Protein 2SQC (pdb70)

InterPro domains:
  IPR002365 Terpene synthase, conserved site [PS01074] (482-496)
  IPR006400 Squalene hopene cyclase [TIGR01507] (1-630)
  IPR008930 Terpenoid cyclases/protein prenyltransferase alpha-alpha toroid [SSF48239] (38-302)
  IPR008930 Terpenoid cyclases/protein prenyltransferase alpha-alpha toroid [SSF48239] (292-625)
  IPR018333 Squalene cyclase [PTHR11764] (301-627)
  IPR018333 Squalene cyclase [SFLDG01016] (9-629)
  IPR018333 Squalene cyclase [TIGR01787] (14-626)
  IPR018333 Squalene cyclase [cd02892] (15-624)
  IPR032696 Squalene cyclase, C-terminal [PF13243] (308-626)
  IPR032697 Squalene cyclase, N-terminal [PF13249] (16-296)

Structure (mmCIF, N/CA/C/O backbone):
data_2SQC
#
_entry.id   2SQC
#
_cell.length_a   118.820
_cell.length_b   118.820
_cell.length_c   276.200
_cell.angle_alpha   90.00
_cell.angle_beta   90.00
_cell.angle_gamma   90.00
#
_symmetry.space_group_name_H-M   'P 43 21 2'
#
loop_
_entity.id
_entity.type
_entity.pdbx_description
1 polymer 'SQUALENE-HOPENE CYCLASE'
2 non-polymer (HYDROXYETHYLOXY)TRI(ETHYLOXY)OCTANE
3 water water
#
loop_
_atom_site.group_PDB
_atom_site.id
_atom_site.type_symbol
_atom_site.label_atom_id
_atom_site.label_alt_id
_atom_site.label_comp_id
_atom_site.label_asym_id
_atom_site.label_entity_id
_atom_site.label_seq_id
_atom_site.pdbx_PDB_ins_code
_atom_site.Cartn_x
_atom_site.Cartn_y
_atom_site.Cartn_z
_atom_site.occupancy
_atom_site.B_iso_or_equiv
_atom_site.auth_seq_id
_atom_site.auth_comp_id
_atom_site.auth_asym_id
_atom_site.auth_atom_id
_atom_site.pdbx_PDB_model_num
ATOM 1 N N . ALA A 1 8 ? 8.633 68.915 73.297 1.00 37.24 8 ALA A N 1
ATOM 2 C CA . ALA A 1 8 ? 9.369 68.653 72.011 1.00 35.81 8 ALA A CA 1
ATOM 3 C C . ALA A 1 8 ? 9.109 67.199 71.616 1.00 34.68 8 ALA A C 1
ATOM 4 O O . ALA A 1 8 ? 9.326 66.328 72.459 1.00 35.25 8 ALA A O 1
ATOM 6 N N . PRO A 1 9 ? 8.637 66.988 70.392 1.00 33.36 9 PRO A N 1
ATOM 7 C CA . PRO A 1 9 ? 8.381 65.649 69.895 1.00 32.06 9 PRO A CA 1
ATOM 8 C C . PRO A 1 9 ? 9.599 64.742 70.013 1.00 30.64 9 PRO A C 1
ATOM 9 O O . PRO A 1 9 ? 10.750 65.189 70.072 1.00 29.94 9 PRO A O 1
ATOM 13 N N . ALA A 1 10 ? 9.371 63.437 70.005 1.00 29.55 10 ALA A N 1
ATOM 14 C CA . ALA A 1 10 ? 10.422 62.435 70.114 1.00 29.21 10 ALA A CA 1
ATOM 15 C C . ALA A 1 10 ? 11.505 62.573 69.051 1.00 28.58 10 ALA A C 1
ATOM 16 O O . ALA A 1 10 ? 12.691 62.474 69.392 1.00 28.96 10 ALA A O 1
ATOM 18 N N . TYR A 1 11 ? 11.129 62.817 67.797 1.00 27.76 11 TYR A N 1
ATOM 19 C CA . TYR A 1 11 ? 12.107 62.968 66.734 1.00 27.88 11 TYR A CA 1
ATOM 20 C C . TYR A 1 11 ? 13.053 64.138 66.988 1.00 27.65 11 TYR A C 1
ATOM 21 O O . TYR A 1 11 ? 14.201 64.069 66.512 1.00 26.49 11 TYR A O 1
ATOM 30 N N . ALA A 1 12 ? 12.613 65.214 67.649 1.00 27.10 12 ALA A N 1
ATOM 31 C CA . ALA A 1 12 ? 13.507 66.357 67.869 1.00 26.98 12 ALA A CA 1
ATOM 32 C C . ALA A 1 12 ? 14.629 66.027 68.840 1.00 26.08 12 ALA A C 1
ATOM 33 O O . ALA A 1 12 ? 15.772 66.450 68.660 1.00 26.06 12 ALA A O 1
ATOM 35 N N . ARG A 1 13 ? 14.339 65.250 69.870 1.00 25.90 13 ARG A N 1
ATOM 36 C CA . ARG A 1 13 ? 15.349 64.833 70.834 1.00 25.61 13 ARG A CA 1
ATOM 37 C C . ARG A 1 13 ? 16.289 63.805 70.209 1.00 24.38 13 ARG A C 1
ATOM 38 O O . ARG A 1 13 ? 17.503 63.792 70.430 1.00 22.40 13 ARG A O 1
ATOM 46 N N . THR A 1 14 ? 15.729 62.937 69.358 1.00 22.31 14 THR A N 1
ATOM 47 C CA . THR A 1 14 ? 16.545 61.969 68.623 1.00 21.29 14 THR A CA 1
ATOM 48 C C . THR A 1 14 ? 17.517 62.740 67.733 1.00 20.22 14 THR A C 1
ATOM 49 O O . THR A 1 14 ? 18.715 62.458 67.775 1.00 19.52 14 THR A O 1
ATOM 53 N N . LEU A 1 15 ? 17.034 63.768 67.033 1.00 19.44 15 LEU A N 1
ATOM 54 C CA . LEU A 1 15 ? 17.869 64.601 66.204 1.00 20.52 15 LEU A CA 1
ATOM 55 C C . LEU A 1 15 ? 18.987 65.254 67.019 1.00 20.70 15 LEU A C 1
ATOM 56 O O . LEU A 1 15 ? 20.157 65.246 66.609 1.00 20.29 15 LEU A O 1
ATOM 61 N N . ASP A 1 16 ? 18.637 65.840 68.162 1.00 20.38 16 ASP A N 1
ATOM 62 C CA . ASP A 1 16 ? 19.619 66.496 69.023 1.00 20.84 16 ASP A CA 1
ATOM 63 C C . ASP A 1 16 ? 20.768 65.558 69.385 1.00 20.52 16 ASP A C 1
ATOM 64 O O . ASP A 1 16 ? 21.944 65.942 69.368 1.00 20.11 16 ASP A O 1
ATOM 69 N N . ARG A 1 17 ? 20.429 64.332 69.759 1.00 20.00 17 ARG A N 1
ATOM 70 C CA . ARG A 1 17 ? 21.384 63.305 70.115 1.00 20.72 17 ARG A CA 1
ATOM 71 C C . ARG A 1 17 ? 22.233 62.865 68.922 1.00 19.91 17 ARG A C 1
ATOM 72 O O . ARG A 1 17 ? 23.424 62.589 69.082 1.00 18.44 17 ARG A O 1
ATOM 80 N N . ALA A 1 18 ? 21.620 62.841 67.733 1.00 19.37 18 ALA A N 1
ATOM 81 C CA . ALA A 1 18 ? 22.350 62.483 66.515 1.00 18.58 18 ALA A CA 1
ATOM 82 C C . ALA A 1 18 ? 23.365 63.559 66.172 1.00 18.10 18 ALA A C 1
ATOM 83 O O . ALA A 1 18 ? 24.492 63.249 65.779 1.00 17.72 18 ALA A O 1
ATOM 85 N N . VAL A 1 19 ? 22.978 64.831 66.315 1.00 17.95 19 VAL A N 1
ATOM 86 C CA . VAL A 1 19 ? 23.837 65.970 66.070 1.00 17.87 19 VAL A CA 1
ATOM 87 C C . VAL A 1 19 ? 25.038 65.911 67.018 1.00 19.29 19 VAL A C 1
ATOM 88 O O . VAL A 1 19 ? 26.187 66.043 66.600 1.00 18.67 19 VAL A O 1
ATOM 92 N N . GLU A 1 20 ? 24.809 65.676 68.301 1.00 19.32 20 GLU A N 1
ATOM 93 C CA . GLU A 1 20 ? 25.891 65.579 69.275 1.00 20.31 20 GLU A CA 1
ATOM 94 C C . GLU A 1 20 ? 26.840 64.435 68.931 1.00 18.70 20 GLU A C 1
ATOM 95 O O . GLU A 1 20 ? 28.045 64.532 69.043 1.00 17.57 20 GLU A O 1
ATOM 101 N N . TYR A 1 21 ? 26.269 63.291 68.555 1.00 17.68 21 TYR A N 1
ATOM 102 C CA . TYR A 1 21 ? 27.089 62.146 68.205 1.00 17.97 21 TYR A CA 1
ATOM 103 C C . TYR A 1 21 ? 27.951 62.464 66.981 1.00 17.22 21 TYR A C 1
ATOM 104 O O . TYR A 1 21 ? 29.165 62.271 66.959 1.00 17.07 21 TYR A O 1
ATOM 113 N N . LEU A 1 22 ? 27.324 62.994 65.949 1.00 16.10 22 LEU A N 1
ATOM 114 C CA . LEU A 1 22 ? 28.071 63.316 64.721 1.00 16.87 22 LEU A CA 1
ATOM 115 C C . LEU A 1 22 ? 29.170 64.318 65.016 1.00 17.05 22 LEU A C 1
ATOM 116 O O . LEU A 1 22 ? 30.320 64.124 64.609 1.00 16.44 22 LEU A O 1
ATOM 121 N N . LEU A 1 23 ? 28.922 65.367 65.805 1.00 17.51 23 LEU A N 1
ATOM 122 C CA . LEU A 1 23 ? 29.959 66.315 66.190 1.00 17.62 23 LEU A CA 1
ATOM 123 C C . LEU A 1 23 ? 31.071 65.637 66.980 1.00 18.33 23 LEU A C 1
ATOM 124 O O . LEU A 1 23 ? 32.245 65.993 66.821 1.00 18.36 23 LEU A O 1
ATOM 129 N N . SER A 1 24 ? 30.760 64.643 67.812 1.00 17.60 24 SER A N 1
ATOM 130 C CA . SER A 1 24 ? 31.813 63.974 68.576 1.00 18.23 24 SER A CA 1
ATOM 131 C C . SER A 1 24 ? 32.700 63.116 67.680 1.00 18.47 24 SER A C 1
ATOM 132 O O . SER A 1 24 ? 33.814 62.770 68.051 1.00 18.43 24 SER A O 1
ATOM 135 N N . CYS A 1 25 ? 32.271 62.764 66.466 1.00 17.35 25 CYS A N 1
ATOM 136 C CA . CYS A 1 25 ? 33.067 61.972 65.542 1.00 17.73 25 CYS A CA 1
ATOM 137 C C . CYS A 1 25 ? 34.023 62.848 64.732 1.00 17.37 25 CYS A C 1
ATOM 138 O O . CYS A 1 25 ? 34.899 62.340 64.036 1.00 17.41 25 CYS A O 1
ATOM 141 N N . GLN A 1 26 ? 33.804 64.157 64.732 1.00 17.30 26 GLN A N 1
ATOM 142 C CA . GLN A 1 26 ? 34.637 65.045 63.948 1.00 17.59 26 GLN A CA 1
ATOM 143 C C . GLN A 1 26 ? 36.090 65.030 64.433 1.00 18.46 26 GLN A C 1
ATOM 144 O O . GLN A 1 26 ? 36.367 65.054 65.637 1.00 18.37 26 GLN A O 1
ATOM 150 N N . LYS A 1 27 ? 37.018 65.002 63.468 1.00 17.32 27 LYS A N 1
ATOM 151 C CA . LYS A 1 27 ? 38.417 65.071 63.862 1.00 18.53 27 LYS A CA 1
ATOM 152 C C . LYS A 1 27 ? 38.735 66.535 64.186 1.00 18.23 27 LYS A C 1
ATOM 153 O O . LYS A 1 27 ? 38.139 67.478 63.652 1.00 16.45 27 LYS A O 1
ATOM 159 N N . ASP A 1 28 ? 39.793 66.711 64.958 1.00 20.27 28 ASP A N 1
ATOM 160 C CA . ASP A 1 28 ? 40.266 68.021 65.394 1.00 22.36 28 ASP A CA 1
ATOM 161 C C . ASP A 1 28 ? 40.529 68.957 64.224 1.00 20.82 28 ASP A C 1
ATOM 162 O O . ASP A 1 28 ? 40.155 70.122 64.279 1.00 19.41 28 ASP A O 1
ATOM 167 N N . GLU A 1 29 ? 41.127 68.412 63.152 1.00 19.89 29 GLU A N 1
ATOM 168 C CA . GLU A 1 29 ? 41.397 69.224 61.976 1.00 19.87 29 GLU A CA 1
ATOM 169 C C . GLU A 1 29 ? 40.135 69.642 61.258 1.00 17.75 29 GLU A C 1
ATOM 170 O O . GLU A 1 29 ? 40.259 70.504 60.377 1.00 17.20 29 GLU A O 1
ATOM 176 N N . GLY A 1 30 ? 38.981 69.035 61.532 1.00 16.31 30 GLY A N 1
ATOM 177 C CA . GLY A 1 30 ? 37.760 69.522 60.907 1.00 15.75 30 GLY A CA 1
ATOM 178 C C . GLY A 1 30 ? 37.046 68.542 59.996 1.00 15.19 30 GLY A C 1
ATOM 179 O O . GLY A 1 30 ? 35.893 68.802 59.652 1.00 13.66 30 GLY A O 1
ATOM 180 N N . TYR A 1 31 ? 37.717 67.436 59.615 1.00 14.15 31 TYR A N 1
ATOM 181 C CA . TYR A 1 31 ? 37.055 66.507 58.709 1.00 13.33 31 TYR A CA 1
ATOM 182 C C . TYR A 1 31 ? 36.438 65.353 59.484 1.00 11.78 31 TYR A C 1
ATOM 183 O O . TYR A 1 31 ? 36.727 65.150 60.654 1.00 12.22 31 TYR A O 1
ATOM 192 N N . TRP A 1 32 ? 35.606 64.591 58.812 1.00 10.91 32 TRP A N 1
ATOM 193 C CA . TRP A 1 32 ? 35.065 63.349 59.340 1.00 10.99 32 TRP A CA 1
ATOM 194 C C . TRP A 1 32 ? 35.699 62.243 58.499 1.00 10.84 32 TRP A C 1
ATOM 195 O O . TRP A 1 32 ? 36.088 62.502 57.369 1.00 10.95 32 TRP A O 1
ATOM 206 N N . TRP A 1 33 ? 35.839 61.033 59.035 1.00 9.08 33 TRP A N 1
ATOM 207 C CA . TRP A 1 33 ? 36.424 59.969 58.237 1.00 10.09 33 TRP A CA 1
ATOM 208 C C . TRP A 1 33 ? 36.036 58.643 58.860 1.00 10.86 33 TRP A C 1
ATOM 209 O O . TRP A 1 33 ? 36.535 58.397 59.958 1.00 10.78 33 TRP A O 1
ATOM 220 N N . GLY A 1 34 ? 35.221 57.829 58.199 1.00 11.40 34 GLY A N 1
ATOM 221 C CA . GLY A 1 34 ? 34.984 56.502 58.803 1.00 10.72 34 GLY A CA 1
ATOM 222 C C . GLY A 1 34 ? 35.651 55.452 57.915 1.00 10.78 34 GLY A C 1
ATOM 223 O O . GLY A 1 34 ? 35.831 55.621 56.700 1.00 10.05 34 GLY A O 1
ATOM 224 N N . PRO A 1 35 ? 35.984 54.309 58.498 1.00 9.89 35 PRO A N 1
ATOM 225 C CA . PRO A 1 35 ? 36.573 53.197 57.774 1.00 9.42 35 PRO A CA 1
ATOM 226 C C . PRO A 1 35 ? 35.649 52.751 56.645 1.00 8.47 35 PRO A C 1
ATOM 227 O O . PRO A 1 35 ? 34.428 52.830 56.737 1.00 8.60 35 PRO A O 1
ATOM 231 N N . LEU A 1 36 ? 36.233 52.324 55.541 1.00 7.87 36 LEU A N 1
ATOM 232 C CA . LEU A 1 36 ? 35.465 51.841 54.403 1.00 8.55 36 LEU A CA 1
ATOM 233 C C . LEU A 1 36 ? 35.638 50.324 54.337 1.00 9.00 36 LEU A C 1
ATOM 234 O O . LEU A 1 36 ? 36.736 49.817 54.116 1.00 8.02 36 LEU A O 1
ATOM 239 N N . LEU A 1 37 ? 34.542 49.601 54.603 1.00 8.15 37 LEU A N 1
ATOM 240 C CA . LEU A 1 37 ? 34.622 48.143 54.637 1.00 8.40 37 LEU A CA 1
ATOM 241 C C . LEU A 1 37 ? 34.323 47.509 53.295 1.00 8.62 37 LEU A C 1
ATOM 242 O O . LEU A 1 37 ? 33.518 48.028 52.522 1.00 8.57 37 LEU A O 1
ATOM 247 N N . SER A 1 38 ? 34.924 46.349 53.016 1.00 8.01 38 SER A N 1
ATOM 248 C CA . SER A 1 38 ? 34.639 45.672 51.765 1.00 7.19 38 SER A CA 1
ATOM 249 C C . SER A 1 38 ? 34.703 44.173 52.011 1.00 7.28 38 SER A C 1
ATOM 250 O O . SER A 1 38 ? 33.764 43.616 52.613 1.00 5.63 38 SER A O 1
ATOM 253 N N . ASN A 1 39 ? 35.729 43.491 51.525 1.00 6.37 39 ASN A N 1
ATOM 254 C CA . ASN A 1 39 ? 35.793 42.036 51.708 1.00 6.02 39 ASN A CA 1
ATOM 255 C C . ASN A 1 39 ? 37.240 41.656 51.942 1.00 7.36 39 ASN A C 1
ATOM 256 O O . ASN A 1 39 ? 38.118 42.546 51.844 1.00 7.51 39 ASN A O 1
ATOM 261 N N . VAL A 1 40 ? 37.525 40.406 52.290 1.00 6.34 40 VAL A N 1
ATOM 262 C CA . VAL A 1 40 ? 38.833 39.963 52.687 1.00 6.83 40 VAL A CA 1
ATOM 263 C C . VAL A 1 40 ? 39.851 39.792 51.573 1.00 7.26 40 VAL A C 1
ATOM 264 O O . VAL A 1 40 ? 41.027 39.554 51.890 1.00 6.27 40 VAL A O 1
ATOM 268 N N . THR A 1 41 ? 39.503 39.958 50.298 1.00 7.22 41 THR A N 1
ATOM 269 C CA . THR A 1 41 ? 40.538 39.924 49.253 1.00 5.96 41 THR A CA 1
ATOM 270 C C . THR A 1 41 ? 41.484 41.115 49.418 1.00 6.63 41 THR A C 1
ATOM 271 O O . THR A 1 41 ? 42.629 41.008 48.967 1.00 5.25 41 THR A O 1
ATOM 275 N N . MET A 1 42 ? 41.074 42.223 50.050 1.00 7.00 42 MET A N 1
ATOM 276 C CA . MET A 1 42 ? 42.049 43.320 50.228 1.00 7.51 42 MET A CA 1
ATOM 277 C C . MET A 1 42 ? 43.237 42.814 51.056 1.00 8.65 42 MET A C 1
ATOM 278 O O . MET A 1 42 ? 44.395 43.023 50.712 1.00 7.09 42 MET A O 1
ATOM 283 N N . GLU A 1 43 ? 42.924 42.151 52.169 1.00 7.82 43 GLU A N 1
ATOM 284 C CA . GLU A 1 43 ? 43.947 41.710 53.108 1.00 7.58 43 GLU A CA 1
ATOM 285 C C . GLU A 1 43 ? 44.634 40.440 52.638 1.00 8.82 43 GLU A C 1
ATOM 286 O O . GLU A 1 43 ? 45.842 40.296 52.837 1.00 6.83 43 GLU A O 1
ATOM 292 N N . ALA A 1 44 ? 43.893 39.580 51.924 1.00 8.13 44 ALA A N 1
ATOM 293 C CA . ALA A 1 44 ? 44.578 38.377 51.423 1.00 8.86 44 ALA A CA 1
ATOM 294 C C . ALA A 1 44 ? 45.629 38.785 50.389 1.00 8.78 44 ALA A C 1
ATOM 295 O O . ALA A 1 44 ? 46.738 38.246 50.334 1.00 7.93 44 ALA A O 1
ATOM 297 N N . GLU A 1 45 ? 45.286 39.776 49.555 1.00 7.64 45 GLU A N 1
ATOM 298 C CA . GLU A 1 45 ? 46.229 40.247 48.538 1.00 7.98 45 GLU A CA 1
ATOM 299 C C . GLU A 1 45 ? 47.361 41.046 49.169 1.00 7.82 45 GLU A C 1
ATOM 300 O O . GLU A 1 45 ? 48.495 40.983 48.669 1.00 7.68 45 GLU A O 1
ATOM 306 N N . TYR A 1 46 ? 47.115 41.715 50.303 1.00 7.54 46 TYR A N 1
ATOM 307 C CA . TYR A 1 46 ? 48.227 42.425 50.974 1.00 7.10 46 TYR A CA 1
ATOM 308 C C . TYR A 1 46 ? 49.195 41.353 51.491 1.00 7.50 46 TYR A C 1
ATOM 309 O O . TYR A 1 46 ? 50.400 41.592 51.441 1.00 8.98 46 TYR A O 1
ATOM 318 N N . VAL A 1 47 ? 48.726 40.214 51.983 1.00 6.56 47 VAL A N 1
ATOM 319 C CA . VAL A 1 47 ? 49.607 39.132 52.443 1.00 7.92 47 VAL A CA 1
ATOM 320 C C . VAL A 1 47 ? 50.496 38.665 51.285 1.00 8.72 47 VAL A C 1
ATOM 321 O O . VAL A 1 47 ? 51.751 38.621 51.352 1.00 8.06 47 VAL A O 1
ATOM 325 N N . LEU A 1 48 ? 49.855 38.391 50.131 1.00 8.04 48 LEU A N 1
ATOM 326 C CA . LEU A 1 48 ? 50.647 37.998 48.960 1.00 7.28 48 LEU A CA 1
ATOM 327 C C . LEU A 1 48 ? 51.579 39.103 48.473 1.00 7.95 48 LEU A C 1
ATOM 328 O O . LEU A 1 48 ? 52.712 38.811 48.106 1.00 7.91 48 LEU A O 1
ATOM 333 N N . LEU A 1 49 ? 51.169 40.371 48.547 1.00 6.81 49 LEU A N 1
ATOM 334 C CA . LEU A 1 49 ? 52.026 41.483 48.182 1.00 7.32 49 LEU A CA 1
ATOM 335 C C . LEU A 1 49 ? 53.254 41.486 49.099 1.00 8.07 49 LEU A C 1
ATOM 336 O O . LEU A 1 49 ? 54.376 41.653 48.637 1.00 7.21 49 LEU A O 1
ATOM 341 N N . CYS A 1 50 ? 53.034 41.289 50.421 1.00 7.31 50 CYS A N 1
ATOM 342 C CA . CYS A 1 50 ? 54.175 41.241 51.353 1.00 8.69 50 CYS A CA 1
ATOM 343 C C . CYS A 1 50 ? 55.147 40.113 51.018 1.00 9.03 50 CYS A C 1
ATOM 344 O O . CYS A 1 50 ? 56.374 40.243 51.085 1.00 9.29 50 CYS A O 1
ATOM 347 N N . HIS A 1 51 ? 54.603 38.954 50.644 1.00 8.96 51 HIS A N 1
ATOM 348 C CA . HIS A 1 51 ? 55.385 37.822 50.204 1.00 8.84 51 HIS A CA 1
ATOM 349 C C . HIS A 1 51 ? 56.186 38.225 48.979 1.00 10.12 51 HIS A C 1
ATOM 350 O O . HIS A 1 51 ? 57.385 37.962 48.942 1.00 9.15 51 HIS A O 1
ATOM 357 N N . ILE A 1 52 ? 55.531 38.757 47.942 1.00 8.54 52 ILE A N 1
ATOM 358 C CA . ILE A 1 52 ? 56.240 39.131 46.733 1.00 9.47 52 ILE A CA 1
ATOM 359 C C . ILE A 1 52 ? 57.347 40.140 47.006 1.00 9.97 52 ILE A C 1
ATOM 360 O O . ILE A 1 52 ? 58.446 40.008 46.417 1.00 9.77 52 ILE A O 1
ATOM 365 N N . LEU A 1 53 ? 57.103 41.121 47.866 1.00 9.70 53 LEU A N 1
ATOM 366 C CA . LEU A 1 53 ? 58.109 42.146 48.134 1.00 12.02 53 LEU A CA 1
ATOM 367 C C . LEU A 1 53 ? 59.099 41.711 49.216 1.00 13.66 53 LEU A C 1
ATOM 368 O O . LEU A 1 53 ? 59.978 42.497 49.560 1.00 15.07 53 LEU A O 1
ATOM 373 N N . ASP A 1 54 ? 58.928 40.506 49.754 1.00 13.72 54 ASP A N 1
ATOM 374 C CA . ASP A 1 54 ? 59.807 39.999 50.794 1.00 15.76 54 ASP A CA 1
ATOM 375 C C . ASP A 1 54 ? 59.808 40.910 52.019 1.00 15.24 54 ASP A C 1
ATOM 376 O O . ASP A 1 54 ? 60.843 41.233 52.603 1.00 13.57 54 ASP A O 1
ATOM 381 N N . ARG A 1 55 ? 58.651 41.363 52.447 1.00 13.92 55 ARG A N 1
ATOM 382 C CA . ARG A 1 55 ? 58.481 42.251 53.586 1.00 15.79 55 ARG A CA 1
ATOM 383 C C . ARG A 1 55 ? 57.288 41.773 54.415 1.00 15.80 55 ARG A C 1
ATOM 384 O O . ARG A 1 55 ? 56.265 42.431 54.556 1.00 14.47 55 ARG A O 1
ATOM 392 N N . VAL A 1 56 ? 57.446 40.569 54.960 1.00 16.26 56 VAL A N 1
ATOM 393 C CA . VAL A 1 56 ? 56.432 39.937 55.782 1.00 16.28 56 VAL A CA 1
ATOM 394 C C . VAL A 1 56 ? 56.697 40.257 57.254 1.00 17.60 56 VAL A C 1
ATOM 395 O O . VAL A 1 56 ? 57.707 39.842 57.803 1.00 16.53 56 VAL A O 1
ATOM 399 N N . ASP A 1 57 ? 55.799 41.014 57.861 1.00 16.27 57 ASP A N 1
ATOM 400 C CA . ASP A 1 57 ? 55.841 41.386 59.249 1.00 15.88 57 ASP A CA 1
ATOM 401 C C . ASP A 1 57 ? 54.960 40.398 60.026 1.00 16.96 57 ASP A C 1
ATOM 402 O O . ASP A 1 57 ? 53.718 40.380 59.930 1.00 14.68 57 ASP A O 1
ATOM 407 N N . ARG A 1 58 ? 55.611 39.562 60.822 1.00 15.30 58 ARG A N 1
ATOM 408 C CA . ARG A 1 58 ? 54.907 38.529 61.578 1.00 16.82 58 ARG A CA 1
ATOM 409 C C . ARG A 1 58 ? 53.754 39.001 62.445 1.00 13.34 58 ARG A C 1
ATOM 410 O O . ARG A 1 58 ? 52.722 38.305 62.521 1.00 13.20 58 ARG A O 1
ATOM 418 N N . ASP A 1 59 ? 53.857 40.082 63.166 1.00 11.15 59 ASP A N 1
ATOM 419 C CA . ASP A 1 59 ? 52.810 40.606 64.027 1.00 12.76 59 ASP A CA 1
ATOM 420 C C . ASP A 1 59 ? 51.600 41.047 63.164 1.00 12.07 59 ASP A C 1
ATOM 421 O O . ASP A 1 59 ? 50.463 40.816 63.546 1.00 9.62 59 ASP A O 1
ATOM 426 N N . ARG A 1 60 ? 51.902 41.688 62.025 1.00 10.85 60 ARG A N 1
ATOM 427 C CA . ARG A 1 60 ? 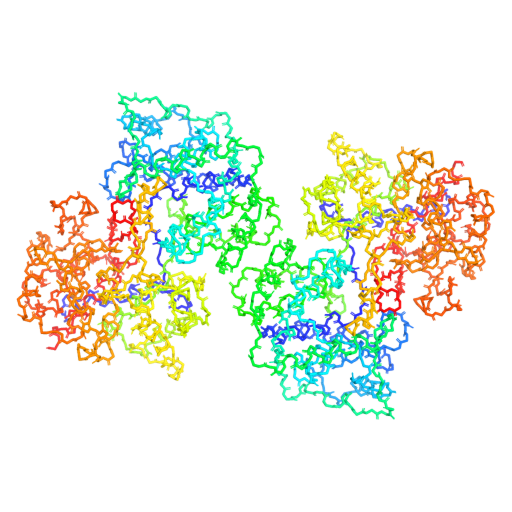50.822 42.076 61.103 1.00 10.48 60 ARG A CA 1
ATOM 428 C C . ARG A 1 60 ? 50.137 40.827 60.566 1.00 10.08 60 ARG A C 1
ATOM 429 O O . ARG A 1 60 ? 48.898 40.711 60.476 1.00 9.62 60 ARG A O 1
ATOM 437 N N . MET A 1 61 ? 50.920 39.778 60.228 1.00 10.15 61 MET A N 1
ATOM 438 C CA . MET A 1 61 ? 50.324 38.528 59.743 1.00 11.13 61 MET A CA 1
ATOM 439 C C . MET A 1 61 ? 49.376 37.932 60.775 1.00 11.70 61 MET A C 1
ATOM 440 O O . MET A 1 61 ? 48.279 37.477 60.394 1.00 11.11 61 MET A O 1
ATOM 445 N N . GLU A 1 62 ? 49.751 37.954 62.060 1.00 11.13 62 GLU A N 1
ATOM 446 C CA . GLU A 1 62 ? 48.872 37.425 63.119 1.00 12.11 62 GLU A CA 1
ATOM 447 C C . GLU A 1 62 ? 47.552 38.195 63.144 1.00 11.78 62 GLU A C 1
ATOM 448 O O . GLU A 1 62 ? 46.460 37.631 63.298 1.00 10.93 62 GLU A O 1
ATOM 454 N N . LYS A 1 63 ? 47.646 39.529 63.047 1.00 10.20 63 LYS A N 1
ATOM 455 C CA . LYS A 1 63 ? 46.414 40.320 63.070 1.00 10.63 63 LYS A CA 1
ATOM 456 C C . LYS A 1 63 ? 45.538 40.087 61.836 1.00 9.72 63 LYS A C 1
ATOM 457 O O . LYS A 1 63 ? 44.308 40.077 61.965 1.00 9.46 63 LYS A O 1
ATOM 463 N N . ILE A 1 64 ? 46.165 39.882 60.695 1.00 9.18 64 ILE A N 1
ATOM 464 C CA . ILE A 1 64 ? 45.384 39.538 59.490 1.00 9.22 64 ILE A CA 1
ATOM 465 C C . ILE A 1 64 ? 44.757 38.172 59.638 1.00 9.68 64 ILE A C 1
ATOM 466 O O . ILE A 1 64 ? 43.562 37.961 59.308 1.00 9.32 64 ILE A O 1
ATOM 471 N N . ARG A 1 65 ? 45.503 37.219 60.202 1.00 10.58 65 ARG A N 1
ATOM 472 C CA . ARG A 1 65 ? 44.918 35.887 60.427 1.00 9.84 65 ARG A CA 1
ATOM 473 C C . ARG A 1 65 ? 43.649 36.025 61.264 1.00 9.38 65 ARG A C 1
ATOM 474 O O . ARG A 1 65 ? 42.556 35.464 61.040 1.00 8.44 65 ARG A O 1
ATOM 482 N N . ARG A 1 66 ? 43.769 36.766 62.355 1.00 8.42 66 ARG A N 1
ATOM 483 C CA . ARG A 1 66 ? 42.659 37.002 63.283 1.00 9.18 66 ARG A CA 1
ATOM 484 C C . ARG A 1 66 ? 41.482 37.666 62.558 1.00 9.41 66 ARG A C 1
ATOM 485 O O . ARG A 1 66 ? 40.306 37.347 62.762 1.00 8.07 66 ARG A O 1
ATOM 493 N N . TYR A 1 67 ? 41.746 38.651 61.697 1.00 8.15 67 TYR A N 1
ATOM 494 C CA . TYR A 1 67 ? 40.669 39.282 60.933 1.00 8.16 67 TYR A CA 1
ATOM 495 C C . TYR A 1 67 ? 40.064 38.305 59.927 1.00 7.83 67 TYR A C 1
ATOM 496 O O . TYR A 1 67 ? 38.825 38.263 59.817 1.00 7.50 67 TYR A O 1
ATOM 505 N N . LEU A 1 68 ? 40.868 37.541 59.193 1.00 7.19 68 LEU A N 1
ATOM 506 C CA . LEU A 1 68 ? 40.317 36.581 58.246 1.00 9.23 68 LEU A CA 1
ATOM 507 C C . LEU A 1 68 ? 39.371 35.583 58.897 1.00 9.89 68 LEU A C 1
ATOM 508 O O . LEU A 1 68 ? 38.293 35.259 58.406 1.00 9.60 68 LEU A O 1
ATOM 513 N N . LEU A 1 69 ? 39.803 35.026 60.028 1.00 10.49 69 LEU A N 1
ATOM 514 C CA . LEU A 1 69 ? 38.997 34.060 60.783 1.00 9.66 69 LEU A CA 1
ATOM 515 C C . LEU A 1 69 ? 37.746 34.726 61.322 1.00 9.50 69 LEU A C 1
ATOM 516 O O . LEU A 1 69 ? 36.659 34.132 61.336 1.00 9.41 69 LEU A O 1
ATOM 521 N N . HIS A 1 70 ? 37.826 35.963 61.781 1.00 9.67 70 HIS A N 1
ATOM 522 C CA . HIS A 1 70 ? 36.673 36.692 62.299 1.00 10.84 70 HIS A CA 1
ATOM 523 C C . HIS A 1 70 ? 35.651 36.922 61.186 1.00 10.40 70 HIS A C 1
ATOM 524 O O . HIS A 1 70 ? 34.432 36.857 61.415 1.00 9.50 70 HIS A O 1
ATOM 531 N N . GLU A 1 71 ? 36.113 37.176 59.960 1.00 8.99 71 GLU A N 1
ATOM 532 C CA . GLU A 1 71 ? 35.191 37.372 58.839 1.00 9.89 71 GLU A CA 1
ATOM 533 C C . GLU A 1 71 ? 34.639 36.076 58.267 1.00 9.73 71 GLU A C 1
ATOM 534 O O . GLU A 1 71 ? 33.645 36.114 57.538 1.00 10.89 71 GLU A O 1
ATOM 540 N N . GLN A 1 72 ? 35.243 34.931 58.540 1.00 9.45 72 GLN A N 1
ATOM 541 C CA . GLN A 1 72 ? 34.766 33.650 58.028 1.00 11.09 72 GLN A CA 1
ATOM 542 C C . GLN A 1 72 ? 33.445 33.253 58.684 1.00 10.85 72 GLN A C 1
ATOM 543 O O . GLN A 1 72 ? 33.328 33.387 59.903 1.00 11.21 72 GLN A O 1
ATOM 549 N N . ARG A 1 73 ? 32.476 32.783 57.926 1.00 10.45 73 ARG A N 1
ATOM 550 C CA . ARG A 1 73 ? 31.191 32.389 58.503 1.00 11.58 73 ARG A CA 1
ATOM 551 C C . ARG A 1 73 ? 31.330 30.955 59.021 1.00 13.39 73 ARG A C 1
ATOM 552 O O . ARG A 1 73 ? 32.292 30.224 58.723 1.00 10.89 73 ARG A O 1
ATOM 560 N N . GLU A 1 74 ? 30.358 30.508 59.791 1.00 14.53 74 GLU A N 1
ATOM 561 C CA . GLU A 1 74 ? 30.335 29.163 60.394 1.00 17.95 74 GLU A CA 1
ATOM 562 C C . GLU A 1 74 ? 30.436 28.047 59.384 1.00 17.63 74 GLU A C 1
ATOM 563 O O . GLU A 1 74 ? 31.066 26.993 59.644 1.00 17.85 74 GLU A O 1
ATOM 569 N N . ASP A 1 75 ? 29.959 28.227 58.147 1.00 16.25 75 ASP A N 1
ATOM 570 C CA . ASP A 1 75 ? 30.110 27.218 57.106 1.00 15.69 75 ASP A CA 1
ATOM 571 C C . ASP A 1 75 ? 31.466 27.271 56.419 1.00 14.47 75 ASP A C 1
ATOM 572 O O . ASP A 1 75 ? 31.698 26.585 55.417 1.00 14.47 75 ASP A O 1
ATOM 577 N N . GLY A 1 76 ? 32.413 28.062 56.897 1.00 11.41 76 GLY A N 1
ATOM 578 C CA . GLY A 1 76 ? 33.743 28.139 56.367 1.00 9.93 76 GLY A CA 1
ATOM 579 C C . GLY A 1 76 ? 33.952 29.063 55.177 1.00 10.27 76 GLY A C 1
ATOM 580 O O . GLY A 1 76 ? 35.095 29.078 54.705 1.00 9.09 76 GLY A O 1
ATOM 581 N N . THR A 1 77 ? 32.918 29.806 54.766 1.00 9.56 77 THR A N 1
ATOM 582 C CA . THR A 1 77 ? 33.071 30.666 53.581 1.00 9.50 77 THR A CA 1
ATOM 583 C C . THR A 1 77 ? 33.164 32.150 53.922 1.00 10.34 77 THR A C 1
ATOM 584 O O . THR A 1 77 ? 32.891 32.622 55.029 1.00 9.66 77 THR A O 1
ATOM 588 N N . TRP A 1 78 ? 33.618 32.922 52.933 1.00 9.64 78 TRP A N 1
ATOM 589 C CA . TRP A 1 78 ? 33.594 34.378 53.059 1.00 9.16 78 TRP A CA 1
ATOM 590 C C . TRP A 1 78 ? 32.649 34.903 51.969 1.00 8.87 78 TRP A C 1
ATOM 591 O O . TRP A 1 78 ? 32.459 34.238 50.947 1.00 8.16 78 TRP A O 1
ATOM 602 N N . ALA A 1 79 ? 32.102 36.092 52.199 1.00 8.35 79 ALA A N 1
ATOM 603 C CA . ALA A 1 79 ? 31.171 36.712 51.278 1.00 8.86 79 ALA A CA 1
ATOM 604 C C . ALA A 1 79 ? 31.615 38.111 50.895 1.00 8.16 79 ALA A C 1
ATOM 605 O O . ALA A 1 79 ? 32.506 38.683 51.524 1.00 8.22 79 ALA A O 1
ATOM 607 N N . LEU A 1 80 ? 30.983 38.699 49.881 1.00 8.33 80 LEU A N 1
ATOM 608 C CA . LEU A 1 80 ? 31.271 40.047 49.439 1.00 8.33 80 LEU A CA 1
ATOM 609 C C . LEU A 1 80 ? 30.622 41.078 50.350 1.00 9.02 80 LEU A C 1
ATOM 610 O O . LEU A 1 80 ? 30.990 42.252 50.280 1.00 10.28 80 LEU A O 1
ATOM 615 N N . TYR A 1 81 ? 29.635 40.669 51.143 1.00 7.25 81 TYR A N 1
ATOM 616 C CA . TYR A 1 81 ? 28.942 41.556 52.068 1.00 8.46 81 TYR A CA 1
ATOM 617 C C . TYR A 1 81 ? 28.305 40.760 53.198 1.00 7.79 81 TYR A C 1
ATOM 618 O O . TYR A 1 81 ? 28.091 39.562 53.058 1.00 8.48 81 TYR A O 1
ATOM 627 N N . PRO A 1 82 ? 28.012 41.413 54.317 1.00 8.52 82 PRO A N 1
ATOM 628 C CA . PRO A 1 82 ? 27.471 40.708 55.478 1.00 9.31 82 PRO A CA 1
ATOM 629 C C . PRO A 1 82 ? 26.148 40.029 55.146 1.00 10.03 82 PRO A C 1
ATOM 630 O O . PRO A 1 82 ? 25.262 40.607 54.510 1.00 10.44 82 PRO A O 1
ATOM 634 N N . GLY A 1 83 ? 26.056 38.734 55.424 1.00 9.77 83 GLY A N 1
ATOM 635 C CA . GLY A 1 83 ? 24.943 37.862 55.146 1.00 9.71 83 GLY A CA 1
ATOM 636 C C . GLY A 1 83 ? 24.883 37.381 53.702 1.00 9.71 83 GLY A C 1
ATOM 637 O O . GLY A 1 83 ? 23.952 36.666 53.316 1.00 10.02 83 GLY A O 1
ATOM 638 N N . GLY A 1 84 ? 25.834 37.738 52.856 1.00 10.41 84 GLY A N 1
ATOM 639 C CA . GLY A 1 84 ? 25.817 37.361 51.451 1.00 11.01 84 GLY A CA 1
ATOM 640 C C . GLY A 1 84 ? 26.103 35.895 51.210 1.00 10.86 84 GLY A C 1
ATOM 641 O O . GLY A 1 84 ? 26.503 35.170 52.102 1.00 12.22 84 GLY A O 1
ATOM 642 N N . PRO A 1 85 ? 25.868 35.447 49.981 1.00 12.09 85 PRO A N 1
ATOM 643 C CA . PRO A 1 85 ? 26.127 34.068 49.607 1.00 11.52 85 PRO A CA 1
ATOM 644 C C . PRO A 1 85 ? 27.633 33.843 49.660 1.00 11.67 85 PRO A C 1
ATOM 645 O O . PRO A 1 85 ? 28.401 34.794 49.480 1.00 10.34 85 PRO A O 1
ATOM 649 N N . PRO A 1 86 ? 28.053 32.602 49.867 1.00 11.89 86 PRO A N 1
ATOM 650 C CA . PRO A 1 86 ? 29.476 32.269 49.842 1.00 11.59 86 PRO A CA 1
ATOM 651 C C . PRO A 1 86 ? 30.049 32.659 48.493 1.00 11.34 86 PRO A C 1
ATOM 652 O O . PRO A 1 86 ? 29.441 32.448 47.437 1.00 9.82 86 PRO A O 1
ATOM 656 N N . ASP A 1 87 ? 31.200 33.337 48.481 1.00 9.47 87 ASP A N 1
ATOM 657 C CA . ASP A 1 87 ? 31.830 33.799 47.255 1.00 8.83 87 ASP A CA 1
ATOM 658 C C . ASP A 1 87 ? 33.095 33.004 46.985 1.00 8.31 87 ASP A C 1
ATOM 659 O O . ASP A 1 87 ? 34.006 33.009 47.840 1.00 9.61 87 ASP A O 1
ATOM 664 N N . LEU A 1 88 ? 33.206 32.362 45.827 1.00 8.24 88 LEU A N 1
ATOM 665 C CA . LEU A 1 88 ? 34.350 31.535 45.509 1.00 8.31 88 LEU A CA 1
ATOM 666 C C . LEU A 1 88 ? 35.665 32.301 45.479 1.00 8.62 88 LEU A C 1
ATOM 667 O O . LEU A 1 88 ? 36.678 31.870 46.088 1.00 8.11 88 LEU A O 1
ATOM 672 N N . ASP A 1 89 ? 35.713 33.381 44.714 1.00 7.44 89 ASP A N 1
ATOM 673 C CA . ASP A 1 89 ? 36.983 34.128 44.605 1.00 8.33 89 ASP A CA 1
ATOM 674 C C . ASP A 1 89 ? 37.506 34.567 45.982 1.00 8.90 89 ASP A C 1
ATOM 675 O O . ASP A 1 89 ? 38.692 34.390 46.277 1.00 8.97 89 ASP A O 1
ATOM 680 N N . THR A 1 90 ? 36.628 35.165 46.778 1.00 7.80 90 THR A N 1
ATOM 681 C CA . THR A 1 90 ? 36.996 35.635 48.095 1.00 7.55 90 THR A CA 1
ATOM 682 C C . THR A 1 90 ? 37.472 34.521 49.021 1.00 8.39 90 THR A C 1
ATOM 683 O O . THR A 1 90 ? 38.479 34.650 49.743 1.00 7.67 90 THR A O 1
ATOM 687 N N . THR A 1 91 ? 36.771 33.394 49.013 1.00 8.60 91 THR A N 1
ATOM 688 C CA . THR A 1 91 ? 37.104 32.246 49.853 1.00 8.07 91 THR A CA 1
ATOM 689 C C . THR A 1 91 ? 38.446 31.680 49.428 1.00 8.80 91 THR A C 1
ATOM 690 O O . THR A 1 91 ? 39.256 31.312 50.295 1.00 8.17 91 THR A O 1
ATOM 694 N N . ILE A 1 92 ? 38.727 31.552 48.127 1.00 8.31 92 ILE A N 1
ATOM 695 C CA . ILE A 1 92 ? 40.019 31.073 47.665 1.00 7.91 92 ILE A CA 1
ATOM 696 C C . ILE A 1 92 ? 41.149 31.961 48.216 1.00 9.27 92 ILE A C 1
ATOM 697 O O . ILE A 1 92 ? 42.166 31.487 48.738 1.00 7.94 92 ILE A O 1
ATOM 702 N N . GLU A 1 93 ? 41.016 33.285 48.033 1.00 8.82 93 GLU A N 1
ATOM 703 C CA . GLU A 1 93 ? 42.066 34.199 48.466 1.00 7.82 93 GLU A CA 1
ATOM 704 C C . GLU A 1 93 ? 42.250 34.139 49.981 1.00 7.72 93 GLU A C 1
ATOM 705 O O . GLU A 1 93 ? 43.417 34.093 50.416 1.00 6.41 93 GLU A O 1
ATOM 711 N N . ALA A 1 94 ? 41.188 34.084 50.771 1.00 6.62 94 ALA A N 1
ATOM 712 C CA . ALA A 1 94 ? 41.371 33.982 52.215 1.00 9.41 94 ALA A CA 1
ATOM 713 C C . ALA A 1 94 ? 42.036 32.672 52.612 1.00 8.98 94 ALA A C 1
ATOM 714 O O . ALA A 1 94 ? 42.931 32.653 53.449 1.00 8.82 94 ALA A O 1
ATOM 716 N N . TYR A 1 95 ? 41.652 31.576 51.953 1.00 9.09 95 TYR A N 1
ATOM 717 C CA . TYR A 1 95 ? 42.274 30.269 52.220 1.00 8.72 95 TYR A CA 1
ATOM 718 C C . TYR A 1 95 ? 43.756 30.310 51.920 1.00 9.40 95 TYR A C 1
ATOM 719 O O . TYR A 1 95 ? 44.581 29.868 52.713 1.00 9.59 95 TYR A O 1
ATOM 728 N N . VAL A 1 96 ? 44.172 30.826 50.743 1.00 8.47 96 VAL A N 1
ATOM 729 C CA . VAL A 1 96 ? 45.584 30.937 50.404 1.00 7.84 96 VAL A CA 1
ATOM 730 C C . VAL A 1 96 ? 46.338 31.794 51.427 1.00 8.46 96 VAL A C 1
ATOM 731 O O . VAL A 1 96 ? 47.409 31.403 51.881 1.00 6.78 96 VAL A O 1
ATOM 735 N N . ALA A 1 97 ? 45.774 32.938 51.814 1.00 7.76 97 ALA A N 1
ATOM 736 C CA . ALA A 1 97 ? 46.493 33.813 52.755 1.00 9.61 97 ALA A CA 1
ATOM 737 C C . ALA A 1 97 ? 46.622 33.140 54.123 1.00 9.12 97 ALA A C 1
ATOM 738 O O . ALA A 1 97 ? 47.694 33.199 54.742 1.00 9.28 97 ALA A O 1
ATOM 740 N N . LEU A 1 98 ? 45.553 32.492 54.578 1.00 8.14 98 LEU A N 1
ATOM 741 C CA . LEU A 1 98 ? 45.618 31.763 55.850 1.00 11.16 98 LEU A CA 1
ATOM 742 C C . LEU A 1 98 ? 46.669 30.655 55.840 1.00 11.74 98 LEU A C 1
ATOM 743 O O . LEU A 1 98 ? 47.398 30.461 56.841 1.00 12.84 98 LEU A O 1
ATOM 748 N N . LYS A 1 99 ? 46.778 29.889 54.758 1.00 11.19 99 LYS A N 1
ATOM 749 C CA . LYS A 1 99 ? 47.762 28.814 54.675 1.00 11.53 99 LYS A CA 1
ATOM 750 C C . LYS A 1 99 ? 49.160 29.431 54.665 1.00 12.41 99 LYS A C 1
ATOM 751 O O . LYS A 1 99 ? 50.066 28.961 55.383 1.00 12.41 99 LYS A O 1
ATOM 757 N N . TYR A 1 100 ? 49.315 30.560 53.969 1.00 10.98 100 TYR A N 1
ATOM 758 C CA . TYR A 1 100 ? 50.614 31.237 53.940 1.00 11.21 100 TYR A CA 1
ATOM 759 C C . TYR A 1 100 ? 51.014 31.693 55.347 1.00 12.10 100 TYR A C 1
ATOM 760 O O . TYR A 1 100 ? 52.160 31.558 55.767 1.00 10.65 100 TYR A O 1
ATOM 769 N N . ILE A 1 101 ? 50.070 32.296 56.065 1.00 10.78 101 ILE A N 1
ATOM 770 C CA . ILE A 1 101 ? 50.321 32.806 57.401 1.00 12.48 101 ILE A CA 1
ATOM 771 C C . ILE A 1 101 ? 50.693 31.663 58.335 1.00 15.00 101 ILE A C 1
ATOM 772 O O . ILE A 1 101 ? 51.553 31.852 59.207 1.00 13.84 101 ILE A O 1
ATOM 777 N N . GLY A 1 102 ? 50.087 30.488 58.157 1.00 16.05 102 GLY A N 1
ATOM 778 C CA . GLY A 1 102 ? 50.532 29.341 58.912 1.00 20.92 102 GLY A CA 1
ATOM 779 C C . GLY A 1 102 ? 49.528 28.298 59.297 1.00 23.09 102 GLY A C 1
ATOM 780 O O . GLY A 1 102 ? 49.962 27.339 59.960 1.00 25.40 102 GLY A O 1
ATOM 781 N N . MET A 1 103 ? 48.249 28.468 59.022 1.00 23.97 103 MET A N 1
ATOM 782 C CA . MET A 1 103 ? 47.270 27.470 59.367 1.00 25.76 103 MET A CA 1
ATOM 783 C C . MET A 1 103 ? 47.523 26.244 58.474 1.00 28.10 103 MET A C 1
ATOM 784 O O . MET A 1 103 ? 47.771 26.414 57.281 1.00 27.87 103 MET A O 1
ATOM 789 N N . SER A 1 104 ? 47.376 25.096 59.112 1.00 28.11 104 SER A N 1
ATOM 790 C CA . SER A 1 104 ? 47.503 23.862 58.323 1.00 30.09 104 SER A CA 1
ATOM 791 C C . SER A 1 104 ? 46.177 23.615 57.600 1.00 29.77 104 SER A C 1
ATOM 792 O O . SER A 1 104 ? 45.103 23.835 58.188 1.00 28.50 104 SER A O 1
ATOM 795 N N . ARG A 1 105 ? 46.206 22.984 56.432 1.00 29.63 105 ARG A N 1
ATOM 796 C CA . ARG A 1 105 ? 44.992 22.584 55.734 1.00 30.59 105 ARG A CA 1
ATOM 797 C C . ARG A 1 105 ? 44.134 21.605 56.539 1.00 30.40 105 ARG A C 1
ATOM 798 O O . ARG A 1 105 ? 42.929 21.499 56.264 1.00 28.91 105 ARG A O 1
ATOM 806 N N . ASP A 1 106 ? 44.672 20.942 57.566 1.00 30.21 106 ASP A N 1
ATOM 807 C CA . ASP A 1 106 ? 43.914 20.069 58.442 1.00 30.44 106 ASP A CA 1
ATOM 808 C C . ASP A 1 106 ? 43.139 20.784 59.538 1.00 29.28 106 ASP A C 1
ATOM 809 O O . ASP A 1 106 ? 42.345 20.116 60.233 1.00 29.89 106 ASP A O 1
ATOM 814 N N . GLU A 1 107 ? 43.335 22.079 59.760 1.00 27.35 107 GLU A N 1
ATOM 815 C CA . GLU A 1 107 ? 42.519 22.779 60.766 1.00 25.91 107 GLU A CA 1
ATOM 816 C C . GLU A 1 107 ? 41.089 22.892 60.244 1.00 24.33 107 GLU A C 1
ATOM 817 O O . GLU A 1 107 ? 40.819 23.009 59.042 1.00 22.41 107 GLU A O 1
ATOM 823 N N . GLU A 1 108 ? 40.110 22.850 61.140 1.00 23.02 108 GLU A N 1
ATOM 824 C CA . GLU A 1 108 ? 38.706 22.877 60.772 1.00 22.62 108 GLU A CA 1
ATOM 825 C C . GLU A 1 108 ? 38.278 24.021 59.866 1.00 21.06 108 GLU A C 1
ATOM 826 O O . GLU A 1 108 ? 37.633 23.809 58.825 1.00 19.49 108 GLU A O 1
ATOM 832 N N . PRO A 1 109 ? 38.614 25.261 60.192 1.00 19.93 109 PRO A N 1
ATOM 833 C CA . PRO A 1 109 ? 38.291 26.397 59.323 1.00 18.26 109 PRO A CA 1
ATOM 834 C C . PRO A 1 109 ? 38.858 26.206 57.917 1.00 16.76 109 PRO A C 1
ATOM 835 O O . PRO A 1 109 ? 38.174 26.547 56.939 1.00 15.85 109 PRO A O 1
ATOM 839 N N . MET A 1 110 ? 40.056 25.650 57.756 1.00 14.41 110 MET A N 1
ATOM 840 C CA . MET A 1 110 ? 40.620 25.387 56.438 1.00 13.13 110 MET A CA 1
ATOM 841 C C . MET A 1 110 ? 39.840 24.291 55.715 1.00 13.44 110 MET A C 1
ATOM 842 O O . MET A 1 110 ? 39.485 24.454 54.520 1.00 12.34 110 MET A O 1
ATOM 847 N N . GLN A 1 111 ? 39.489 23.215 56.418 1.00 11.46 111 GLN A N 1
ATOM 848 C CA . GLN A 1 111 ? 38.727 22.144 55.777 1.00 13.63 111 GLN A CA 1
ATOM 849 C C . GLN A 1 111 ? 37.370 22.592 55.281 1.00 12.57 111 GLN A C 1
ATOM 850 O O . GLN A 1 111 ? 36.955 22.187 54.189 1.00 11.78 111 GLN A O 1
ATOM 856 N N . LYS A 1 112 ? 36.670 23.425 56.054 1.00 11.71 112 LYS A N 1
ATOM 857 C CA . LYS A 1 112 ? 35.365 23.903 55.609 1.00 13.39 112 LYS A CA 1
ATOM 858 C C . LYS A 1 112 ? 35.494 24.786 54.378 1.00 13.30 112 LYS A C 1
ATOM 859 O O . LYS A 1 112 ? 34.726 24.676 53.407 1.00 13.62 112 LYS A O 1
ATOM 865 N N . ALA A 1 113 ? 36.495 25.675 54.444 1.00 11.86 113 ALA A N 1
ATOM 866 C CA . ALA A 1 113 ? 36.736 26.556 53.302 1.00 12.43 113 ALA A CA 1
ATOM 867 C C . ALA A 1 113 ? 37.021 25.713 52.057 1.00 12.59 113 ALA A C 1
ATOM 868 O O . ALA A 1 113 ? 36.402 25.917 51.011 1.00 11.41 113 ALA A O 1
ATOM 870 N N . LEU A 1 114 ? 37.939 24.758 52.168 1.00 11.86 114 LEU A N 1
ATOM 871 C CA . LEU A 1 114 ? 38.302 23.908 51.042 1.00 13.05 114 LEU A CA 1
ATOM 872 C C . LEU A 1 114 ? 37.060 23.187 50.502 1.00 13.31 114 LEU A C 1
ATOM 873 O O . LEU A 1 114 ? 36.872 23.126 49.275 1.00 12.70 114 LEU A O 1
ATOM 878 N N . ARG A 1 115 ? 36.261 22.606 51.396 1.00 13.19 115 ARG A N 1
ATOM 879 C CA . ARG A 1 115 ? 35.058 21.923 50.898 1.00 15.27 115 ARG A CA 1
ATOM 880 C C . ARG A 1 115 ? 34.223 22.835 50.001 1.00 14.01 115 ARG A C 1
ATOM 881 O O . ARG A 1 115 ? 33.767 22.400 48.938 1.00 13.19 115 ARG A O 1
ATOM 889 N N . PHE A 1 116 ? 34.001 24.091 50.429 1.00 12.38 116 PHE A N 1
ATOM 890 C CA . PHE A 1 116 ? 33.245 25.008 49.592 1.00 10.88 116 PHE A CA 1
ATOM 891 C C . PHE A 1 116 ? 33.962 25.255 48.275 1.00 11.80 116 PHE A C 1
ATOM 892 O O . PHE A 1 116 ? 33.314 25.195 47.216 1.00 11.16 116 PHE A O 1
ATOM 900 N N . ILE A 1 117 ? 35.264 25.577 48.311 1.00 10.58 117 ILE A N 1
ATOM 901 C CA . ILE A 1 117 ? 36.034 25.878 47.130 1.00 10.97 117 ILE A CA 1
ATOM 902 C C . ILE A 1 117 ? 35.960 24.742 46.093 1.00 12.04 117 ILE A C 1
ATOM 903 O O . ILE A 1 117 ? 35.657 24.979 44.915 1.00 11.49 117 ILE A O 1
ATOM 908 N N . GLN A 1 118 ? 36.192 23.513 46.530 1.00 10.54 118 GLN A N 1
ATOM 909 C CA . GLN A 1 118 ? 36.143 22.350 45.656 1.00 10.73 118 GLN A CA 1
ATOM 910 C C . GLN A 1 118 ? 34.737 22.085 45.158 1.00 11.53 118 GLN A C 1
ATOM 911 O O . GLN A 1 118 ? 34.561 21.685 43.986 1.00 11.24 118 GLN A O 1
ATOM 917 N N . SER A 1 119 ? 33.697 22.401 45.933 1.00 11.62 119 SER A N 1
ATOM 918 C CA . SER A 1 119 ? 32.318 22.237 45.493 1.00 12.47 119 SER A CA 1
ATOM 919 C C . SER A 1 119 ? 31.941 23.174 44.361 1.00 13.36 119 SER A C 1
ATOM 920 O O . SER A 1 119 ? 30.943 22.938 43.659 1.00 12.26 119 SER A O 1
ATOM 923 N N . GLN A 1 120 ? 32.681 24.268 44.148 1.00 12.97 120 GLN A N 1
ATOM 924 C CA . GLN A 1 120 ? 32.375 25.259 43.145 1.00 12.62 120 GLN A CA 1
ATOM 925 C C . GLN A 1 120 ? 33.339 25.253 41.976 1.00 13.60 120 GLN A C 1
ATOM 926 O O . GLN A 1 120 ? 33.318 26.208 41.184 1.00 14.32 120 GLN A O 1
ATOM 932 N N . GLY A 1 121 ? 34.160 24.218 41.837 1.00 12.12 121 GLY A N 1
ATOM 933 C CA . GLY A 1 121 ? 35.062 24.150 40.712 1.00 11.53 121 GLY A CA 1
ATOM 934 C C . GLY A 1 121 ? 36.455 24.702 40.944 1.00 10.68 121 GLY A C 1
ATOM 935 O O . GLY A 1 121 ? 37.229 24.704 39.980 1.00 11.12 121 GLY A O 1
ATOM 936 N N . GLY A 1 122 ? 36.841 24.974 42.175 1.00 10.53 122 GLY A N 1
ATOM 937 C CA . GLY A 1 122 ? 38.195 25.405 42.482 1.00 10.92 122 GLY A CA 1
ATOM 938 C C . GLY A 1 122 ? 38.737 26.599 41.723 1.00 11.50 122 GLY A C 1
ATOM 939 O O . GLY A 1 122 ? 38.034 27.469 41.193 1.00 10.24 122 GLY A O 1
ATOM 940 N N . ILE A 1 123 ? 40.069 26.673 41.667 1.00 11.01 123 ILE A N 1
ATOM 941 C CA . ILE A 1 123 ? 40.807 27.776 41.093 1.00 11.44 123 ILE A CA 1
ATOM 942 C C . ILE A 1 123 ? 40.461 28.010 39.626 1.00 12.31 123 ILE A C 1
ATOM 943 O O . ILE A 1 123 ? 40.332 29.195 39.247 1.00 9.98 123 ILE A O 1
ATOM 948 N N . GLU A 1 124 ? 40.172 26.949 38.847 1.00 11.68 124 GLU A N 1
ATOM 949 C CA . GLU A 1 124 ? 39.813 27.207 37.443 1.00 13.22 124 GLU A CA 1
ATOM 950 C C . GLU A 1 124 ? 38.458 27.876 37.302 1.00 12.41 124 GLU A C 1
ATOM 951 O O . GLU A 1 124 ? 38.187 28.401 36.210 1.00 13.59 124 GLU A O 1
ATOM 957 N N . SER A 1 125 ? 37.590 27.906 38.318 1.00 10.07 125 SER A N 1
ATOM 958 C CA . SER A 1 125 ? 36.316 28.628 38.176 1.00 9.49 125 SER A CA 1
ATOM 959 C C . SER A 1 125 ? 36.356 30.055 38.721 1.00 9.06 125 SER A C 1
ATOM 960 O O . SER A 1 125 ? 35.302 30.700 38.824 1.00 8.26 125 SER A O 1
ATOM 963 N N . SER A 1 126 ? 37.534 30.484 39.185 1.00 9.04 126 SER A N 1
ATOM 964 C CA . SER A 1 126 ? 37.715 31.786 39.802 1.00 10.37 126 SER A CA 1
ATOM 965 C C . SER A 1 126 ? 38.045 32.897 38.783 1.00 10.61 126 SER A C 1
ATOM 966 O O . SER A 1 126 ? 38.436 32.648 37.650 1.00 11.05 126 SER A O 1
ATOM 969 N N . ARG A 1 127 ? 37.800 34.134 39.219 1.00 9.06 127 ARG A N 1
ATOM 970 C CA . ARG A 1 127 ? 37.999 35.275 38.338 1.00 8.51 127 ARG A CA 1
ATOM 971 C C . ARG A 1 127 ? 39.464 35.430 37.961 1.00 7.43 127 ARG A C 1
ATOM 972 O O . ARG A 1 127 ? 40.378 34.937 38.603 1.00 7.23 127 ARG A O 1
ATOM 980 N N . VAL A 1 128 ? 39.710 36.179 36.885 1.00 7.85 128 VAL A N 1
ATOM 981 C CA . VAL A 1 128 ? 41.020 36.503 36.410 1.00 8.18 128 VAL A CA 1
ATOM 982 C C . VAL A 1 128 ? 41.957 37.005 37.507 1.00 8.60 128 VAL A C 1
ATOM 983 O O . VAL A 1 128 ? 43.082 36.495 37.588 1.00 8.34 128 VAL A O 1
ATOM 987 N N . PHE A 1 129 ? 41.511 37.986 38.301 1.00 8.48 129 PHE A N 1
ATOM 988 C CA . PHE A 1 129 ? 42.441 38.523 39.309 1.00 7.71 129 PHE A CA 1
ATOM 989 C C . PHE A 1 129 ? 42.869 37.470 40.312 1.00 7.77 129 PHE A C 1
ATOM 990 O O . PHE A 1 129 ? 44.014 37.551 40.723 1.00 7.78 129 PHE A O 1
ATOM 998 N N . THR A 1 130 ? 42.004 36.532 40.701 1.00 7.45 130 THR A N 1
ATOM 999 C CA . THR A 1 130 ? 42.420 35.475 41.630 1.00 8.04 130 THR A CA 1
ATOM 1000 C C . THR A 1 130 ? 43.434 34.544 41.017 1.00 8.35 130 THR A C 1
ATOM 1001 O O . THR A 1 130 ? 44.442 34.143 41.632 1.00 8.22 130 THR A O 1
ATOM 1005 N N . ARG A 1 131 ? 43.230 34.155 39.753 1.00 7.17 131 ARG A N 1
ATOM 1006 C CA . ARG A 1 131 ? 44.188 33.290 39.071 1.00 8.55 131 ARG A CA 1
ATOM 1007 C C . ARG A 1 131 ? 45.508 33.986 38.881 1.00 9.18 131 ARG A C 1
ATOM 1008 O O . ARG A 1 131 ? 46.587 33.374 38.919 1.00 10.23 131 ARG A O 1
ATOM 1016 N N . MET A 1 132 ? 45.456 35.294 38.627 1.00 9.86 132 MET A N 1
ATOM 1017 C CA . MET A 1 132 ? 46.655 36.076 38.388 1.00 9.22 132 MET A CA 1
ATOM 1018 C C . MET A 1 132 ? 47.481 36.197 39.656 1.00 9.38 132 MET A C 1
ATOM 1019 O O . MET A 1 132 ? 48.710 36.024 39.642 1.00 10.31 132 MET A O 1
ATOM 1024 N N . TRP A 1 133 ? 46.847 36.502 40.783 1.00 8.43 133 TRP A N 1
ATOM 1025 C CA . TRP A 1 133 ? 47.563 36.523 42.063 1.00 8.71 133 TRP A CA 1
ATOM 1026 C C . TRP A 1 133 ? 48.204 35.151 42.306 1.00 10.07 133 TRP A C 1
ATOM 1027 O O . TRP A 1 133 ? 49.338 35.111 42.806 1.00 9.58 133 TRP A O 1
ATOM 1038 N N . LEU A 1 134 ? 47.510 34.049 41.985 1.00 9.55 134 LEU A N 1
ATOM 1039 C CA . LEU A 1 134 ? 48.144 32.738 42.153 1.00 11.44 134 LEU A CA 1
ATOM 1040 C C . LEU A 1 134 ? 49.284 32.525 41.162 1.00 9.64 134 LEU A C 1
ATOM 1041 O O . LEU A 1 134 ? 50.293 31.965 41.550 1.00 9.69 134 LEU A O 1
ATOM 1046 N N . ALA A 1 135 ? 49.212 33.027 39.937 1.00 9.59 135 ALA A N 1
ATOM 1047 C CA . ALA A 1 135 ? 50.281 32.929 38.957 1.00 8.34 135 ALA A CA 1
ATOM 1048 C C . ALA A 1 135 ? 51.516 33.686 39.439 1.00 10.17 135 ALA A C 1
ATOM 1049 O O . ALA A 1 135 ? 52.662 33.210 39.369 1.00 10.30 135 ALA A O 1
ATOM 1051 N N . LEU A 1 136 ? 51.297 34.859 40.051 1.00 10.07 136 LEU A N 1
ATOM 1052 C CA . LEU A 1 136 ? 52.376 35.654 40.621 1.00 9.49 136 LEU A CA 1
ATOM 1053 C C . LEU A 1 136 ? 53.166 34.894 41.683 1.00 9.84 136 LEU A C 1
ATOM 1054 O O . LEU A 1 136 ? 54.368 35.153 41.879 1.00 8.63 136 LEU A O 1
ATOM 1059 N N . VAL A 1 137 ? 52.510 34.003 42.437 1.00 9.44 137 VAL A N 1
ATOM 1060 C CA . VAL A 1 137 ? 53.211 33.244 43.466 1.00 9.93 137 VAL A CA 1
ATOM 1061 C C . VAL A 1 137 ? 53.462 31.802 43.023 1.00 11.32 137 VAL A C 1
ATOM 1062 O O . VAL A 1 137 ? 53.756 30.967 43.868 1.00 12.19 137 VAL A O 1
ATOM 1066 N N . GLY A 1 138 ? 53.422 31.506 41.708 1.00 11.25 138 GLY A N 1
ATOM 1067 C CA . GLY A 1 138 ? 53.806 30.192 41.220 1.00 11.83 138 GLY A CA 1
ATOM 1068 C C . GLY A 1 138 ? 52.771 29.095 41.413 1.00 13.35 138 GLY A C 1
ATOM 1069 O O . GLY A 1 138 ? 53.113 27.927 41.206 1.00 13.10 138 GLY A O 1
ATOM 1070 N N . GLU A 1 139 ? 51.525 29.461 41.704 1.00 12.14 139 GLU A N 1
ATOM 1071 C CA . GLU A 1 139 ? 50.523 28.416 41.938 1.00 12.78 139 GLU A CA 1
ATOM 1072 C C . GLU A 1 139 ? 49.565 28.238 40.781 1.00 13.10 139 GLU A C 1
ATOM 1073 O O . GLU A 1 139 ? 48.686 27.373 40.867 1.00 14.64 139 GLU A O 1
ATOM 1079 N N . TYR A 1 140 ? 49.678 28.999 39.706 1.00 11.59 140 TYR A N 1
ATOM 1080 C CA . TYR A 1 140 ? 48.783 28.889 38.554 1.00 12.39 140 TYR A CA 1
ATOM 1081 C C . TYR A 1 140 ? 49.601 29.271 37.331 1.00 12.93 140 TYR A C 1
ATOM 1082 O O . TYR A 1 140 ? 50.449 30.156 37.430 1.00 12.76 140 TYR A O 1
ATOM 1091 N N . PRO A 1 141 ? 49.411 28.665 36.172 1.00 14.13 141 PRO A N 1
ATOM 1092 C CA . PRO A 1 141 ? 50.164 28.995 34.986 1.00 15.03 141 PRO A CA 1
ATOM 1093 C C . PRO A 1 141 ? 49.847 30.370 34.423 1.00 15.37 141 PRO A C 1
ATOM 1094 O O . PRO A 1 141 ? 48.710 30.695 34.083 1.00 14.87 141 PRO A O 1
ATOM 1098 N N . TRP A 1 142 ? 50.859 31.177 34.179 1.00 15.74 142 TRP A N 1
ATOM 1099 C CA . TRP A 1 142 ? 50.721 32.501 33.575 1.00 16.87 142 TRP A CA 1
ATOM 1100 C C . TRP A 1 142 ? 50.160 32.410 32.155 1.00 17.90 142 TRP A C 1
ATOM 1101 O O . TRP A 1 142 ? 49.394 33.267 31.726 1.00 16.27 142 TRP A O 1
ATOM 1112 N N . GLU A 1 143 ? 50.454 31.314 31.450 1.00 17.52 143 GLU A N 1
ATOM 1113 C CA . GLU A 1 143 ? 49.918 31.079 30.110 1.00 20.09 143 GLU A CA 1
ATOM 1114 C C . GLU A 1 143 ? 48.396 31.062 30.103 1.00 18.71 143 GLU A C 1
ATOM 1115 O O . GLU A 1 143 ? 47.852 31.322 29.025 1.00 19.69 143 GLU A O 1
ATOM 1121 N N . LYS A 1 144 ? 47.710 30.767 31.200 1.00 17.41 144 LYS A N 1
ATOM 1122 C CA . LYS A 1 144 ? 46.246 30.733 31.231 1.00 17.24 144 LYS A CA 1
ATOM 1123 C C . LYS A 1 144 ? 45.623 32.009 31.756 1.00 16.67 144 LYS A C 1
ATOM 1124 O O . LYS A 1 144 ? 44.398 32.132 31.939 1.00 17.51 144 LYS A O 1
ATOM 1130 N N . VAL A 1 145 ? 46.444 33.023 32.051 1.00 15.87 145 VAL A N 1
ATOM 1131 C CA . VAL A 1 145 ? 45.917 34.324 32.456 1.00 14.06 145 VAL A CA 1
ATOM 1132 C C . VAL A 1 145 ? 45.802 35.211 31.212 1.00 15.08 145 VAL A C 1
ATOM 1133 O O . VAL A 1 145 ? 46.764 35.339 30.476 1.00 16.04 145 VAL A O 1
ATOM 1137 N N . PRO A 1 146 ? 44.656 35.812 30.935 1.00 15.62 146 PRO A N 1
ATOM 1138 C CA . PRO A 1 146 ? 44.462 36.698 29.799 1.00 16.08 146 PRO A CA 1
ATOM 1139 C C . PRO A 1 146 ? 45.544 37.776 29.749 1.00 16.51 146 PRO A C 1
ATOM 1140 O O . PRO A 1 146 ? 45.880 38.399 30.753 1.00 12.82 146 PRO A O 1
ATOM 1144 N N . MET A 1 147 ? 46.115 37.980 28.564 1.00 16.27 147 MET A N 1
ATOM 1145 C CA . MET A 1 147 ? 47.223 38.902 28.418 1.00 17.37 147 MET A CA 1
ATOM 1146 C C . MET A 1 147 ? 46.822 40.355 28.245 1.00 16.93 147 MET A C 1
ATOM 1147 O O . MET A 1 147 ? 45.955 40.739 27.469 1.00 16.79 147 MET A O 1
ATOM 1152 N N . VAL A 1 148 ? 47.534 41.213 28.977 1.00 16.78 148 VAL A N 1
ATOM 1153 C CA . VAL A 1 148 ? 47.400 42.673 28.844 1.00 15.15 148 VAL A CA 1
ATOM 1154 C C . VAL A 1 148 ? 48.793 43.096 28.398 1.00 14.38 148 VAL A C 1
ATOM 1155 O O . VAL A 1 148 ? 49.715 43.040 29.212 1.00 14.13 148 VAL A O 1
ATOM 1159 N N . PRO A 1 149 ? 48.986 43.354 27.114 1.00 13.71 149 PRO A N 1
ATOM 1160 C CA . PRO A 1 149 ? 50.303 43.665 26.590 1.00 13.66 149 PRO A CA 1
ATOM 1161 C C . PRO A 1 149 ? 50.679 45.109 26.808 1.00 13.48 149 PRO A C 1
ATOM 1162 O O . PRO A 1 149 ? 49.886 46.046 26.644 1.00 13.03 149 PRO A O 1
ATOM 1166 N N . PRO A 1 150 ? 51.949 45.369 27.102 1.00 13.71 150 PRO A N 1
ATOM 1167 C CA . PRO A 1 150 ? 52.454 46.724 27.282 1.00 13.79 150 PRO A CA 1
ATOM 1168 C C . PRO A 1 150 ? 52.281 47.549 26.013 1.00 14.53 150 PRO A C 1
ATOM 1169 O O . PRO A 1 150 ? 52.131 48.775 26.098 1.00 13.72 150 PRO A O 1
ATOM 1173 N N . GLU A 1 151 ? 52.166 46.948 24.820 1.00 12.99 151 GLU A N 1
ATOM 1174 C CA . GLU A 1 151 ? 51.919 47.662 23.580 1.00 13.64 151 GLU A CA 1
ATOM 1175 C C . GLU A 1 151 ? 50.561 48.361 23.529 1.00 14.44 151 GLU A C 1
ATOM 1176 O O . GLU A 1 151 ? 50.308 49.249 22.710 1.00 13.05 151 GLU A O 1
ATOM 1182 N N . ILE A 1 152 ? 49.675 48.112 24.524 1.00 12.99 152 ILE A N 1
ATOM 1183 C CA . ILE A 1 152 ? 48.465 48.877 24.694 1.00 12.53 152 ILE A CA 1
ATOM 1184 C C . ILE A 1 152 ? 48.806 50.362 24.819 1.00 12.43 152 ILE A C 1
ATOM 1185 O O . ILE A 1 152 ? 48.020 51.230 24.415 1.00 11.66 152 ILE A O 1
ATOM 1190 N N . MET A 1 153 ? 49.984 50.738 25.334 1.00 12.12 153 MET A N 1
ATOM 1191 C CA . MET A 1 153 ? 50.386 52.115 25.487 1.00 13.49 153 MET A CA 1
ATOM 1192 C C . MET A 1 153 ? 50.612 52.808 24.138 1.00 14.68 153 MET A C 1
ATOM 1193 O O . MET A 1 153 ? 50.673 54.037 24.112 1.00 14.84 153 MET A O 1
ATOM 1198 N N . PHE A 1 154 ? 50.715 52.073 23.039 1.00 14.72 154 PHE A N 1
ATOM 1199 C CA . PHE A 1 154 ? 50.858 52.673 21.718 1.00 16.93 154 PHE A CA 1
ATOM 1200 C C . PHE A 1 154 ? 49.521 53.059 21.108 1.00 18.67 154 PHE A C 1
ATOM 1201 O O . PHE A 1 154 ? 49.513 53.732 20.075 1.00 19.47 154 PHE A O 1
ATOM 1209 N N . LEU A 1 155 ? 48.385 52.659 21.715 1.00 18.47 155 LEU A N 1
ATOM 1210 C CA . LEU A 1 155 ? 47.102 53.054 21.133 1.00 18.97 155 LEU A CA 1
ATOM 1211 C C . LEU A 1 155 ? 46.786 54.503 21.477 1.00 20.07 155 LEU A C 1
ATOM 1212 O O . LEU A 1 155 ? 46.747 54.864 22.653 1.00 18.65 155 LEU A O 1
ATOM 1217 N N . GLY A 1 156 ? 46.535 55.317 20.462 1.00 21.21 156 GLY A N 1
ATOM 1218 C CA . GLY A 1 156 ? 46.165 56.719 20.648 1.00 23.66 156 GLY A CA 1
ATOM 1219 C C . GLY A 1 156 ? 44.773 56.832 21.258 1.00 25.64 156 GLY A C 1
ATOM 1220 O O . GLY A 1 156 ? 43.981 55.879 21.285 1.00 24.46 156 GLY A O 1
ATOM 1221 N N . LYS A 1 157 ? 44.405 58.045 21.672 1.00 28.18 157 LYS A N 1
ATOM 1222 C CA . LYS A 1 157 ? 43.167 58.317 22.383 1.00 31.73 157 LYS A CA 1
ATOM 1223 C C . LYS A 1 157 ? 41.880 58.096 21.616 1.00 33.43 157 LYS A C 1
ATOM 1224 O O . LYS A 1 157 ? 40.807 58.123 22.242 1.00 33.99 157 LYS A O 1
ATOM 1230 N N . ARG A 1 158 ? 41.901 57.815 20.319 1.00 34.65 158 ARG A N 1
ATOM 1231 C CA . ARG A 1 158 ? 40.672 57.518 19.597 1.00 36.72 158 ARG A CA 1
ATOM 1232 C C . ARG A 1 158 ? 40.690 56.080 19.093 1.00 35.63 158 ARG A C 1
ATOM 1233 O O . ARG A 1 158 ? 39.818 55.646 18.328 1.00 35.90 158 ARG A O 1
ATOM 1241 N N . MET A 1 159 ? 41.680 55.306 19.516 1.00 33.36 159 MET A N 1
ATOM 1242 C CA . MET A 1 159 ? 41.759 53.914 19.094 1.00 31.66 159 MET A CA 1
ATOM 1243 C C . MET A 1 159 ? 41.026 52.984 20.047 1.00 29.76 159 MET A C 1
ATOM 1244 O O . MET A 1 159 ? 40.910 53.229 21.240 1.00 28.54 159 MET A O 1
ATOM 1249 N N . PRO A 1 160 ? 40.495 51.907 19.482 1.00 28.95 160 PRO A N 1
ATOM 1250 C CA . PRO A 1 160 ? 39.810 50.870 20.227 1.00 26.53 160 PRO A CA 1
ATOM 1251 C C . PRO A 1 160 ? 40.739 50.265 21.268 1.00 23.80 160 PRO A C 1
ATOM 1252 O O . PRO A 1 160 ? 41.918 50.001 21.044 1.00 21.59 160 PRO A O 1
ATOM 1256 N N . LEU A 1 161 ? 40.203 50.093 22.470 1.00 20.97 161 LEU A N 1
ATOM 1257 C CA . LEU A 1 161 ? 40.888 49.568 23.633 1.00 18.49 161 LEU A CA 1
ATOM 1258 C C . LEU A 1 161 ? 42.035 50.429 24.121 1.00 17.04 161 LEU A C 1
ATOM 1259 O O . LEU A 1 161 ? 42.830 49.944 24.929 1.00 17.19 161 LEU A O 1
ATOM 1264 N N . ASN A 1 162 ? 42.153 51.697 23.715 1.00 15.52 162 ASN A N 1
ATOM 1265 C CA . ASN A 1 162 ? 43.202 52.551 24.283 1.00 14.41 162 ASN A CA 1
ATOM 1266 C C . ASN A 1 162 ? 42.869 52.756 25.758 1.00 14.00 162 ASN A C 1
ATOM 1267 O O . ASN A 1 162 ? 41.700 52.634 26.162 1.00 12.57 162 ASN A O 1
ATOM 1272 N N . ILE A 1 163 ? 43.870 53.104 26.574 1.00 13.20 163 ILE A N 1
ATOM 1273 C CA . ILE A 1 163 ? 43.651 53.221 28.012 1.00 12.23 163 ILE A CA 1
ATOM 1274 C C . ILE A 1 163 ? 42.609 54.230 28.435 1.00 12.01 163 ILE A C 1
ATOM 1275 O O . ILE A 1 163 ? 42.010 54.012 29.494 1.00 10.01 163 ILE A O 1
ATOM 1280 N N . TYR A 1 164 ? 42.348 55.271 27.651 1.00 11.71 164 TYR A N 1
ATOM 1281 C CA . TYR A 1 164 ? 41.345 56.265 27.994 1.00 11.43 164 TYR A CA 1
ATOM 1282 C C . TYR A 1 164 ? 39.926 55.810 27.707 1.00 11.04 164 TYR A C 1
ATOM 1283 O O . TYR A 1 164 ? 38.976 56.457 28.165 1.00 11.42 164 TYR A O 1
ATOM 1292 N N . GLU A 1 165 ? 39.723 54.628 27.103 1.00 10.97 165 GLU A N 1
ATOM 1293 C CA . GLU A 1 165 ? 38.412 54.037 26.994 1.00 10.98 165 GLU A CA 1
ATOM 1294 C C . GLU A 1 165 ? 38.037 53.258 28.259 1.00 10.28 165 GLU A C 1
ATOM 1295 O O . GLU A 1 165 ? 36.866 52.874 28.391 1.00 10.18 165 GLU A O 1
ATOM 1301 N N . PHE A 1 166 ? 38.993 52.959 29.138 1.00 10.74 166 PHE A N 1
ATOM 1302 C CA . PHE A 1 166 ? 38.717 52.265 30.386 1.00 9.43 166 PHE A CA 1
ATOM 1303 C C . PHE A 1 166 ? 38.316 53.264 31.465 1.00 9.83 166 PHE A C 1
ATOM 1304 O O . PHE A 1 166 ? 38.759 54.412 31.361 1.00 10.56 166 PHE A O 1
ATOM 1312 N N . GLY A 1 167 ? 37.531 52.861 32.471 1.00 8.59 167 GLY A N 1
ATOM 1313 C CA . GLY A 1 167 ? 37.149 53.778 33.549 1.00 7.86 167 GLY A CA 1
ATOM 1314 C C . GLY A 1 167 ? 38.405 54.028 34.409 1.00 9.36 167 GLY A C 1
ATOM 1315 O O . GLY A 1 167 ? 39.370 53.273 34.311 1.00 9.05 167 GLY A O 1
ATOM 1316 N N . SER A 1 168 ? 38.421 55.097 35.201 1.00 8.42 168 SER A N 1
ATOM 1317 C CA . SER A 1 168 ? 39.621 55.500 35.918 1.00 10.95 168 SER A CA 1
ATOM 1318 C C . SER A 1 168 ? 40.140 54.433 36.872 1.00 10.00 168 SER A C 1
ATOM 1319 O O . SER A 1 168 ? 41.354 54.190 36.859 1.00 9.19 168 SER A O 1
ATOM 1322 N N . TRP A 1 169 ? 39.258 53.729 37.566 1.00 10.77 169 TRP A N 1
ATOM 1323 C CA . TRP A 1 169 ? 39.718 52.699 38.487 1.00 12.66 169 TRP A CA 1
ATOM 1324 C C . TRP A 1 169 ? 40.281 51.502 37.767 1.00 14.94 169 TRP A C 1
ATOM 1325 O O . TRP A 1 169 ? 41.030 50.761 38.404 1.00 18.25 169 TRP A O 1
ATOM 1336 N N . ALA A 1 170 ? 40.046 51.278 36.480 1.00 13.78 170 ALA A N 1
ATOM 1337 C CA . ALA A 1 170 ? 40.600 50.154 35.766 1.00 12.46 170 ALA A CA 1
ATOM 1338 C C . ALA A 1 170 ? 41.837 50.535 34.939 1.00 12.84 170 ALA A C 1
ATOM 1339 O O . ALA A 1 170 ? 42.642 49.695 34.581 1.00 11.56 170 ALA A O 1
ATOM 1341 N N . ARG A 1 171 ? 41.978 51.818 34.632 1.00 11.39 171 ARG A N 1
ATOM 1342 C CA . ARG A 1 171 ? 43.015 52.348 33.766 1.00 10.53 171 ARG A CA 1
ATOM 1343 C C . ARG A 1 171 ? 44.413 52.157 34.298 1.00 10.21 171 ARG A C 1
ATOM 1344 O O . ARG A 1 171 ? 45.254 51.507 33.647 1.00 9.58 171 ARG A O 1
ATOM 1352 N N . ALA A 1 172 ? 44.702 52.610 35.516 1.00 9.52 172 ALA A N 1
ATOM 1353 C CA . ALA A 1 172 ? 46.014 52.395 36.128 1.00 10.21 172 ALA A CA 1
ATOM 1354 C C . ALA A 1 172 ? 46.287 50.906 36.344 1.00 9.29 172 ALA A C 1
ATOM 1355 O O . ALA A 1 172 ? 47.426 50.433 36.238 1.00 8.73 172 ALA A O 1
ATOM 1357 N N . THR A 1 173 ? 45.235 50.141 36.621 1.00 8.81 173 THR A N 1
ATOM 1358 C CA . THR A 1 173 ? 45.399 48.691 36.743 1.00 9.54 173 THR A CA 1
ATOM 1359 C C . THR A 1 173 ? 45.892 48.104 35.440 1.00 9.88 173 THR A C 1
ATOM 1360 O O . THR A 1 173 ? 46.849 47.321 35.415 1.00 10.86 173 THR A O 1
ATOM 1364 N N . VAL A 1 174 ? 45.242 48.496 34.325 1.00 8.28 174 VAL A N 1
ATOM 1365 C CA . VAL A 1 174 ? 45.676 47.997 32.997 1.00 9.26 174 VAL A CA 1
ATOM 1366 C C . VAL A 1 174 ? 47.107 48.397 32.726 1.00 8.65 174 VAL A C 1
ATOM 1367 O O . VAL A 1 174 ? 47.897 47.569 32.253 1.00 9.20 174 VAL A O 1
ATOM 1371 N N . VAL A 1 175 ? 47.467 49.661 32.990 1.00 8.36 175 VAL A N 1
ATOM 1372 C CA . VAL A 1 175 ? 48.852 50.086 32.753 1.00 8.06 175 VAL A CA 1
ATOM 1373 C C . VAL A 1 175 ? 49.854 49.312 33.594 1.00 8.02 175 VAL A C 1
ATOM 1374 O O . VAL A 1 175 ? 50.836 48.784 33.060 1.00 8.24 175 VAL A O 1
ATOM 1378 N N . ALA A 1 176 ? 49.660 49.179 34.916 1.00 6.53 176 ALA A N 1
ATOM 1379 C CA . ALA A 1 176 ? 50.641 48.446 35.717 1.00 6.64 176 ALA A CA 1
ATOM 1380 C C . ALA A 1 176 ? 50.642 46.970 35.338 1.00 7.40 176 ALA A C 1
ATOM 1381 O O . ALA A 1 176 ? 51.728 46.360 35.247 1.00 7.91 176 ALA A O 1
ATOM 1383 N N . LEU A 1 177 ? 49.474 46.378 35.076 1.00 5.31 177 LEU A N 1
ATOM 1384 C CA . LEU A 1 177 ? 49.461 44.957 34.722 1.00 9.21 177 LEU A CA 1
ATOM 1385 C C . LEU A 1 177 ? 50.046 44.711 33.335 1.00 10.69 177 LEU A C 1
ATOM 1386 O O . LEU A 1 177 ? 50.546 43.590 33.081 1.00 9.65 177 LEU A O 1
ATOM 1391 N N . SER A 1 178 ? 50.097 45.701 32.459 1.00 10.00 178 SER A N 1
ATOM 1392 C CA . SER A 1 178 ? 50.773 45.515 31.165 1.00 12.55 178 SER A CA 1
ATOM 1393 C C . SER A 1 178 ? 52.268 45.292 31.387 1.00 13.07 178 SER A C 1
ATOM 1394 O O . SER A 1 178 ? 52.880 44.501 30.635 1.00 14.25 178 SER A O 1
ATOM 1397 N N . ILE A 1 179 ? 52.855 45.898 32.409 1.00 11.85 179 ILE A N 1
ATOM 1398 C CA . ILE A 1 179 ? 54.238 45.664 32.786 1.00 11.84 179 ILE A CA 1
ATOM 1399 C C . ILE A 1 179 ? 54.346 44.287 33.431 1.00 13.33 179 ILE A C 1
ATOM 1400 O O . ILE A 1 179 ? 55.229 43.487 33.115 1.00 13.29 179 ILE A O 1
ATOM 1405 N N . VAL A 1 180 ? 53.419 43.987 34.356 1.00 12.05 180 VAL A N 1
ATOM 1406 C CA . VAL A 1 180 ? 53.497 42.711 35.068 1.00 12.42 180 VAL A CA 1
ATOM 1407 C C . VAL A 1 180 ? 53.351 41.539 34.110 1.00 13.50 180 VAL A C 1
ATOM 1408 O O . VAL A 1 180 ? 54.158 40.612 34.143 1.00 13.75 180 VAL A O 1
ATOM 1412 N N . MET A 1 181 ? 52.362 41.514 33.233 1.00 14.48 181 MET A N 1
ATOM 1413 C CA . MET A 1 181 ? 52.126 40.436 32.294 1.00 16.22 181 MET A CA 1
ATOM 1414 C C . MET A 1 181 ? 53.207 40.353 31.230 1.00 18.00 181 MET A C 1
ATOM 1415 O O . MET A 1 181 ? 53.485 39.298 30.657 1.00 18.90 181 MET A O 1
ATOM 1420 N N . SER A 1 182 ? 53.839 41.482 30.935 1.00 18.31 182 SER A N 1
ATOM 1421 C CA . SER A 1 182 ? 54.965 41.480 30.018 1.00 19.96 182 SER A CA 1
ATOM 1422 C C . SER A 1 182 ? 56.045 40.552 30.561 1.00 19.26 182 SER A C 1
ATOM 1423 O O . SER A 1 182 ? 56.663 39.836 29.769 1.00 20.82 182 SER A O 1
ATOM 1426 N N . ARG A 1 183 ? 56.322 40.576 31.865 1.00 18.44 183 ARG A N 1
ATOM 1427 C CA . ARG A 1 183 ? 57.423 39.763 32.403 1.00 17.42 183 ARG A CA 1
ATOM 1428 C C . ARG A 1 183 ? 57.038 38.427 32.994 1.00 17.17 183 ARG A C 1
ATOM 1429 O O . ARG A 1 183 ? 57.883 37.542 33.176 1.00 16.16 183 ARG A O 1
ATOM 1437 N N . GLN A 1 184 ? 55.783 38.234 33.386 1.00 16.64 184 GLN A N 1
ATOM 1438 C CA . GLN A 1 184 ? 55.250 37.003 33.976 1.00 17.23 184 GLN A CA 1
ATOM 1439 C C . GLN A 1 184 ? 56.113 36.524 35.120 1.00 16.14 184 GLN A C 1
ATOM 1440 O O . GLN A 1 184 ? 56.679 35.432 35.087 1.00 14.61 184 GLN A O 1
ATOM 1446 N N . PRO A 1 185 ? 56.350 37.402 36.098 1.00 15.19 185 PRO A N 1
ATOM 1447 C CA . PRO A 1 185 ? 57.235 37.099 37.208 1.00 14.32 185 PRO A CA 1
ATOM 1448 C C . PRO A 1 185 ? 56.605 36.043 38.105 1.00 13.21 185 PRO A C 1
ATOM 1449 O O . PRO A 1 185 ? 55.377 35.982 38.180 1.00 11.87 185 PRO A O 1
ATOM 1453 N N . VAL A 1 186 ? 57.422 35.253 38.767 1.00 12.59 186 VAL A N 1
ATOM 1454 C CA . VAL A 1 186 ? 56.974 34.186 39.657 1.00 12.73 186 VAL A CA 1
ATOM 1455 C C . VAL A 1 186 ? 57.740 34.354 40.962 1.00 12.62 186 VAL A C 1
ATOM 1456 O O . VAL A 1 186 ? 58.965 34.424 40.918 1.00 10.75 186 VAL A O 1
ATOM 1460 N N . PHE A 1 187 ? 57.035 34.425 42.086 1.00 12.80 187 PHE A N 1
ATOM 1461 C CA . PHE A 1 187 ? 57.639 34.566 43.431 1.00 12.54 187 PHE A CA 1
ATOM 1462 C C . PHE A 1 187 ? 57.132 33.370 44.236 1.00 13.74 187 PHE A C 1
ATOM 1463 O O . PHE A 1 187 ? 56.123 33.447 44.938 1.00 12.73 187 PHE A O 1
ATOM 1471 N N . PRO A 1 188 ? 57.814 32.228 44.133 1.00 13.59 188 PRO A N 1
ATOM 1472 C CA . PRO A 1 188 ? 57.338 30.989 44.689 1.00 13.68 188 PRO A CA 1
ATOM 1473 C C . PRO A 1 188 ? 57.021 31.038 46.173 1.00 13.71 188 PRO A C 1
ATOM 1474 O O . PRO A 1 188 ? 57.763 31.634 46.942 1.00 12.82 188 PRO A O 1
ATOM 1478 N N . LEU A 1 189 ? 55.972 30.351 46.583 1.00 13.85 189 LEU A N 1
ATOM 1479 C CA . LEU A 1 189 ? 55.643 30.286 48.010 1.00 15.03 189 LEU A CA 1
ATOM 1480 C C . LEU A 1 189 ? 56.535 29.230 48.669 1.00 16.05 189 LEU A C 1
ATOM 1481 O O . LEU A 1 189 ? 57.018 28.317 47.993 1.00 15.31 189 LEU A O 1
ATOM 1486 N N . PRO A 1 190 ? 56.723 29.294 49.985 1.00 16.83 190 PRO A N 1
ATOM 1487 C CA . PRO A 1 190 ? 57.392 28.205 50.678 1.00 17.51 190 PRO A CA 1
ATOM 1488 C C . PRO A 1 190 ? 56.574 26.941 50.398 1.00 18.47 190 PRO A C 1
ATOM 1489 O O . PRO A 1 190 ? 55.330 26.980 50.273 1.00 16.67 190 PRO A O 1
ATOM 1493 N N . GLU A 1 191 ? 57.199 25.786 50.341 1.00 18.76 191 GLU A N 1
ATOM 1494 C CA . GLU A 1 191 ? 56.561 24.494 50.120 1.00 20.78 191 GLU A CA 1
ATOM 1495 C C . GLU A 1 191 ? 55.281 24.276 50.907 1.00 19.87 191 GLU A C 1
ATOM 1496 O O . GLU A 1 191 ? 54.234 23.876 50.409 1.00 18.26 191 GLU A O 1
ATOM 1502 N N . ARG A 1 192 ? 55.331 24.537 52.225 1.00 18.96 192 ARG A N 1
ATOM 1503 C CA . ARG A 1 192 ? 54.215 24.347 53.121 1.00 19.29 192 ARG A CA 1
ATOM 1504 C C . ARG A 1 192 ? 52.997 25.212 52.798 1.00 17.86 192 ARG A C 1
ATOM 1505 O O . ARG A 1 192 ? 51.904 24.902 53.255 1.00 16.85 192 ARG A O 1
ATOM 1513 N N . ALA A 1 193 ? 53.141 26.303 52.045 1.00 16.85 193 ALA A N 1
ATOM 1514 C CA . ALA A 1 193 ? 52.019 27.175 51.745 1.00 15.50 193 ALA A CA 1
ATOM 1515 C C . ALA A 1 193 ? 51.431 26.894 50.364 1.00 15.38 193 ALA A C 1
ATOM 1516 O O . ALA A 1 193 ? 50.464 27.556 49.974 1.00 14.06 193 ALA A O 1
ATOM 1518 N N . ARG A 1 194 ? 51.976 25.938 49.621 1.00 13.97 194 ARG A N 1
ATOM 1519 C CA . ARG A 1 194 ? 51.454 25.660 48.279 1.00 14.61 194 ARG A CA 1
ATOM 1520 C C . ARG A 1 194 ? 50.025 25.109 48.387 1.00 14.28 194 ARG A C 1
ATOM 1521 O O . ARG A 1 194 ? 49.677 24.437 49.350 1.00 11.62 194 ARG A O 1
ATOM 1529 N N . VAL A 1 195 ? 49.204 25.372 47.360 1.00 13.40 195 VAL A N 1
ATOM 1530 C CA . VAL A 1 195 ? 47.797 24.992 47.403 1.00 14.07 195 VAL A CA 1
ATOM 1531 C C . VAL A 1 195 ? 47.319 24.193 46.200 1.00 14.66 195 VAL A C 1
ATOM 1532 O O . VAL A 1 195 ? 46.302 24.501 45.561 1.00 14.11 195 VAL A O 1
ATOM 1536 N N . PRO A 1 196 ? 47.933 23.046 45.890 1.00 14.28 196 PRO A N 1
ATOM 1537 C CA . PRO A 1 196 ? 47.498 22.185 44.806 1.00 13.83 196 PRO A CA 1
ATOM 1538 C C . PRO A 1 196 ? 46.108 21.650 45.073 1.00 13.18 196 PRO A C 1
ATOM 1539 O O . PRO A 1 196 ? 45.361 21.418 44.106 1.00 13.19 196 PRO A O 1
ATOM 1543 N N . GLU A 1 197 ? 45.666 21.567 46.333 1.00 12.13 197 GLU A N 1
ATOM 1544 C CA . GLU A 1 197 ? 44.327 21.135 46.681 1.00 12.95 197 GLU A CA 1
ATOM 1545 C C . GLU A 1 197 ? 43.224 21.994 46.102 1.00 13.89 197 GLU A C 1
ATOM 1546 O O . GLU A 1 197 ? 42.079 21.516 45.990 1.00 15.14 197 GLU A O 1
ATOM 1552 N N . LEU A 1 198 ? 43.477 23.238 45.684 1.00 13.47 198 LEU A N 1
ATOM 1553 C CA . LEU A 1 198 ? 42.478 24.099 45.092 1.00 14.04 198 LEU A CA 1
ATOM 1554 C C . LEU A 1 198 ? 42.138 23.706 43.646 1.00 13.81 198 LEU A C 1
ATOM 1555 O O . LEU A 1 198 ? 41.186 24.288 43.129 1.00 12.92 198 LEU A O 1
ATOM 1560 N N . TYR A 1 199 ? 42.871 22.787 43.046 1.00 12.47 199 TYR A N 1
ATOM 1561 C CA . TYR A 1 199 ? 42.521 22.273 41.736 1.00 13.28 199 TYR A CA 1
ATOM 1562 C C . TYR A 1 199 ? 41.667 20.982 41.831 1.00 13.41 199 TYR A C 1
ATOM 1563 O O . TYR A 1 199 ? 41.162 20.553 40.780 1.00 13.16 199 TYR A O 1
ATOM 1572 N N . GLU A 1 200 ? 41.526 20.405 43.015 1.00 13.45 200 GLU A N 1
ATOM 1573 C CA . GLU A 1 200 ? 40.745 19.155 43.085 1.00 13.91 200 GLU A CA 1
ATOM 1574 C C . GLU A 1 200 ? 39.283 19.536 43.197 1.00 14.03 200 GLU A C 1
ATOM 1575 O O . GLU A 1 200 ? 38.908 20.166 44.186 1.00 14.84 200 GLU A O 1
ATOM 1581 N N . THR A 1 201 ? 38.501 19.257 42.170 1.00 13.84 201 THR A N 1
ATOM 1582 C CA . THR A 1 201 ? 37.116 19.746 42.222 1.00 12.62 201 THR A CA 1
ATOM 1583 C C . THR A 1 201 ? 36.059 18.668 42.255 1.00 14.26 201 THR A C 1
ATOM 1584 O O . THR A 1 201 ? 36.180 17.590 41.650 1.00 13.45 201 THR A O 1
ATOM 1588 N N . ASP A 1 202 ? 34.922 18.998 42.858 1.00 14.39 202 ASP A N 1
ATOM 1589 C CA . ASP A 1 202 ? 33.778 18.120 42.907 1.00 14.46 202 ASP A CA 1
ATOM 1590 C C . ASP A 1 202 ? 33.052 18.089 41.562 1.00 15.35 202 ASP A C 1
ATOM 1591 O O . ASP A 1 202 ? 32.373 17.127 41.187 1.00 14.76 202 ASP A O 1
ATOM 1596 N N . VAL A 1 203 ? 33.079 19.215 40.858 1.00 14.55 203 VAL A N 1
ATOM 1597 C CA . VAL A 1 203 ? 32.353 19.438 39.628 1.00 13.34 203 VAL A CA 1
ATOM 1598 C C . VAL A 1 203 ? 33.358 19.922 38.590 1.00 14.71 203 VAL A C 1
ATOM 1599 O O . VAL A 1 203 ? 34.481 20.301 38.909 1.00 14.42 203 VAL A O 1
ATOM 1603 N N . PRO A 1 204 ? 33.030 19.823 37.315 1.00 15.46 204 PRO A N 1
ATOM 1604 C CA . PRO A 1 204 ? 33.883 20.354 36.259 1.00 17.26 204 PRO A CA 1
ATOM 1605 C C . PRO A 1 204 ? 34.031 21.874 36.443 1.00 18.32 204 PRO A C 1
ATOM 1606 O O . PRO A 1 204 ? 33.077 22.587 36.804 1.00 16.99 204 PRO A O 1
ATOM 1610 N N . PRO A 1 205 ? 35.236 22.366 36.290 1.00 20.43 205 PRO A N 1
ATOM 1611 C CA . PRO A 1 205 ? 35.515 23.788 36.406 1.00 23.13 205 PRO A CA 1
ATOM 1612 C C . PRO A 1 205 ? 34.840 24.511 35.245 1.00 26.34 205 PRO A C 1
ATOM 1613 O O . PRO A 1 205 ? 34.657 23.881 34.191 1.00 26.42 205 PRO A O 1
ATOM 1617 N N . ARG A 1 206 ? 34.519 25.778 35.408 1.00 29.34 206 ARG A N 1
ATOM 1618 C CA . ARG A 1 206 ? 33.900 26.570 34.349 1.00 32.18 206 ARG A CA 1
ATOM 1619 C C . ARG A 1 206 ? 34.526 27.979 34.315 1.00 32.27 206 ARG A C 1
ATOM 1620 O O . ARG A 1 206 ? 34.403 28.708 35.304 1.00 30.74 206 ARG A O 1
ATOM 1628 N N . ARG A 1 207 ? 35.231 28.262 33.217 1.00 31.51 207 ARG A N 1
ATOM 1629 C CA . ARG A 1 207 ? 35.886 29.536 33.036 1.00 32.10 207 ARG A CA 1
ATOM 1630 C C . ARG A 1 207 ? 34.872 30.685 33.105 1.00 32.09 207 ARG A C 1
ATOM 1631 O O . ARG A 1 207 ? 33.797 30.656 32.510 1.00 31.64 207 ARG A O 1
ATOM 1639 N N . ARG A 1 208 ? 35.219 31.691 33.927 1.00 30.73 208 ARG A N 1
ATOM 1640 C CA . ARG A 1 208 ? 34.357 32.858 34.058 1.00 29.67 208 ARG A CA 1
ATOM 1641 C C . ARG A 1 208 ? 34.708 33.740 32.852 1.00 27.98 208 ARG A C 1
ATOM 1642 O O . ARG A 1 208 ? 35.922 33.921 32.680 1.00 28.41 208 ARG A O 1
ATOM 1650 N N . GLY A 1 209 ? 33.737 34.211 32.085 1.00 25.62 209 GLY A N 1
ATOM 1651 C CA . GLY A 1 209 ? 34.154 35.009 30.925 1.00 24.30 209 GLY A CA 1
ATOM 1652 C C . GLY A 1 209 ? 33.960 36.511 31.148 1.00 22.41 209 GLY A C 1
ATOM 1653 O O . GLY A 1 209 ? 33.471 36.989 32.166 1.00 21.20 209 GLY A O 1
ATOM 1654 N N . ALA A 1 210 ? 34.296 37.244 30.102 1.00 21.00 210 ALA A N 1
ATOM 1655 C CA . ALA A 1 210 ? 34.119 38.688 30.043 1.00 21.96 210 ALA A CA 1
ATOM 1656 C C . ALA A 1 210 ? 32.683 39.059 30.392 1.00 23.34 210 ALA A C 1
ATOM 1657 O O . ALA A 1 210 ? 31.740 38.375 29.998 1.00 23.24 210 ALA A O 1
ATOM 1659 N N . LYS A 1 211 ? 32.467 40.125 31.139 1.00 24.50 211 LYS A N 1
ATOM 1660 C CA . LYS A 1 211 ? 31.154 40.547 31.604 1.00 28.04 211 LYS A CA 1
ATOM 1661 C C . LYS A 1 211 ? 30.211 40.859 30.455 1.00 29.51 211 LYS A C 1
ATOM 1662 O O . LYS A 1 211 ? 29.040 40.506 30.554 1.00 30.00 211 LYS A O 1
ATOM 1668 N N . GLY A 1 212 ? 30.712 41.461 29.376 1.00 31.18 212 GLY A N 1
ATOM 1669 C CA . GLY A 1 212 ? 29.879 41.758 28.232 1.00 33.03 212 GLY A CA 1
ATOM 1670 C C . GLY A 1 212 ? 29.773 40.604 27.249 1.00 34.88 212 GLY A C 1
ATOM 1671 O O . GLY A 1 212 ? 29.159 40.777 26.195 1.00 34.50 212 GLY A O 1
ATOM 1672 N N . GLY A 1 213 ? 30.394 39.461 27.535 1.00 35.82 213 GLY A N 1
ATOM 1673 C CA . GLY A 1 213 ? 30.380 38.328 26.610 1.00 36.62 213 GLY A CA 1
ATOM 1674 C C . GLY A 1 213 ? 31.619 38.440 25.728 1.00 38.65 213 GLY A C 1
ATOM 1675 O O . GLY A 1 213 ? 32.010 39.559 25.381 1.00 38.44 213 GLY A O 1
ATOM 1676 N N . GLY A 1 214 ? 32.274 37.333 25.401 1.00 40.17 214 GLY A N 1
ATOM 1677 C CA . GLY A 1 214 ? 33.493 37.403 24.585 1.00 42.28 214 GLY A CA 1
ATOM 1678 C C . GLY A 1 214 ? 33.091 37.420 23.113 1.00 44.87 214 GLY A C 1
ATOM 1679 O O . GLY A 1 214 ? 32.028 37.947 22.766 1.00 45.59 214 GLY A O 1
ATOM 1680 N N . GLY A 1 215 ? 33.908 36.816 22.269 1.00 45.64 215 GLY A N 1
ATOM 1681 C CA . GLY A 1 215 ? 33.604 36.763 20.841 1.00 47.89 215 GLY A CA 1
ATOM 1682 C C . GLY A 1 215 ? 34.841 36.357 20.051 1.00 48.65 215 GLY A C 1
ATOM 1683 O O . GLY A 1 215 ? 35.958 36.702 20.443 1.00 48.82 215 GLY A O 1
ATOM 1684 N N . TRP A 1 216 ? 34.653 35.672 18.932 1.00 49.16 216 TRP A N 1
ATOM 1685 C CA . TRP A 1 216 ? 35.739 35.240 18.067 1.00 49.47 216 TRP A CA 1
ATOM 1686 C C . TRP A 1 216 ? 36.902 36.221 18.016 1.00 47.37 216 TRP A C 1
ATOM 1687 O O . TRP A 1 216 ? 38.048 35.799 18.171 1.00 47.82 216 TRP A O 1
ATOM 1698 N N . ILE A 1 217 ? 36.675 37.487 17.701 1.00 46.02 217 ILE A N 1
ATOM 1699 C CA . ILE A 1 217 ? 37.756 38.456 17.547 1.00 44.33 217 ILE A CA 1
ATOM 1700 C C . ILE A 1 217 ? 38.571 38.598 18.822 1.00 43.39 217 ILE A C 1
ATOM 1701 O O . ILE A 1 217 ? 39.803 38.564 18.769 1.00 42.53 217 ILE A O 1
ATOM 1706 N N . PHE A 1 218 ? 37.943 38.642 19.990 1.00 41.89 218 PHE A N 1
ATOM 1707 C CA . PHE A 1 218 ? 38.575 38.763 21.286 1.00 40.22 218 PHE A CA 1
ATOM 1708 C C . PHE A 1 218 ? 39.287 37.495 21.725 1.00 39.48 218 PHE A C 1
ATOM 1709 O O . PHE A 1 218 ? 40.352 37.565 22.349 1.00 38.30 218 PHE A O 1
ATOM 1717 N N . ASP A 1 219 ? 38.751 36.316 21.382 1.00 39.49 219 ASP A N 1
ATOM 1718 C CA . ASP A 1 219 ? 39.453 35.083 21.732 1.00 38.88 219 ASP A CA 1
ATOM 1719 C C . ASP A 1 219 ? 40.697 34.973 20.833 1.00 37.11 219 ASP A C 1
ATOM 1720 O O . ASP A 1 219 ? 41.740 34.545 21.306 1.00 36.65 219 ASP A O 1
ATOM 1725 N N . ALA A 1 220 ? 40.547 35.366 19.576 1.00 34.90 220 ALA A N 1
ATOM 1726 C CA . ALA A 1 220 ? 41.635 35.307 18.610 1.00 34.37 220 ALA A CA 1
ATOM 1727 C C . ALA A 1 220 ? 42.791 36.226 19.002 1.00 32.96 220 ALA A C 1
ATOM 1728 O O . ALA A 1 220 ? 43.961 35.848 18.976 1.00 32.99 220 ALA A O 1
ATOM 1730 N N . LEU A 1 221 ? 42.429 37.439 19.418 1.00 31.47 221 LEU A N 1
ATOM 1731 C CA . LEU A 1 221 ? 43.412 38.416 19.858 1.00 30.04 221 LEU A CA 1
ATOM 1732 C C . LEU A 1 221 ? 44.126 37.898 21.105 1.00 28.72 221 LEU A C 1
ATOM 1733 O O . LEU A 1 221 ? 45.361 37.961 21.161 1.00 27.57 221 LEU A O 1
ATOM 1738 N N . ASP A 1 222 ? 43.373 37.345 22.065 1.00 27.36 222 ASP A N 1
ATOM 1739 C CA . ASP A 1 222 ? 44.015 36.814 23.267 1.00 26.93 222 ASP A CA 1
ATOM 1740 C C . ASP A 1 222 ? 44.979 35.670 22.956 1.00 26.96 222 ASP A C 1
ATOM 1741 O O . ASP A 1 222 ? 46.094 35.578 23.491 1.00 25.75 222 ASP A O 1
ATOM 1746 N N . ARG A 1 223 ? 44.569 34.764 22.064 1.00 26.95 223 ARG A N 1
ATOM 1747 C CA . ARG A 1 223 ? 45.417 33.651 21.619 1.00 26.71 223 ARG A CA 1
ATOM 1748 C C . ARG A 1 223 ? 46.688 34.187 20.962 1.00 23.96 223 ARG A C 1
ATOM 1749 O O . ARG A 1 223 ? 47.798 33.802 21.302 1.00 23.73 223 ARG A O 1
ATOM 1757 N N . ALA A 1 224 ? 46.538 35.140 20.041 1.00 22.87 224 ALA A N 1
ATOM 1758 C CA . ALA A 1 224 ? 47.665 35.774 19.364 1.00 22.71 224 ALA A CA 1
ATOM 1759 C C . ALA A 1 224 ? 48.627 36.433 20.358 1.00 22.60 224 ALA A C 1
ATOM 1760 O O . ALA A 1 224 ? 49.865 36.312 20.240 1.00 21.47 224 ALA A O 1
ATOM 1762 N N . LEU A 1 225 ? 48.053 37.131 21.368 1.00 21.52 225 LEU A N 1
ATOM 1763 C CA . LEU A 1 225 ? 48.932 37.768 22.366 1.00 20.88 225 LEU A CA 1
ATOM 1764 C C . LEU A 1 225 ? 49.702 36.722 23.160 1.00 21.46 225 LEU A C 1
ATOM 1765 O O . LEU A 1 225 ? 50.872 36.948 23.448 1.00 21.07 225 LEU A O 1
ATOM 1770 N N . HIS A 1 226 ? 49.119 35.562 23.469 1.00 21.95 226 HIS A N 1
ATOM 1771 C CA . HIS A 1 226 ? 49.871 34.525 24.157 1.00 23.73 226 HIS A CA 1
ATOM 1772 C C . HIS A 1 226 ? 50.923 33.933 23.225 1.00 24.71 226 HIS A C 1
ATOM 1773 O O . HIS A 1 226 ? 52.057 33.672 23.658 1.00 24.87 226 HIS A O 1
ATOM 1780 N N . GLY A 1 227 ? 50.603 33.783 21.949 1.00 24.93 227 GLY A N 1
ATOM 1781 C CA . GLY A 1 227 ? 51.600 33.286 20.985 1.00 26.09 227 GLY A CA 1
ATOM 1782 C C . GLY A 1 227 ? 52.738 34.301 20.875 1.00 26.14 227 GLY A C 1
ATOM 1783 O O . GLY A 1 227 ? 53.919 33.943 20.980 1.00 25.72 227 GLY A O 1
ATOM 1784 N N . TYR A 1 228 ? 52.390 35.588 20.768 1.00 25.95 228 TYR A N 1
ATOM 1785 C CA . TYR A 1 228 ? 53.420 36.623 20.730 1.00 26.54 228 TYR A CA 1
ATOM 1786 C C . TYR A 1 228 ? 54.291 36.586 21.972 1.00 27.42 228 TYR A C 1
ATOM 1787 O O . TYR A 1 228 ? 55.524 36.703 21.901 1.00 26.99 228 TYR A O 1
ATOM 1796 N N . GLN A 1 229 ? 53.682 36.353 23.148 1.00 28.07 229 GLN A N 1
ATOM 1797 C CA . GLN A 1 229 ? 54.408 36.255 24.409 1.00 29.81 229 GLN A CA 1
ATOM 1798 C C . GLN A 1 229 ? 55.515 35.220 24.373 1.00 31.60 229 GLN A C 1
ATOM 1799 O O . GLN A 1 229 ? 56.589 35.400 24.968 1.00 31.13 229 GLN A O 1
ATOM 1805 N N . LYS A 1 230 ? 55.264 34.099 23.691 1.00 33.86 230 LYS A N 1
ATOM 1806 C CA . LYS A 1 230 ? 56.241 33.015 23.569 1.00 36.63 230 LYS A CA 1
ATOM 1807 C C . LYS A 1 230 ? 57.447 33.374 22.711 1.00 36.65 230 LYS A C 1
ATOM 1808 O O . LYS A 1 230 ? 58.515 32.788 22.910 1.00 37.14 230 LYS A O 1
ATOM 1814 N N . LEU A 1 231 ? 57.323 34.320 21.781 1.00 36.92 231 LEU A N 1
ATOM 1815 C CA . LEU A 1 231 ? 58.475 34.720 20.973 1.00 37.26 231 LEU A CA 1
ATOM 1816 C C . LEU A 1 231 ? 59.588 35.244 21.866 1.00 37.75 231 LEU A C 1
ATOM 1817 O O . LEU A 1 231 ? 59.372 35.635 23.020 1.00 38.14 231 LEU A O 1
ATOM 1822 N N . SER A 1 232 ? 60.818 35.182 21.361 1.00 37.74 232 SER A N 1
ATOM 1823 C CA . SER A 1 232 ? 61.980 35.634 22.120 1.00 37.85 232 SER A CA 1
ATOM 1824 C C . SER A 1 232 ? 62.220 37.121 21.872 1.00 36.70 232 SER A C 1
ATOM 1825 O O . SER A 1 232 ? 62.763 37.799 22.749 1.00 37.21 232 SER A O 1
ATOM 1828 N N . VAL A 1 233 ? 61.857 37.624 20.681 1.00 35.60 233 VAL A N 1
ATOM 1829 C CA . VAL A 1 233 ? 62.039 39.054 20.438 1.00 34.53 233 VAL A CA 1
ATOM 1830 C C . VAL A 1 233 ? 60.698 39.741 20.222 1.00 32.15 233 VAL A C 1
ATOM 1831 O O . VAL A 1 233 ? 59.782 39.283 19.524 1.00 32.27 233 VAL A O 1
ATOM 1835 N N . HIS A 1 234 ? 60.562 40.903 20.873 1.00 30.00 234 HIS A N 1
ATOM 1836 C CA . HIS A 1 234 ? 59.349 41.717 20.771 1.00 27.55 234 HIS A CA 1
ATOM 1837 C C . HIS A 1 234 ? 59.720 43.167 20.476 1.00 26.62 234 HIS A C 1
ATOM 1838 O O . HIS A 1 234 ? 60.031 43.952 21.368 1.00 25.94 234 HIS A O 1
ATOM 1845 N N . PRO A 1 235 ? 59.788 43.511 19.196 1.00 26.89 235 PRO A N 1
ATOM 1846 C CA . PRO A 1 235 ? 60.168 44.837 18.742 1.00 26.32 235 PRO A CA 1
ATOM 1847 C C . PRO A 1 235 ? 59.322 45.903 19.411 1.00 24.83 235 PRO A C 1
ATOM 1848 O O . PRO A 1 235 ? 58.097 45.760 19.425 1.00 24.21 235 PRO A O 1
ATOM 1852 N N . PHE A 1 236 ? 59.928 46.933 19.955 1.00 23.80 236 PHE A N 1
ATOM 1853 C CA . PHE A 1 236 ? 59.221 48.022 20.614 1.00 24.06 236 PHE A CA 1
ATOM 1854 C C . PHE A 1 236 ? 58.592 47.674 21.960 1.00 21.97 236 PHE A C 1
ATOM 1855 O O . PHE A 1 236 ? 58.023 48.557 22.611 1.00 20.73 236 PHE A O 1
ATOM 1863 N N . ARG A 1 237 ? 58.745 46.461 22.474 1.00 20.36 237 ARG A N 1
ATOM 1864 C CA . ARG A 1 237 ? 58.152 46.118 23.772 1.00 19.40 237 ARG A CA 1
ATOM 1865 C C . ARG A 1 237 ? 58.794 46.970 24.861 1.00 19.34 237 ARG A C 1
ATOM 1866 O O . ARG A 1 237 ? 58.074 47.523 25.699 1.00 17.34 237 ARG A O 1
ATOM 1874 N N . ARG A 1 238 ? 60.118 47.095 24.868 1.00 18.83 238 ARG A N 1
ATOM 1875 C CA . ARG A 1 238 ? 60.786 47.936 25.862 1.00 19.19 238 ARG A CA 1
ATOM 1876 C C . ARG A 1 238 ? 60.273 49.371 25.841 1.00 18.20 238 ARG A C 1
ATOM 1877 O O . ARG A 1 238 ? 59.994 49.982 26.881 1.00 17.38 238 ARG A O 1
ATOM 1885 N N . ALA A 1 239 ? 60.148 49.939 24.644 1.00 16.73 239 ALA A N 1
ATOM 1886 C CA . ALA A 1 239 ? 59.606 51.285 24.485 1.00 16.87 239 ALA A CA 1
ATOM 1887 C C . ALA A 1 239 ? 58.180 51.319 25.055 1.00 15.82 239 ALA A C 1
ATOM 1888 O O . ALA A 1 239 ? 57.818 52.284 25.727 1.00 14.63 239 ALA A O 1
ATOM 1890 N N . ALA A 1 240 ? 57.380 50.286 24.814 1.00 13.82 240 ALA A N 1
ATOM 1891 C CA . ALA A 1 240 ? 56.021 50.246 25.366 1.00 14.14 240 ALA A CA 1
ATOM 1892 C C . ALA A 1 240 ? 56.051 50.201 26.896 1.00 13.64 240 ALA A C 1
ATOM 1893 O O . ALA A 1 240 ? 55.259 50.884 27.564 1.00 12.22 240 ALA A O 1
ATOM 1895 N N . GLU A 1 241 ? 56.971 49.434 27.473 1.00 13.08 241 GLU A N 1
ATOM 1896 C CA . GLU A 1 241 ? 57.091 49.297 28.922 1.00 13.21 241 GLU A CA 1
ATOM 1897 C C . GLU A 1 241 ? 57.482 50.628 29.569 1.00 13.61 241 GLU A C 1
ATOM 1898 O O . GLU A 1 241 ? 57.015 50.965 30.655 1.00 12.15 241 GLU A O 1
ATOM 1904 N N . ILE A 1 242 ? 58.385 51.375 28.917 1.00 12.19 242 ILE A N 1
ATOM 1905 C CA . ILE A 1 242 ? 58.806 52.673 29.397 1.00 12.19 242 ILE A CA 1
ATOM 1906 C C . ILE A 1 242 ? 57.630 53.632 29.348 1.00 11.94 242 ILE A C 1
ATOM 1907 O O . ILE A 1 242 ? 57.478 54.438 30.261 1.00 10.87 242 ILE A O 1
ATOM 1912 N N . ARG A 1 243 ? 56.808 53.595 28.270 1.00 11.68 243 ARG A N 1
ATOM 1913 C CA . ARG A 1 243 ? 55.606 54.434 28.307 1.00 11.71 243 ARG A CA 1
ATOM 1914 C C . ARG A 1 243 ? 54.725 54.050 29.511 1.00 10.35 243 ARG A C 1
ATOM 1915 O O . ARG A 1 243 ? 54.113 54.935 30.100 1.00 8.73 243 ARG A O 1
ATOM 1923 N N . ALA A 1 244 ? 54.551 52.758 29.778 1.00 9.37 244 ALA A N 1
ATOM 1924 C CA . ALA A 1 244 ? 53.687 52.352 30.908 1.00 10.96 244 ALA A CA 1
ATOM 1925 C C . ALA A 1 244 ? 54.263 52.849 32.235 1.00 9.25 244 ALA A C 1
ATOM 1926 O O . ALA A 1 244 ? 53.538 53.425 33.049 1.00 10.21 244 ALA A O 1
ATOM 1928 N N . LEU A 1 245 ? 55.566 52.642 32.425 1.00 8.58 245 LEU A N 1
ATOM 1929 C CA . LEU A 1 245 ? 56.237 53.130 33.633 1.00 8.60 245 LEU A CA 1
ATOM 1930 C C . LEU A 1 245 ? 56.090 54.645 33.791 1.00 8.54 245 LEU A C 1
ATOM 1931 O O . LEU A 1 245 ? 55.724 55.117 34.863 1.00 8.24 245 LEU A O 1
ATOM 1936 N N . ASP A 1 246 ? 56.365 55.428 32.748 1.00 7.65 246 ASP A N 1
ATOM 1937 C CA . ASP A 1 246 ? 56.290 56.892 32.839 1.00 9.57 246 ASP A CA 1
ATOM 1938 C C . ASP A 1 246 ? 54.870 57.333 33.181 1.00 9.27 246 ASP A C 1
ATOM 1939 O O . ASP A 1 246 ? 54.668 58.210 34.007 1.00 9.60 246 ASP A O 1
ATOM 1944 N N . TRP A 1 247 ? 53.894 56.686 32.547 1.00 9.78 247 TRP A N 1
ATOM 1945 C CA . TRP A 1 247 ? 52.497 56.998 32.825 1.00 9.30 247 TRP A CA 1
ATOM 1946 C C . TRP A 1 247 ? 52.245 56.800 34.323 1.00 8.75 247 TRP A C 1
ATOM 1947 O O . TRP A 1 247 ? 51.612 57.666 34.907 1.00 8.31 247 TRP A O 1
ATOM 1958 N N . LEU A 1 248 ? 52.661 55.684 34.923 1.00 7.59 248 LEU A N 1
ATOM 1959 C CA . LEU A 1 248 ? 52.479 55.466 36.354 1.00 8.34 248 LEU A CA 1
ATOM 1960 C C . LEU A 1 248 ? 53.258 56.458 37.204 1.00 9.28 248 LEU A C 1
ATOM 1961 O O . LEU A 1 248 ? 52.698 56.980 38.177 1.00 8.32 248 LEU A O 1
ATOM 1966 N N . LEU A 1 249 ? 54.504 56.729 36.823 1.00 9.20 249 LEU A N 1
ATOM 1967 C CA . LEU A 1 249 ? 55.333 57.631 37.647 1.00 8.03 249 LEU A CA 1
ATOM 1968 C C . LEU A 1 249 ? 54.717 59.025 37.694 1.00 7.67 249 LEU A C 1
ATOM 1969 O O . LEU A 1 249 ? 54.664 59.609 38.782 1.00 6.31 249 LEU A O 1
ATOM 1974 N N . GLU A 1 250 ? 54.242 59.520 36.553 1.00 6.23 250 GLU A N 1
ATOM 1975 C CA . GLU A 1 250 ? 53.647 60.853 36.497 1.00 8.96 250 GLU A CA 1
ATOM 1976 C C . GLU A 1 250 ? 52.404 60.998 37.371 1.00 9.72 250 GLU A C 1
ATOM 1977 O O . GLU A 1 250 ? 52.136 62.101 37.864 1.00 8.82 250 GLU A O 1
ATOM 1983 N N . ARG A 1 251 ? 51.605 59.921 37.498 1.00 9.67 251 ARG A N 1
ATOM 1984 C CA . ARG A 1 251 ? 50.329 60.033 38.188 1.00 9.17 251 ARG A CA 1
ATOM 1985 C C . ARG A 1 251 ? 50.251 59.550 39.611 1.00 9.64 251 ARG A C 1
ATOM 1986 O O . ARG A 1 251 ? 49.171 59.727 40.207 1.00 9.27 251 ARG A O 1
ATOM 1994 N N . GLN A 1 252 ? 51.313 59.019 40.182 1.00 8.98 252 GLN A N 1
ATOM 1995 C CA . GLN A 1 252 ? 51.227 58.602 41.585 1.00 8.82 252 GLN A CA 1
ATOM 1996 C C . GLN A 1 252 ? 50.607 59.698 42.448 1.00 8.86 252 GLN A C 1
ATOM 1997 O O . GLN A 1 252 ? 51.001 60.865 42.396 1.00 9.89 252 GLN A O 1
ATOM 2003 N N . ALA A 1 253 ? 49.656 59.317 43.286 1.00 8.28 253 ALA A N 1
ATOM 2004 C CA . ALA A 1 253 ? 48.987 60.177 44.235 1.00 8.59 253 ALA A CA 1
ATOM 2005 C C . ALA A 1 253 ? 49.928 60.581 45.359 1.00 8.02 253 ALA A C 1
ATOM 2006 O O . ALA A 1 253 ? 50.931 59.939 45.698 1.00 8.00 253 ALA A O 1
ATOM 2008 N N . GLY A 1 254 ? 49.587 61.667 46.042 1.00 9.36 254 GLY A N 1
ATOM 2009 C CA . GLY A 1 254 ? 50.410 62.233 47.095 1.00 9.69 254 GLY A CA 1
ATOM 2010 C C . GLY A 1 254 ? 50.509 61.335 48.315 1.00 10.70 254 GLY A C 1
ATOM 2011 O O . GLY A 1 254 ? 51.459 61.502 49.064 1.00 10.51 254 GLY A O 1
ATOM 2012 N N . ASP A 1 255 ? 49.625 60.372 48.509 1.00 10.17 255 ASP A N 1
ATOM 2013 C CA . ASP A 1 255 ? 49.695 59.476 49.650 1.00 10.78 255 ASP A CA 1
ATOM 2014 C C . ASP A 1 255 ? 50.484 58.224 49.264 1.00 10.56 255 ASP A C 1
ATOM 2015 O O . ASP A 1 255 ? 50.671 57.319 50.073 1.00 10.12 255 ASP A O 1
ATOM 2020 N N . GLY A 1 256 ? 50.986 58.182 48.027 1.00 9.80 256 GLY A N 1
ATOM 2021 C CA . GLY A 1 256 ? 51.799 57.056 47.598 1.00 8.58 256 GLY A CA 1
ATOM 2022 C C . GLY A 1 256 ? 50.983 56.047 46.801 1.00 8.72 256 GLY A C 1
ATOM 2023 O O . GLY A 1 256 ? 51.586 55.160 46.193 1.00 7.52 256 GLY A O 1
ATOM 2024 N N . SER A 1 257 ? 49.646 56.139 46.857 1.00 6.74 257 SER A N 1
ATOM 2025 C CA . SER A 1 257 ? 48.851 55.177 46.130 1.00 8.14 257 SER A CA 1
ATOM 2026 C C . SER A 1 257 ? 48.784 55.553 44.662 1.00 7.40 257 SER A C 1
ATOM 2027 O O . SER A 1 257 ? 49.318 56.578 44.253 1.00 7.19 257 SER A O 1
ATOM 2030 N N . TRP A 1 258 ? 48.106 54.706 43.889 1.00 8.57 258 TRP A N 1
ATOM 2031 C CA . TRP A 1 258 ? 47.722 55.043 42.513 1.00 8.81 258 TRP A CA 1
ATOM 2032 C C . TRP A 1 258 ? 46.202 55.166 42.577 1.00 9.86 258 TRP A C 1
ATOM 2033 O O . TRP A 1 258 ? 45.486 54.216 42.959 1.00 9.35 258 TRP A O 1
ATOM 2044 N N . GLY A 1 259 ? 45.670 56.365 42.357 1.00 9.85 259 GLY A N 1
ATOM 2045 C CA . GLY A 1 259 ? 44.243 56.620 42.395 1.00 7.76 259 GLY A CA 1
ATOM 2046 C C . GLY A 1 259 ? 43.559 56.406 43.727 1.00 8.33 259 GLY A C 1
ATOM 2047 O O . GLY A 1 259 ? 42.307 56.332 43.796 1.00 7.16 259 GLY A O 1
ATOM 2048 N N . GLY A 1 260 ? 44.270 56.304 44.848 1.00 7.82 260 GLY A N 1
ATOM 2049 C CA . GLY A 1 260 ? 43.638 56.133 46.158 1.00 7.41 260 GLY A CA 1
ATOM 2050 C C . GLY A 1 260 ? 42.863 54.837 46.342 1.00 8.87 260 GLY A C 1
ATOM 2051 O O . GLY A 1 260 ? 41.965 54.718 47.197 1.00 8.52 260 GLY A O 1
ATOM 2052 N N . ILE A 1 261 ? 43.144 53.810 45.518 1.00 7.72 261 ILE A N 1
ATOM 2053 C CA . ILE A 1 261 ? 42.408 52.562 45.568 1.00 6.77 261 ILE A CA 1
ATOM 2054 C C . ILE A 1 261 ? 43.383 51.388 45.519 1.00 6.73 261 ILE A C 1
ATOM 2055 O O . ILE A 1 261 ? 44.471 51.415 44.904 1.00 5.93 261 ILE A O 1
ATOM 2060 N N . GLN A 1 262 ? 42.974 50.303 46.174 1.00 5.37 262 GLN A N 1
ATOM 2061 C CA . GLN A 1 262 ? 43.852 49.149 46.345 1.00 6.03 262 GLN A CA 1
ATOM 2062 C C . GLN A 1 262 ? 44.430 48.497 45.103 1.00 6.90 262 GLN A C 1
ATOM 2063 O O . GLN A 1 262 ? 45.646 48.236 45.074 1.00 6.06 262 GLN A O 1
ATOM 2069 N N . PRO A 1 263 ? 43.652 48.164 44.077 1.00 7.65 263 PRO A N 1
ATOM 2070 C CA . PRO A 1 263 ? 44.170 47.381 42.957 1.00 7.84 263 PRO A CA 1
ATOM 2071 C C . PRO A 1 263 ? 45.350 47.983 42.227 1.00 6.97 263 PRO A C 1
ATOM 2072 O O . PRO A 1 263 ? 46.434 47.388 42.167 1.00 8.08 263 PRO A O 1
ATOM 2076 N N . PRO A 1 264 ? 45.254 49.144 41.608 1.00 6.62 264 PRO A N 1
ATOM 2077 C CA . PRO A 1 264 ? 46.338 49.755 40.867 1.00 6.75 264 PRO A CA 1
ATOM 2078 C C . PRO A 1 264 ? 47.552 50.018 41.758 1.00 8.06 264 PRO A C 1
ATOM 2079 O O . PRO A 1 264 ? 48.691 49.831 41.331 1.00 7.01 264 PRO A O 1
ATOM 2083 N N . TRP A 1 265 ? 47.286 50.359 43.027 1.00 7.03 265 TRP A N 1
ATOM 2084 C CA . TRP A 1 265 ? 48.368 50.564 43.961 1.00 7.83 265 TRP A CA 1
ATOM 2085 C C . TRP A 1 265 ? 49.213 49.301 44.120 1.00 7.70 265 TRP A C 1
ATOM 2086 O O . TRP A 1 265 ? 50.449 49.308 44.014 1.00 8.47 265 TRP A O 1
ATOM 2097 N N . PHE A 1 266 ? 48.561 48.167 44.416 1.00 6.52 266 PHE A N 1
ATOM 2098 C CA . PHE A 1 266 ? 49.312 46.924 44.617 1.00 6.50 266 PHE A CA 1
ATOM 2099 C C . PHE A 1 266 ? 49.966 46.482 43.330 1.00 6.91 266 PHE A C 1
ATOM 2100 O O . PHE A 1 266 ? 51.157 46.087 43.341 1.00 7.50 266 PHE A O 1
ATOM 2108 N N . TYR A 1 267 ? 49.284 46.621 42.180 1.00 6.86 267 TYR A N 1
ATOM 2109 C CA . TYR A 1 267 ? 49.881 46.183 40.914 1.00 6.99 267 TYR A CA 1
ATOM 2110 C C . TYR A 1 267 ? 51.023 47.089 40.494 1.00 7.51 267 TYR A C 1
ATOM 2111 O O . TYR A 1 267 ? 52.027 46.595 39.925 1.00 8.03 267 TYR A O 1
ATOM 2120 N N . ALA A 1 268 ? 50.943 48.386 40.773 1.00 6.85 268 ALA A N 1
ATOM 2121 C CA . ALA A 1 268 ? 52.039 49.299 40.459 1.00 7.45 268 ALA A CA 1
ATOM 2122 C C . ALA A 1 268 ? 53.279 48.976 41.277 1.00 7.61 268 ALA A C 1
ATOM 2123 O O . ALA A 1 268 ? 54.410 48.982 40.763 1.00 7.22 268 ALA A O 1
ATOM 2125 N N . LEU A 1 269 ? 53.124 48.624 42.558 1.00 6.61 269 LEU A N 1
ATOM 2126 C CA . LEU A 1 269 ? 54.239 48.248 43.404 1.00 7.07 269 LEU A CA 1
ATOM 2127 C C . LEU A 1 269 ? 54.914 46.988 42.875 1.00 8.27 269 LEU A C 1
ATOM 2128 O O . LEU A 1 269 ? 56.158 46.876 42.890 1.00 7.99 269 LEU A O 1
ATOM 2133 N N . ILE A 1 270 ? 54.130 46.028 42.386 1.00 7.58 270 ILE A N 1
ATOM 2134 C CA . ILE A 1 270 ? 54.692 44.810 41.812 1.00 7.45 270 ILE A CA 1
ATOM 2135 C C . ILE A 1 270 ? 55.423 45.130 40.518 1.00 7.69 270 ILE A C 1
ATOM 2136 O O . ILE A 1 270 ? 56.524 44.601 40.235 1.00 10.04 270 ILE A O 1
ATOM 2141 N N . ALA A 1 271 ? 54.867 46.047 39.721 1.00 8.76 271 ALA A N 1
ATOM 2142 C CA . ALA A 1 271 ? 55.485 46.461 38.470 1.00 9.87 271 ALA A CA 1
ATOM 2143 C C . ALA A 1 271 ? 56.835 47.088 38.810 1.00 9.16 271 ALA A C 1
ATOM 2144 O O . ALA A 1 271 ? 57.839 46.745 38.189 1.00 9.07 271 ALA A O 1
ATOM 2146 N N . LEU A 1 272 ? 56.885 47.954 39.828 1.00 8.55 272 LEU A N 1
ATOM 2147 C CA . LEU A 1 272 ? 58.155 48.582 40.204 1.00 9.25 272 LEU A CA 1
ATOM 2148 C C . LEU A 1 272 ? 59.171 47.560 40.695 1.00 9.91 272 LEU A C 1
ATOM 2149 O O . LEU A 1 272 ? 60.384 47.625 40.396 1.00 10.72 272 LEU A O 1
ATOM 2154 N N . LYS A 1 273 ? 58.712 46.599 41.492 1.00 9.28 273 LYS A N 1
ATOM 2155 C CA . LYS A 1 273 ? 59.554 45.501 42.003 1.00 9.46 273 LYS A CA 1
ATOM 2156 C C . LYS A 1 273 ? 60.210 44.776 40.828 1.00 10.67 273 LYS A C 1
ATOM 2157 O O . LYS A 1 273 ? 61.418 44.543 40.768 1.00 9.00 273 LYS A O 1
ATOM 2163 N N . ILE A 1 274 ? 59.394 44.412 39.845 1.00 11.02 274 ILE A N 1
ATOM 2164 C CA . ILE A 1 274 ? 59.832 43.672 38.653 1.00 12.71 274 ILE A CA 1
ATOM 2165 C C . ILE A 1 274 ? 60.820 44.415 37.781 1.00 12.82 274 ILE A C 1
ATOM 2166 O O . ILE A 1 274 ? 61.691 43.806 37.145 1.00 12.48 274 ILE A O 1
ATOM 2171 N N . LEU A 1 275 ? 60.748 45.732 37.773 1.00 10.79 275 LEU A N 1
ATOM 2172 C CA . LEU A 1 275 ? 61.610 46.611 37.020 1.00 12.23 275 LEU A CA 1
ATOM 2173 C C . LEU A 1 275 ? 62.856 46.929 37.839 1.00 11.70 275 LEU A C 1
ATOM 2174 O O . LEU A 1 275 ? 63.665 47.743 37.397 1.00 12.30 275 LEU A O 1
ATOM 2179 N N . ASP A 1 276 ? 63.029 46.316 39.003 1.00 10.39 276 ASP A N 1
ATOM 2180 C CA . ASP A 1 276 ? 64.177 46.541 39.865 1.00 11.16 276 ASP A CA 1
ATOM 2181 C C . ASP A 1 276 ? 64.255 47.998 40.297 1.00 11.23 276 ASP A C 1
ATOM 2182 O O . ASP A 1 276 ? 65.333 48.623 40.273 1.00 10.76 276 ASP A O 1
ATOM 2187 N N . MET A 1 277 ? 63.099 48.526 40.679 1.00 9.35 277 MET A N 1
ATOM 2188 C CA . MET A 1 277 ? 63.009 49.903 41.134 1.00 9.74 277 MET A CA 1
ATOM 2189 C C . MET A 1 277 ? 62.667 49.931 42.614 1.00 9.01 277 MET A C 1
ATOM 2190 O O . MET A 1 277 ? 62.030 50.887 43.059 1.00 9.16 277 MET A O 1
ATOM 2195 N N . THR A 1 278 ? 63.123 48.961 43.412 1.00 9.05 278 THR A N 1
ATOM 2196 C CA . THR A 1 278 ? 62.772 49.017 44.851 1.00 10.64 278 THR A CA 1
ATOM 2197 C C . THR A 1 278 ? 63.546 50.130 45.550 1.00 11.60 278 THR A C 1
ATOM 2198 O O . THR A 1 278 ? 63.117 50.516 46.649 1.00 13.50 278 THR A O 1
ATOM 2202 N N . GLN A 1 279 ? 64.607 50.686 44.975 1.00 11.45 279 GLN A N 1
ATOM 2203 C CA . GLN A 1 279 ? 65.294 51.828 45.592 1.00 12.54 279 GLN A CA 1
ATOM 2204 C C . GLN A 1 279 ? 64.828 53.159 45.002 1.00 12.50 279 GLN A C 1
ATOM 2205 O O . GLN A 1 279 ? 65.546 54.173 45.092 1.00 11.21 279 GLN A O 1
ATOM 2211 N N . HIS A 1 280 ? 63.694 53.113 44.293 1.00 10.27 280 HIS A N 1
ATOM 2212 C CA . HIS A 1 280 ? 63.205 54.359 43.655 1.00 10.79 280 HIS A CA 1
ATOM 2213 C C . HIS A 1 280 ? 62.148 54.980 44.540 1.00 10.62 280 HIS A C 1
ATOM 2214 O O . HIS A 1 280 ? 61.317 54.296 45.162 1.00 11.72 280 HIS A O 1
ATOM 2221 N N . PRO A 1 281 ? 62.123 56.299 44.663 1.00 11.36 281 PRO A N 1
ATOM 2222 C CA . PRO A 1 281 ? 61.138 56.993 45.472 1.00 11.02 281 PRO A CA 1
ATOM 2223 C C . PRO A 1 281 ? 59.690 56.623 45.191 1.00 10.29 281 PRO A C 1
ATOM 2224 O O . PRO A 1 281 ? 58.884 56.632 46.140 1.00 8.95 281 PRO A O 1
ATOM 2228 N N . ALA A 1 282 ? 59.296 56.329 43.953 1.00 9.62 282 ALA A N 1
ATOM 2229 C CA . ALA A 1 282 ? 57.898 55.936 43.706 1.00 9.83 282 ALA A CA 1
ATOM 2230 C C . ALA A 1 282 ? 57.572 54.664 44.482 1.00 10.51 282 ALA A C 1
ATOM 2231 O O . ALA A 1 282 ? 56.481 54.565 45.087 1.00 10.56 282 ALA A O 1
ATOM 2233 N N . PHE A 1 283 ? 58.496 53.683 44.470 1.00 9.21 283 PHE A N 1
ATOM 2234 C CA . PHE A 1 283 ? 58.259 52.444 45.202 1.00 9.34 283 PHE A CA 1
ATOM 2235 C C . PHE A 1 283 ? 58.297 52.664 46.720 1.00 9.62 283 PHE A C 1
ATOM 2236 O O . PHE A 1 283 ? 57.466 52.165 47.468 1.00 7.80 283 PHE A O 1
ATOM 2244 N N . ILE A 1 284 ? 59.296 53.411 47.183 1.00 10.09 284 ILE A N 1
ATOM 2245 C CA . ILE A 1 284 ? 59.476 53.683 48.617 1.00 10.97 284 ILE A CA 1
ATOM 2246 C C . ILE A 1 284 ? 58.262 54.398 49.206 1.00 10.73 284 ILE A C 1
ATOM 2247 O O . ILE A 1 284 ? 57.710 53.965 50.215 1.00 10.19 284 ILE A O 1
ATOM 2252 N N . LYS A 1 285 ? 57.860 55.491 48.558 1.00 11.32 285 LYS A N 1
ATOM 2253 C CA . LYS A 1 285 ? 56.667 56.205 48.995 1.00 11.57 285 LYS A CA 1
ATOM 2254 C C . LYS A 1 285 ? 55.393 55.395 48.808 1.00 10.72 285 LYS A C 1
ATOM 2255 O O . LYS A 1 285 ? 54.476 55.453 49.641 1.00 9.78 285 LYS A O 1
ATOM 2261 N N . GLY A 1 286 ? 55.298 54.621 47.729 1.00 9.92 286 GLY A N 1
ATOM 2262 C CA . GLY A 1 286 ? 54.157 53.738 47.506 1.00 8.57 286 GLY A CA 1
ATOM 2263 C C . GLY A 1 286 ? 54.047 52.688 48.608 1.00 9.13 286 GLY A C 1
ATOM 2264 O O . GLY A 1 286 ? 52.918 52.375 49.059 1.00 8.24 286 GLY A O 1
ATOM 2265 N N . TRP A 1 287 ? 55.178 52.126 49.040 1.00 8.21 287 TRP A N 1
ATOM 2266 C CA . TRP A 1 287 ? 55.163 51.117 50.092 1.00 8.48 287 TRP A CA 1
ATOM 2267 C C . TRP A 1 287 ? 54.784 51.745 51.441 1.00 9.76 287 TRP A C 1
ATOM 2268 O O . TRP A 1 287 ? 53.916 51.286 52.178 1.00 9.08 287 TRP A O 1
ATOM 2279 N N . GLU A 1 288 ? 55.466 52.816 51.805 1.00 7.76 288 GLU A N 1
ATOM 2280 C CA . GLU A 1 288 ? 55.237 53.537 53.055 1.00 9.71 288 GLU A CA 1
ATOM 2281 C C . GLU A 1 288 ? 53.834 54.097 53.203 1.00 9.64 288 GLU A C 1
ATOM 2282 O O . GLU A 1 288 ? 53.270 54.085 54.292 1.00 9.72 288 GLU A O 1
ATOM 2288 N N . GLY A 1 289 ? 53.197 54.520 52.097 1.00 8.92 289 GLY A N 1
ATOM 2289 C CA . GLY A 1 289 ? 51.845 55.053 52.167 1.00 8.91 289 GLY A CA 1
ATOM 2290 C C . GLY A 1 289 ? 50.812 53.989 52.550 1.00 9.33 289 GLY A C 1
ATOM 2291 O O . GLY A 1 289 ? 49.697 54.359 52.979 1.00 9.45 289 GLY A O 1
ATOM 2292 N N . LEU A 1 290 ? 51.096 52.703 52.393 1.00 6.99 290 LEU A N 1
ATOM 2293 C CA . LEU A 1 290 ? 50.127 51.664 52.683 1.00 9.15 290 LEU A CA 1
ATOM 2294 C C . LEU A 1 290 ? 49.574 51.751 54.108 1.00 9.24 290 LEU A C 1
ATOM 2295 O O . LEU A 1 290 ? 48.384 51.471 54.337 1.00 9.21 290 LEU A O 1
ATOM 2300 N N . GLU A 1 291 ? 50.404 52.092 55.095 1.00 9.33 291 GLU A N 1
ATOM 2301 C CA . GLU A 1 291 ? 49.970 52.159 56.479 1.00 9.13 291 GLU A CA 1
ATOM 2302 C C . GLU A 1 291 ? 48.805 53.103 56.731 1.00 10.53 291 GLU A C 1
ATOM 2303 O O . GLU A 1 291 ? 47.959 52.799 57.572 1.00 10.12 291 GLU A O 1
ATOM 2309 N N . LEU A 1 292 ? 48.679 54.209 55.996 1.00 8.17 292 LEU A N 1
ATOM 2310 C CA . LEU A 1 292 ? 47.548 55.108 56.151 1.00 8.81 292 LEU A CA 1
ATOM 2311 C C . LEU A 1 292 ? 46.216 54.394 55.888 1.00 8.32 292 LEU A C 1
ATOM 2312 O O . LEU A 1 292 ? 45.183 54.797 56.439 1.00 6.85 292 LEU A O 1
ATOM 2317 N N . TYR A 1 293 ? 46.169 53.362 55.052 1.00 6.44 293 TYR A N 1
ATOM 2318 C CA . TYR A 1 293 ? 44.936 52.693 54.709 1.00 7.58 293 TYR A CA 1
ATOM 2319 C C . TYR A 1 293 ? 44.665 51.506 55.625 1.00 8.15 293 TYR A C 1
ATOM 2320 O O . TYR A 1 293 ? 43.604 50.915 55.504 1.00 8.52 293 TYR A O 1
ATOM 2329 N N . GLY A 1 294 ? 45.605 51.177 56.511 1.00 9.07 294 GLY A N 1
ATOM 2330 C CA . GLY A 1 294 ? 45.371 50.050 57.427 1.00 8.51 294 GLY A CA 1
ATOM 2331 C C . GLY A 1 294 ? 44.605 50.489 58.646 1.00 9.80 294 GLY A C 1
ATOM 2332 O O . GLY A 1 294 ? 44.603 51.683 59.022 1.00 9.96 294 GLY A O 1
ATOM 2333 N N . VAL A 1 295 ? 43.781 49.607 59.216 1.00 9.91 295 VAL A N 1
ATOM 2334 C CA . VAL A 1 295 ? 42.994 49.921 60.395 1.00 10.38 295 VAL A CA 1
ATOM 2335 C C . VAL A 1 295 ? 43.177 48.797 61.437 1.00 11.00 295 VAL A C 1
ATOM 2336 O O . VAL A 1 295 ? 42.884 47.638 61.146 1.00 9.47 295 VAL A O 1
ATOM 2340 N N . GLU A 1 296 ? 43.634 49.136 62.636 1.00 10.90 296 GLU A N 1
ATOM 2341 C CA . GLU A 1 296 ? 43.738 48.173 63.731 1.00 12.42 296 GLU A CA 1
ATOM 2342 C C . GLU A 1 296 ? 42.327 47.958 64.282 1.00 13.24 296 GLU A C 1
ATOM 2343 O O . GLU A 1 296 ? 41.645 48.968 64.569 1.00 15.02 296 GLU A O 1
ATOM 2349 N N . LEU A 1 297 ? 41.831 46.728 64.336 1.00 12.56 297 LEU A N 1
ATOM 2350 C CA . LEU A 1 297 ? 40.439 46.558 64.762 1.00 11.10 297 LEU A CA 1
ATOM 2351 C C . LEU A 1 297 ? 40.366 46.270 66.244 1.00 11.37 297 LEU A C 1
ATOM 2352 O O . LEU A 1 297 ? 41.274 45.648 66.806 1.00 10.48 297 LEU A O 1
ATOM 2357 N N . ASP A 1 298 ? 39.223 46.609 66.839 1.00 11.42 298 ASP A N 1
ATOM 2358 C CA . ASP A 1 298 ? 39.044 46.442 68.287 1.00 12.13 298 ASP A CA 1
ATOM 2359 C C . ASP A 1 298 ? 39.164 45.018 68.786 1.00 12.25 298 ASP A C 1
ATOM 2360 O O . ASP A 1 298 ? 39.521 44.834 69.968 1.00 12.05 298 ASP A O 1
ATOM 2365 N N . TYR A 1 299 ? 38.923 44.007 67.957 1.00 10.94 299 TYR A N 1
ATOM 2366 C CA . TYR A 1 299 ? 39.054 42.623 68.390 1.00 10.42 299 TYR A CA 1
ATOM 2367 C C . TYR A 1 299 ? 40.425 42.079 68.029 1.00 10.59 299 TYR A C 1
ATOM 2368 O O . TYR A 1 299 ? 40.687 40.887 68.239 1.00 10.21 299 TYR A O 1
ATOM 2377 N N . GLY A 1 300 ? 41.389 42.911 67.644 1.00 11.11 300 GLY A N 1
ATOM 2378 C CA . GLY A 1 300 ? 42.769 42.500 67.432 1.00 10.02 300 GLY A CA 1
ATOM 2379 C C . GLY A 1 300 ? 43.138 42.203 66.001 1.00 9.66 300 GLY A C 1
ATOM 2380 O O . GLY A 1 300 ? 44.237 41.766 65.713 1.00 9.46 300 GLY A O 1
ATOM 2381 N N . GLY A 1 301 ? 42.154 42.342 65.095 1.00 10.91 301 GLY A N 1
ATOM 2382 C CA . GLY A 1 301 ? 42.469 42.076 63.679 1.00 11.00 301 GLY A CA 1
ATOM 2383 C C . GLY A 1 301 ? 43.047 43.365 63.075 1.00 10.06 301 GLY A C 1
ATOM 2384 O O . GLY A 1 301 ? 43.170 44.406 63.725 1.00 9.14 301 GLY A O 1
ATOM 2385 N N . TRP A 1 302 ? 43.405 43.261 61.801 1.00 9.53 302 TRP A N 1
ATOM 2386 C CA . TRP A 1 302 ? 43.883 44.441 61.055 1.00 9.07 302 TRP A CA 1
ATOM 2387 C C . TRP A 1 302 ? 43.254 44.323 59.660 1.00 7.96 302 TRP A C 1
ATOM 2388 O O . TRP A 1 302 ? 43.200 43.221 59.114 1.00 6.96 302 TRP A O 1
ATOM 2399 N N . MET A 1 303 ? 42.858 45.464 59.082 1.00 8.60 303 MET A N 1
ATOM 2400 C CA . MET A 1 303 ? 42.260 45.392 57.751 1.00 7.94 303 MET A CA 1
ATOM 2401 C C . MET A 1 303 ? 42.917 46.459 56.884 1.00 9.20 303 MET A C 1
ATOM 2402 O O . MET A 1 303 ? 43.542 47.409 57.412 1.00 9.10 303 MET A O 1
ATOM 2407 N N . PHE A 1 304 ? 42.723 46.326 55.585 1.00 7.22 304 PHE A N 1
ATOM 2408 C CA . PHE A 1 304 ? 43.286 47.304 54.628 1.00 8.56 304 PHE A CA 1
ATOM 2409 C C . PHE A 1 304 ? 42.110 47.913 53.871 1.00 9.18 304 PHE A C 1
ATOM 2410 O O . PHE A 1 304 ? 41.315 47.145 53.310 1.00 9.32 304 PHE A O 1
ATOM 2418 N N . GLN A 1 305 ? 41.955 49.218 53.850 1.00 8.80 305 GLN A N 1
ATOM 2419 C CA . GLN A 1 305 ? 40.789 49.831 53.230 1.00 8.00 305 GLN A CA 1
ATOM 2420 C C . GLN A 1 305 ? 40.913 49.839 51.705 1.00 8.81 305 GLN A C 1
ATOM 2421 O O . GLN A 1 305 ? 41.922 50.264 51.152 1.00 6.66 305 GLN A O 1
ATOM 2427 N N . ALA A 1 306 ? 39.803 49.410 51.057 1.00 8.28 306 ALA A N 1
ATOM 2428 C CA . ALA A 1 306 ? 39.793 49.384 49.582 1.00 8.42 306 ALA A CA 1
ATOM 2429 C C . ALA A 1 306 ? 40.045 50.776 49.008 1.00 8.33 306 ALA A C 1
ATOM 2430 O O . ALA A 1 306 ? 40.636 50.958 47.944 1.00 7.05 306 ALA A O 1
ATOM 2432 N N . SER A 1 307 ? 39.514 51.772 49.719 1.00 7.84 307 SER A N 1
ATOM 2433 C CA . SER A 1 307 ?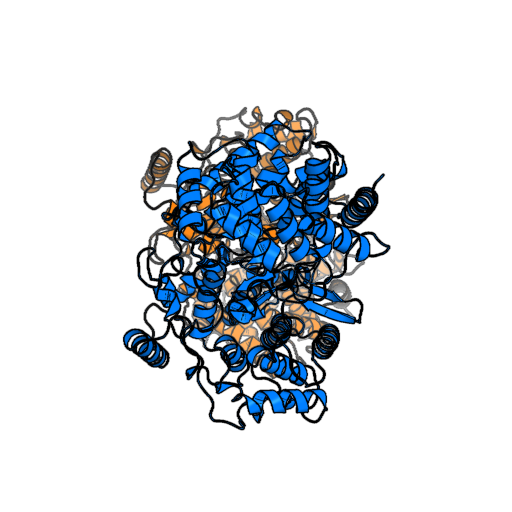 39.763 53.160 49.438 1.00 7.58 307 SER A CA 1
ATOM 2434 C C . SER A 1 307 ? 39.509 53.966 50.708 1.00 6.96 307 SER A C 1
ATOM 2435 O O . SER A 1 307 ? 39.179 53.307 51.708 1.00 7.75 307 SER A O 1
ATOM 2438 N N . ILE A 1 308 ? 39.674 55.292 50.715 1.00 6.08 308 ILE A N 1
ATOM 2439 C CA . ILE A 1 308 ? 39.410 56.021 51.963 1.00 7.30 308 ILE A CA 1
ATOM 2440 C C . ILE A 1 308 ? 38.488 57.188 51.644 1.00 8.07 308 ILE A C 1
ATOM 2441 O O . ILE A 1 308 ? 38.669 57.853 50.612 1.00 7.07 308 ILE A O 1
ATOM 2446 N N . SER A 1 309 ? 37.487 57.466 52.479 1.00 6.56 309 SER A N 1
ATOM 2447 C CA . SER A 1 309 ? 36.461 58.428 52.180 1.00 7.73 309 SER A CA 1
ATOM 2448 C C . SER A 1 309 ? 36.336 59.734 52.926 1.00 7.10 309 SER A C 1
ATOM 2449 O O . SER A 1 309 ? 35.221 60.246 53.102 1.00 8.20 309 SER A O 1
ATOM 2452 N N . PRO A 1 310 ? 37.385 60.394 53.356 1.00 8.68 310 PRO A N 1
ATOM 2453 C CA . PRO A 1 310 ? 37.300 61.590 54.170 1.00 8.82 310 PRO A CA 1
ATOM 2454 C C . PRO A 1 310 ? 36.604 62.741 53.502 1.00 8.65 310 PRO A C 1
ATOM 2455 O O . PRO A 1 310 ? 35.811 63.398 54.178 1.00 9.14 310 PRO A O 1
ATOM 2459 N N . VAL A 1 311 ? 36.834 63.012 52.221 1.00 9.06 311 VAL A N 1
ATOM 2460 C CA . VAL A 1 311 ? 36.136 64.184 51.662 1.00 8.35 311 VAL A CA 1
ATOM 2461 C C . VAL A 1 311 ? 34.621 63.960 51.649 1.00 8.37 311 VAL A C 1
ATOM 2462 O O . VAL A 1 311 ? 33.857 64.871 52.009 1.00 8.22 311 VAL A O 1
ATOM 2466 N N . TRP A 1 312 ? 34.230 62.785 51.222 1.00 7.89 312 TRP A N 1
ATOM 2467 C CA . TRP A 1 312 ? 32.810 62.394 51.133 1.00 8.16 312 TRP A CA 1
ATOM 2468 C C . TRP A 1 312 ? 32.175 62.399 52.510 1.00 8.09 312 TRP A C 1
ATOM 2469 O O . TRP A 1 312 ? 31.113 63.014 52.727 1.00 8.29 312 TRP A O 1
ATOM 2480 N N . ASP A 1 313 ? 32.823 61.738 53.475 1.00 7.86 313 ASP A N 1
ATOM 2481 C CA . ASP A 1 313 ? 32.301 61.767 54.860 1.00 8.62 313 ASP A CA 1
ATOM 2482 C C . ASP A 1 313 ? 32.153 63.220 55.324 1.00 9.13 313 ASP A C 1
ATOM 2483 O O . ASP A 1 313 ? 31.150 63.555 55.978 1.00 8.41 313 ASP A O 1
ATOM 2488 N N . THR A 1 314 ? 33.152 64.063 55.063 1.00 8.77 314 THR A N 1
ATOM 2489 C CA . THR A 1 314 ? 33.078 65.452 55.530 1.00 9.52 314 THR A CA 1
ATOM 2490 C C . THR A 1 314 ? 31.942 66.237 54.882 1.00 10.22 314 THR A C 1
ATOM 2491 O O . THR A 1 314 ? 31.158 66.931 55.545 1.00 10.00 314 THR A O 1
ATOM 2495 N N . GLY A 1 315 ? 31.862 66.210 53.545 1.00 10.44 315 GLY A N 1
ATOM 2496 C CA . GLY A 1 315 ? 30.799 66.931 52.843 1.00 9.80 315 GLY A CA 1
ATOM 2497 C C . GLY A 1 315 ? 29.414 66.468 53.299 1.00 10.28 315 GLY A C 1
ATOM 2498 O O . GLY A 1 315 ? 28.524 67.322 53.468 1.00 9.19 315 GLY A O 1
ATOM 2499 N N . LEU A 1 316 ? 29.191 65.171 53.490 1.00 9.10 316 LEU A N 1
ATOM 2500 C CA . LEU A 1 316 ? 27.894 64.676 53.934 1.00 9.74 316 LEU A CA 1
ATOM 2501 C C . LEU A 1 316 ? 27.616 65.143 55.353 1.00 10.80 316 LEU A C 1
ATOM 2502 O O . LEU A 1 316 ? 26.481 65.512 55.701 1.00 10.34 316 LEU A O 1
ATOM 2507 N N . ALA A 1 317 ? 28.627 65.095 56.226 1.00 10.38 317 ALA A N 1
ATOM 2508 C CA . ALA A 1 317 ? 28.403 65.510 57.613 1.00 11.08 317 ALA A CA 1
ATOM 2509 C C . ALA A 1 317 ? 27.992 66.975 57.681 1.00 11.86 317 ALA A C 1
ATOM 2510 O O . ALA A 1 317 ? 27.086 67.350 58.449 1.00 11.88 317 ALA A O 1
ATOM 2512 N N . VAL A 1 318 ? 28.651 67.840 56.907 1.00 11.53 318 VAL A N 1
ATOM 2513 C CA . VAL A 1 318 ? 28.284 69.253 56.893 1.00 11.65 318 VAL A CA 1
ATOM 2514 C C . VAL A 1 318 ? 26.826 69.402 56.458 1.00 12.42 318 VAL A C 1
ATOM 2515 O O . VAL A 1 318 ? 26.055 70.106 57.128 1.00 12.36 318 VAL A O 1
ATOM 2519 N N . LEU A 1 319 ? 26.412 68.775 55.353 1.00 11.80 319 LEU A N 1
ATOM 2520 C CA . LEU A 1 319 ? 25.036 68.856 54.889 1.00 11.90 319 LEU A CA 1
ATOM 2521 C C . LEU A 1 319 ? 24.039 68.365 55.928 1.00 12.84 319 LEU A C 1
ATOM 2522 O O . LEU A 1 319 ? 22.970 68.979 56.108 1.00 12.83 319 LEU A O 1
ATOM 2527 N N . ALA A 1 320 ? 24.357 67.270 56.622 1.00 12.37 320 ALA A N 1
ATOM 2528 C CA . ALA A 1 320 ? 23.464 66.710 57.629 1.00 13.11 320 ALA A CA 1
ATOM 2529 C C . ALA A 1 320 ? 23.293 67.676 58.815 1.00 14.56 320 ALA A C 1
ATOM 2530 O O . ALA A 1 320 ? 22.177 67.891 59.287 1.00 13.98 320 ALA A O 1
ATOM 2532 N N . LEU A 1 321 ? 24.399 68.239 59.285 1.00 13.96 321 LEU A N 1
ATOM 2533 C CA . LEU A 1 321 ? 24.354 69.148 60.426 1.00 14.37 321 LEU A CA 1
ATOM 2534 C C . LEU A 1 321 ? 23.666 70.458 60.070 1.00 14.32 321 LEU A C 1
ATOM 2535 O O . LEU A 1 321 ? 22.915 70.988 60.910 1.00 14.64 321 LEU A O 1
ATOM 2540 N N . ARG A 1 322 ? 23.858 70.951 58.862 1.00 13.81 322 ARG A N 1
ATOM 2541 C CA . ARG A 1 322 ? 23.151 72.138 58.411 1.00 14.35 322 ARG A CA 1
ATOM 2542 C C . ARG A 1 322 ? 21.662 71.775 58.319 1.00 15.54 322 ARG A C 1
ATOM 2543 O O . ARG A 1 322 ? 20.826 72.565 58.795 1.00 15.66 322 ARG A O 1
ATOM 2551 N N . ALA A 1 323 ? 21.322 70.593 57.807 1.00 14.77 323 ALA A N 1
ATOM 2552 C CA . ALA A 1 323 ? 19.895 70.237 57.733 1.00 14.51 323 ALA A CA 1
ATOM 2553 C C . ALA A 1 323 ? 19.295 70.085 59.129 1.00 14.94 323 ALA A C 1
ATOM 2554 O O . ALA A 1 323 ? 18.108 70.373 59.366 1.00 13.03 323 ALA A O 1
ATOM 2556 N N . ALA A 1 324 ? 20.102 69.621 60.088 1.00 14.83 324 ALA A N 1
ATOM 2557 C CA . ALA A 1 324 ? 19.639 69.476 61.450 1.00 17.45 324 ALA A CA 1
ATOM 2558 C C . ALA A 1 324 ? 19.441 70.814 62.173 1.00 19.18 324 ALA A C 1
ATOM 2559 O O . ALA A 1 324 ? 18.889 70.802 63.274 1.00 19.65 324 ALA A O 1
ATOM 2561 N N . GLY A 1 325 ? 19.934 71.928 61.671 1.00 20.37 325 GLY A N 1
ATOM 2562 C CA . GLY A 1 325 ? 19.748 73.190 62.364 1.00 20.98 325 GLY A CA 1
ATOM 2563 C C . GLY A 1 325 ? 21.025 73.891 62.780 1.00 21.75 325 GLY A C 1
ATOM 2564 O O . GLY A 1 325 ? 20.872 75.044 63.204 1.00 21.58 325 GLY A O 1
ATOM 2565 N N . LEU A 1 326 ? 22.216 73.293 62.686 1.00 21.02 326 LEU A N 1
ATOM 2566 C CA . LEU A 1 326 ? 23.410 74.054 63.053 1.00 21.22 326 LEU A CA 1
ATOM 2567 C C . LEU A 1 326 ? 23.518 75.215 62.061 1.00 20.95 326 LEU A C 1
ATOM 2568 O O . LEU A 1 326 ? 23.265 75.062 60.867 1.00 20.91 326 LEU A O 1
ATOM 2573 N N . PRO A 1 327 ? 23.872 76.389 62.561 1.00 20.67 327 PRO A N 1
ATOM 2574 C CA . PRO A 1 327 ? 23.969 77.576 61.745 1.00 20.89 327 PRO A CA 1
ATOM 2575 C C . PRO A 1 327 ? 25.081 77.495 60.710 1.00 19.94 327 PRO A C 1
ATOM 2576 O O . PRO A 1 327 ? 26.080 76.819 60.905 1.00 19.20 327 PRO A O 1
ATOM 2580 N N . ALA A 1 328 ? 24.990 78.253 59.641 1.00 18.96 328 ALA A N 1
ATOM 2581 C CA . ALA A 1 328 ? 25.986 78.316 58.586 1.00 19.39 328 ALA A CA 1
ATOM 2582 C C . ALA A 1 328 ? 27.372 78.747 59.045 1.00 20.05 328 ALA A C 1
ATOM 2583 O O . ALA A 1 328 ? 28.348 78.490 58.352 1.00 19.71 328 ALA A O 1
ATOM 2585 N N . ASP A 1 329 ? 27.499 79.412 60.183 1.00 19.78 329 ASP A N 1
ATOM 2586 C CA . ASP A 1 329 ? 28.759 79.874 60.717 1.00 19.28 329 ASP A CA 1
ATOM 2587 C C . ASP A 1 329 ? 29.065 79.166 62.032 1.00 18.75 329 ASP A C 1
ATOM 2588 O O . ASP A 1 329 ? 29.865 79.689 62.801 1.00 17.94 329 ASP A O 1
ATOM 2593 N N . HIS A 1 330 ? 28.484 78.001 62.280 1.00 18.35 330 HIS A N 1
ATOM 2594 C CA . HIS A 1 330 ? 28.832 77.235 63.497 1.00 18.82 330 HIS A CA 1
ATOM 2595 C C . HIS A 1 330 ? 30.343 76.982 63.465 1.00 19.92 330 HIS A C 1
ATOM 2596 O O . HIS A 1 330 ? 30.888 76.625 62.393 1.00 18.91 330 HIS A O 1
ATOM 2603 N N . ASP A 1 331 ? 31.051 77.152 64.575 1.00 18.97 331 ASP A N 1
ATOM 2604 C CA . ASP A 1 331 ? 32.511 77.034 64.513 1.00 20.87 331 ASP A CA 1
ATOM 2605 C C . ASP A 1 331 ? 33.026 75.677 64.038 1.00 19.22 331 ASP A C 1
ATOM 2606 O O . ASP A 1 331 ? 34.089 75.636 63.403 1.00 18.27 331 ASP A O 1
ATOM 2611 N N . ARG A 1 332 ? 32.369 74.567 64.353 1.00 18.40 332 ARG A N 1
ATOM 2612 C CA . ARG A 1 332 ? 32.847 73.262 63.878 1.00 18.17 332 ARG A CA 1
ATOM 2613 C C . ARG A 1 332 ? 32.594 73.109 62.381 1.00 16.82 332 ARG A C 1
ATOM 2614 O O . ARG A 1 332 ? 33.374 72.494 61.653 1.00 17.02 332 ARG A O 1
ATOM 2622 N N . LEU A 1 333 ? 31.536 73.715 61.873 1.00 15.44 333 LEU A N 1
ATOM 2623 C CA . LEU A 1 333 ? 31.277 73.660 60.441 1.00 15.54 333 LEU A CA 1
ATOM 2624 C C . LEU A 1 333 ? 32.176 74.612 59.667 1.00 15.71 333 LEU A C 1
ATOM 2625 O O . LEU A 1 333 ? 32.491 74.321 58.499 1.00 13.39 333 LEU A O 1
ATOM 2630 N N . VAL A 1 334 ? 32.575 75.712 60.312 1.00 15.15 334 VAL A N 1
ATOM 2631 C CA . VAL A 1 334 ? 33.500 76.662 59.688 1.00 15.80 334 VAL A CA 1
ATOM 2632 C C . VAL A 1 334 ? 34.845 75.948 59.536 1.00 15.55 334 VAL A C 1
ATOM 2633 O O . VAL A 1 334 ? 35.538 76.044 58.528 1.00 16.67 334 VAL A O 1
ATOM 2637 N N . LYS A 1 335 ? 35.268 75.217 60.555 1.00 15.36 335 LYS A N 1
ATOM 2638 C CA . LYS A 1 335 ? 36.496 74.430 60.514 1.00 15.65 335 LYS A CA 1
ATOM 2639 C C . LYS A 1 335 ? 36.475 73.367 59.405 1.00 15.01 335 LYS A C 1
ATOM 2640 O O . LYS A 1 335 ? 37.438 73.227 58.629 1.00 15.23 335 LYS A O 1
ATOM 2646 N N . ALA A 1 336 ? 35.366 72.677 59.232 1.00 13.80 336 ALA A N 1
ATOM 2647 C CA . ALA A 1 336 ? 35.165 71.686 58.181 1.00 13.98 336 ALA A CA 1
ATOM 2648 C C . ALA A 1 336 ? 35.236 72.363 56.816 1.00 14.23 336 ALA A C 1
ATOM 2649 O O . ALA A 1 336 ? 35.882 71.892 55.895 1.00 13.11 336 ALA A O 1
ATOM 2651 N N . GLY A 1 337 ? 34.564 73.516 56.695 1.00 13.49 337 GLY A N 1
ATOM 2652 C CA . GLY A 1 337 ? 34.538 74.290 55.466 1.00 12.99 337 GLY A CA 1
ATOM 2653 C C . GLY A 1 337 ? 35.918 74.767 55.047 1.00 13.07 337 GLY A C 1
ATOM 2654 O O . GLY A 1 337 ? 36.268 74.642 53.863 1.00 11.22 337 GLY A O 1
ATOM 2655 N N . GLU A 1 338 ? 36.708 75.267 56.002 1.00 12.86 338 GLU A N 1
ATOM 2656 C CA . GLU A 1 338 ? 38.077 75.689 55.690 1.00 14.24 338 GLU A CA 1
ATOM 2657 C C . GLU A 1 338 ? 38.954 74.504 55.293 1.00 13.12 338 GLU A C 1
ATOM 2658 O O . GLU A 1 338 ? 39.766 74.627 54.383 1.00 12.70 338 GLU A O 1
ATOM 2664 N N . TRP A 1 339 ? 38.769 73.366 55.948 1.00 13.06 339 TRP A N 1
ATOM 2665 C CA . TRP A 1 339 ? 39.526 72.164 55.601 1.00 12.49 339 TRP A CA 1
ATOM 2666 C C . TRP A 1 339 ? 39.137 71.770 54.168 1.00 13.10 339 TRP A C 1
ATOM 2667 O O . TRP A 1 339 ? 40.031 71.514 53.357 1.00 13.57 339 TRP A O 1
ATOM 2678 N N . LEU A 1 340 ? 37.848 71.784 53.861 1.00 11.70 340 LEU A N 1
ATOM 2679 C CA . LEU A 1 340 ? 37.407 71.430 52.504 1.00 12.62 340 LEU A CA 1
ATOM 2680 C C . LEU A 1 340 ? 37.994 72.335 51.429 1.00 13.23 340 LEU A C 1
ATOM 2681 O O . LEU A 1 340 ? 38.425 71.854 50.380 1.00 13.04 340 LEU A O 1
ATOM 2686 N N . LEU A 1 341 ? 38.084 73.638 51.694 1.00 12.08 341 LEU A N 1
ATOM 2687 C CA . LEU A 1 341 ? 38.641 74.576 50.717 1.00 13.09 341 LEU A CA 1
ATOM 2688 C C . LEU A 1 341 ? 40.061 74.203 50.353 1.00 11.36 341 LEU A C 1
ATOM 2689 O O . LEU A 1 341 ? 40.432 74.238 49.173 1.00 11.83 341 LEU A O 1
ATOM 2694 N N . ASP A 1 342 ? 40.867 73.803 51.323 1.00 11.31 342 ASP A N 1
ATOM 2695 C CA . ASP A 1 342 ? 42.234 73.351 51.048 1.00 12.84 342 ASP A CA 1
ATOM 2696 C C . ASP A 1 342 ? 42.285 72.054 50.237 1.00 12.14 342 ASP A C 1
ATOM 2697 O O . ASP A 1 342 ? 43.376 71.741 49.759 1.00 13.64 342 ASP A O 1
ATOM 2702 N N . ARG A 1 343 ? 41.223 71.255 50.104 1.00 12.29 343 ARG A N 1
ATOM 2703 C CA . ARG A 1 343 ? 41.297 70.026 49.323 1.00 10.70 343 ARG A CA 1
ATOM 2704 C C . ARG A 1 343 ? 41.020 70.264 47.832 1.00 11.76 343 ARG A C 1
ATOM 2705 O O . ARG A 1 343 ? 41.165 69.309 47.056 1.00 10.37 343 ARG A O 1
ATOM 2713 N N . GLN A 1 344 ? 40.562 71.453 47.426 1.00 10.65 344 GLN A N 1
ATOM 2714 C CA . GLN A 1 344 ? 40.204 71.657 46.017 1.00 10.58 344 GLN A CA 1
ATOM 2715 C C . GLN A 1 344 ? 41.377 71.445 45.093 1.00 10.57 344 GLN A C 1
ATOM 2716 O O . GLN A 1 344 ? 42.485 71.899 45.384 1.00 10.42 344 GLN A O 1
ATOM 2722 N N . ILE A 1 345 ? 41.182 70.803 43.933 1.00 10.70 345 ILE A N 1
ATOM 2723 C CA . ILE A 1 345 ? 42.319 70.477 43.077 1.00 10.24 345 ILE A CA 1
ATOM 2724 C C . ILE A 1 345 ? 42.466 71.484 41.942 1.00 11.59 345 ILE A C 1
ATOM 2725 O O . ILE A 1 345 ? 41.484 71.703 41.223 1.00 11.20 345 ILE A O 1
ATOM 2730 N N . THR A 1 346 ? 43.658 72.044 41.758 1.00 11.20 346 THR A N 1
ATOM 2731 C CA . THR A 1 346 ? 43.826 73.052 40.716 1.00 12.77 346 THR A CA 1
ATOM 2732 C C . THR A 1 346 ? 44.705 72.634 39.574 1.00 12.31 346 THR A C 1
ATOM 2733 O O . THR A 1 346 ? 45.108 73.459 38.746 1.00 12.27 346 THR A O 1
ATOM 2737 N N . VAL A 1 347 ? 44.985 71.338 39.401 1.00 11.13 347 VAL A N 1
ATOM 2738 C CA . VAL A 1 347 ? 45.780 70.869 38.268 1.00 10.53 347 VAL A CA 1
ATOM 2739 C C . VAL A 1 347 ? 44.936 69.937 37.430 1.00 11.32 347 VAL A C 1
ATOM 2740 O O . VAL A 1 347 ? 43.995 69.335 37.942 1.00 11.26 347 VAL A O 1
ATOM 2744 N N . PRO A 1 348 ? 45.236 69.763 36.155 1.00 12.13 348 PRO A N 1
ATOM 2745 C CA . PRO A 1 348 ? 44.479 68.859 35.307 1.00 12.16 348 PRO A CA 1
ATOM 2746 C C . PRO A 1 348 ? 44.729 67.395 35.643 1.00 12.33 348 PRO A C 1
ATOM 2747 O O . PRO A 1 348 ? 45.844 67.021 35.986 1.00 10.59 348 PRO A O 1
ATOM 2751 N N . GLY A 1 349 ? 43.664 66.568 35.573 1.00 11.61 349 GLY A N 1
ATOM 2752 C CA . GLY A 1 349 ? 43.838 65.124 35.822 1.00 10.30 349 GLY A CA 1
ATOM 2753 C C . GLY A 1 349 ? 43.561 64.398 34.512 1.00 10.64 349 GLY A C 1
ATOM 2754 O O . GLY A 1 349 ? 43.444 65.052 33.448 1.00 11.26 349 GLY A O 1
ATOM 2755 N N . ASP A 1 350 ? 43.366 63.083 34.528 1.00 9.49 350 ASP A N 1
ATOM 2756 C CA . ASP A 1 350 ? 43.107 62.297 33.333 1.00 9.54 350 ASP A CA 1
ATOM 2757 C C . ASP A 1 350 ? 41.818 62.728 32.633 1.00 9.13 350 ASP A C 1
ATOM 2758 O O . ASP A 1 350 ? 41.685 62.564 31.406 1.00 8.23 350 ASP A O 1
ATOM 2763 N N . TRP A 1 351 ? 40.875 63.314 33.368 1.00 8.60 351 TRP A N 1
ATOM 2764 C CA . TRP A 1 351 ? 39.658 63.855 32.792 1.00 9.85 351 TRP A CA 1
ATOM 2765 C C . TRP A 1 351 ? 39.926 64.899 31.709 1.00 10.61 351 TRP A C 1
ATOM 2766 O O . TRP A 1 351 ? 39.099 65.061 30.813 1.00 9.13 351 TRP A O 1
ATOM 2777 N N . ALA A 1 352 ? 41.082 65.570 31.742 1.00 12.14 352 ALA A N 1
ATOM 2778 C CA . ALA A 1 352 ? 41.480 66.584 30.793 1.00 13.25 352 ALA A CA 1
ATOM 2779 C C . ALA A 1 352 ? 41.770 66.033 29.406 1.00 15.03 352 ALA A C 1
ATOM 2780 O O . ALA A 1 352 ? 41.819 66.824 28.444 1.00 14.08 352 ALA A O 1
ATOM 2782 N N . VAL A 1 353 ? 41.883 64.714 29.268 1.00 14.77 353 VAL A N 1
ATOM 2783 C CA . VAL A 1 353 ? 42.001 64.106 27.956 1.00 15.66 353 VAL A CA 1
ATOM 2784 C C . VAL A 1 353 ? 40.717 64.424 27.178 1.00 17.09 353 VAL A C 1
ATOM 2785 O O . VAL A 1 353 ? 40.785 64.730 25.999 1.00 14.75 353 VAL A O 1
ATOM 2789 N N . LYS A 1 354 ? 39.527 64.329 27.784 1.00 16.98 354 LYS A N 1
ATOM 2790 C CA . LYS A 1 354 ? 38.299 64.651 27.084 1.00 16.57 354 LYS A CA 1
ATOM 2791 C C . LYS A 1 354 ? 38.003 66.155 27.153 1.00 16.10 354 LYS A C 1
ATOM 2792 O O . LYS A 1 354 ? 37.194 66.660 26.360 1.00 14.77 354 LYS A O 1
ATOM 2798 N N . ARG A 1 355 ? 38.533 66.833 28.161 1.00 13.12 355 ARG A N 1
ATOM 2799 C CA . ARG A 1 355 ? 38.241 68.254 28.384 1.00 14.04 355 ARG A CA 1
ATOM 2800 C C . ARG A 1 355 ? 39.501 69.047 28.628 1.00 13.74 355 ARG A C 1
ATOM 2801 O O . ARG A 1 355 ? 39.767 69.536 29.720 1.00 14.13 355 ARG A O 1
ATOM 2809 N N . PRO A 1 356 ? 40.333 69.191 27.590 1.00 15.77 356 PRO A N 1
ATOM 2810 C CA . PRO A 1 356 ? 41.631 69.839 27.704 1.00 16.51 356 PRO A CA 1
ATOM 2811 C C . PRO A 1 356 ? 41.607 71.316 27.985 1.00 17.05 356 PRO A C 1
ATOM 2812 O O . PRO A 1 356 ? 42.633 71.834 28.432 1.00 17.37 356 PRO A O 1
ATOM 2816 N N . ASN A 1 357 ? 40.506 72.022 27.775 1.00 16.57 357 ASN A N 1
ATOM 2817 C CA . ASN A 1 357 ? 40.453 73.455 28.055 1.00 18.27 357 ASN A CA 1
ATOM 2818 C C . ASN A 1 357 ? 39.625 73.760 29.296 1.00 17.78 357 ASN A C 1
ATOM 2819 O O . ASN A 1 357 ? 39.405 74.916 29.593 1.00 18.07 357 ASN A O 1
ATOM 2824 N N . LEU A 1 358 ? 39.112 72.727 29.965 1.00 16.28 358 LEU A N 1
ATOM 2825 C CA . LEU A 1 358 ? 38.271 72.929 31.131 1.00 14.93 358 LEU A CA 1
ATOM 2826 C C . LEU A 1 358 ? 39.130 73.215 32.366 1.00 14.61 358 LEU A C 1
ATOM 2827 O O . LEU A 1 358 ? 40.053 72.463 32.652 1.00 14.30 358 LEU A O 1
ATOM 2832 N N . LYS A 1 359 ? 38.835 74.296 33.051 1.00 14.71 359 LYS A N 1
ATOM 2833 C CA . LYS A 1 359 ? 39.625 74.682 34.221 1.00 15.45 359 LYS A CA 1
ATOM 2834 C C . LYS A 1 359 ? 39.401 73.703 35.368 1.00 14.35 359 LYS A C 1
ATOM 2835 O O . LYS A 1 359 ? 38.265 73.398 35.733 1.00 12.65 359 LYS A O 1
ATOM 2841 N N . PRO A 1 360 ? 40.487 73.257 35.996 1.00 14.07 360 PRO A N 1
ATOM 2842 C CA . PRO A 1 360 ? 40.390 72.307 37.096 1.00 12.81 360 PRO A CA 1
ATOM 2843 C C . PRO A 1 360 ? 39.611 72.893 38.255 1.00 13.27 360 PRO A C 1
ATOM 2844 O O . PRO A 1 360 ? 39.817 74.074 38.577 1.00 14.34 360 PRO A O 1
ATOM 2848 N N . GLY A 1 361 ? 38.811 72.122 38.976 1.00 11.45 361 GLY A N 1
ATOM 2849 C CA . GLY A 1 361 ? 38.112 72.679 40.132 1.00 11.05 361 GLY A CA 1
ATOM 2850 C C . GLY A 1 361 ? 37.500 71.538 40.950 1.00 10.84 361 GLY A C 1
ATOM 2851 O O . GLY A 1 361 ? 36.655 71.846 41.806 1.00 10.35 361 GLY A O 1
ATOM 2852 N N . GLY A 1 362 ? 37.933 70.283 40.722 1.00 8.75 362 GLY A N 1
ATOM 2853 C CA . GLY A 1 362 ? 37.258 69.201 41.426 1.00 9.64 362 GLY A CA 1
ATOM 2854 C C . GLY A 1 362 ? 37.841 68.846 42.779 1.00 10.38 362 GLY A C 1
ATOM 2855 O O . GLY A 1 362 ? 38.831 69.427 43.258 1.00 9.40 362 GLY A O 1
ATOM 2856 N N . PHE A 1 363 ? 37.149 67.888 43.419 1.00 9.32 363 PHE A N 1
ATOM 2857 C CA . PHE A 1 363 ? 37.570 67.355 44.700 1.00 9.75 363 PHE A CA 1
ATOM 2858 C C . PHE A 1 363 ? 37.623 65.822 44.579 1.00 9.49 363 PHE A C 1
ATOM 2859 O O . PHE A 1 363 ? 36.767 65.213 43.932 1.00 9.70 363 PHE A O 1
ATOM 2867 N N . ALA A 1 364 ? 38.580 65.212 45.242 1.00 8.87 364 ALA A N 1
ATOM 2868 C CA . ALA A 1 364 ? 38.742 63.769 45.263 1.00 8.48 364 ALA A CA 1
ATOM 2869 C C . ALA A 1 364 ? 38.058 63.231 46.503 1.00 9.34 364 ALA A C 1
ATOM 2870 O O . ALA A 1 364 ? 37.570 63.986 47.342 1.00 8.22 364 ALA A O 1
ATOM 2872 N N . PHE A 1 365 ? 38.040 61.904 46.638 1.00 9.07 365 PHE A N 1
ATOM 2873 C CA . PHE A 1 365 ? 37.448 61.194 47.739 1.00 7.82 365 PHE A CA 1
ATOM 2874 C C . PHE A 1 365 ? 38.394 61.091 48.935 1.00 7.87 365 PHE A C 1
ATOM 2875 O O . PHE A 1 365 ? 37.934 61.127 50.074 1.00 6.07 365 PHE A O 1
ATOM 2883 N N . GLN A 1 366 ? 39.672 60.876 48.651 1.00 8.06 366 GLN A N 1
ATOM 2884 C CA . GLN A 1 366 ? 40.710 60.598 49.634 1.00 9.02 366 GLN A CA 1
ATOM 2885 C C . GLN A 1 366 ? 41.344 61.914 50.102 1.00 9.36 366 GLN A C 1
ATOM 2886 O O . GLN A 1 366 ? 40.817 62.952 49.674 1.00 8.70 366 GLN A O 1
ATOM 2892 N N . PHE A 1 367 ? 42.436 61.932 50.855 1.00 9.31 367 PHE A N 1
ATOM 2893 C CA . PHE A 1 367 ? 43.031 63.207 51.252 1.00 8.46 367 PHE A CA 1
ATOM 2894 C C . PHE A 1 367 ? 43.805 63.843 50.095 1.00 9.18 367 PHE A C 1
ATOM 2895 O O . PHE A 1 367 ? 43.781 65.061 49.952 1.00 10.07 367 PHE A O 1
ATOM 2903 N N . ASP A 1 368 ? 44.540 63.071 49.308 1.00 9.22 368 ASP A N 1
ATOM 2904 C CA . ASP A 1 368 ? 45.426 63.629 48.303 1.00 10.59 368 ASP A CA 1
ATOM 2905 C C . ASP A 1 368 ? 45.489 62.709 47.081 1.00 10.40 368 ASP A C 1
ATOM 2906 O O . ASP A 1 368 ? 46.186 61.668 47.076 1.00 10.44 368 ASP A O 1
ATOM 2911 N N . ASN A 1 369 ? 44.785 63.128 46.053 1.00 8.06 369 ASN A N 1
ATOM 2912 C CA . ASN A 1 369 ? 44.641 62.318 44.846 1.00 8.55 369 ASN A CA 1
ATOM 2913 C C . ASN A 1 369 ? 44.248 63.259 43.714 1.00 8.14 369 ASN A C 1
ATOM 2914 O O . ASN A 1 369 ? 43.147 63.123 43.122 1.00 8.89 369 ASN A O 1
ATOM 2919 N N . VAL A 1 370 ? 45.105 64.203 43.381 1.00 9.08 370 VAL A N 1
ATOM 2920 C CA . VAL A 1 370 ? 44.843 65.295 42.487 1.00 7.84 370 VAL A CA 1
ATOM 2921 C C . VAL A 1 370 ? 44.501 64.902 41.059 1.00 8.50 370 VAL A C 1
ATOM 2922 O O . VAL A 1 370 ? 43.796 65.683 40.426 1.00 8.16 370 VAL A O 1
ATOM 2926 N N . TYR A 1 371 ? 44.996 63.763 40.542 1.00 8.01 371 TYR A N 1
ATOM 2927 C CA . TYR A 1 371 ? 44.705 63.471 39.136 1.00 8.73 371 TYR A CA 1
ATOM 2928 C C . TYR A 1 371 ? 43.332 62.846 38.933 1.00 8.37 371 TYR A C 1
ATOM 2929 O O . TYR A 1 371 ? 42.905 62.652 37.785 1.00 7.19 371 TYR A O 1
ATOM 2938 N N . TYR A 1 372 ? 42.625 62.493 39.998 1.00 6.59 372 TYR A N 1
ATOM 2939 C CA . TYR A 1 372 ? 41.338 61.811 39.963 1.00 8.42 372 TYR A CA 1
ATOM 2940 C C . TYR A 1 372 ? 40.225 62.378 40.825 1.00 8.33 372 TYR A C 1
ATOM 2941 O O . TYR A 1 372 ? 39.609 61.660 41.633 1.00 10.78 372 TYR A O 1
ATOM 2950 N N . PRO A 1 373 ? 39.895 63.666 40.695 1.00 8.63 373 PRO A N 1
ATOM 2951 C CA . PRO A 1 373 ? 38.739 64.232 41.349 1.00 8.14 373 PRO A CA 1
ATOM 2952 C C . PRO A 1 373 ? 37.517 63.461 40.806 1.00 7.97 373 PRO A C 1
ATOM 2953 O O . PRO A 1 373 ? 37.586 62.908 39.707 1.00 7.46 373 PRO A O 1
ATOM 2957 N N . ASP A 1 374 ? 36.412 63.441 41.542 1.00 7.14 374 ASP A N 1
ATOM 2958 C CA . ASP A 1 374 ? 35.237 62.736 41.064 1.00 8.58 374 ASP A CA 1
ATOM 2959 C C . ASP A 1 374 ? 34.032 63.660 41.206 1.00 7.98 374 ASP A C 1
ATOM 2960 O O . ASP A 1 374 ? 33.999 64.569 42.028 1.00 8.11 374 ASP A O 1
ATOM 2965 N N . VAL A 1 375 ? 33.034 63.406 40.375 1.00 10.00 375 VAL A N 1
ATOM 2966 C CA . VAL A 1 375 ? 31.846 64.285 40.326 1.00 9.28 375 VAL A CA 1
ATOM 2967 C C . VAL A 1 375 ? 31.059 64.255 41.610 1.00 9.73 375 VAL A C 1
ATOM 2968 O O . VAL A 1 375 ? 30.494 65.285 42.026 1.00 8.22 375 VAL A O 1
ATOM 2972 N N . CYS A 1 376 ? 30.869 63.097 42.265 1.00 8.80 376 CYS A N 1
ATOM 2973 C CA . CYS A 1 376 ? 30.082 63.077 43.483 1.00 10.41 376 CYS A CA 1
ATOM 2974 C C . CYS A 1 376 ? 30.698 63.931 44.593 1.00 11.38 376 CYS A C 1
ATOM 2975 O O . CYS A 1 376 ? 29.963 64.704 45.234 1.00 10.54 376 CYS A O 1
ATOM 2978 N N . ASP A 1 377 ? 32.012 63.732 44.811 1.00 9.66 377 ASP A N 1
ATOM 2979 C CA . ASP A 1 377 ? 32.663 64.540 45.850 1.00 11.08 377 ASP A CA 1
ATOM 2980 C C . ASP A 1 377 ? 32.631 66.022 45.477 1.00 10.22 377 ASP A C 1
ATOM 2981 O O . ASP A 1 377 ? 32.382 66.869 46.351 1.00 9.93 377 ASP A O 1
ATOM 2986 N N . THR A 1 378 ? 32.856 66.352 44.204 1.00 9.75 378 THR A N 1
ATOM 2987 C CA . THR A 1 378 ? 32.798 67.775 43.846 1.00 9.44 378 THR A CA 1
ATOM 2988 C C . THR A 1 378 ? 31.398 68.330 44.103 1.00 9.21 378 THR A C 1
ATOM 2989 O O . THR A 1 378 ? 31.216 69.436 44.651 1.00 8.47 378 THR A O 1
ATOM 2993 N N . ALA A 1 379 ? 30.356 67.614 43.680 1.00 9.21 379 ALA A N 1
ATOM 2994 C CA . ALA A 1 379 ? 28.986 68.059 43.888 1.00 9.71 379 ALA A CA 1
ATOM 2995 C C . ALA A 1 379 ? 28.671 68.246 45.362 1.00 9.23 379 ALA A C 1
ATOM 2996 O O . ALA A 1 379 ? 28.128 69.280 45.773 1.00 8.95 379 ALA A O 1
ATOM 2998 N N . VAL A 1 380 ? 29.013 67.233 46.173 1.00 8.92 380 VAL A N 1
ATOM 2999 C CA . VAL A 1 380 ? 28.671 67.336 47.596 1.00 10.39 380 VAL A CA 1
ATOM 3000 C C . VAL A 1 380 ? 29.492 68.427 48.264 1.00 9.28 380 VAL A C 1
ATOM 3001 O O . VAL A 1 380 ? 28.947 69.122 49.136 1.00 9.72 380 VAL A O 1
ATOM 3005 N N . VAL A 1 381 ? 30.766 68.596 47.919 1.00 9.46 381 VAL A N 1
ATOM 3006 C CA . VAL A 1 381 ? 31.563 69.640 48.578 1.00 9.63 381 VAL A CA 1
ATOM 3007 C C . VAL A 1 381 ? 31.106 71.024 48.158 1.00 11.04 381 VAL A C 1
ATOM 3008 O O . VAL A 1 381 ? 30.956 71.928 49.001 1.00 12.03 381 VAL A O 1
ATOM 3012 N N . VAL A 1 382 ? 30.885 71.277 46.877 1.00 10.77 382 VAL A N 1
ATOM 3013 C CA . VAL A 1 382 ? 30.407 72.565 46.397 1.00 11.67 382 VAL A CA 1
ATOM 3014 C C . VAL A 1 382 ? 29.071 72.918 47.063 1.00 12.96 382 VAL A C 1
ATOM 3015 O O . VAL A 1 382 ? 28.881 74.059 47.500 1.00 12.18 382 VAL A O 1
ATOM 3019 N N . TRP A 1 383 ? 28.185 71.930 47.191 1.00 11.36 383 TRP A N 1
ATOM 3020 C CA . TRP A 1 383 ? 26.912 72.092 47.860 1.00 11.74 383 TRP A CA 1
ATOM 3021 C C . TRP A 1 383 ? 27.096 72.405 49.341 1.00 11.94 383 TRP A C 1
ATOM 3022 O O . TRP A 1 383 ? 26.528 73.377 49.871 1.00 11.09 383 TRP A O 1
ATOM 3033 N N . ALA A 1 384 ? 27.944 71.635 50.034 1.00 11.80 384 ALA A N 1
ATOM 3034 C CA . ALA A 1 384 ? 28.208 71.904 51.452 1.00 11.58 384 ALA A CA 1
ATOM 3035 C C . ALA A 1 384 ? 28.745 73.318 51.636 1.00 13.55 384 ALA A C 1
ATOM 3036 O O . ALA A 1 384 ? 28.278 74.066 52.511 1.00 14.78 384 ALA A O 1
ATOM 3038 N N . LEU A 1 385 ? 29.690 73.735 50.787 1.00 13.08 385 LEU A N 1
ATOM 3039 C CA . LEU A 1 385 ? 30.260 75.073 50.883 1.00 13.98 385 LEU A CA 1
ATOM 3040 C C . LEU A 1 385 ? 29.190 76.146 50.713 1.00 14.96 385 LEU A C 1
ATOM 3041 O O . LEU A 1 385 ? 29.177 77.183 51.382 1.00 15.21 385 LEU A O 1
ATOM 3046 N N . ASN A 1 386 ? 28.224 75.882 49.842 1.00 15.25 386 ASN A N 1
ATOM 3047 C CA . ASN A 1 386 ? 27.121 76.779 49.596 1.00 15.51 386 ASN A CA 1
ATOM 3048 C C . ASN A 1 386 ? 26.210 76.903 50.807 1.00 15.65 386 ASN A C 1
ATOM 3049 O O . ASN A 1 386 ? 25.321 77.760 50.775 1.00 16.08 386 ASN A O 1
ATOM 3054 N N . THR A 1 387 ? 26.292 76.055 51.817 1.00 14.09 387 THR A N 1
ATOM 3055 C CA . THR A 1 387 ? 25.455 76.161 52.995 1.00 14.62 387 THR A CA 1
ATOM 3056 C C . THR A 1 387 ? 26.197 76.860 54.134 1.00 14.63 387 THR A C 1
ATOM 3057 O O . THR A 1 387 ? 25.640 76.990 55.226 1.00 14.48 387 THR A O 1
ATOM 3061 N N . LEU A 1 388 ? 27.470 77.235 53.886 1.00 14.59 388 LEU A N 1
ATOM 3062 C CA . LEU A 1 388 ? 28.247 77.809 54.985 1.00 15.44 388 LEU A CA 1
ATOM 3063 C C . LEU A 1 388 ? 28.557 79.290 54.839 1.00 16.57 388 LEU A C 1
ATOM 3064 O O . LEU A 1 388 ? 28.467 79.851 53.754 1.00 16.11 388 LEU A O 1
ATOM 3069 N N . ARG A 1 389 ? 28.952 79.910 55.949 1.00 17.83 389 ARG A N 1
ATOM 3070 C CA . ARG A 1 389 ? 29.442 81.280 55.933 1.00 20.85 389 ARG A CA 1
ATOM 3071 C C . ARG A 1 389 ? 30.826 81.207 56.587 1.00 19.05 389 ARG A C 1
ATOM 3072 O O . ARG A 1 389 ? 30.921 80.823 57.752 1.00 18.70 389 ARG A O 1
ATOM 3080 N N . LEU A 1 390 ? 31.852 81.506 55.823 1.00 19.53 390 LEU A N 1
ATOM 3081 C CA . LEU A 1 390 ? 33.221 81.406 56.333 1.00 20.69 390 LEU A CA 1
ATOM 3082 C C . LEU A 1 390 ? 33.889 82.775 56.411 1.00 21.89 390 LEU A C 1
ATOM 3083 O O . LEU A 1 390 ? 33.531 83.706 55.711 1.00 22.20 390 LEU A O 1
ATOM 3088 N N . PRO A 1 391 ? 34.972 82.883 57.168 1.00 24.16 391 PRO A N 1
ATOM 3089 C CA . PRO A 1 391 ? 35.730 84.119 57.323 1.00 24.51 391 PRO A CA 1
ATOM 3090 C C . PRO A 1 391 ? 36.159 84.688 55.984 1.00 25.42 391 PRO A C 1
ATOM 3091 O O . PRO A 1 391 ? 36.090 85.903 55.767 1.00 26.20 391 PRO A O 1
ATOM 3095 N N . ASP A 1 392 ? 36.607 83.840 55.061 1.00 24.46 392 ASP A N 1
ATOM 3096 C CA . ASP A 1 392 ? 37.044 84.307 53.752 1.00 24.98 392 ASP A CA 1
ATOM 3097 C C . ASP A 1 392 ? 35.971 84.007 52.712 1.00 24.91 392 ASP A C 1
ATOM 3098 O O . ASP A 1 392 ? 36.059 83.051 51.943 1.00 24.09 392 ASP A O 1
ATOM 3103 N N . GLU A 1 393 ? 34.980 84.883 52.673 1.00 24.62 393 GLU A N 1
ATOM 3104 C CA . GLU A 1 393 ? 33.863 84.721 51.760 1.00 25.67 393 GLU A CA 1
ATOM 3105 C C . GLU A 1 393 ? 34.245 84.726 50.293 1.00 25.85 393 GLU A C 1
ATOM 3106 O O . GLU A 1 393 ? 33.695 83.905 49.541 1.00 24.46 393 GLU A O 1
ATOM 3112 N N . ARG A 1 394 ? 35.210 85.544 49.900 1.00 25.10 394 ARG A N 1
ATOM 3113 C CA . ARG A 1 394 ? 35.615 85.573 48.494 1.00 26.32 394 ARG A CA 1
ATOM 3114 C C . ARG A 1 394 ? 36.239 84.225 48.114 1.00 24.98 394 ARG A C 1
ATOM 3115 O O . ARG A 1 394 ? 36.014 83.690 47.013 1.00 23.25 394 ARG A O 1
ATOM 3123 N N . ARG A 1 395 ? 36.993 83.627 49.030 1.00 21.81 395 ARG A N 1
ATOM 3124 C CA . ARG A 1 395 ? 37.607 82.348 48.732 1.00 21.01 395 ARG A CA 1
ATOM 3125 C C . ARG A 1 395 ? 36.522 81.272 48.608 1.00 19.96 395 ARG A C 1
ATOM 3126 O O . ARG A 1 395 ? 36.581 80.415 47.731 1.00 18.73 395 ARG A O 1
ATOM 3134 N N . ARG A 1 396 ? 35.494 81.331 49.444 1.00 18.34 396 ARG A N 1
ATOM 3135 C CA . ARG A 1 396 ? 34.406 80.373 49.409 1.00 17.96 396 ARG A CA 1
ATOM 3136 C C . ARG A 1 396 ? 33.684 80.466 48.065 1.00 17.86 396 ARG A C 1
ATOM 3137 O O . ARG A 1 396 ? 33.396 79.473 47.424 1.00 15.69 396 ARG A O 1
ATOM 3145 N N . ARG A 1 397 ? 33.398 81.688 47.626 1.00 17.97 397 ARG A N 1
ATOM 3146 C CA . ARG A 1 397 ? 32.677 81.923 46.383 1.00 19.21 397 ARG A CA 1
ATOM 3147 C C . ARG A 1 397 ? 33.507 81.459 45.193 1.00 18.59 397 ARG A C 1
ATOM 3148 O O . ARG A 1 397 ? 32.964 80.878 44.262 1.00 17.69 397 ARG A O 1
ATOM 3156 N N . ASP A 1 398 ? 34.817 81.729 45.216 1.00 18.19 398 ASP A N 1
ATOM 3157 C CA . ASP A 1 398 ? 35.684 81.345 44.119 1.00 17.94 398 ASP A CA 1
ATOM 3158 C C . ASP A 1 398 ? 35.795 79.820 44.062 1.00 16.62 398 ASP A C 1
ATOM 3159 O O . ASP A 1 398 ? 35.813 79.276 42.967 1.00 16.13 398 ASP A O 1
ATOM 3164 N N . ALA A 1 399 ? 35.890 79.171 45.216 1.00 14.00 399 ALA A N 1
ATOM 3165 C CA . ALA A 1 399 ? 35.943 77.723 45.234 1.00 14.69 399 ALA A CA 1
ATOM 3166 C C . ALA A 1 399 ? 34.650 77.137 44.646 1.00 14.17 399 ALA A C 1
ATOM 3167 O O . ALA A 1 399 ? 34.709 76.218 43.836 1.00 13.06 399 ALA A O 1
ATOM 3169 N N . MET A 1 400 ? 33.502 77.661 45.106 1.00 13.15 400 MET A N 1
ATOM 3170 C CA . MET A 1 400 ? 32.238 77.146 44.610 1.00 14.09 400 MET A CA 1
ATOM 3171 C C . MET A 1 400 ? 32.117 77.370 43.108 1.00 14.13 400 MET A C 1
ATOM 3172 O O . MET A 1 400 ? 31.705 76.432 42.429 1.00 13.18 400 MET A O 1
ATOM 3177 N N . THR A 1 401 ? 32.514 78.536 42.607 1.00 13.21 401 THR A N 1
ATOM 3178 C CA . THR A 1 401 ? 32.424 78.775 41.169 1.00 14.76 401 THR A CA 1
ATOM 3179 C C . THR A 1 401 ? 33.278 77.807 40.384 1.00 14.78 401 THR A C 1
ATOM 3180 O O . THR A 1 401 ? 32.854 77.245 39.364 1.00 14.97 401 THR A O 1
ATOM 3184 N N . LYS A 1 402 ? 34.526 77.617 40.818 1.00 14.29 402 LYS A N 1
ATOM 3185 C CA . LYS A 1 402 ? 35.434 76.721 40.138 1.00 15.01 402 LYS A CA 1
ATOM 3186 C C . LYS A 1 402 ? 34.903 75.269 40.184 1.00 12.52 402 LYS A C 1
ATOM 3187 O O . LYS A 1 402 ? 35.049 74.587 39.183 1.00 11.97 402 LYS A O 1
ATOM 3193 N N . GLY A 1 403 ? 34.431 74.854 41.336 1.00 11.70 403 GLY A N 1
ATOM 3194 C CA . GLY A 1 403 ? 33.920 73.467 41.464 1.00 11.71 403 GLY A CA 1
ATOM 3195 C C . GLY A 1 403 ? 32.680 73.250 40.595 1.00 11.38 403 GLY A C 1
ATOM 3196 O O . GLY A 1 403 ? 32.582 72.296 39.826 1.00 9.64 403 GLY A O 1
ATOM 3197 N N . PHE A 1 404 ? 31.758 74.229 40.664 1.00 11.83 404 PHE A N 1
ATOM 3198 C CA . PHE A 1 404 ? 30.509 74.170 39.897 1.00 10.65 404 PHE A CA 1
ATOM 3199 C C . PHE A 1 404 ? 30.780 74.106 38.411 1.00 11.10 404 PHE A C 1
ATOM 3200 O O . PHE A 1 404 ? 30.213 73.313 37.642 1.00 9.66 404 PHE A O 1
ATOM 3208 N N . ARG A 1 405 ? 31.732 74.955 37.975 1.00 10.73 405 ARG A N 1
ATOM 3209 C CA . ARG A 1 405 ? 32.061 75.021 36.547 1.00 11.08 405 ARG A CA 1
ATOM 3210 C C . ARG A 1 405 ? 32.739 73.741 36.109 1.00 10.82 405 ARG A C 1
ATOM 3211 O O . ARG A 1 405 ? 32.566 73.319 34.947 1.00 10.10 405 ARG A O 1
ATOM 3219 N N . TRP A 1 406 ? 33.522 73.151 37.003 1.00 9.30 406 TRP A N 1
ATOM 3220 C CA . TRP A 1 406 ? 34.195 71.887 36.650 1.00 10.59 406 TRP A CA 1
ATOM 3221 C C . TRP A 1 406 ? 33.125 70.813 36.471 1.00 9.69 406 TRP A C 1
ATOM 3222 O O . TRP A 1 406 ? 33.106 70.124 35.454 1.00 10.32 406 TRP A O 1
ATOM 3233 N N . ILE A 1 407 ? 32.155 70.709 37.375 1.00 10.13 407 ILE A N 1
ATOM 3234 C CA . ILE A 1 407 ? 31.061 69.767 37.193 1.00 9.48 407 ILE A CA 1
ATOM 3235 C C . ILE A 1 407 ? 30.334 70.007 35.871 1.00 10.22 407 ILE A C 1
ATOM 3236 O O . ILE A 1 407 ? 30.112 69.059 35.086 1.00 10.49 407 ILE A O 1
ATOM 3241 N N . VAL A 1 408 ? 29.975 71.268 35.593 1.00 9.06 408 VAL A N 1
ATOM 3242 C CA . VAL A 1 408 ? 29.315 71.549 34.294 1.00 8.92 408 VAL A CA 1
ATOM 3243 C C . VAL A 1 408 ? 30.110 71.000 33.128 1.00 9.11 408 VAL A C 1
ATOM 3244 O O . VAL A 1 408 ? 29.548 70.338 32.233 1.00 9.72 408 VAL A O 1
ATOM 3248 N N . GLY A 1 409 ? 31.423 71.249 33.057 1.00 9.24 409 GLY A N 1
ATOM 3249 C CA . GLY A 1 409 ? 32.257 70.791 31.971 1.00 8.80 409 GLY A CA 1
ATOM 3250 C C . GLY A 1 409 ? 32.389 69.278 31.895 1.00 10.62 409 GLY A C 1
ATOM 3251 O O . GLY A 1 409 ? 32.690 68.801 30.803 1.00 11.26 409 GLY A O 1
ATOM 3252 N N . MET A 1 410 ? 32.138 68.529 32.976 1.00 10.21 410 MET A N 1
ATOM 3253 C CA . MET A 1 410 ? 32.213 67.087 32.967 1.00 10.18 410 MET A CA 1
ATOM 3254 C C . MET A 1 410 ? 30.899 66.400 32.603 1.00 10.61 410 MET A C 1
ATOM 3255 O O . MET A 1 410 ? 30.857 65.163 32.678 1.00 10.55 410 MET A O 1
ATOM 3260 N N . GLN A 1 411 ? 29.837 67.132 32.221 1.00 9.44 411 GLN A N 1
ATOM 3261 C CA . GLN A 1 411 ? 28.575 66.505 31.880 1.00 10.23 411 GLN A CA 1
ATOM 3262 C C . GLN A 1 411 ? 28.766 65.620 30.635 1.00 9.37 411 GLN A C 1
ATOM 3263 O O . GLN A 1 411 ? 29.384 66.096 29.687 1.00 8.46 411 GLN A O 1
ATOM 3269 N N . SER A 1 412 ? 28.224 64.416 30.611 1.00 9.72 412 SER A N 1
ATOM 3270 C CA . SER A 1 412 ? 28.381 63.580 29.408 1.00 9.76 412 SER A CA 1
ATOM 3271 C C . SER A 1 412 ? 27.320 63.911 28.357 1.00 10.58 412 SER A C 1
ATOM 3272 O O . SER A 1 412 ? 26.340 64.553 28.675 1.00 9.33 412 SER A O 1
ATOM 3275 N N . SER A 1 413 ? 27.510 63.458 27.116 1.00 11.70 413 SER A N 1
ATOM 3276 C CA . SER A 1 413 ? 26.615 63.723 26.009 1.00 13.48 413 SER A CA 1
ATOM 3277 C C . SER A 1 413 ? 25.165 63.309 26.220 1.00 13.93 413 SER A C 1
ATOM 3278 O O . SER A 1 413 ? 24.299 64.048 25.732 1.00 13.48 413 SER A O 1
ATOM 3281 N N . ASN A 1 414 ? 24.871 62.255 26.977 1.00 12.49 414 ASN A N 1
ATOM 3282 C CA . ASN A 1 414 ? 23.499 61.834 27.194 1.00 11.36 414 ASN A CA 1
ATOM 3283 C C . ASN A 1 414 ? 22.814 62.640 28.283 1.00 11.84 414 ASN A C 1
ATOM 3284 O O . ASN A 1 414 ? 21.642 62.384 28.616 1.00 12.85 414 ASN A O 1
ATOM 3289 N N . GLY A 1 415 ? 23.458 63.640 28.860 1.00 10.57 415 GLY A N 1
ATOM 3290 C CA . GLY A 1 415 ? 22.865 64.512 29.848 1.00 9.18 415 GLY A CA 1
ATOM 3291 C C . GLY A 1 415 ? 23.195 64.097 31.279 1.00 10.08 415 GLY A C 1
ATOM 3292 O O . GLY A 1 415 ? 23.011 64.910 32.186 1.00 9.76 415 GLY A O 1
ATOM 3293 N N . GLY A 1 416 ? 23.768 62.912 31.465 1.00 9.52 416 GLY A N 1
ATOM 3294 C CA . GLY A 1 416 ? 24.081 62.493 32.847 1.00 10.11 416 GLY A CA 1
ATOM 3295 C C . GLY A 1 416 ? 25.573 62.719 33.102 1.00 9.94 416 GLY A C 1
ATOM 3296 O O . GLY A 1 416 ? 26.323 63.156 32.240 1.00 9.61 416 GLY A O 1
ATOM 3297 N N . TRP A 1 417 ? 25.995 62.362 34.320 1.00 9.26 417 TRP A N 1
ATOM 3298 C CA . TRP A 1 417 ? 27.398 62.388 34.686 1.00 9.69 417 TRP A CA 1
ATOM 3299 C C . TRP A 1 417 ? 27.841 60.996 35.146 1.00 8.76 417 TRP A C 1
ATOM 3300 O O . TRP A 1 417 ? 27.123 60.245 35.811 1.00 9.02 417 TRP A O 1
ATOM 3311 N N . GLY A 1 418 ? 29.031 60.606 34.751 1.00 8.49 418 GLY A N 1
ATOM 3312 C CA . GLY A 1 418 ? 29.762 59.464 35.284 1.00 7.94 418 GLY A CA 1
ATOM 3313 C C . GLY A 1 418 ? 30.590 60.009 36.477 1.00 10.53 418 GLY A C 1
ATOM 3314 O O . GLY A 1 418 ? 30.493 61.187 36.869 1.00 8.79 418 GLY A O 1
ATOM 3315 N N . ALA A 1 419 ? 31.349 59.112 37.136 1.00 9.33 419 ALA A N 1
ATOM 3316 C CA . ALA A 1 419 ? 32.067 59.584 38.329 1.00 8.94 419 ALA A CA 1
ATOM 3317 C C . ALA A 1 419 ? 33.349 60.342 38.041 1.00 8.62 419 ALA A C 1
ATOM 3318 O O . ALA A 1 419 ? 33.677 61.230 38.823 1.00 8.64 419 ALA A O 1
ATOM 3320 N N . TYR A 1 420 ? 34.164 59.937 37.060 1.00 8.74 420 TYR A N 1
ATOM 3321 C CA . TYR A 1 420 ? 35.435 60.580 36.820 1.00 9.78 420 TYR A CA 1
ATOM 3322 C C . TYR A 1 420 ? 35.628 61.184 35.430 1.00 10.72 420 TYR A C 1
ATOM 3323 O O . TYR A 1 420 ? 36.542 61.965 35.244 1.00 11.01 420 TYR A O 1
ATOM 3332 N N . ASP A 1 421 ? 34.906 60.673 34.428 1.00 10.91 421 ASP A N 1
ATOM 3333 C CA . ASP A 1 421 ? 35.137 61.037 33.047 1.00 10.03 421 ASP A CA 1
ATOM 3334 C C . ASP A 1 421 ? 33.862 61.374 32.269 1.00 10.39 421 ASP A C 1
ATOM 3335 O O . ASP A 1 421 ? 32.733 61.004 32.621 1.00 9.17 421 ASP A O 1
ATOM 3340 N N . VAL A 1 422 ? 34.121 62.007 31.130 1.00 10.09 422 VAL A N 1
ATOM 3341 C CA . VAL A 1 422 ? 33.080 62.384 30.177 1.00 10.03 422 VAL A CA 1
ATOM 3342 C C . VAL A 1 422 ? 32.986 61.234 29.155 1.00 8.14 422 VAL A C 1
ATOM 3343 O O . VAL A 1 422 ? 34.003 60.820 28.602 1.00 7.08 422 VAL A O 1
ATOM 3347 N N . ASP A 1 423 ? 31.777 60.812 28.869 1.00 8.62 423 ASP A N 1
ATOM 3348 C CA . ASP A 1 423 ? 31.514 59.837 27.826 1.00 10.05 423 ASP A CA 1
ATOM 3349 C C . ASP A 1 423 ? 32.421 58.617 27.869 1.00 11.13 423 ASP A C 1
ATOM 3350 O O . ASP A 1 423 ? 32.919 58.132 26.844 1.00 10.04 423 ASP A O 1
ATOM 3355 N N . ASN A 1 424 ? 32.562 58.016 29.054 1.00 10.50 424 ASN A N 1
ATOM 3356 C CA . ASN A 1 424 ? 33.392 56.808 29.168 1.00 11.15 424 ASN A CA 1
ATOM 3357 C C . ASN A 1 424 ? 32.404 55.667 28.948 1.00 11.75 424 ASN A C 1
ATOM 3358 O O . ASN A 1 424 ? 31.995 54.999 29.891 1.00 11.01 424 ASN A O 1
ATOM 3363 N N . THR A 1 425 ? 31.938 55.519 27.699 1.00 11.72 425 THR A N 1
ATOM 3364 C CA . THR A 1 425 ? 30.842 54.622 27.381 1.00 12.42 425 THR A CA 1
ATOM 3365 C C . THR A 1 425 ? 31.189 53.565 26.351 1.00 13.84 425 THR A C 1
ATOM 3366 O O . THR A 1 425 ? 30.281 52.931 25.829 1.00 13.72 425 THR A O 1
ATOM 3370 N N . SER A 1 426 ? 32.476 53.437 26.031 1.00 13.91 426 SER A N 1
ATOM 3371 C CA . SER A 1 426 ? 32.874 52.439 25.052 1.00 15.28 426 SER A CA 1
ATOM 3372 C C . SER A 1 426 ? 32.380 51.049 25.439 1.00 17.04 426 SER A C 1
ATOM 3373 O O . SER A 1 426 ? 32.336 50.660 26.625 1.00 14.66 426 SER A O 1
ATOM 3376 N N . ASP A 1 427 ? 31.917 50.298 24.434 1.00 17.64 427 ASP A N 1
ATOM 3377 C CA . ASP A 1 427 ? 31.457 48.941 24.726 1.00 19.25 427 ASP A CA 1
ATOM 3378 C C . ASP A 1 427 ? 32.624 47.971 24.578 1.00 18.73 427 ASP A C 1
ATOM 3379 O O . ASP A 1 427 ? 32.508 46.889 25.160 1.00 20.44 427 ASP A O 1
ATOM 3384 N N . LEU A 1 428 ? 33.752 48.316 23.990 1.00 17.00 428 LEU A N 1
ATOM 3385 C CA . LEU A 1 428 ? 34.836 47.372 23.801 1.00 19.38 428 LEU A CA 1
ATOM 3386 C C . LEU A 1 428 ? 35.502 46.758 25.017 1.00 17.95 428 LEU A C 1
ATOM 3387 O O . LEU A 1 428 ? 35.685 45.531 25.056 1.00 17.31 428 LEU A O 1
ATOM 3392 N N . PRO A 1 429 ? 35.865 47.524 26.031 1.00 17.21 429 PRO A N 1
ATOM 3393 C CA . PRO A 1 429 ? 36.487 46.997 27.236 1.00 17.68 429 PRO A CA 1
ATOM 3394 C C . PRO A 1 429 ? 35.677 45.893 27.886 1.00 17.83 429 PRO A C 1
ATOM 3395 O O . PRO A 1 429 ? 36.261 45.049 28.565 1.00 18.42 429 PRO A O 1
ATOM 3399 N N . ASN A 1 430 ? 34.368 45.809 27.743 1.00 18.73 430 ASN A N 1
ATOM 3400 C CA . ASN A 1 430 ? 33.521 44.799 28.311 1.00 20.50 430 ASN A CA 1
ATOM 3401 C C . ASN A 1 430 ? 33.688 43.428 27.669 1.00 20.95 430 ASN A C 1
ATOM 3402 O O . ASN A 1 430 ? 33.047 42.509 28.203 1.00 21.43 430 ASN A O 1
ATOM 3407 N N . HIS A 1 431 ? 34.396 43.287 26.551 1.00 20.57 431 HIS A N 1
ATOM 3408 C CA . HIS A 1 431 ? 34.489 42.007 25.882 1.00 20.29 431 HIS A CA 1
ATOM 3409 C C . HIS A 1 431 ? 35.850 41.323 25.968 1.00 20.08 431 HIS A C 1
ATOM 3410 O O . HIS A 1 431 ? 35.986 40.187 25.470 1.00 19.09 431 HIS A O 1
ATOM 3417 N N . ILE A 1 432 ? 36.842 41.963 26.540 1.00 18.98 432 ILE A N 1
ATOM 3418 C CA . ILE A 1 432 ? 38.161 41.364 26.672 1.00 19.19 432 ILE A CA 1
ATOM 3419 C C . ILE A 1 432 ? 38.122 40.389 27.847 1.00 18.78 432 ILE A C 1
ATOM 3420 O O . ILE A 1 432 ? 37.431 40.595 28.837 1.00 15.68 432 ILE A O 1
ATOM 3425 N N . PRO A 1 433 ? 38.876 39.306 27.730 1.00 18.40 433 PRO A N 1
ATOM 3426 C CA . PRO A 1 433 ? 38.876 38.230 28.707 1.00 19.67 433 PRO A CA 1
ATOM 3427 C C . PRO A 1 433 ? 39.185 38.692 30.111 1.00 19.86 433 PRO A C 1
ATOM 3428 O O . PRO A 1 433 ? 38.586 38.330 31.140 1.00 18.51 433 PRO A O 1
ATOM 3432 N N . PHE A 1 434 ? 40.097 39.666 30.155 1.00 20.84 434 PHE A N 1
ATOM 3433 C CA . PHE A 1 434 ? 40.466 40.304 31.389 1.00 21.41 434 PHE A CA 1
ATOM 3434 C C . PHE A 1 434 ? 39.287 40.794 32.197 1.00 20.86 434 PHE A C 1
ATOM 3435 O O . PHE A 1 434 ? 39.335 40.756 33.435 1.00 21.12 434 PHE A O 1
ATOM 3443 N N . SER A 1 435 ? 38.254 41.348 31.573 1.00 19.17 435 SER A N 1
ATOM 3444 C CA . SER A 1 435 ? 37.170 41.974 32.308 1.00 18.07 435 SER A CA 1
ATOM 3445 C C . SER A 1 435 ? 36.039 41.095 32.773 1.00 15.97 435 SER A C 1
ATOM 3446 O O . SER A 1 435 ? 34.860 41.416 32.558 1.00 17.00 435 SER A O 1
ATOM 3449 N N . ASP A 1 436 ? 36.319 40.082 33.594 1.00 14.04 436 ASP A N 1
ATOM 3450 C CA . ASP A 1 436 ? 35.246 39.202 34.071 1.00 13.15 436 ASP A CA 1
ATOM 3451 C C . ASP A 1 436 ? 34.764 39.643 35.452 1.00 13.96 436 ASP A C 1
ATOM 3452 O O . ASP A 1 436 ? 33.843 39.021 35.982 1.00 14.26 436 ASP A O 1
ATOM 3457 N N . PHE A 1 437 ? 35.342 40.713 36.000 1.00 13.11 437 PHE A N 1
ATOM 3458 C CA . PHE A 1 437 ? 34.968 41.148 37.346 1.00 13.48 437 PHE A CA 1
ATOM 3459 C C . PHE A 1 437 ? 34.776 42.654 37.420 1.00 12.48 437 PHE A C 1
ATOM 3460 O O . PHE A 1 437 ? 35.686 43.407 37.049 1.00 12.50 437 PHE A O 1
ATOM 3468 N N . GLY A 1 438 ? 33.701 43.124 38.048 1.00 11.90 438 GLY A N 1
ATOM 3469 C CA . GLY A 1 438 ? 33.517 44.556 38.219 1.00 12.30 438 GLY A CA 1
ATOM 3470 C C . GLY A 1 438 ? 33.173 45.288 36.915 1.00 13.49 438 GLY A C 1
ATOM 3471 O O . GLY A 1 438 ? 32.778 44.670 35.933 1.00 12.95 438 GLY A O 1
ATOM 3472 N N . GLU A 1 439 ? 33.233 46.619 36.969 1.00 13.32 439 GLU A N 1
ATOM 3473 C CA . GLU A 1 439 ? 32.946 47.452 35.794 1.00 13.93 439 GLU A CA 1
ATOM 3474 C C . GLU A 1 439 ? 34.283 47.928 35.242 1.00 13.88 439 GLU A C 1
ATOM 3475 O O . GLU A 1 439 ? 35.180 48.233 36.048 1.00 15.19 439 GLU A O 1
ATOM 3481 N N . VAL A 1 440 ? 34.401 48.003 33.941 1.00 10.59 440 VAL A N 1
ATOM 3482 C CA . VAL A 1 440 ? 35.734 48.382 33.382 1.00 10.94 440 VAL A CA 1
ATOM 3483 C C . VAL A 1 440 ? 35.606 49.738 32.736 1.00 10.34 440 VAL A C 1
ATOM 3484 O O . VAL A 1 440 ? 36.590 50.341 32.294 1.00 9.82 440 VAL A O 1
ATOM 3488 N N . THR A 1 441 ? 34.375 50.274 32.684 1.00 7.96 441 THR A N 1
ATOM 3489 C CA . THR A 1 441 ? 34.140 51.595 32.128 1.00 8.98 441 THR A CA 1
ATOM 3490 C C . THR A 1 441 ? 33.301 52.386 33.120 1.00 9.24 441 THR A C 1
ATOM 3491 O O . THR A 1 441 ? 32.687 51.802 34.024 1.00 10.78 441 THR A O 1
ATOM 3495 N N . ASP A 1 442 ? 33.227 53.695 32.907 1.00 9.42 442 ASP A N 1
ATOM 3496 C CA . ASP A 1 442 ? 32.529 54.610 33.797 1.00 9.46 442 ASP A CA 1
ATOM 3497 C C . ASP A 1 442 ? 31.488 55.454 33.082 1.00 9.51 442 ASP A C 1
ATOM 3498 O O . ASP A 1 442 ? 31.594 56.674 32.999 1.00 9.45 442 ASP A O 1
ATOM 3503 N N . PRO A 1 443 ? 30.417 54.867 32.585 1.00 9.74 443 PRO A N 1
ATOM 3504 C CA . PRO A 1 443 ? 29.353 55.629 31.932 1.00 9.10 443 PRO A CA 1
ATOM 3505 C C . PRO A 1 443 ? 28.541 56.385 32.948 1.00 10.06 443 PRO A C 1
ATOM 3506 O O . PRO A 1 443 ? 28.508 56.099 34.164 1.00 10.44 443 PRO A O 1
ATOM 3510 N N . PRO A 1 444 ? 27.843 57.427 32.504 1.00 9.85 444 PRO A N 1
ATOM 3511 C CA . PRO A 1 444 ? 26.953 58.179 33.351 1.00 9.53 444 PRO A CA 1
ATOM 3512 C C . PRO A 1 444 ? 25.981 57.289 34.100 1.00 9.49 444 PRO A C 1
ATOM 3513 O O . PRO A 1 444 ? 25.514 56.275 33.573 1.00 9.95 444 PRO A O 1
ATOM 3517 N N . SER A 1 445 ? 25.648 57.631 35.333 1.00 8.22 445 SER A N 1
ATOM 3518 C CA . SER A 1 445 ? 24.683 56.897 36.126 1.00 8.56 445 SER A CA 1
ATOM 3519 C C . SER A 1 445 ? 23.683 57.861 36.767 1.00 9.02 445 SER A C 1
ATOM 3520 O O . SER A 1 445 ? 23.926 59.061 36.873 1.00 8.98 445 SER A O 1
ATOM 3523 N N . GLU A 1 446 ? 22.554 57.314 37.201 1.00 9.08 446 GLU A N 1
ATOM 3524 C CA . GLU A 1 446 ? 21.468 58.081 37.785 1.00 7.98 446 GLU A CA 1
ATOM 3525 C C . GLU A 1 446 ? 21.822 58.770 39.090 1.00 8.78 446 GLU A C 1
ATOM 3526 O O . GLU A 1 446 ? 21.423 59.908 39.303 1.00 9.25 446 GLU A O 1
ATOM 3532 N N . ASP A 1 447 ? 22.470 58.073 40.006 1.00 7.67 447 ASP A N 1
ATOM 3533 C CA . ASP A 1 447 ? 22.765 58.641 41.325 1.00 8.46 447 ASP A CA 1
ATOM 3534 C C . ASP A 1 447 ? 23.748 59.794 41.225 1.00 9.62 447 ASP A C 1
ATOM 3535 O O . ASP A 1 447 ? 23.587 60.823 41.892 1.00 9.95 447 ASP A O 1
ATOM 3540 N N . VAL A 1 448 ? 24.778 59.664 40.399 1.00 9.36 448 VAL A N 1
ATOM 3541 C CA . VAL A 1 448 ? 25.763 60.754 40.281 1.00 9.22 448 VAL A CA 1
ATOM 3542 C C . VAL A 1 448 ? 25.049 61.966 39.692 1.00 8.51 448 VAL A C 1
ATOM 3543 O O . VAL A 1 448 ? 25.188 63.085 40.178 1.00 9.40 448 VAL A O 1
ATOM 3547 N N . THR A 1 449 ? 24.258 61.747 38.646 1.00 7.37 449 THR A N 1
ATOM 3548 C CA . THR A 1 449 ? 23.495 62.823 38.021 1.00 7.36 449 THR A CA 1
ATOM 3549 C C . THR A 1 449 ? 22.585 63.522 39.018 1.00 9.12 449 THR A C 1
ATOM 3550 O O . THR A 1 449 ? 22.519 64.758 39.081 1.00 8.19 449 THR A O 1
ATOM 3554 N N . ALA A 1 450 ? 21.824 62.740 39.810 1.00 8.57 450 ALA A N 1
ATOM 3555 C CA . ALA A 1 450 ? 20.983 63.264 40.850 1.00 9.78 450 ALA A CA 1
ATOM 3556 C C . ALA A 1 450 ? 21.774 64.087 41.874 1.00 10.21 450 ALA A C 1
ATOM 3557 O O . ALA A 1 450 ? 21.298 65.160 42.267 1.00 10.12 450 ALA A O 1
ATOM 3559 N N . HIS A 1 451 ? 22.973 63.654 42.281 1.00 10.86 451 HIS A N 1
ATOM 3560 C CA . HIS A 1 451 ? 23.748 64.458 43.245 1.00 10.89 451 HIS A CA 1
ATOM 3561 C C . HIS A 1 451 ? 24.195 65.794 42.657 1.00 9.88 451 HIS A C 1
ATOM 3562 O O . HIS A 1 451 ? 24.141 66.847 43.315 1.00 8.91 451 HIS A O 1
ATOM 3569 N N . VAL A 1 452 ? 24.541 65.755 41.363 1.00 9.11 452 VAL A N 1
ATOM 3570 C CA . VAL A 1 452 ? 24.911 66.991 40.675 1.00 8.90 452 VAL A CA 1
ATOM 3571 C C . VAL A 1 452 ? 23.719 67.938 40.687 1.00 9.96 452 VAL A C 1
ATOM 3572 O O . VAL A 1 452 ? 23.876 69.127 40.938 1.00 10.11 452 VAL A O 1
ATOM 3576 N N . LEU A 1 453 ? 22.539 67.398 40.392 1.00 10.65 453 LEU A N 1
ATOM 3577 C CA . LEU A 1 453 ? 21.346 68.247 40.350 1.00 12.15 453 LEU A CA 1
ATOM 3578 C C . LEU A 1 453 ? 21.005 68.816 41.718 1.00 13.00 453 LEU A C 1
ATOM 3579 O O . LEU A 1 453 ? 20.558 69.968 41.777 1.00 11.69 453 LEU A O 1
ATOM 3584 N N . GLU A 1 454 ? 21.158 68.055 42.797 1.00 12.09 454 GLU A N 1
ATOM 3585 C CA . GLU A 1 454 ? 20.916 68.580 44.129 1.00 12.58 454 GLU A CA 1
ATOM 3586 C C . GLU A 1 454 ? 21.850 69.745 44.415 1.00 12.29 454 GLU A C 1
ATOM 3587 O O . GLU A 1 454 ? 21.408 70.755 44.983 1.00 11.05 454 GLU A O 1
ATOM 3593 N N . CYS A 1 455 ? 23.123 69.583 44.031 1.00 11.74 455 CYS A N 1
ATOM 3594 C CA . CYS A 1 455 ? 24.097 70.666 44.194 1.00 10.57 455 CYS A CA 1
ATOM 3595 C C . CYS A 1 455 ? 23.636 71.894 43.402 1.00 11.90 455 CYS A C 1
ATOM 3596 O O . CYS A 1 455 ? 23.507 72.985 43.969 1.00 10.80 455 CYS A O 1
ATOM 3599 N N . PHE A 1 456 ? 23.345 71.704 42.107 1.00 9.97 456 PHE A N 1
ATOM 3600 C CA . PHE A 1 456 ? 22.917 72.844 41.267 1.00 11.22 456 PHE A CA 1
ATOM 3601 C C . PHE A 1 456 ? 21.627 73.479 41.755 1.00 11.31 456 PHE A C 1
ATOM 3602 O O . PHE A 1 456 ? 21.482 74.700 41.807 1.00 11.20 456 PHE A O 1
ATOM 3610 N N . GLY A 1 457 ? 20.675 72.669 42.218 1.00 11.49 457 GLY A N 1
ATOM 3611 C CA . GLY A 1 457 ? 19.423 73.125 42.785 1.00 12.01 457 GLY A CA 1
ATOM 3612 C C . GLY A 1 457 ? 19.597 73.987 44.035 1.00 13.64 457 GLY A C 1
ATOM 3613 O O . GLY A 1 457 ? 18.832 74.947 44.274 1.00 12.16 457 GLY A O 1
ATOM 3614 N N . SER A 1 458 ? 20.680 73.763 44.796 1.00 12.92 458 SER A N 1
ATOM 3615 C CA . SER A 1 458 ? 20.939 74.553 45.997 1.00 13.32 458 SER A CA 1
ATOM 3616 C C . SER A 1 458 ? 21.299 75.997 45.637 1.00 14.08 458 SER A C 1
ATOM 3617 O O . SER A 1 458 ? 21.252 76.830 46.544 1.00 12.76 458 SER A O 1
ATOM 3620 N N . PHE A 1 459 ? 21.622 76.305 44.394 1.00 13.64 459 PHE A N 1
ATOM 3621 C CA . PHE A 1 459 ? 21.915 77.665 43.939 1.00 15.23 459 PHE A CA 1
ATOM 3622 C C . PHE A 1 459 ? 20.668 78.317 43.324 1.00 15.84 459 PHE A C 1
ATOM 3623 O O . PHE A 1 459 ? 20.692 79.436 42.818 1.00 14.76 459 PHE A O 1
ATOM 3631 N N . GLY A 1 460 ? 19.529 77.609 43.362 1.00 15.32 460 GLY A N 1
ATOM 3632 C CA . GLY A 1 460 ? 18.279 78.100 42.820 1.00 16.25 460 GLY A CA 1
ATOM 3633 C C . GLY A 1 460 ? 18.067 77.834 41.335 1.00 15.63 460 GLY A C 1
ATOM 3634 O O . GLY A 1 460 ? 17.065 78.318 40.806 1.00 16.04 460 GLY A O 1
ATOM 3635 N N . TYR A 1 461 ? 18.920 77.073 40.647 1.00 14.29 461 TYR A N 1
ATOM 3636 C CA . TYR A 1 461 ? 18.729 76.886 39.202 1.00 14.12 461 TYR A CA 1
ATOM 3637 C C . TYR A 1 461 ? 17.710 75.795 38.902 1.00 14.20 461 TYR A C 1
ATOM 3638 O O . TYR A 1 461 ? 17.367 75.008 39.792 1.00 13.01 461 TYR A O 1
ATOM 3647 N N . ASP A 1 462 ? 17.143 75.842 37.689 1.00 13.31 462 ASP A N 1
ATOM 3648 C CA . ASP A 1 462 ? 16.096 74.893 37.333 1.00 13.59 462 ASP A CA 1
ATOM 3649 C C . ASP A 1 462 ? 16.254 74.434 35.891 1.00 13.23 462 ASP A C 1
ATOM 3650 O O . ASP A 1 462 ? 17.238 74.804 35.257 1.00 13.18 462 ASP A O 1
ATOM 3655 N N . ASP A 1 463 ? 15.261 73.776 35.315 1.00 12.55 463 ASP A N 1
ATOM 3656 C CA . ASP A 1 463 ? 15.363 73.236 33.972 1.00 13.40 463 ASP A CA 1
ATOM 3657 C C . ASP A 1 463 ? 15.213 74.209 32.812 1.00 11.79 463 ASP A C 1
ATOM 3658 O O . ASP A 1 463 ? 15.258 73.788 31.657 1.00 11.09 463 ASP A O 1
ATOM 3663 N N . ALA A 1 464 ? 15.175 75.503 33.086 1.00 12.27 464 ALA A N 1
ATOM 3664 C CA . ALA A 1 464 ? 15.270 76.532 32.033 1.00 12.73 464 ALA A CA 1
ATOM 3665 C C . ALA A 1 464 ? 16.730 76.496 31.576 1.00 11.84 464 ALA A C 1
ATOM 3666 O O . ALA A 1 464 ? 17.093 76.673 30.402 1.00 11.74 464 ALA A O 1
ATOM 3668 N N . TRP A 1 465 ? 17.636 76.162 32.518 1.00 11.00 465 TRP A N 1
ATOM 3669 C CA . TRP A 1 465 ? 19.045 75.967 32.159 1.00 10.21 465 TRP A CA 1
ATOM 3670 C C . TRP A 1 465 ? 19.182 74.642 31.414 1.00 10.90 465 TRP A C 1
ATOM 3671 O O . TRP A 1 465 ? 18.932 73.573 31.983 1.00 10.69 465 TRP A O 1
ATOM 3682 N N . LYS A 1 466 ? 19.635 74.580 30.162 1.00 10.25 466 LYS A N 1
ATOM 3683 C CA . LYS A 1 466 ? 19.729 73.359 29.414 1.00 11.01 466 LYS A CA 1
ATOM 3684 C C . LYS A 1 466 ? 20.601 72.260 30.063 1.00 12.07 466 LYS A C 1
ATOM 3685 O O . LYS A 1 466 ? 20.302 71.088 29.810 1.00 11.30 466 LYS A O 1
ATOM 3691 N N . VAL A 1 467 ? 21.564 72.616 30.888 1.00 11.08 467 VAL A N 1
ATOM 3692 C CA . VAL A 1 467 ? 22.372 71.586 31.557 1.00 10.91 467 VAL A CA 1
ATOM 3693 C C . VAL A 1 467 ? 21.443 70.746 32.415 1.00 11.25 467 VAL A C 1
ATOM 3694 O O . VAL A 1 467 ? 21.598 69.519 32.429 1.00 10.93 467 VAL A O 1
ATOM 3698 N N . ILE A 1 468 ? 20.576 71.397 33.197 1.00 9.66 468 ILE A N 1
ATOM 3699 C CA . ILE A 1 468 ? 19.656 70.680 34.053 1.00 10.79 468 ILE A CA 1
ATOM 3700 C C . ILE A 1 468 ? 18.567 69.963 33.268 1.00 12.01 468 ILE A C 1
ATOM 3701 O O . ILE A 1 468 ? 18.212 68.824 33.554 1.00 10.50 468 ILE A O 1
ATOM 3706 N N . ARG A 1 469 ? 18.025 70.640 32.255 1.00 13.19 469 ARG A N 1
ATOM 3707 C CA . ARG A 1 469 ? 17.008 69.989 31.424 1.00 13.67 469 ARG A CA 1
ATOM 3708 C C . ARG A 1 469 ? 17.535 68.702 30.817 1.00 11.70 469 ARG A C 1
ATOM 3709 O O . ARG A 1 469 ? 16.846 67.655 30.882 1.00 12.15 469 ARG A O 1
ATOM 3717 N N . ARG A 1 470 ? 18.706 68.705 30.216 1.00 10.66 470 ARG A N 1
ATOM 3718 C CA . ARG A 1 470 ? 19.283 67.497 29.624 1.00 12.00 470 ARG A CA 1
ATOM 3719 C C . ARG A 1 470 ? 19.459 66.372 30.665 1.00 11.77 470 ARG A C 1
ATOM 3720 O O . ARG A 1 470 ? 19.236 65.193 30.386 1.00 11.61 470 ARG A O 1
ATOM 3728 N N . ALA A 1 471 ? 19.806 66.724 31.893 1.00 11.23 471 ALA A N 1
ATOM 3729 C CA . ALA A 1 471 ? 19.971 65.788 33.001 1.00 11.25 471 ALA A CA 1
ATOM 3730 C C . ALA A 1 471 ? 18.643 65.193 33.449 1.00 11.03 471 ALA A C 1
ATOM 3731 O O . ALA A 1 471 ? 18.541 63.999 33.740 1.00 11.25 471 ALA A O 1
ATOM 3733 N N . VAL A 1 472 ? 17.607 66.025 33.533 1.00 11.28 472 VAL A N 1
ATOM 3734 C CA . VAL A 1 472 ? 16.276 65.544 33.917 1.00 11.87 472 VAL A CA 1
ATOM 3735 C C . VAL A 1 472 ? 15.758 64.588 32.845 1.00 12.57 472 VAL A C 1
ATOM 3736 O O . VAL A 1 472 ? 15.235 63.529 33.196 1.00 11.50 472 VAL A O 1
ATOM 3740 N N . GLU A 1 473 ? 16.002 64.905 31.551 1.00 11.02 473 GLU A N 1
ATOM 3741 C CA . GLU A 1 473 ? 15.553 64.004 30.494 1.00 13.52 473 GLU A CA 1
ATOM 3742 C C . GLU A 1 473 ? 16.286 62.667 30.569 1.00 13.18 473 GLU A C 1
ATOM 3743 O O . GLU A 1 473 ? 15.695 61.597 30.347 1.00 12.81 473 GLU A O 1
ATOM 3749 N N . TYR A 1 474 ? 17.583 62.744 30.891 1.00 11.97 474 TYR A N 1
ATOM 3750 C CA . TYR A 1 474 ? 18.343 61.501 31.102 1.00 12.04 474 TYR A CA 1
ATOM 3751 C C . TYR A 1 474 ? 17.721 60.713 32.250 1.00 11.32 474 TYR A C 1
ATOM 3752 O O . TYR A 1 474 ? 17.440 59.518 32.097 1.00 13.05 474 TYR A O 1
ATOM 3761 N N . LEU A 1 475 ? 17.438 61.312 33.395 1.00 11.23 475 LEU A N 1
ATOM 3762 C CA . LEU A 1 475 ? 16.820 60.556 34.492 1.00 11.10 475 LEU A CA 1
ATOM 3763 C C . LEU A 1 475 ? 15.477 59.955 34.091 1.00 13.32 475 LEU A C 1
ATOM 3764 O O . LEU A 1 475 ? 15.182 58.792 34.400 1.00 13.21 475 LEU A O 1
ATOM 3769 N N . LYS A 1 476 ? 14.656 60.726 33.381 1.00 12.26 476 LYS A N 1
ATOM 3770 C CA . LYS A 1 476 ? 13.366 60.250 32.919 1.00 12.99 476 LYS A CA 1
ATOM 3771 C C . LYS A 1 476 ? 13.517 59.041 32.013 1.00 12.77 476 LYS A C 1
ATOM 3772 O O . LYS A 1 476 ? 12.732 58.112 32.211 1.00 12.75 476 LYS A O 1
ATOM 3778 N N . ARG A 1 477 ? 14.497 59.013 31.120 1.00 12.60 477 ARG A N 1
ATOM 3779 C CA . ARG A 1 477 ? 14.693 57.856 30.264 1.00 13.56 477 ARG A CA 1
ATOM 3780 C C . ARG A 1 477 ? 15.160 56.650 31.087 1.00 13.94 477 ARG A C 1
ATOM 3781 O O . ARG A 1 477 ? 14.888 55.526 30.645 1.00 13.43 477 ARG A O 1
ATOM 3789 N N . GLU A 1 478 ? 15.885 56.868 32.183 1.00 12.70 478 GLU A N 1
ATOM 3790 C CA . GLU A 1 478 ? 16.416 55.729 32.934 1.00 13.01 478 GLU A CA 1
ATOM 3791 C C . GLU A 1 478 ? 15.464 55.154 33.953 1.00 12.69 478 GLU A C 1
ATOM 3792 O O . GLU A 1 478 ? 15.788 54.105 34.548 1.00 12.84 478 GLU A O 1
ATOM 3798 N N . GLN A 1 479 ? 14.391 55.876 34.282 1.00 12.04 479 GLN A N 1
ATOM 3799 C CA . GLN A 1 479 ? 13.456 55.364 35.294 1.00 11.85 479 GLN A CA 1
ATOM 3800 C C . GLN A 1 479 ? 13.002 53.958 34.920 1.00 12.49 479 GLN A C 1
ATOM 3801 O O . GLN A 1 479 ? 12.767 53.644 33.740 1.00 10.34 479 GLN A O 1
ATOM 3807 N N . LYS A 1 480 ? 12.925 53.071 35.915 1.00 12.76 480 LYS A N 1
ATOM 3808 C CA . LYS A 1 480 ? 12.548 51.684 35.598 1.00 13.47 480 LYS A CA 1
ATOM 3809 C C . LYS A 1 480 ? 11.036 51.584 35.449 1.00 13.94 480 LYS A C 1
ATOM 3810 O O . LYS A 1 480 ? 10.292 52.421 35.997 1.00 12.57 480 LYS A O 1
ATOM 3816 N N . PRO A 1 481 ? 10.574 50.478 34.887 1.00 14.79 481 PRO A N 1
ATOM 3817 C CA . PRO A 1 481 ? 9.145 50.215 34.745 1.00 16.00 481 PRO A CA 1
ATOM 3818 C C . PRO A 1 481 ? 8.373 50.247 36.034 1.00 15.64 481 PRO A C 1
ATOM 3819 O O . PRO A 1 481 ? 7.229 50.745 36.011 1.00 16.16 481 PRO A O 1
ATOM 3823 N N . ASP A 1 482 ? 8.925 49.879 37.195 1.00 15.05 482 ASP A N 1
ATOM 3824 C CA . ASP A 1 482 ? 8.188 49.963 38.450 1.00 13.75 482 ASP A CA 1
ATOM 3825 C C . ASP A 1 482 ? 8.237 51.352 39.064 1.00 14.37 482 ASP A C 1
ATOM 3826 O O . ASP A 1 482 ? 7.624 51.561 40.119 1.00 14.03 482 ASP A O 1
ATOM 3831 N N . GLY A 1 483 ? 8.911 52.329 38.445 1.00 13.59 483 GLY A N 1
ATOM 3832 C CA . GLY A 1 483 ? 8.934 53.668 38.997 1.00 12.54 483 GLY A CA 1
ATOM 3833 C C . GLY A 1 483 ? 10.244 53.994 39.735 1.00 13.56 483 GLY A C 1
ATOM 3834 O O . GLY A 1 483 ? 10.488 55.187 40.065 1.00 12.96 483 GLY A O 1
ATOM 3835 N N . SER A 1 484 ? 11.075 53.004 40.002 1.00 12.32 484 SER A N 1
ATOM 3836 C CA . SER A 1 484 ? 12.306 53.258 40.731 1.00 11.99 484 SER A CA 1
ATOM 3837 C C . SER A 1 484 ? 13.483 53.657 39.861 1.00 10.88 484 SER A C 1
ATOM 3838 O O . SER A 1 484 ? 13.459 53.631 38.623 1.00 11.94 484 SER A O 1
ATOM 3841 N N . TRP A 1 485 ? 14.580 54.065 40.533 1.00 10.56 485 TRP A N 1
ATOM 3842 C CA . TRP A 1 485 ? 15.826 54.325 39.819 1.00 9.48 485 TRP A CA 1
ATOM 3843 C C . TRP A 1 485 ? 16.938 53.459 40.438 1.00 9.93 485 TRP A C 1
ATOM 3844 O O . TRP A 1 485 ? 17.021 53.362 41.667 1.00 9.61 485 TRP A O 1
ATOM 3855 N N . PHE A 1 486 ? 17.766 52.871 39.608 1.00 9.38 486 PHE A N 1
ATOM 3856 C CA . PHE A 1 486 ? 18.891 52.047 40.008 1.00 10.20 486 PHE A CA 1
ATOM 3857 C C . PHE A 1 486 ? 19.922 52.802 40.836 1.00 10.73 486 PHE A C 1
ATOM 3858 O O . PHE A 1 486 ? 20.091 54.020 40.670 1.00 10.87 486 PHE A O 1
ATOM 3866 N N . GLY A 1 487 ? 20.654 52.093 41.686 1.00 9.40 487 GLY A N 1
ATOM 3867 C CA . GLY A 1 487 ? 21.673 52.696 42.527 1.00 9.63 487 GLY A CA 1
ATOM 3868 C C . GLY A 1 487 ? 23.048 52.232 42.059 1.00 9.06 487 GLY A C 1
ATOM 3869 O O . GLY A 1 487 ? 23.426 51.131 42.448 1.00 9.22 487 GLY A O 1
ATOM 3870 N N . ARG A 1 488 ? 23.777 53.036 41.277 1.00 8.63 488 ARG A N 1
ATOM 3871 C CA . ARG A 1 488 ? 25.110 52.598 40.860 1.00 8.89 488 ARG A CA 1
ATOM 3872 C C . ARG A 1 488 ? 26.148 52.533 41.970 1.00 9.11 488 ARG A C 1
ATOM 3873 O O . ARG A 1 488 ? 26.985 51.604 41.994 1.00 8.54 488 ARG A O 1
ATOM 3881 N N . TRP A 1 489 ? 26.176 53.479 42.888 1.00 8.46 489 TRP A N 1
ATOM 3882 C CA . TRP A 1 489 ? 27.188 53.521 43.945 1.00 8.51 489 TRP A CA 1
ATOM 3883 C C . TRP A 1 489 ? 26.640 53.347 45.359 1.00 8.63 489 TRP A C 1
ATOM 3884 O O . TRP A 1 489 ? 27.388 53.416 46.353 1.00 7.59 489 TRP A O 1
ATOM 3895 N N . GLY A 1 490 ? 25.326 53.194 45.506 1.00 7.69 490 GLY A N 1
ATOM 3896 C CA . GLY A 1 490 ? 24.668 53.000 46.804 1.00 7.28 490 GLY A CA 1
ATOM 3897 C C . GLY A 1 490 ? 23.602 51.916 46.638 1.00 9.60 490 GLY A C 1
ATOM 3898 O O . GLY A 1 490 ? 23.044 51.764 45.542 1.00 8.26 490 GLY A O 1
ATOM 3899 N N . VAL A 1 491 ? 23.278 51.221 47.727 1.00 9.07 491 VAL A N 1
ATOM 3900 C CA . VAL A 1 491 ? 22.465 50.033 47.645 1.00 8.08 491 VAL A CA 1
ATOM 3901 C C . VAL A 1 491 ? 20.978 50.350 47.724 1.00 10.33 491 VAL A C 1
ATOM 3902 O O . VAL A 1 491 ? 20.434 50.735 48.746 1.00 8.88 491 VAL A O 1
ATOM 3906 N N . ASN A 1 492 ? 20.031 50.222 46.825 1.00 8.72 492 ASN A N 1
ATOM 3907 C CA . ASN A 1 492 ? 20.124 50.050 45.412 1.00 8.59 492 ASN A CA 1
ATOM 3908 C C . ASN A 1 492 ? 19.011 50.874 44.773 1.00 9.80 492 ASN A C 1
ATOM 3909 O O . ASN A 1 492 ? 19.219 52.078 44.560 1.00 8.72 492 ASN A O 1
ATOM 3914 N N . TYR A 1 493 ? 17.824 50.265 44.614 1.00 10.26 493 TYR A N 1
ATOM 3915 C CA . TYR A 1 493 ? 16.699 51.088 44.103 1.00 10.26 493 TYR A CA 1
ATOM 3916 C C . TYR A 1 493 ? 16.259 52.091 45.151 1.00 10.64 493 TYR A C 1
ATOM 3917 O O . TYR A 1 493 ? 15.877 53.230 44.797 1.00 12.27 493 TYR A O 1
ATOM 3926 N N . LEU A 1 494 ? 16.368 51.827 46.451 1.00 9.82 494 LEU A N 1
ATOM 3927 C CA . LEU A 1 494 ? 16.099 52.827 47.471 1.00 10.50 494 LEU A CA 1
ATOM 3928 C C . LEU A 1 494 ? 17.063 54.010 47.358 1.00 10.42 494 LEU A C 1
ATOM 3929 O O . LEU A 1 494 ? 16.687 55.195 47.509 1.00 10.29 494 LEU A O 1
ATOM 3934 N N . TYR A 1 495 ? 18.345 53.704 47.147 1.00 9.41 495 TYR A N 1
ATOM 3935 C CA . TYR A 1 495 ? 19.358 54.761 47.033 1.00 8.43 495 TYR A CA 1
ATOM 3936 C C . TYR A 1 495 ? 19.146 55.613 45.785 1.00 8.51 495 TYR A C 1
ATOM 3937 O O . TYR A 1 495 ? 19.087 56.832 45.902 1.00 9.22 495 TYR A O 1
ATOM 3946 N N . GLY A 1 496 ? 19.029 54.969 44.626 1.00 7.53 496 GLY A N 1
ATOM 3947 C CA . GLY A 1 496 ? 18.816 55.725 43.398 1.00 9.03 496 GLY A CA 1
ATOM 3948 C C . GLY A 1 496 ? 17.485 56.478 43.425 1.00 9.39 496 GLY A C 1
ATOM 3949 O O . GLY A 1 496 ? 17.414 57.661 43.025 1.00 9.39 496 GLY A O 1
ATOM 3950 N N . THR A 1 497 ? 16.432 55.839 43.921 1.00 9.58 497 THR A N 1
ATOM 3951 C CA . THR A 1 497 ? 15.133 56.497 43.961 1.00 10.17 497 THR A CA 1
ATOM 3952 C C . THR A 1 497 ? 15.171 57.691 44.907 1.00 11.41 497 THR A C 1
ATOM 3953 O O . THR A 1 497 ? 14.692 58.774 44.556 1.00 12.57 497 THR A O 1
ATOM 3957 N N . GLY A 1 498 ? 15.752 57.536 46.077 1.00 10.83 498 GLY A N 1
ATOM 3958 C CA . GLY A 1 498 ? 15.850 58.614 47.041 1.00 11.84 498 GLY A CA 1
ATOM 3959 C C . GLY A 1 498 ? 16.677 59.764 46.458 1.00 12.70 498 GLY A C 1
ATOM 3960 O O . GLY A 1 498 ? 16.258 60.919 46.616 1.00 12.30 498 GLY A O 1
ATOM 3961 N N . ALA A 1 499 ? 17.820 59.483 45.840 1.00 11.50 499 ALA A N 1
ATOM 3962 C CA . ALA A 1 499 ? 18.649 60.537 45.266 1.00 10.46 499 ALA A CA 1
ATOM 3963 C C . ALA A 1 499 ? 17.894 61.248 44.136 1.00 10.44 499 ALA A C 1
ATOM 3964 O O . ALA A 1 499 ? 17.991 62.460 44.035 1.00 9.68 499 ALA A O 1
ATOM 3966 N N . VAL A 1 500 ? 17.259 60.479 43.257 1.00 10.09 500 VAL A N 1
ATOM 3967 C CA . VAL A 1 500 ? 16.591 61.099 42.110 1.00 11.21 500 VAL A CA 1
ATOM 3968 C C . VAL A 1 500 ? 15.401 61.955 42.505 1.00 11.02 500 VAL A C 1
ATOM 3969 O O . VAL A 1 500 ? 15.287 63.097 42.010 1.00 10.71 500 VAL A O 1
ATOM 3973 N N . VAL A 1 501 ? 14.506 61.489 43.377 1.00 10.97 501 VAL A N 1
ATOM 3974 C CA . VAL A 1 501 ? 13.382 62.361 43.774 1.00 10.45 501 VAL A CA 1
ATOM 3975 C C . VAL A 1 501 ? 13.908 63.598 44.464 1.00 11.83 501 VAL A C 1
ATOM 3976 O O . VAL A 1 501 ? 13.459 64.719 44.136 1.00 11.41 501 VAL A O 1
ATOM 3980 N N . SER A 1 502 ? 14.879 63.505 45.395 1.00 12.24 502 SER A N 1
ATOM 3981 C CA . SER A 1 502 ? 15.412 64.712 46.012 1.00 12.37 502 SER A CA 1
ATOM 3982 C C . SER A 1 502 ? 15.961 65.676 44.958 1.00 11.59 502 SER A C 1
ATOM 3983 O O . SER A 1 502 ? 15.748 66.880 45.104 1.00 12.17 502 SER A O 1
ATOM 3986 N N . ALA A 1 503 ? 16.694 65.127 43.994 1.00 11.22 503 ALA A N 1
ATOM 3987 C CA . ALA A 1 503 ? 17.258 65.965 42.931 1.00 12.62 503 ALA A CA 1
ATOM 3988 C C . ALA A 1 503 ? 16.181 66.692 42.111 1.00 11.89 503 ALA A C 1
ATOM 3989 O O . ALA A 1 503 ? 16.307 67.894 41.827 1.00 11.85 503 ALA A O 1
ATOM 3991 N N . LEU A 1 504 ? 15.136 65.970 41.726 1.00 12.35 504 LEU A N 1
ATOM 3992 C CA . LEU A 1 504 ? 14.064 66.584 40.922 1.00 12.65 504 LEU A CA 1
ATOM 3993 C C . LEU A 1 504 ? 13.359 67.697 41.682 1.00 12.89 504 LEU A C 1
ATOM 3994 O O . LEU A 1 504 ? 13.110 68.784 41.133 1.00 13.62 504 LEU A O 1
ATOM 3999 N N . LYS A 1 505 ? 13.091 67.478 42.969 1.00 12.63 505 LYS A N 1
ATOM 4000 C CA . LYS A 1 505 ? 12.501 68.491 43.824 1.00 13.58 505 LYS A CA 1
ATOM 4001 C C . LYS A 1 505 ? 13.449 69.693 43.886 1.00 14.40 505 LYS A C 1
ATOM 4002 O O . LYS A 1 505 ? 13.038 70.848 43.773 1.00 14.72 505 LYS A O 1
ATOM 4008 N N . ALA A 1 506 ? 14.738 69.452 44.122 1.00 13.79 506 ALA A N 1
ATOM 4009 C CA . ALA A 1 506 ? 15.714 70.525 44.263 1.00 13.32 506 ALA A CA 1
ATOM 4010 C C . ALA A 1 506 ? 15.851 71.396 43.022 1.00 13.82 506 ALA A C 1
ATOM 4011 O O . ALA A 1 506 ? 16.169 72.586 43.210 1.00 13.39 506 ALA A O 1
ATOM 4013 N N . VAL A 1 507 ? 15.631 70.893 41.804 1.00 12.36 507 VAL A N 1
ATOM 4014 C CA . VAL A 1 507 ? 15.731 71.781 40.643 1.00 13.56 507 VAL A CA 1
ATOM 4015 C C . VAL A 1 507 ? 14.366 72.270 40.158 1.00 14.67 507 VAL A C 1
ATOM 4016 O O . VAL A 1 507 ? 14.221 72.688 38.995 1.00 14.90 507 VAL A O 1
ATOM 4020 N N . GLY A 1 508 ? 13.359 72.288 41.033 1.00 14.98 508 GLY A N 1
ATOM 4021 C CA . GLY A 1 508 ? 12.046 72.806 40.683 1.00 16.48 508 GLY A CA 1
ATOM 4022 C C . GLY A 1 508 ? 11.081 71.953 39.881 1.00 17.07 508 GLY A C 1
ATOM 4023 O O . GLY A 1 508 ? 10.091 72.491 39.360 1.00 17.08 508 GLY A O 1
ATOM 4024 N N . ILE A 1 509 ? 11.288 70.650 39.740 1.00 16.77 509 ILE A N 1
ATOM 4025 C CA . ILE A 1 509 ? 10.323 69.816 39.013 1.00 16.23 509 ILE A CA 1
ATOM 4026 C C . ILE A 1 509 ? 9.097 69.676 39.916 1.00 16.36 509 ILE A C 1
ATOM 4027 O O . ILE A 1 509 ? 9.139 69.645 41.160 1.00 15.48 509 ILE A O 1
ATOM 4032 N N . ASP A 1 510 ? 7.918 69.708 39.311 1.00 17.03 510 ASP A N 1
ATOM 4033 C CA . ASP A 1 510 ? 6.667 69.542 40.073 1.00 16.50 510 ASP A CA 1
ATOM 4034 C C . ASP A 1 510 ? 6.575 68.070 40.476 1.00 15.62 510 ASP A C 1
ATOM 4035 O O . ASP A 1 510 ? 6.352 67.212 39.607 1.00 14.06 510 ASP A O 1
ATOM 4040 N N . THR A 1 511 ? 6.644 67.766 41.765 1.00 15.80 511 THR A N 1
ATOM 4041 C CA . THR A 1 511 ? 6.599 66.386 42.214 1.00 16.91 511 THR A CA 1
ATOM 4042 C C . THR A 1 511 ? 5.229 65.747 42.115 1.00 19.11 511 THR A C 1
ATOM 4043 O O . THR A 1 511 ? 5.088 64.539 42.322 1.00 17.78 511 THR A O 1
ATOM 4047 N N . ARG A 1 512 ? 4.189 66.501 41.749 1.00 19.24 512 ARG A N 1
ATOM 4048 C CA . ARG A 1 512 ? 2.876 65.941 41.497 1.00 20.07 512 ARG A CA 1
ATOM 4049 C C . ARG A 1 512 ? 2.844 65.252 40.142 1.00 19.76 512 ARG A C 1
ATOM 4050 O O . ARG A 1 512 ? 1.869 64.540 39.874 1.00 19.72 512 ARG A O 1
ATOM 4058 N N . GLU A 1 513 ? 3.825 65.418 39.252 1.00 19.50 513 GLU A N 1
ATOM 4059 C CA . GLU A 1 513 ? 3.769 64.663 37.990 1.00 19.47 513 GLU A CA 1
ATOM 4060 C C . GLU A 1 513 ? 3.695 63.163 38.269 1.00 20.27 513 GLU A C 1
ATOM 4061 O O . GLU A 1 513 ? 4.293 62.638 39.220 1.00 19.63 513 GLU A O 1
ATOM 4067 N N . PRO A 1 514 ? 2.973 62.438 37.422 1.00 19.52 514 PRO A N 1
ATOM 4068 C CA . PRO A 1 514 ? 2.758 61.017 37.557 1.00 18.17 514 PRO A CA 1
ATOM 4069 C C . PRO A 1 514 ? 4.045 60.217 37.727 1.00 17.72 514 PRO A C 1
ATOM 4070 O O . PRO A 1 514 ? 4.061 59.340 38.592 1.00 16.99 514 PRO A O 1
ATOM 4074 N N . TYR A 1 515 ? 5.097 60.445 36.954 1.00 16.82 515 TYR A N 1
ATOM 4075 C CA . TYR A 1 515 ? 6.307 59.626 37.107 1.00 16.07 515 TYR A CA 1
ATOM 4076 C C . TYR A 1 515 ? 6.931 59.764 38.491 1.00 15.46 515 TYR A C 1
ATOM 4077 O O . TYR A 1 515 ? 7.461 58.764 38.980 1.00 16.09 515 TYR A O 1
ATOM 4086 N N . ILE A 1 516 ? 6.867 60.917 39.137 1.00 14.97 516 ILE A N 1
ATOM 4087 C CA . ILE A 1 516 ? 7.410 61.074 40.486 1.00 13.70 516 ILE A CA 1
ATOM 4088 C C . ILE A 1 516 ? 6.488 60.473 41.510 1.00 13.77 516 ILE A C 1
ATOM 4089 O O . ILE A 1 516 ? 6.904 59.759 42.440 1.00 13.11 516 ILE A O 1
ATOM 4094 N N . GLN A 1 517 ? 5.166 60.648 41.323 1.00 13.30 517 GLN A N 1
ATOM 4095 C CA . GLN A 1 517 ? 4.188 60.019 42.206 1.00 13.10 517 GLN A CA 1
ATOM 4096 C C . GLN A 1 517 ? 4.368 58.492 42.181 1.00 12.66 517 GLN A C 1
ATOM 4097 O O . GLN A 1 517 ? 4.298 57.855 43.235 1.00 12.94 517 GLN A O 1
ATOM 4103 N N . LYS A 1 518 ? 4.628 57.915 41.007 1.00 11.94 518 LYS A N 1
ATOM 4104 C CA . LYS A 1 518 ? 4.868 56.496 40.873 1.00 13.69 518 LYS A CA 1
ATOM 4105 C C . LYS A 1 518 ? 6.101 56.078 41.701 1.00 14.16 518 LYS A C 1
ATOM 4106 O O . LYS A 1 518 ? 6.071 55.050 42.381 1.00 13.06 518 LYS A O 1
ATOM 4112 N N . ALA A 1 519 ? 7.203 56.852 41.655 1.00 13.29 519 ALA A N 1
ATOM 4113 C CA . ALA A 1 519 ? 8.366 56.539 42.458 1.00 12.27 519 ALA A CA 1
ATOM 4114 C C . ALA A 1 519 ? 8.069 56.614 43.951 1.00 12.63 519 ALA A C 1
ATOM 4115 O O . ALA A 1 519 ? 8.508 55.757 44.733 1.00 12.49 519 ALA A O 1
ATOM 4117 N N . LEU A 1 520 ? 7.292 57.598 44.390 1.00 12.39 520 LEU A N 1
ATOM 4118 C CA . LEU A 1 520 ? 6.916 57.749 45.781 1.00 13.63 520 LEU A CA 1
ATOM 4119 C C . LEU A 1 520 ? 6.055 56.552 46.220 1.00 14.69 520 LEU A C 1
ATOM 4120 O O . LEU A 1 520 ? 6.262 56.041 47.323 1.00 13.17 520 LEU A O 1
ATOM 4125 N N . ASP A 1 521 ? 5.178 56.071 45.324 1.00 14.48 521 ASP A N 1
ATOM 4126 C CA . ASP A 1 521 ? 4.352 54.905 45.700 1.00 14.09 521 ASP A CA 1
ATOM 4127 C C . ASP A 1 521 ? 5.229 53.654 45.793 1.00 13.73 521 ASP A C 1
ATOM 4128 O O . ASP A 1 521 ? 5.025 52.830 46.668 1.00 12.35 521 ASP A O 1
ATOM 4133 N N . TRP A 1 522 ? 6.193 53.557 44.861 1.00 12.18 522 TRP A N 1
ATOM 4134 C CA . TRP A 1 522 ? 7.160 52.467 44.926 1.00 12.88 522 TRP A CA 1
ATOM 4135 C C . TRP A 1 522 ? 7.845 52.486 46.285 1.00 12.00 522 TRP A C 1
ATOM 4136 O O . TRP A 1 522 ? 7.968 51.440 46.924 1.00 12.06 522 TRP A O 1
ATOM 4147 N N . VAL A 1 523 ? 8.273 53.672 46.744 1.00 12.24 523 VAL A N 1
ATOM 4148 C CA . VAL A 1 523 ? 8.909 53.759 48.056 1.00 12.06 523 VAL A CA 1
ATOM 4149 C C . VAL A 1 523 ? 7.953 53.283 49.142 1.00 13.73 523 VAL A C 1
ATOM 4150 O O . VAL A 1 523 ? 8.291 52.389 49.937 1.00 12.08 523 VAL A O 1
ATOM 4154 N N . GLU A 1 524 ? 6.732 53.839 49.207 1.00 13.55 524 GLU A N 1
ATOM 4155 C CA . GLU A 1 524 ? 5.808 53.380 50.241 1.00 14.86 524 GLU A CA 1
ATOM 4156 C C . GLU A 1 524 ? 5.521 51.883 50.185 1.00 15.06 524 GLU A C 1
ATOM 4157 O O . GLU A 1 524 ? 5.486 51.216 51.236 1.00 13.82 524 GLU A O 1
ATOM 4163 N N . GLN A 1 525 ? 5.395 51.308 48.983 1.00 14.40 525 GLN A N 1
ATOM 4164 C CA . GLN A 1 525 ? 5.143 49.871 48.896 1.00 16.28 525 GLN A CA 1
ATOM 4165 C C . GLN A 1 525 ? 6.300 49.026 49.391 1.00 17.23 525 GLN A C 1
ATOM 4166 O O . GLN A 1 525 ? 6.089 47.838 49.679 1.00 16.79 525 GLN A O 1
ATOM 4172 N N . HIS A 1 526 ? 7.521 49.557 49.557 1.00 15.53 526 HIS A N 1
ATOM 4173 C CA . HIS A 1 526 ? 8.625 48.708 50.016 1.00 13.82 526 HIS A CA 1
ATOM 4174 C C . HIS A 1 526 ? 8.949 48.877 51.478 1.00 13.71 526 HIS A C 1
ATOM 4175 O O . HIS A 1 526 ? 9.904 48.262 51.964 1.00 12.96 526 HIS A O 1
ATOM 4182 N N . GLN A 1 527 ? 8.171 49.662 52.220 1.00 12.57 527 GLN A N 1
ATOM 4183 C CA . GLN A 1 527 ? 8.444 49.862 53.627 1.00 13.57 527 GLN A CA 1
ATOM 4184 C C . GLN A 1 527 ? 8.327 48.529 54.373 1.00 14.74 527 GLN A C 1
ATOM 4185 O O . GLN A 1 527 ? 7.443 47.721 54.051 1.00 13.87 527 GLN A O 1
ATOM 4191 N N . ASN A 1 528 ? 9.167 48.290 55.365 1.00 13.71 528 ASN A N 1
ATOM 4192 C CA . ASN A 1 528 ? 9.094 47.033 56.095 1.00 15.80 528 ASN A CA 1
ATOM 4193 C C . ASN A 1 528 ? 8.082 47.175 57.236 1.00 16.31 528 ASN A C 1
ATOM 4194 O O . ASN A 1 528 ? 7.786 48.288 57.656 1.00 14.46 528 ASN A O 1
ATOM 4199 N N . PRO A 1 529 ? 7.705 46.038 57.803 1.00 17.21 529 PRO A N 1
ATOM 4200 C CA . PRO A 1 529 ? 6.778 46.008 58.931 1.00 17.84 529 PRO A CA 1
ATOM 4201 C C . PRO A 1 529 ? 7.292 46.768 60.129 1.00 17.34 529 PRO A C 1
ATOM 4202 O O . PRO A 1 529 ? 6.514 47.356 60.890 1.00 17.48 529 PRO A O 1
ATOM 4206 N N . ASP A 1 530 ? 8.616 46.830 60.347 1.00 16.57 530 ASP A N 1
ATOM 4207 C CA . ASP A 1 530 ? 9.155 47.573 61.477 1.00 14.93 530 ASP A CA 1
ATOM 4208 C C . ASP A 1 530 ? 9.150 49.082 61.219 1.00 14.15 530 ASP A C 1
ATOM 4209 O O . ASP A 1 530 ? 9.624 49.817 62.098 1.00 13.53 530 ASP A O 1
ATOM 4214 N N . GLY A 1 531 ? 8.756 49.554 60.052 1.00 12.80 531 GLY A N 1
ATOM 4215 C CA . GLY A 1 531 ? 8.710 50.993 59.782 1.00 12.93 531 GLY A CA 1
ATOM 4216 C C . GLY A 1 531 ? 9.939 51.513 59.038 1.00 14.03 531 GLY A C 1
ATOM 4217 O O . GLY A 1 531 ? 9.910 52.598 58.426 1.00 12.95 531 GLY A O 1
ATOM 4218 N N . GLY A 1 532 ? 11.018 50.723 59.058 1.00 12.36 532 GLY A N 1
ATOM 4219 C CA . GLY A 1 532 ? 12.216 51.143 58.338 1.00 12.21 532 GLY A CA 1
ATOM 4220 C C . GLY A 1 532 ? 12.130 50.603 56.899 1.00 12.02 532 GLY A C 1
ATOM 4221 O O . GLY A 1 532 ? 11.139 50.009 56.469 1.00 11.21 532 GLY A O 1
ATOM 4222 N N . TRP A 1 533 ? 13.159 50.912 56.132 1.00 10.28 533 TRP A N 1
ATOM 4223 C CA . TRP A 1 533 ? 13.331 50.373 54.791 1.00 10.19 533 TRP A CA 1
ATOM 4224 C C . TRP A 1 533 ? 14.729 49.718 54.778 1.00 10.45 533 TRP A C 1
ATOM 4225 O O . TRP A 1 533 ? 15.607 50.135 55.547 1.00 8.54 533 TRP A O 1
ATOM 4236 N N . GLY A 1 534 ? 14.893 48.718 53.932 1.00 10.84 534 GLY A N 1
ATOM 4237 C CA . GLY A 1 534 ? 16.160 48.053 53.771 1.00 10.70 534 GLY A CA 1
ATOM 4238 C C . GLY A 1 534 ? 16.202 47.467 52.354 1.00 11.65 534 GLY A C 1
ATOM 4239 O O . GLY A 1 534 ? 15.166 47.213 51.735 1.00 10.04 534 GLY A O 1
ATOM 4240 N N . GLU A 1 535 ? 17.420 47.176 51.914 1.00 11.22 535 GLU A N 1
ATOM 4241 C CA . GLU A 1 535 ? 17.603 46.591 50.585 1.00 10.38 535 GLU A CA 1
ATOM 4242 C C . GLU A 1 535 ? 18.898 45.786 50.610 1.00 10.74 535 GLU A C 1
ATOM 4243 O O . GLU A 1 535 ? 19.976 46.329 50.841 1.00 10.29 535 GLU A O 1
ATOM 4249 N N . ASP A 1 536 ? 18.775 44.468 50.406 1.00 10.78 536 ASP A N 1
ATOM 4250 C CA . ASP A 1 536 ? 19.972 43.624 50.479 1.00 10.08 536 ASP A CA 1
ATOM 4251 C C . ASP A 1 536 ? 20.823 43.787 49.232 1.00 10.50 536 ASP A C 1
ATOM 4252 O O . ASP A 1 536 ? 20.266 44.117 48.166 1.00 9.97 536 ASP A O 1
ATOM 4257 N N . CYS A 1 537 ? 22.129 43.475 49.268 1.00 9.56 537 CYS A N 1
ATOM 4258 C CA . CYS A 1 537 ? 22.961 43.525 48.088 1.00 9.08 537 CYS A CA 1
ATOM 4259 C C . CYS A 1 537 ? 22.544 42.460 47.090 1.00 11.05 537 CYS A C 1
ATOM 4260 O O . CYS A 1 537 ? 22.858 42.672 45.910 1.00 10.22 537 CYS A O 1
ATOM 4263 N N . ARG A 1 538 ? 21.759 41.434 47.428 1.00 10.79 538 ARG A N 1
ATOM 4264 C CA . ARG A 1 538 ? 21.202 40.511 46.449 1.00 11.59 538 ARG A CA 1
ATOM 4265 C C . ARG A 1 538 ? 20.341 41.206 45.404 1.00 12.53 538 ARG A C 1
ATOM 4266 O O . ARG A 1 538 ? 20.065 40.687 44.298 1.00 11.61 538 ARG A O 1
ATOM 4274 N N . SER A 1 539 ? 19.873 42.428 45.710 1.00 12.10 539 SER A N 1
ATOM 4275 C CA . SER A 1 539 ? 19.127 43.258 44.792 1.00 12.16 539 SER A CA 1
ATOM 4276 C C . SER A 1 539 ? 19.758 43.415 43.415 1.00 12.70 539 SER A C 1
ATOM 4277 O O . SER A 1 539 ? 19.046 43.609 42.412 1.00 11.56 539 SER A O 1
ATOM 4280 N N . TYR A 1 540 ? 21.082 43.438 43.294 1.00 11.52 540 TYR A N 1
ATOM 4281 C CA . TYR A 1 540 ? 21.746 43.642 42.019 1.00 12.05 540 TYR A CA 1
ATOM 4282 C C . TYR A 1 540 ? 21.604 42.453 41.068 1.00 14.91 540 TYR A C 1
ATOM 4283 O O . TYR A 1 540 ? 21.613 42.669 39.853 1.00 14.19 540 TYR A O 1
ATOM 4292 N N . GLU A 1 541 ? 21.449 41.233 41.570 1.00 15.91 541 GLU A N 1
ATOM 4293 C CA . GLU A 1 541 ? 21.326 40.098 40.674 1.00 18.43 541 GLU A CA 1
ATOM 4294 C C . GLU A 1 541 ? 19.948 39.455 40.756 1.00 19.52 541 GLU A C 1
ATOM 4295 O O . GLU A 1 541 ? 19.757 38.444 40.071 1.00 20.36 541 GLU A O 1
ATOM 4301 N N . ASP A 1 542 ? 19.053 39.913 41.594 1.00 18.69 542 ASP A N 1
ATOM 4302 C CA . ASP A 1 542 ? 17.757 39.224 41.713 1.00 19.29 542 ASP A CA 1
ATOM 4303 C C . ASP A 1 542 ? 16.649 40.245 41.850 1.00 19.33 542 ASP A C 1
ATOM 4304 O O . ASP A 1 542 ? 16.515 40.928 42.864 1.00 18.15 542 ASP A O 1
ATOM 4309 N N . PRO A 1 543 ? 15.740 40.274 40.875 1.00 20.35 543 PRO A N 1
ATOM 4310 C CA . PRO A 1 543 ? 14.602 41.165 40.874 1.00 20.22 543 PRO A CA 1
ATOM 4311 C C . PRO A 1 543 ? 13.724 41.011 42.092 1.00 19.12 543 PRO A C 1
ATOM 4312 O O . PRO A 1 543 ? 13.113 41.999 42.512 1.00 19.13 543 PRO A O 1
ATOM 4316 N N . ALA A 1 544 ? 13.681 39.845 42.730 1.00 18.41 544 ALA A N 1
ATOM 4317 C CA . ALA A 1 544 ? 12.851 39.678 43.920 1.00 18.41 544 ALA A CA 1
ATOM 4318 C C . ALA A 1 544 ? 13.363 40.468 45.107 1.00 17.66 544 ALA A C 1
ATOM 4319 O O . ALA A 1 544 ? 12.628 40.657 46.083 1.00 16.32 544 ALA A O 1
ATOM 4321 N N . TYR A 1 545 ? 14.605 40.963 45.061 1.00 15.64 545 TYR A N 1
ATOM 4322 C CA . TYR A 1 545 ? 15.152 41.745 46.150 1.00 15.60 545 TYR A CA 1
ATOM 4323 C C . TYR A 1 545 ? 15.129 43.246 45.886 1.00 15.51 545 TYR A C 1
ATOM 4324 O O . TYR A 1 545 ? 15.671 44.001 46.692 1.00 14.72 545 TYR A O 1
ATOM 4333 N N . ALA A 1 546 ? 14.498 43.676 44.786 1.00 14.76 546 ALA A N 1
ATOM 4334 C CA . ALA A 1 546 ? 14.421 45.120 44.510 1.00 14.06 546 ALA A CA 1
ATOM 4335 C C . ALA A 1 546 ? 13.732 45.809 45.673 1.00 14.44 546 ALA A C 1
ATOM 4336 O O . ALA A 1 546 ? 12.641 45.410 46.108 1.00 14.21 546 ALA A O 1
ATOM 4338 N N . GLY A 1 547 ? 14.398 46.768 46.310 1.00 11.83 547 GLY A N 1
ATOM 4339 C CA . GLY A 1 547 ? 13.903 47.481 47.458 1.00 12.65 547 GLY A CA 1
ATOM 4340 C C . GLY A 1 547 ? 13.613 46.600 48.665 1.00 13.15 547 GLY A C 1
ATOM 4341 O O . GLY A 1 547 ? 12.758 46.989 49.474 1.00 13.03 547 GLY A O 1
ATOM 4342 N N . LYS A 1 548 ? 14.257 45.439 48.796 1.00 12.75 548 LYS A N 1
ATOM 4343 C CA . LYS A 1 548 ? 13.914 44.506 49.856 1.00 12.88 548 LYS A CA 1
ATOM 4344 C C . LYS A 1 548 ? 15.139 44.026 50.647 1.00 12.27 548 LYS A C 1
ATOM 4345 O O . LYS A 1 548 ? 16.103 43.630 50.024 1.00 11.38 548 LYS A O 1
ATOM 4351 N N . GLY A 1 549 ? 15.033 44.035 51.964 1.00 11.36 549 GLY A N 1
ATOM 4352 C CA . GLY A 1 549 ? 16.123 43.562 52.832 1.00 11.98 549 GLY A CA 1
ATOM 4353 C C . GLY A 1 549 ? 15.828 43.963 54.273 1.00 11.94 549 GLY A C 1
ATOM 4354 O O . GLY A 1 549 ? 14.860 44.692 54.543 1.00 13.04 549 GLY A O 1
ATOM 4355 N N . ALA A 1 550 ? 16.668 43.528 55.216 1.00 11.74 550 ALA A N 1
ATOM 4356 C CA . ALA A 1 550 ? 16.500 43.976 56.588 1.00 11.95 550 ALA A CA 1
ATOM 4357 C C . ALA A 1 550 ? 16.580 45.505 56.574 1.00 12.13 550 ALA A C 1
ATOM 4358 O O . ALA A 1 550 ? 17.369 46.081 55.834 1.00 11.41 550 ALA A O 1
ATOM 4360 N N . SER A 1 551 ? 15.790 46.165 57.427 1.00 12.26 551 SER A N 1
ATOM 4361 C CA . SER A 1 551 ? 15.849 47.609 57.557 1.00 11.33 551 SER A CA 1
ATOM 4362 C C . SER A 1 551 ? 17.232 48.041 58.032 1.00 11.89 551 SER A C 1
ATOM 4363 O O . SER A 1 551 ? 17.867 47.383 58.864 1.00 12.11 551 SER A O 1
ATOM 4366 N N . THR A 1 552 ? 17.703 49.175 57.540 1.00 10.32 552 THR A N 1
ATOM 4367 C CA . THR A 1 552 ? 18.967 49.778 57.956 1.00 9.76 552 THR A CA 1
ATOM 4368 C C . THR A 1 552 ? 18.684 51.267 58.156 1.00 9.73 552 THR A C 1
ATOM 4369 O O . THR A 1 552 ? 17.810 51.837 57.476 1.00 11.69 552 THR A O 1
ATOM 4373 N N . PRO A 1 553 ? 19.447 51.930 58.991 1.00 9.92 553 PRO A N 1
ATOM 4374 C CA . PRO A 1 553 ? 19.303 53.345 59.195 1.00 8.97 553 PRO A CA 1
ATOM 4375 C C . PRO A 1 553 ? 19.530 54.152 57.936 1.00 10.18 553 PRO A C 1
ATOM 4376 O O . PRO A 1 553 ? 18.777 55.121 57.700 1.00 10.38 553 PRO A O 1
ATOM 4380 N N . SER A 1 554 ? 20.571 53.867 57.151 1.00 9.47 554 SER A N 1
ATOM 4381 C CA . SER A 1 554 ? 20.841 54.664 55.975 1.00 8.72 554 SER A CA 1
ATOM 4382 C C . SER A 1 554 ? 19.787 54.473 54.897 1.00 8.98 554 SER A C 1
ATOM 4383 O O . SER A 1 554 ? 19.420 55.469 54.295 1.00 8.96 554 SER A O 1
ATOM 4386 N N . GLN A 1 555 ? 19.290 53.260 54.648 1.00 8.88 555 GLN A N 1
ATOM 4387 C CA . GLN A 1 555 ? 18.278 53.046 53.613 1.00 10.29 555 GLN A CA 1
ATOM 4388 C C . GLN A 1 555 ? 16.919 53.605 54.047 1.00 10.26 555 GLN A C 1
ATOM 4389 O O . GLN A 1 555 ? 16.170 54.115 53.207 1.00 9.67 555 GLN A O 1
ATOM 4395 N N . THR A 1 556 ? 16.617 53.570 55.338 1.00 9.78 556 THR A N 1
ATOM 4396 C CA . THR A 1 556 ? 15.404 54.199 55.864 1.00 10.65 556 THR A CA 1
ATOM 4397 C C . THR A 1 556 ? 15.521 55.710 55.623 1.00 10.93 556 THR A C 1
ATOM 4398 O O . THR A 1 556 ? 14.582 56.356 55.164 1.00 9.70 556 THR A O 1
ATOM 4402 N N . ALA A 1 557 ? 16.713 56.261 55.914 1.00 10.04 557 ALA A N 1
ATOM 4403 C CA . ALA A 1 557 ? 16.943 57.673 55.641 1.00 11.54 557 ALA A CA 1
ATOM 4404 C C . ALA A 1 557 ? 16.736 58.009 54.165 1.00 11.58 557 ALA A C 1
ATOM 4405 O O . ALA A 1 557 ? 16.031 58.995 53.875 1.00 10.51 557 ALA A O 1
ATOM 4407 N N . TRP A 1 558 ? 17.265 57.202 53.247 1.00 10.54 558 TRP A N 1
ATOM 4408 C CA . TRP A 1 558 ? 17.057 57.487 51.815 1.00 10.73 558 TRP A CA 1
ATOM 4409 C C . TRP A 1 558 ? 15.596 57.469 51.421 1.00 11.71 558 TRP A C 1
ATOM 4410 O O . TRP A 1 558 ? 15.126 58.365 50.694 1.00 11.88 558 TRP A O 1
ATOM 4421 N N . ALA A 1 559 ? 14.846 56.479 51.900 1.00 10.88 559 ALA A N 1
ATOM 4422 C CA . ALA A 1 559 ? 13.401 56.393 51.586 1.00 11.91 5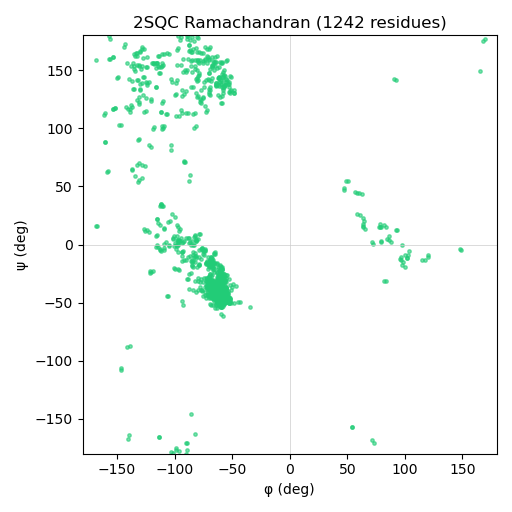59 ALA A CA 1
ATOM 4423 C C . ALA A 1 559 ? 12.666 57.613 52.140 1.00 12.35 559 ALA A C 1
ATOM 4424 O O . ALA A 1 559 ? 11.873 58.262 51.478 1.00 11.34 559 ALA A O 1
ATOM 4426 N N . LEU A 1 560 ? 12.964 57.976 53.383 1.00 11.45 560 LEU A N 1
ATOM 4427 C CA . LEU A 1 560 ? 12.386 59.143 54.037 1.00 13.70 560 LEU A CA 1
ATOM 4428 C C . LEU A 1 560 ? 12.635 60.412 53.230 1.00 13.88 560 LEU A C 1
ATOM 4429 O O . LEU A 1 560 ? 11.758 61.240 52.997 1.00 12.51 560 LEU A O 1
ATOM 4434 N N . MET A 1 561 ? 13.863 60.573 52.748 1.00 13.79 561 MET A N 1
ATOM 4435 C CA . MET A 1 561 ? 14.215 61.740 51.947 1.00 14.59 561 MET A CA 1
ATOM 4436 C C . MET A 1 561 ? 13.437 61.755 50.655 1.00 14.06 561 MET A C 1
ATOM 4437 O O . MET A 1 561 ? 13.004 62.823 50.233 1.00 13.63 561 MET A O 1
ATOM 4442 N N . ALA A 1 562 ? 13.224 60.587 50.039 1.00 12.50 562 ALA A N 1
ATOM 4443 C CA . ALA A 1 562 ? 12.380 60.565 48.840 1.00 12.40 562 ALA A CA 1
ATOM 4444 C C . ALA A 1 562 ? 10.973 61.058 49.208 1.00 12.23 562 ALA A C 1
ATOM 4445 O O . ALA A 1 562 ? 10.420 61.955 48.558 1.00 10.64 562 ALA A O 1
ATOM 4447 N N . LEU A 1 563 ? 10.388 60.554 50.297 1.00 11.49 563 LEU A N 1
ATOM 4448 C CA . LEU A 1 563 ? 9.030 60.930 50.695 1.00 12.08 563 LEU A CA 1
ATOM 4449 C C . LEU A 1 563 ? 8.893 62.408 51.061 1.00 13.59 563 LEU A C 1
ATOM 4450 O O . LEU A 1 563 ? 7.902 63.064 50.707 1.00 12.94 563 LEU A O 1
ATOM 4455 N N . ILE A 1 564 ? 9.877 62.944 51.781 1.00 13.23 564 ILE A N 1
ATOM 4456 C CA . ILE A 1 564 ? 9.880 64.339 52.188 1.00 13.97 564 ILE A CA 1
ATOM 4457 C C . ILE A 1 564 ? 10.014 65.249 50.967 1.00 15.04 564 ILE A C 1
ATOM 4458 O O . ILE A 1 564 ? 9.265 66.216 50.786 1.00 12.78 564 ILE A O 1
ATOM 4463 N N . ALA A 1 565 ? 10.954 64.915 50.073 1.00 13.46 565 ALA A N 1
ATOM 4464 C CA . ALA A 1 565 ? 11.130 65.697 48.844 1.00 14.53 565 ALA A CA 1
ATOM 4465 C C . ALA A 1 565 ? 9.864 65.685 47.979 1.00 15.05 565 ALA A C 1
ATOM 4466 O O . ALA A 1 565 ? 9.529 66.666 47.315 1.00 13.85 565 ALA A O 1
ATOM 4468 N N . GLY A 1 566 ? 9.130 64.565 47.986 1.00 15.57 566 GLY A N 1
ATOM 4469 C CA . GLY A 1 566 ? 7.921 64.381 47.211 1.00 15.92 566 GLY A CA 1
ATOM 4470 C C . GLY A 1 566 ? 6.659 64.953 47.850 1.00 16.53 566 GLY A C 1
ATOM 4471 O O . GLY A 1 566 ? 5.564 64.694 47.343 1.00 17.71 566 GLY A O 1
ATOM 4472 N N . GLY A 1 567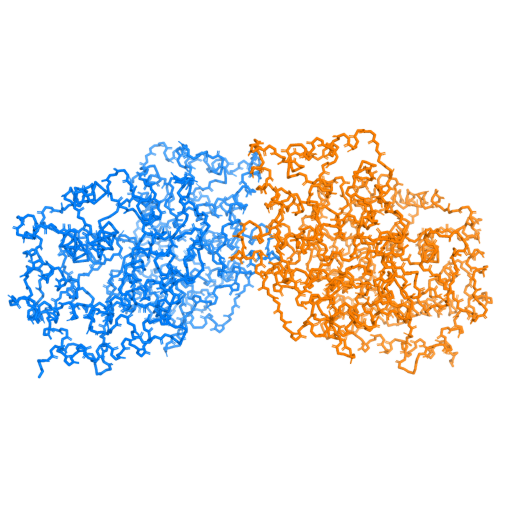 ? 6.749 65.663 48.961 1.00 16.38 567 GLY A N 1
ATOM 4473 C CA . GLY A 1 567 ? 5.619 66.276 49.618 1.00 17.53 567 GLY A CA 1
ATOM 4474 C C . GLY A 1 567 ? 4.851 65.343 50.548 1.00 18.61 567 GLY A C 1
ATOM 4475 O O . GLY A 1 567 ? 3.764 65.691 51.007 1.00 17.90 567 GLY A O 1
ATOM 4476 N N . ARG A 1 568 ? 5.451 64.202 50.904 1.00 17.60 568 ARG A N 1
ATOM 4477 C CA . ARG A 1 568 ? 4.790 63.261 51.787 1.00 16.51 568 ARG A CA 1
ATOM 4478 C C . ARG A 1 568 ? 5.419 63.167 53.170 1.00 15.72 568 ARG A C 1
ATOM 4479 O O . ARG A 1 568 ? 5.291 62.131 53.840 1.00 14.83 568 ARG A O 1
ATOM 4487 N N . ALA A 1 569 ? 5.956 64.259 53.694 1.00 15.49 569 ALA A N 1
ATOM 4488 C CA . ALA A 1 569 ? 6.470 64.238 55.068 1.00 17.34 569 ALA A CA 1
ATOM 4489 C C . ALA A 1 569 ? 5.367 63.897 56.064 1.00 18.31 569 ALA A C 1
ATOM 4490 O O . ALA A 1 569 ? 5.623 63.231 57.057 1.00 18.91 569 ALA A O 1
ATOM 4492 N N . GLU A 1 570 ? 4.166 64.412 55.865 1.00 18.92 570 GLU A N 1
ATOM 4493 C CA . GLU A 1 570 ? 2.989 64.177 56.667 1.00 21.30 570 GLU A CA 1
ATOM 4494 C C . GLU A 1 570 ? 2.199 63.004 56.087 1.00 21.50 570 GLU A C 1
ATOM 4495 O O . GLU A 1 570 ? 1.201 63.191 55.359 1.00 23.35 570 GLU A O 1
ATOM 4501 N N . SER A 1 571 ? 2.713 61.825 56.229 1.00 19.24 571 SER A N 1
ATOM 4502 C CA . SER A 1 571 ? 2.105 60.617 55.690 1.00 18.56 571 SER A CA 1
ATOM 4503 C C . SER A 1 571 ? 2.353 59.563 56.770 1.00 18.43 571 SER A C 1
ATOM 4504 O O . SER A 1 571 ? 3.320 59.740 57.528 1.00 17.56 571 SER A O 1
ATOM 4507 N N . GLU A 1 572 ? 1.555 58.512 56.836 1.00 17.81 572 GLU A N 1
ATOM 4508 C CA . GLU A 1 572 ? 1.808 57.439 57.797 1.00 17.65 572 GLU A CA 1
ATOM 4509 C C . GLU A 1 572 ? 3.179 56.778 57.537 1.00 16.64 572 GLU A C 1
ATOM 4510 O O . GLU A 1 572 ? 3.903 56.447 58.490 1.00 15.87 572 GLU A O 1
ATOM 4516 N N . ALA A 1 573 ? 3.561 56.589 56.283 1.00 15.46 573 ALA A N 1
ATOM 4517 C CA . ALA A 1 573 ? 4.830 55.971 55.902 1.00 15.70 573 ALA A CA 1
ATOM 4518 C C . ALA A 1 573 ? 6.005 56.763 56.471 1.00 15.16 573 ALA A C 1
ATOM 4519 O O . ALA A 1 573 ? 6.852 56.173 57.160 1.00 14.50 573 ALA A O 1
ATOM 4521 N N . ALA A 1 574 ? 6.019 58.096 56.285 1.00 14.47 574 ALA A N 1
ATOM 4522 C CA . ALA A 1 574 ? 7.108 58.903 56.835 1.00 15.07 574 ALA A CA 1
ATOM 4523 C C . ALA A 1 574 ? 7.076 58.915 58.355 1.00 16.37 574 ALA A C 1
ATOM 4524 O O . ALA A 1 574 ? 8.145 58.780 58.996 1.00 14.44 574 ALA A O 1
ATOM 4526 N N . ARG A 1 575 ? 5.869 59.018 58.969 1.00 14.81 575 ARG A N 1
ATOM 4527 C CA . ARG A 1 575 ? 5.811 58.964 60.425 1.00 15.32 575 ARG A CA 1
ATOM 4528 C C . ARG A 1 575 ? 6.396 57.675 60.989 1.00 15.28 575 ARG A C 1
ATOM 4529 O O . ARG A 1 575 ? 7.072 57.686 62.027 1.00 15.04 575 ARG A O 1
ATOM 4537 N N . ARG A 1 576 ? 6.101 56.554 60.355 1.00 14.66 576 ARG A N 1
ATOM 4538 C CA . ARG A 1 576 ? 6.603 55.261 60.810 1.00 15.23 576 ARG A CA 1
ATOM 4539 C C . ARG A 1 576 ? 8.114 55.149 60.576 1.00 14.36 576 ARG A C 1
ATOM 4540 O O . ARG A 1 576 ? 8.802 54.653 61.468 1.00 15.22 576 ARG A O 1
ATOM 4548 N N . GLY A 1 577 ? 8.639 55.677 59.479 1.00 12.72 577 GLY A N 1
ATOM 4549 C CA . GLY A 1 577 ? 10.082 55.687 59.241 1.00 12.33 577 GLY A CA 1
ATOM 4550 C C . GLY A 1 577 ? 10.814 56.515 60.285 1.00 12.97 577 GLY A C 1
ATOM 4551 O O . GLY A 1 577 ? 11.874 56.115 60.806 1.00 13.05 577 GLY A O 1
ATOM 4552 N N . VAL A 1 578 ? 10.243 57.681 60.638 1.00 12.86 578 VAL A N 1
ATOM 4553 C CA . VAL A 1 578 ? 10.845 58.540 61.663 1.00 13.76 578 VAL A CA 1
ATOM 4554 C C . VAL A 1 578 ? 10.810 57.818 62.994 1.00 15.37 578 VAL A C 1
ATOM 4555 O O . VAL A 1 578 ? 11.819 57.753 63.709 1.00 15.38 578 VAL A O 1
ATOM 4559 N N . GLN A 1 579 ? 9.692 57.145 63.300 1.00 16.61 579 GLN A N 1
ATOM 4560 C CA . GLN A 1 579 ? 9.566 56.439 64.565 1.00 17.02 579 GLN A CA 1
ATOM 4561 C C . GLN A 1 579 ? 10.602 55.318 64.595 1.00 16.34 579 GLN A C 1
ATOM 4562 O O . GLN A 1 579 ? 11.247 55.153 65.617 1.00 17.14 579 GLN A O 1
ATOM 4568 N N . TYR A 1 580 ? 10.755 54.562 63.509 1.00 15.95 580 TYR A N 1
ATOM 4569 C CA . TYR A 1 580 ? 11.774 53.532 63.395 1.00 15.19 580 TYR A CA 1
ATOM 4570 C C . TYR A 1 580 ? 13.164 54.078 63.742 1.00 14.79 580 TYR A C 1
ATOM 4571 O O . TYR A 1 580 ? 13.922 53.457 64.494 1.00 14.69 580 TYR A O 1
ATOM 4580 N N . LEU A 1 581 ? 13.522 55.239 63.197 1.00 14.15 581 LEU A N 1
ATOM 4581 C CA . LEU A 1 581 ? 14.823 55.830 63.511 1.00 15.08 581 LEU A CA 1
ATOM 4582 C C . LEU A 1 581 ? 14.899 56.200 64.992 1.00 16.13 581 LEU A C 1
ATOM 4583 O O . LEU A 1 581 ? 15.916 55.967 65.659 1.00 16.07 581 LEU A O 1
ATOM 4588 N N . VAL A 1 582 ? 13.823 56.763 65.539 1.00 16.70 582 VAL A N 1
ATOM 4589 C CA . VAL A 1 582 ? 13.761 57.125 66.951 1.00 16.28 582 VAL A CA 1
ATOM 4590 C C . VAL A 1 582 ? 14.002 55.882 67.809 1.00 16.30 582 VAL A C 1
ATOM 4591 O O . VAL A 1 582 ? 14.842 55.905 68.703 1.00 15.37 582 VAL A O 1
ATOM 4595 N N . GLU A 1 583 ? 13.257 54.808 67.518 1.00 16.73 583 GLU A N 1
ATOM 4596 C CA . GLU A 1 583 ? 13.318 53.604 68.306 1.00 18.35 583 GLU A CA 1
ATOM 4597 C C . GLU A 1 583 ? 14.627 52.826 68.158 1.00 18.10 583 GLU A C 1
ATOM 4598 O O . GLU A 1 583 ? 14.922 52.094 69.110 1.00 16.08 583 GLU A O 1
ATOM 4604 N N . THR A 1 584 ? 15.325 52.932 67.016 1.00 16.20 584 THR A N 1
ATOM 4605 C CA . THR A 1 584 ? 16.534 52.114 66.883 1.00 16.09 584 THR A CA 1
ATOM 4606 C C . THR A 1 584 ? 17.809 52.872 67.233 1.00 16.78 584 THR A C 1
ATOM 4607 O O . THR A 1 584 ? 18.905 52.287 67.237 1.00 16.39 584 THR A O 1
ATOM 4611 N N . GLN A 1 585 ? 17.721 54.169 67.487 1.00 16.81 585 GLN A N 1
ATOM 4612 C CA . GLN A 1 585 ? 18.891 54.965 67.812 1.00 16.65 585 GLN A CA 1
ATOM 4613 C C . GLN A 1 585 ? 19.567 54.414 69.065 1.00 18.14 585 GLN A C 1
ATOM 4614 O O . GLN A 1 585 ? 18.892 53.969 70.012 1.00 17.38 585 GLN A O 1
ATOM 4620 N N . ARG A 1 586 ? 20.892 54.347 69.069 1.00 18.57 586 ARG A N 1
ATOM 4621 C CA . ARG A 1 586 ? 21.612 53.824 70.239 1.00 20.08 586 ARG A CA 1
ATOM 4622 C C . ARG A 1 586 ? 21.635 54.884 71.325 1.00 20.44 586 ARG A C 1
ATOM 4623 O O . ARG A 1 586 ? 21.479 56.078 71.048 1.00 19.81 586 ARG A O 1
ATOM 4631 N N . PRO A 1 587 ? 21.966 54.497 72.549 1.00 21.91 587 PRO A N 1
ATOM 4632 C CA . PRO A 1 587 ? 22.116 55.438 73.651 1.00 22.10 587 PRO A CA 1
ATOM 4633 C C . PRO A 1 587 ? 23.138 56.515 73.310 1.00 22.88 587 PRO A C 1
ATOM 4634 O O . PRO A 1 587 ? 22.907 57.691 73.620 1.00 22.39 587 PRO A O 1
ATOM 4638 N N . ASP A 1 588 ? 24.240 56.239 72.575 1.00 22.01 588 ASP A N 1
ATOM 4639 C CA . ASP A 1 588 ? 25.186 57.314 72.267 1.00 21.12 588 ASP A CA 1
ATOM 4640 C C . ASP A 1 588 ? 24.698 58.245 71.168 1.00 20.06 588 ASP A C 1
ATOM 4641 O O . ASP A 1 588 ? 25.407 59.226 70.881 1.00 19.70 588 ASP A O 1
ATOM 4646 N N . GLY A 1 589 ? 23.537 58.019 70.540 1.00 18.71 589 GLY A N 1
ATOM 4647 C CA . GLY A 1 589 ? 23.057 58.962 69.533 1.00 17.78 589 GLY A CA 1
ATOM 4648 C C . GLY A 1 589 ? 23.323 58.502 68.100 1.00 18.98 589 GLY A C 1
ATOM 4649 O O . GLY A 1 589 ? 22.799 59.097 67.155 1.00 17.94 589 GLY A O 1
ATOM 4650 N N . GLY A 1 590 ? 24.099 57.436 67.923 1.00 18.65 590 GLY A N 1
ATOM 4651 C CA . GLY A 1 590 ? 24.372 56.906 66.592 1.00 19.23 590 GLY A CA 1
ATOM 4652 C C . GLY A 1 590 ? 23.452 55.710 66.321 1.00 18.50 590 GLY A C 1
ATOM 4653 O O . GLY A 1 590 ? 22.552 55.440 67.105 1.00 18.83 590 GLY A O 1
ATOM 4654 N N . TRP A 1 591 ? 23.613 55.054 65.166 1.00 16.78 591 TRP A N 1
ATOM 4655 C CA . TRP A 1 591 ? 22.805 53.875 64.873 1.00 15.22 591 TRP A CA 1
ATOM 4656 C C . TRP A 1 591 ? 23.725 52.731 64.472 1.00 15.17 591 TRP A C 1
ATOM 4657 O O . TRP A 1 591 ? 24.801 52.975 63.907 1.00 14.51 591 TRP A O 1
ATOM 4668 N N . ASP A 1 592 ? 23.294 51.500 64.683 1.00 14.13 592 ASP A N 1
ATOM 4669 C CA . ASP A 1 592 ? 24.068 50.347 64.219 1.00 13.85 592 ASP A CA 1
ATOM 4670 C C . ASP A 1 592 ? 23.672 50.072 62.763 1.00 12.86 592 ASP A C 1
ATOM 4671 O O . ASP A 1 592 ? 22.548 50.376 62.363 1.00 12.62 592 ASP A O 1
ATOM 4676 N N . GLU A 1 593 ? 24.526 49.402 62.023 1.00 12.60 593 GLU A N 1
ATOM 4677 C CA . GLU A 1 593 ? 24.179 49.022 60.637 1.00 11.47 593 GLU A CA 1
ATOM 4678 C C . GLU A 1 593 ? 25.097 47.878 60.220 1.00 11.04 593 GLU A C 1
ATOM 4679 O O . GLU A 1 593 ? 26.159 48.109 59.674 1.00 9.72 593 GLU A O 1
ATOM 4685 N N . PRO A 1 594 ? 24.704 46.629 60.491 1.00 10.56 594 PRO A N 1
ATOM 4686 C CA . PRO A 1 594 ? 25.527 45.482 60.166 1.00 10.30 594 PRO A CA 1
ATOM 4687 C C . PRO A 1 594 ? 25.436 45.036 58.714 1.00 10.97 594 PRO A C 1
ATOM 4688 O O . PRO A 1 594 ? 26.016 44.008 58.387 1.00 10.56 594 PRO A O 1
ATOM 4692 N N . TYR A 1 595 ? 24.711 45.722 57.831 1.00 9.63 595 TYR A N 1
ATOM 4693 C CA . TYR A 1 595 ? 24.585 45.427 56.429 1.00 10.18 595 TYR A CA 1
ATOM 4694 C C . TYR A 1 595 ? 25.251 46.515 55.578 1.00 10.10 595 TYR A C 1
ATOM 4695 O O . TYR A 1 595 ? 25.226 47.691 55.981 1.00 10.57 595 TYR A O 1
ATOM 4704 N N . TYR A 1 596 ? 25.790 46.140 54.437 1.00 8.24 596 TYR A N 1
ATOM 4705 C CA . TYR A 1 596 ? 26.434 47.146 53.582 1.00 8.52 596 TYR A CA 1
ATOM 4706 C C . TYR A 1 596 ? 25.366 47.887 52.782 1.00 8.68 596 TYR A C 1
ATOM 4707 O O . TYR A 1 596 ? 24.372 47.275 52.349 1.00 7.52 596 TYR A O 1
ATOM 4716 N N . THR A 1 597 ? 25.565 49.196 52.639 1.00 8.54 597 THR A N 1
ATOM 4717 C CA . THR A 1 597 ? 24.607 49.978 51.859 1.00 8.73 597 THR A CA 1
ATOM 4718 C C . THR A 1 597 ? 25.350 50.760 50.773 1.00 9.49 597 THR A C 1
ATOM 4719 O O . THR A 1 597 ? 24.720 51.535 50.059 1.00 8.52 597 THR A O 1
ATOM 4723 N N . GLY A 1 598 ? 26.624 50.405 50.546 1.00 7.99 598 GLY A N 1
ATOM 4724 C CA . GLY A 1 598 ? 27.416 51.052 49.495 1.00 7.07 598 GLY A CA 1
ATOM 4725 C C . GLY A 1 598 ? 27.743 50.068 48.395 1.00 7.76 598 GLY A C 1
ATOM 4726 O O . GLY A 1 598 ? 27.772 48.844 48.618 1.00 8.16 598 GLY A O 1
ATOM 4727 N N . THR A 1 599 ? 27.934 50.561 47.174 1.00 6.91 599 THR A N 1
ATOM 4728 C CA . THR A 1 599 ? 28.228 49.679 46.044 1.00 7.81 599 THR A CA 1
ATOM 4729 C C . THR A 1 599 ? 29.504 50.090 45.342 1.00 8.06 599 THR A C 1
ATOM 4730 O O . THR A 1 599 ? 29.607 51.260 44.949 1.00 7.90 599 THR A O 1
ATOM 4734 N N . GLY A 1 600 ? 30.457 49.175 45.167 1.00 7.56 600 GLY A N 1
ATOM 4735 C CA . GLY A 1 600 ? 31.672 49.544 44.413 1.00 7.82 600 GLY A CA 1
ATOM 4736 C C . GLY A 1 600 ? 31.438 49.166 42.945 1.00 8.59 600 GLY A C 1
ATOM 4737 O O . GLY A 1 600 ? 31.689 49.946 42.029 1.00 8.59 600 GLY A O 1
ATOM 4738 N N . PHE A 1 601 ? 31.033 47.924 42.683 1.00 8.20 601 PHE A N 1
ATOM 4739 C CA . PHE A 1 601 ? 30.673 47.421 41.375 1.00 9.56 601 PHE A CA 1
ATOM 4740 C C . PHE A 1 601 ? 29.411 46.542 41.529 1.00 10.53 601 PHE A C 1
ATOM 4741 O O . PHE A 1 601 ? 29.416 45.517 42.236 1.00 9.64 601 PHE A O 1
ATOM 4749 N N . PRO A 1 602 ? 28.337 46.929 40.851 1.00 10.30 602 PRO A N 1
ATOM 4750 C CA . PRO A 1 602 ? 27.094 46.162 40.911 1.00 10.80 602 PRO A CA 1
ATOM 4751 C C . PRO A 1 602 ? 27.367 44.691 40.687 1.00 10.92 602 PRO A C 1
ATOM 4752 O O . PRO A 1 602 ? 28.067 44.343 39.730 1.00 12.21 602 PRO A O 1
ATOM 4756 N N . GLY A 1 603 ? 26.862 43.814 41.526 1.00 11.08 603 GLY A N 1
ATOM 4757 C CA . GLY A 1 603 ? 27.070 42.409 41.474 1.00 11.33 603 GLY A CA 1
ATOM 4758 C C . GLY A 1 603 ? 28.344 41.851 42.059 1.00 13.95 603 GLY A C 1
ATOM 4759 O O . GLY A 1 603 ? 28.338 40.696 42.495 1.00 14.44 603 GLY A O 1
ATOM 4760 N N . ASP A 1 604 ? 29.470 42.572 42.037 1.00 11.98 604 ASP A N 1
ATOM 4761 C CA . ASP A 1 604 ? 30.776 42.028 42.366 1.00 11.63 604 ASP A CA 1
ATOM 4762 C C . ASP A 1 604 ? 31.510 42.625 43.544 1.00 11.67 604 ASP A C 1
ATOM 4763 O O . ASP A 1 604 ? 32.450 41.996 44.052 1.00 11.97 604 ASP A O 1
ATOM 4768 N N . PHE A 1 605 ? 31.203 43.860 43.938 1.00 10.30 605 PHE A N 1
ATOM 4769 C CA . PHE A 1 605 ? 32.018 44.497 44.978 1.00 10.43 605 PHE A CA 1
ATOM 4770 C C . PHE A 1 605 ? 31.193 45.493 45.751 1.00 9.37 605 PHE A C 1
ATOM 4771 O O . PHE A 1 605 ? 30.649 46.422 45.159 1.00 9.60 605 PHE A O 1
ATOM 4779 N N . TYR A 1 606 ? 31.040 45.222 47.047 1.00 8.26 606 TYR A N 1
ATOM 4780 C CA . TYR A 1 606 ? 30.170 46.025 47.905 1.00 7.57 606 TYR A CA 1
ATOM 4781 C C . TYR A 1 606 ? 30.955 46.691 49.022 1.00 8.02 606 TYR A C 1
ATOM 4782 O O . TYR A 1 606 ? 32.051 46.210 49.397 1.00 7.44 606 TYR A O 1
ATOM 4791 N N . LEU A 1 607 ? 30.394 47.780 49.519 1.00 7.58 607 LEU A N 1
ATOM 4792 C CA . LEU A 1 607 ? 31.056 48.611 50.501 1.00 7.47 607 LEU A CA 1
ATOM 4793 C C . LEU A 1 607 ? 30.202 48.989 51.700 1.00 8.62 607 LEU A C 1
ATOM 4794 O O . LEU A 1 607 ? 29.011 49.224 51.557 1.00 9.17 607 LEU A O 1
ATOM 4799 N N . GLY A 1 608 ? 30.851 48.999 52.866 1.00 7.47 608 GLY A N 1
ATOM 4800 C CA . GLY A 1 608 ? 30.171 49.470 54.096 1.00 7.64 608 GLY A CA 1
ATOM 4801 C C . GLY A 1 608 ? 30.821 50.822 54.449 1.00 8.03 608 GLY A C 1
ATOM 4802 O O . GLY A 1 608 ? 31.978 50.882 54.875 1.00 7.19 608 GLY A O 1
ATOM 4803 N N . TYR A 1 609 ? 30.132 51.901 54.136 1.00 7.51 609 TYR A N 1
ATOM 4804 C CA . TYR A 1 609 ? 30.551 53.256 54.458 1.00 8.30 609 TYR A CA 1
ATOM 4805 C C . TYR A 1 609 ? 30.118 53.437 55.925 1.00 8.97 609 TYR A C 1
ATOM 4806 O O . TYR A 1 609 ? 28.918 53.632 56.167 1.00 8.75 609 TYR A O 1
ATOM 4815 N N . THR A 1 610 ? 31.056 53.336 56.858 1.00 7.98 610 THR A N 1
ATOM 4816 C CA . THR A 1 610 ? 30.686 53.301 58.272 1.00 9.06 610 THR A CA 1
ATOM 4817 C C . THR A 1 610 ? 30.079 54.574 58.814 1.00 10.36 610 THR A C 1
ATOM 4818 O O . THR A 1 610 ? 29.384 54.471 59.835 1.00 10.78 610 THR A O 1
ATOM 4822 N N . MET A 1 611 ? 30.178 55.719 58.155 1.00 11.39 611 MET A N 1
ATOM 4823 C CA . MET A 1 611 ? 29.516 56.928 58.630 1.00 11.76 611 MET A CA 1
ATOM 4824 C C . MET A 1 611 ? 28.051 56.992 58.159 1.00 11.19 611 MET A C 1
ATOM 4825 O O . MET A 1 611 ? 27.268 57.757 58.712 1.00 11.49 611 MET A O 1
ATOM 4830 N N . TYR A 1 612 ? 27.653 56.229 57.146 1.00 9.24 612 TYR A N 1
ATOM 4831 C CA . TYR A 1 612 ? 26.294 56.361 56.604 1.00 9.54 612 TYR A CA 1
ATOM 4832 C C . TYR A 1 612 ? 25.223 56.167 57.670 1.00 9.81 612 TYR A C 1
ATOM 4833 O O . TYR A 1 612 ? 24.223 56.892 57.702 1.00 9.69 612 TYR A O 1
ATOM 4842 N N . ARG A 1 613 ? 25.448 55.221 58.570 1.00 10.09 613 ARG A N 1
ATOM 4843 C CA . ARG A 1 613 ? 24.476 54.881 59.615 1.00 12.05 613 ARG A CA 1
ATOM 4844 C C . ARG A 1 613 ? 24.205 56.058 60.548 1.00 12.13 613 ARG A C 1
ATOM 4845 O O . ARG A 1 613 ? 23.166 56.056 61.203 1.00 11.35 613 ARG A O 1
ATOM 4853 N N . HIS A 1 614 ? 25.111 57.045 60.631 1.00 10.95 614 HIS A N 1
ATOM 4854 C CA . HIS A 1 614 ? 24.897 58.188 61.485 1.00 12.20 614 HIS A CA 1
ATOM 4855 C C . HIS A 1 614 ? 24.542 59.425 60.677 1.00 12.36 614 HIS A C 1
ATOM 4856 O O . HIS A 1 614 ? 23.594 60.119 61.040 1.00 13.13 614 HIS A O 1
ATOM 4863 N N . VAL A 1 615 ? 25.260 59.659 59.587 1.00 10.99 615 VAL A N 1
ATOM 4864 C CA . VAL A 1 615 ? 25.027 60.887 58.826 1.00 11.29 615 VAL A CA 1
ATOM 4865 C C . VAL A 1 615 ? 23.719 60.908 58.057 1.00 11.75 615 VAL A C 1
ATOM 4866 O O . VAL A 1 615 ? 23.083 61.973 58.021 1.00 9.73 615 VAL A O 1
ATOM 4870 N N . PHE A 1 616 ? 23.279 59.748 57.532 1.00 9.75 616 PHE A N 1
ATOM 4871 C CA . PHE A 1 616 ? 22.045 59.773 56.745 1.00 10.54 616 PHE A CA 1
ATOM 4872 C C . PHE A 1 616 ? 20.817 59.974 57.608 1.00 11.38 616 PHE A C 1
ATOM 4873 O O . PHE A 1 616 ? 19.983 60.800 57.254 1.00 11.76 616 PHE A O 1
ATOM 4881 N N . PRO A 1 617 ? 20.682 59.303 58.753 1.00 11.42 617 PRO A N 1
ATOM 4882 C CA . PRO A 1 617 ? 19.562 59.515 59.659 1.00 12.34 617 PRO A CA 1
ATOM 4883 C C . PRO A 1 617 ? 19.551 60.958 60.159 1.00 13.47 617 PRO A C 1
ATOM 4884 O O . PRO A 1 617 ? 18.484 61.597 60.201 1.00 13.43 617 PRO A O 1
ATOM 4888 N N . THR A 1 618 ? 20.720 61.516 60.475 1.00 12.53 618 THR A N 1
ATOM 4889 C CA . THR A 1 618 ? 20.778 62.915 60.893 1.00 13.05 618 THR A CA 1
ATOM 4890 C C . THR A 1 618 ? 20.261 63.832 59.788 1.00 13.25 618 THR A C 1
ATOM 4891 O O . THR A 1 618 ? 19.446 64.710 60.059 1.00 12.19 618 THR A O 1
ATOM 4895 N N . LEU A 1 619 ? 20.695 63.573 58.542 1.00 13.05 619 LEU A N 1
ATOM 4896 C CA . LEU A 1 619 ? 20.236 64.386 57.420 1.00 12.18 619 LEU A CA 1
ATOM 4897 C C . LEU A 1 619 ? 18.733 64.266 57.209 1.00 13.24 619 LEU A C 1
ATOM 4898 O O . LEU A 1 619 ? 18.025 65.274 57.042 1.00 13.09 619 LEU A O 1
ATOM 4903 N N . ALA A 1 620 ? 18.250 63.017 57.163 1.00 12.39 620 ALA A N 1
ATOM 4904 C CA . ALA A 1 620 ? 16.825 62.784 56.925 1.00 13.83 620 ALA A CA 1
ATOM 4905 C C . ALA A 1 620 ? 15.953 63.400 58.026 1.00 13.40 620 ALA A C 1
ATOM 4906 O O . ALA A 1 620 ? 14.931 64.023 57.764 1.00 12.77 620 ALA A O 1
ATOM 4908 N N . LEU A 1 621 ? 16.367 63.225 59.280 1.00 14.24 621 LEU A N 1
ATOM 4909 C CA . LEU A 1 621 ? 15.613 63.795 60.403 1.00 14.26 621 LEU A CA 1
ATOM 4910 C C . LEU A 1 621 ? 15.626 65.310 60.359 1.00 15.40 621 LEU A C 1
ATOM 4911 O O . LEU A 1 621 ? 14.606 65.938 60.667 1.00 15.99 621 LEU A O 1
ATOM 4916 N N . GLY A 1 622 ? 16.740 65.936 59.972 1.00 15.56 622 GLY A N 1
ATOM 4917 C CA . GLY A 1 622 ? 16.794 67.381 59.810 1.00 14.55 622 GLY A CA 1
ATOM 4918 C C . GLY A 1 622 ? 15.869 67.856 58.697 1.00 16.63 622 GLY A C 1
ATOM 4919 O O . GLY A 1 622 ? 15.131 68.858 58.839 1.00 14.82 622 GLY A O 1
ATOM 4920 N N . ARG A 1 623 ? 15.830 67.131 57.564 1.00 15.95 623 ARG A N 1
ATOM 4921 C CA . ARG A 1 623 ? 14.918 67.530 56.497 1.00 15.95 623 ARG A CA 1
ATOM 4922 C C . ARG A 1 623 ? 13.465 67.354 56.950 1.00 17.23 623 ARG A C 1
ATOM 4923 O O . ARG A 1 623 ? 12.554 68.119 56.598 1.00 17.66 623 ARG A O 1
ATOM 4931 N N . TYR A 1 624 ? 13.230 66.279 57.690 1.00 17.32 624 TYR A N 1
ATOM 4932 C CA . TYR A 1 624 ? 11.907 65.987 58.223 1.00 18.63 624 TYR A CA 1
ATOM 4933 C C . TYR A 1 624 ? 11.462 67.153 59.111 1.00 19.36 624 TYR A C 1
ATOM 4934 O O . TYR A 1 624 ? 10.390 67.731 58.936 1.00 17.63 624 TYR A O 1
ATOM 4943 N N . LYS A 1 625 ? 12.308 67.506 60.077 1.00 20.51 625 LYS A N 1
ATOM 4944 C CA . LYS A 1 625 ? 12.000 68.610 60.988 1.00 23.44 625 LYS A CA 1
ATOM 4945 C C . LYS A 1 625 ? 11.670 69.885 60.216 1.00 24.51 625 LYS A C 1
ATOM 4946 O O . LYS A 1 625 ? 10.640 70.530 60.476 1.00 22.91 625 LYS A O 1
ATOM 4952 N N . GLN A 1 626 ? 12.485 70.225 59.216 1.00 24.41 626 GLN A N 1
ATOM 4953 C CA . GLN A 1 626 ? 12.207 71.412 58.430 1.00 26.72 626 GLN A CA 1
ATOM 4954 C C . GLN A 1 626 ? 10.875 71.337 57.686 1.00 27.51 626 GLN A C 1
ATOM 4955 O O . GLN A 1 626 ? 10.235 72.386 57.540 1.00 27.28 626 GLN A O 1
ATOM 4961 N N . ALA A 1 627 ? 10.536 70.160 57.160 1.00 26.06 627 ALA A N 1
ATOM 4962 C CA . ALA A 1 627 ? 9.292 70.030 56.407 1.00 26.66 627 ALA A CA 1
ATOM 4963 C C . ALA A 1 627 ? 8.101 70.164 57.355 1.00 27.25 627 ALA A C 1
ATOM 4964 O O . ALA A 1 627 ? 7.116 70.814 57.003 1.00 26.69 627 ALA A O 1
ATOM 4966 N N . ILE A 1 628 ? 8.194 69.578 58.528 1.00 28.44 628 ILE A N 1
ATOM 4967 C CA . ILE A 1 628 ? 7.150 69.602 59.542 1.00 31.14 628 ILE A CA 1
ATOM 4968 C C . ILE A 1 628 ? 6.991 70.993 60.130 1.00 33.34 628 ILE A C 1
ATOM 4969 O O . ILE A 1 628 ? 5.869 71.400 60.421 1.00 34.53 628 ILE A O 1
ATOM 4974 N N . GLU A 1 629 ? 8.082 71.723 60.322 1.00 34.34 629 GLU A N 1
ATOM 4975 C CA . GLU A 1 629 ? 8.008 73.075 60.855 1.00 35.49 629 GLU A CA 1
ATOM 4976 C C . GLU A 1 629 ? 7.415 74.054 59.847 1.00 35.87 629 GLU A C 1
ATOM 4977 O O . GLU A 1 629 ? 6.731 74.998 60.252 1.00 37.04 629 GLU A O 1
ATOM 4983 N N . ARG A 1 630 ? 7.723 73.892 58.566 1.00 35.33 630 ARG A N 1
ATOM 4984 C CA . ARG A 1 630 ? 7.243 74.766 57.511 1.00 35.06 630 ARG A CA 1
ATOM 4985 C C . ARG A 1 630 ? 5.857 74.439 56.984 1.00 34.09 630 ARG A C 1
ATOM 4986 O O . ARG A 1 630 ? 5.722 73.474 56.233 1.00 52.64 630 ARG A O 1
ATOM 4994 N N . ALA B 1 8 ? 109.854 50.676 70.656 1.00 37.27 8 ALA B N 1
ATOM 4995 C CA . ALA B 1 8 ? 109.057 50.897 69.404 1.00 35.77 8 ALA B CA 1
ATOM 4996 C C . ALA B 1 8 ? 109.280 52.335 68.955 1.00 34.67 8 ALA B C 1
ATOM 4997 O O . ALA B 1 8 ? 109.087 53.212 69.798 1.00 35.28 8 ALA B O 1
ATOM 4999 N N . PRO B 1 9 ? 109.674 52.533 67.699 1.00 33.42 9 PRO B N 1
ATOM 5000 C CA . PRO B 1 9 ? 109.897 53.857 67.158 1.00 32.00 9 PRO B CA 1
ATOM 5001 C C . PRO B 1 9 ? 108.683 54.759 67.313 1.00 30.63 9 PRO B C 1
ATOM 5002 O O . PRO B 1 9 ? 107.545 54.292 67.441 1.00 30.05 9 PRO B O 1
ATOM 5006 N N . ALA B 1 10 ? 108.905 56.068 67.288 1.00 29.64 10 ALA B N 1
ATOM 5007 C CA . ALA B 1 10 ? 107.872 57.076 67.432 1.00 29.25 10 ALA B CA 1
ATOM 5008 C C . ALA B 1 10 ? 106.729 56.889 66.435 1.00 28.61 10 ALA B C 1
ATOM 5009 O O . ALA B 1 10 ? 105.569 56.965 66.838 1.00 28.72 10 ALA B O 1
ATOM 5011 N N . TYR B 1 11 ? 107.043 56.628 65.166 1.00 27.80 11 TYR B N 1
ATOM 5012 C CA . TYR B 1 11 ? 106.018 56.447 64.162 1.00 27.80 11 TYR B CA 1
ATOM 5013 C C . TYR B 1 11 ? 105.093 55.281 64.477 1.00 27.57 11 TYR B C 1
ATOM 5014 O O . TYR B 1 11 ? 103.930 55.331 64.053 1.00 26.28 11 TYR B O 1
ATOM 5023 N N . ALA B 1 12 ? 105.571 54.221 65.132 1.00 27.30 12 ALA B N 1
ATOM 5024 C CA . ALA B 1 12 ? 104.696 53.085 65.424 1.00 26.98 12 ALA B CA 1
ATOM 5025 C C . ALA B 1 12 ? 103.640 53.429 66.461 1.00 26.16 12 ALA B C 1
ATOM 5026 O O . ALA B 1 12 ? 102.505 52.968 66.349 1.00 26.26 12 ALA B O 1
ATOM 5028 N N . ARG B 1 13 ? 103.972 54.251 67.442 1.00 26.04 13 ARG B N 1
ATOM 5029 C CA . ARG B 1 13 ? 103.028 54.677 68.465 1.00 25.59 13 ARG B CA 1
ATOM 5030 C C . ARG B 1 13 ? 102.039 55.673 67.887 1.00 24.37 13 ARG B C 1
ATOM 5031 O O . ARG B 1 13 ? 100.837 55.663 68.178 1.00 22.28 13 ARG B O 1
ATOM 5039 N N . THR B 1 14 ? 102.548 56.516 66.986 1.00 22.25 14 THR B N 1
ATOM 5040 C CA . THR B 1 14 ? 101.692 57.451 66.252 1.00 21.30 14 THR B CA 1
ATOM 5041 C C . THR B 1 14 ? 100.659 56.672 65.444 1.00 20.22 14 THR B C 1
ATOM 5042 O O . THR B 1 14 ? 99.463 56.921 65.535 1.00 19.31 14 THR B O 1
ATOM 5046 N N . LEU B 1 15 ? 101.112 55.645 64.731 1.00 19.52 15 LEU B N 1
ATOM 5047 C CA . LEU B 1 15 ? 100.227 54.788 63.971 1.00 20.64 15 LEU B CA 1
ATOM 5048 C C . LEU B 1 15 ? 99.173 54.117 64.856 1.00 20.86 15 LEU B C 1
ATOM 5049 O O . LEU B 1 15 ? 98.003 54.082 64.478 1.00 20.17 15 LEU B O 1
ATOM 5054 N N . ASP B 1 16 ? 99.602 53.546 65.993 1.00 20.35 16 ASP B N 1
ATOM 5055 C CA . ASP B 1 16 ? 98.656 52.922 66.918 1.00 20.88 16 ASP B CA 1
ATOM 5056 C C . ASP B 1 16 ? 97.534 53.865 67.325 1.00 20.31 16 ASP B C 1
ATOM 5057 O O . ASP B 1 16 ? 96.365 53.460 67.355 1.00 19.99 16 ASP B O 1
ATOM 5062 N N . ARG B 1 17 ? 97.884 55.093 67.654 1.00 19.95 17 ARG B N 1
ATOM 5063 C CA . ARG B 1 17 ? 96.933 56.118 68.061 1.00 20.57 17 ARG B CA 1
ATOM 5064 C C . ARG B 1 17 ? 96.017 56.532 66.911 1.00 19.95 17 ARG B C 1
ATOM 5065 O O . ARG B 1 17 ? 94.839 56.799 67.140 1.00 18.49 17 ARG B O 1
ATOM 5073 N N . ALA B 1 18 ? 96.545 56.553 65.687 1.00 19.23 18 ALA B N 1
ATOM 5074 C CA . ALA B 1 18 ? 95.768 56.878 64.503 1.00 18.69 18 ALA B CA 1
ATOM 5075 C C . ALA B 1 18 ? 94.731 55.783 64.255 1.00 18.10 18 ALA B C 1
ATOM 5076 O O . ALA B 1 18 ? 93.582 56.068 63.913 1.00 17.53 18 ALA B O 1
ATOM 5078 N N . VAL B 1 19 ? 95.154 54.519 64.398 1.00 18.12 19 VAL B N 1
ATOM 5079 C CA . VAL B 1 19 ? 94.274 53.378 64.217 1.00 18.05 19 VAL B CA 1
ATOM 5080 C C . VAL B 1 19 ? 93.134 53.436 65.218 1.00 19.18 19 VAL B C 1
ATOM 5081 O O . VAL B 1 19 ? 91.959 53.294 64.858 1.00 18.65 19 VAL B O 1
ATOM 5085 N N . GLU B 1 20 ? 93.440 53.699 66.493 1.00 19.28 20 GLU B N 1
ATOM 5086 C CA . GLU B 1 20 ? 92.406 53.800 67.513 1.00 20.22 20 GLU B CA 1
ATOM 5087 C C . GLU B 1 20 ? 91.430 54.933 67.181 1.00 18.96 20 GLU B C 1
ATOM 5088 O O . GLU B 1 20 ? 90.214 54.804 67.370 1.00 17.91 20 GLU B O 1
ATOM 5094 N N . TYR B 1 21 ? 91.972 56.076 66.777 1.00 17.42 21 TYR B N 1
ATOM 5095 C CA . TYR B 1 21 ? 91.133 57.221 66.460 1.00 18.04 21 TYR B CA 1
ATOM 5096 C C . TYR B 1 21 ? 90.206 56.891 65.284 1.00 17.26 21 TYR B C 1
ATOM 5097 O O . TYR B 1 21 ? 88.991 57.099 65.359 1.00 16.78 21 TYR B O 1
ATOM 5106 N N . LEU B 1 22 ? 90.798 56.338 64.228 1.00 15.95 22 LEU B N 1
ATOM 5107 C CA . LEU B 1 22 ? 89.977 55.979 63.064 1.00 16.84 22 LEU B CA 1
ATOM 5108 C C . LEU B 1 22 ? 88.901 54.979 63.435 1.00 17.05 22 LEU B C 1
ATOM 5109 O O . LEU B 1 22 ? 87.727 55.139 63.092 1.00 16.51 22 LEU B O 1
ATOM 5114 N N . LEU B 1 23 ? 89.205 53.946 64.226 1.00 17.50 23 LEU B N 1
ATOM 5115 C CA . LEU B 1 23 ? 88.194 53.005 64.679 1.00 17.77 23 LEU B CA 1
ATOM 5116 C C . LEU B 1 23 ? 87.127 53.697 65.518 1.00 18.39 23 LEU B C 1
ATOM 5117 O O . LEU B 1 23 ? 85.957 53.313 65.442 1.00 18.58 23 LEU B O 1
ATOM 5122 N N . SER B 1 24 ? 87.467 54.695 66.330 1.00 17.31 24 SER B N 1
ATOM 5123 C CA . SER B 1 24 ? 86.449 55.369 67.118 1.00 18.21 24 SER B CA 1
ATOM 5124 C C . SER B 1 24 ? 85.508 56.210 66.257 1.00 18.69 24 SER B C 1
ATOM 5125 O O . SER B 1 24 ? 84.406 56.561 66.705 1.00 19.06 24 SER B O 1
ATOM 5128 N N . CYS B 1 25 ? 85.881 56.564 65.034 1.00 17.54 25 CYS B N 1
ATOM 5129 C CA . CYS B 1 25 ? 85.023 57.315 64.125 1.00 17.93 25 CYS B CA 1
ATOM 5130 C C . CYS B 1 25 ? 84.037 56.416 63.387 1.00 17.27 25 CYS B C 1
ATOM 5131 O O . CYS B 1 25 ? 83.163 56.951 62.727 1.00 17.35 25 CYS B O 1
ATOM 5134 N N . GLN B 1 26 ? 84.262 55.101 63.408 1.00 17.48 26 GLN B N 1
ATOM 5135 C CA . GLN B 1 26 ? 83.384 54.199 62.691 1.00 17.56 26 GLN B CA 1
ATOM 5136 C C . GLN B 1 26 ? 81.964 54.223 63.254 1.00 18.40 26 GLN B C 1
ATOM 5137 O O . GLN B 1 26 ? 81.746 54.269 64.469 1.00 18.23 26 GLN B O 1
ATOM 5143 N N . LYS B 1 27 ? 80.986 54.199 62.333 1.00 17.66 27 LYS B N 1
ATOM 5144 C CA . LYS B 1 27 ? 79.597 54.147 62.797 1.00 18.69 27 LYS B CA 1
ATOM 5145 C C . LYS B 1 27 ? 79.306 52.704 63.179 1.00 18.30 27 LYS B C 1
ATOM 5146 O O . LYS B 1 27 ? 79.850 51.777 62.589 1.00 16.67 27 LYS B O 1
ATOM 5152 N N . ASP B 1 28 ? 78.305 52.533 64.032 1.00 20.39 28 ASP B N 1
ATOM 5153 C CA . ASP B 1 28 ? 77.862 51.219 64.488 1.00 22.49 28 ASP B CA 1
ATOM 5154 C C . ASP B 1 28 ? 77.530 50.264 63.359 1.00 20.90 28 ASP B C 1
ATOM 5155 O O . ASP B 1 28 ? 77.941 49.097 63.381 1.00 19.61 28 ASP B O 1
ATOM 5160 N N . GLU B 1 29 ? 76.880 50.791 62.308 1.00 20.01 29 GLU B N 1
ATOM 5161 C CA . GLU B 1 29 ? 76.552 49.959 61.158 1.00 19.94 29 GLU B CA 1
ATOM 5162 C C . GLU B 1 29 ? 77.779 49.535 60.369 1.00 17.97 29 GLU B C 1
ATOM 5163 O O . GLU B 1 29 ? 77.627 48.655 59.513 1.00 17.16 29 GLU B O 1
ATOM 5169 N N . GLY B 1 30 ? 78.955 50.151 60.611 1.00 16.41 30 GLY B N 1
ATOM 5170 C CA . GLY B 1 30 ? 80.142 49.655 59.922 1.00 15.79 30 GLY B CA 1
ATOM 5171 C C . GLY B 1 30 ? 80.782 50.603 58.936 1.00 15.09 30 GLY B C 1
ATOM 5172 O O . GLY B 1 30 ? 81.911 50.318 58.494 1.00 13.92 30 GLY B O 1
ATOM 5173 N N . TYR B 1 31 ? 80.099 51.678 58.569 1.00 14.07 31 TYR B N 1
ATOM 5174 C CA . TYR B 1 31 ? 80.682 52.598 57.587 1.00 13.33 31 TYR B CA 1
ATOM 5175 C C . TYR B 1 31 ? 81.339 53.758 58.325 1.00 11.82 31 TYR B C 1
ATOM 5176 O O . TYR B 1 31 ? 81.107 53.913 59.527 1.00 12.39 31 TYR B O 1
ATOM 5185 N N . TRP B 1 32 ? 82.099 54.546 57.602 1.00 11.06 32 TRP B N 1
ATOM 5186 C CA . TRP B 1 32 ? 82.667 55.796 58.084 1.00 10.84 32 TRP B CA 1
ATOM 5187 C C . TRP B 1 32 ? 82.003 56.900 57.243 1.00 11.11 32 TRP B C 1
ATOM 5188 O O . TRP B 1 32 ? 81.596 56.580 56.109 1.00 10.85 32 TRP B O 1
ATOM 5199 N N . TRP B 1 33 ? 81.900 58.113 57.768 1.00 9.25 33 TRP B N 1
ATOM 5200 C CA . TRP B 1 33 ? 81.241 59.156 56.995 1.00 10.30 33 TRP B CA 1
ATOM 5201 C C . TRP B 1 33 ? 81.634 60.508 57.556 1.00 11.13 33 TRP B C 1
ATOM 5202 O O . TRP B 1 33 ? 81.238 60.745 58.692 1.00 11.30 33 TRP B O 1
ATOM 5213 N N . GLY B 1 34 ? 82.408 61.311 56.835 1.00 11.22 34 GLY B N 1
ATOM 5214 C CA . GLY B 1 34 ? 82.693 62.641 57.413 1.00 10.65 34 GLY B CA 1
ATOM 5215 C C . GLY B 1 34 ? 81.982 63.681 56.537 1.00 10.83 34 GLY B C 1
ATOM 5216 O O . GLY B 1 34 ? 81.721 63.474 55.343 1.00 9.74 34 GLY B O 1
ATOM 5217 N N . PRO B 1 35 ? 81.634 64.806 57.141 1.00 9.88 35 PRO B N 1
ATOM 5218 C CA . PRO B 1 35 ? 81.010 65.911 56.409 1.00 9.56 35 PRO B CA 1
ATOM 5219 C C . PRO B 1 35 ? 81.887 66.343 55.237 1.00 8.36 35 PRO B C 1
ATOM 5220 O O . PRO B 1 35 ? 83.126 66.243 55.264 1.00 8.38 35 PRO B O 1
ATOM 5224 N N . LEU B 1 36 ? 81.235 66.733 54.151 1.00 7.81 36 LEU B N 1
ATOM 5225 C CA . LEU B 1 36 ? 81.925 67.212 52.956 1.00 8.81 36 LEU B CA 1
ATOM 5226 C C . LEU B 1 36 ? 81.741 68.732 52.862 1.00 9.11 36 LEU B C 1
ATOM 5227 O O . LEU B 1 36 ? 80.608 69.231 52.683 1.00 8.33 36 LEU B O 1
ATOM 5232 N N . LEU B 1 37 ? 82.828 69.464 53.028 1.00 7.90 37 LEU B N 1
ATOM 5233 C CA . LEU B 1 37 ? 82.750 70.920 53.062 1.00 8.75 37 LEU B CA 1
ATOM 5234 C C . LEU B 1 37 ? 82.978 71.555 51.693 1.00 9.04 37 LEU B C 1
ATOM 5235 O O . LEU B 1 37 ? 83.748 71.006 50.892 1.00 8.47 37 LEU B O 1
ATOM 5240 N N . SER B 1 38 ? 82.332 72.698 51.462 1.00 8.22 38 SER B N 1
ATOM 5241 C CA . SER B 1 38 ? 82.585 73.349 50.154 1.00 7.35 38 SER B CA 1
ATOM 5242 C C . SER B 1 38 ? 82.512 74.839 50.389 1.00 7.24 38 SER B C 1
ATOM 5243 O O . SER B 1 38 ? 83.475 75.430 50.922 1.00 5.67 38 SER B O 1
ATOM 5246 N N . ASN B 1 39 ? 81.451 75.502 49.955 1.00 6.04 39 ASN B N 1
ATOM 5247 C CA . ASN B 1 39 ? 81.379 76.959 50.103 1.00 5.91 39 ASN B CA 1
ATOM 5248 C C . ASN B 1 39 ? 79.942 77.346 50.405 1.00 7.41 39 ASN B C 1
ATOM 5249 O O . ASN B 1 39 ? 79.046 76.475 50.319 1.00 7.70 39 ASN B O 1
ATOM 5254 N N . VAL B 1 40 ? 79.687 78.597 50.767 1.00 7.22 40 VAL B N 1
ATOM 5255 C CA . VAL B 1 40 ? 78.370 79.042 51.216 1.00 6.70 40 VAL B CA 1
ATOM 5256 C C . VAL B 1 40 ? 77.299 79.184 50.147 1.00 7.34 40 VAL B C 1
ATOM 5257 O O . VAL B 1 40 ? 76.151 79.375 50.535 1.00 5.87 40 VAL B O 1
ATOM 5261 N N . THR B 1 41 ? 77.596 79.004 48.855 1.00 7.31 41 THR B N 1
ATOM 5262 C CA . THR B 1 41 ? 76.520 78.991 47.870 1.00 5.95 41 THR B CA 1
ATOM 5263 C C . THR B 1 41 ? 75.580 77.813 48.146 1.00 6.79 41 THR B C 1
ATOM 5264 O O . THR B 1 41 ? 74.408 77.907 47.760 1.00 6.10 41 THR B O 1
ATOM 5268 N N . MET B 1 42 ? 76.026 76.701 48.736 1.00 6.93 42 MET B N 1
ATOM 5269 C CA . MET B 1 42 ? 75.076 75.607 48.998 1.00 7.39 42 MET B CA 1
ATOM 5270 C C . MET B 1 42 ? 73.917 76.143 49.858 1.00 8.74 42 MET B C 1
ATOM 5271 O O . MET B 1 42 ? 72.730 75.916 49.586 1.00 7.09 42 MET B O 1
ATOM 5276 N N . GLU B 1 43 ? 74.285 76.815 50.962 1.00 7.76 43 GLU B N 1
ATOM 5277 C CA . GLU B 1 43 ? 73.313 77.265 51.941 1.00 7.58 43 GLU B CA 1
ATOM 5278 C C . GLU B 1 43 ? 72.585 78.521 51.468 1.00 8.79 43 GLU B C 1
ATOM 5279 O O . GLU B 1 43 ? 71.410 78.656 51.787 1.00 6.55 43 GLU B O 1
ATOM 5285 N N . ALA B 1 44 ? 73.271 79.387 50.706 1.00 7.47 44 ALA B N 1
ATOM 5286 C CA . ALA B 1 44 ? 72.576 80.575 50.215 1.00 8.53 44 ALA B CA 1
ATOM 5287 C C . ALA B 1 44 ? 71.481 80.142 49.251 1.00 8.59 44 ALA B C 1
ATOM 5288 O O . ALA B 1 44 ? 70.352 80.664 49.288 1.00 8.33 44 ALA B O 1
ATOM 5290 N N . GLU B 1 45 ? 71.786 79.169 48.375 1.00 7.81 45 GLU B N 1
ATOM 5291 C CA . GLU B 1 45 ? 70.787 78.633 47.466 1.00 7.96 45 GLU B CA 1
ATOM 5292 C C . GLU B 1 45 ? 69.715 77.846 48.195 1.00 7.69 45 GLU B C 1
ATOM 5293 O O . GLU B 1 45 ? 68.558 77.890 47.766 1.00 7.61 45 GLU B O 1
ATOM 5299 N N . TYR B 1 46 ? 70.012 77.199 49.315 1.00 7.12 46 TYR B N 1
ATOM 5300 C CA . TYR B 1 46 ? 68.953 76.519 50.085 1.00 6.91 46 TYR B CA 1
ATOM 5301 C C . TYR B 1 46 ? 67.993 77.582 50.614 1.00 7.76 46 TYR B C 1
ATOM 5302 O O . TYR B 1 46 ? 66.771 77.347 50.617 1.00 9.39 46 TYR B O 1
ATOM 5311 N N . VAL B 1 47 ? 68.485 78.732 51.047 1.00 5.95 47 VAL B N 1
ATOM 5312 C CA . VAL B 1 47 ? 67.606 79.806 51.525 1.00 7.78 47 VAL B CA 1
ATOM 5313 C C . VAL B 1 47 ? 66.658 80.243 50.416 1.00 8.42 47 VAL B C 1
ATOM 5314 O O . VAL B 1 47 ? 65.423 80.233 50.550 1.00 8.20 47 VAL B O 1
ATOM 5318 N N . LEU B 1 48 ? 67.217 80.517 49.221 1.00 8.20 48 LEU B N 1
ATOM 5319 C CA . LEU B 1 48 ? 66.342 80.879 48.090 1.00 7.13 48 LEU B CA 1
ATOM 5320 C C . LEU B 1 48 ? 65.430 79.745 47.689 1.00 7.70 48 LEU B C 1
ATOM 5321 O O . LEU B 1 48 ? 64.294 79.980 47.285 1.00 8.31 48 LEU B O 1
ATOM 5326 N N . LEU B 1 49 ? 65.858 78.478 47.748 1.00 6.65 49 LEU B N 1
ATOM 5327 C CA . LEU B 1 49 ? 64.982 77.352 47.448 1.00 7.80 49 LEU B CA 1
ATOM 5328 C C . LEU B 1 49 ? 63.797 77.394 48.426 1.00 7.82 49 LEU B C 1
ATOM 5329 O O . LEU B 1 49 ? 62.633 77.236 48.050 1.00 7.44 49 LEU B O 1
ATOM 5334 N N . CYS B 1 50 ? 64.093 77.572 49.716 1.00 7.16 50 CYS B N 1
ATOM 5335 C CA . CYS B 1 50 ? 63.017 77.643 50.710 1.00 8.68 50 CYS B CA 1
ATOM 5336 C C . CYS B 1 50 ? 62.027 78.769 50.391 1.00 9.28 50 CYS B C 1
ATOM 5337 O O . CYS B 1 50 ? 60.797 78.594 50.522 1.00 9.87 50 CYS B O 1
ATOM 5340 N N . HIS B 1 51 ? 62.530 79.931 49.990 1.00 8.83 51 HIS B N 1
ATOM 5341 C CA . HIS B 1 51 ? 61.692 81.044 49.603 1.00 8.80 51 HIS B CA 1
ATOM 5342 C C . HIS B 1 51 ? 60.821 80.601 48.424 1.00 10.20 51 HIS B C 1
ATOM 5343 O O . HIS B 1 51 ? 59.610 80.846 48.420 1.00 8.91 51 HIS B O 1
ATOM 5350 N N . ILE B 1 52 ? 61.439 80.041 47.379 1.00 8.62 52 ILE B N 1
ATOM 5351 C CA . ILE B 1 52 ? 60.667 79.663 46.190 1.00 9.71 52 ILE B CA 1
ATOM 5352 C C . ILE B 1 52 ? 59.590 78.645 46.536 1.00 9.95 52 ILE B C 1
ATOM 5353 O O . ILE B 1 52 ? 58.475 78.721 46.012 1.00 9.86 52 ILE B O 1
ATOM 5358 N N . LEU B 1 53 ? 59.884 77.693 47.436 1.00 10.10 53 LEU B N 1
ATOM 5359 C CA . LEU B 1 53 ? 58.897 76.658 47.754 1.00 12.06 53 LEU B CA 1
ATOM 5360 C C . LEU B 1 53 ? 57.961 77.113 48.871 1.00 13.81 53 LEU B C 1
ATOM 5361 O O . LEU B 1 53 ? 57.088 76.338 49.321 1.00 15.53 53 LEU B O 1
ATOM 5366 N N . ASP B 1 54 ? 58.134 78.324 49.355 1.00 13.80 54 ASP B N 1
ATOM 5367 C CA . ASP B 1 54 ? 57.343 78.864 50.461 1.00 15.59 54 ASP B CA 1
ATOM 5368 C C . ASP B 1 54 ? 57.424 77.984 51.706 1.00 15.41 54 ASP B C 1
ATOM 5369 O O . ASP B 1 54 ? 56.408 77.649 52.340 1.00 13.84 54 ASP B O 1
ATOM 5374 N N . ARG B 1 55 ? 58.607 77.544 52.075 1.00 14.07 55 ARG B N 1
ATOM 5375 C CA . ARG B 1 55 ? 58.836 76.671 53.221 1.00 16.07 55 ARG B CA 1
ATOM 5376 C C . ARG B 1 55 ? 60.077 77.166 53.977 1.00 15.94 55 ARG B C 1
ATOM 5377 O O . ARG B 1 55 ? 61.119 76.504 54.090 1.00 14.56 55 ARG B O 1
ATOM 5385 N N . VAL B 1 56 ? 59.938 78.369 54.520 1.00 16.07 56 VAL B N 1
ATOM 5386 C CA . VAL B 1 56 ? 60.989 79.020 55.251 1.00 16.16 56 VAL B CA 1
ATOM 5387 C C . VAL B 1 56 ? 60.799 78.723 56.739 1.00 17.47 56 VAL B C 1
ATOM 5388 O O . VAL B 1 56 ? 59.810 79.135 57.335 1.00 16.71 56 VAL B O 1
ATOM 5392 N N . ASP B 1 57 ? 61.756 78.021 57.308 1.00 16.48 57 ASP B N 1
ATOM 5393 C CA . ASP B 1 57 ? 61.778 77.660 58.712 1.00 16.10 57 ASP B CA 1
ATOM 5394 C C . ASP B 1 57 ? 62.690 78.658 59.430 1.00 16.86 57 ASP B C 1
ATOM 5395 O O . ASP B 1 57 ? 63.894 78.685 59.233 1.00 14.69 57 ASP B O 1
ATOM 5400 N N . ARG B 1 58 ? 62.083 79.511 60.247 1.00 15.31 58 ARG B N 1
ATOM 5401 C CA . ARG B 1 58 ? 62.820 80.563 60.924 1.00 16.60 58 ARG B CA 1
ATOM 5402 C C . ARG B 1 58 ? 64.024 80.132 61.741 1.00 13.42 58 ARG B C 1
ATOM 5403 O O . ARG B 1 58 ? 65.050 80.833 61.727 1.00 12.95 58 ARG B O 1
ATOM 5411 N N . ASP B 1 59 ? 63.961 79.069 62.514 1.00 11.59 59 ASP B N 1
ATOM 5412 C CA . ASP B 1 59 ? 65.066 78.556 63.300 1.00 13.07 59 ASP B CA 1
ATOM 5413 C C . ASP B 1 59 ? 66.210 78.103 62.374 1.00 11.95 59 ASP B C 1
ATOM 5414 O O . ASP B 1 59 ? 67.384 78.368 62.634 1.00 10.44 59 ASP B O 1
ATOM 5419 N N . ARG B 1 60 ? 65.847 77.423 61.287 1.00 11.02 60 ARG B N 1
ATOM 5420 C CA . ARG B 1 60 ? 66.891 77.012 60.312 1.00 10.45 60 ARG B CA 1
ATOM 5421 C C . ARG B 1 60 ? 67.523 78.261 59.717 1.00 9.91 60 ARG B C 1
ATOM 5422 O O . ARG B 1 60 ? 68.751 78.344 59.585 1.00 9.91 60 ARG B O 1
ATOM 5430 N N . MET B 1 61 ? 66.731 79.292 59.397 1.00 10.20 61 MET B N 1
ATOM 5431 C CA . MET B 1 61 ? 67.300 80.547 58.848 1.00 11.17 61 MET B CA 1
ATOM 5432 C C . MET B 1 61 ? 68.275 81.206 59.813 1.00 11.49 61 MET B C 1
ATOM 5433 O O . MET B 1 61 ? 69.334 81.678 59.375 1.00 11.42 61 MET B O 1
ATOM 5438 N N . GLU B 1 62 ? 68.010 81.196 61.117 1.00 10.93 62 GLU B N 1
ATOM 5439 C CA . GLU B 1 62 ? 68.918 81.750 62.119 1.00 12.24 62 GLU B CA 1
ATOM 5440 C C . GLU B 1 62 ? 70.228 80.980 62.112 1.00 11.55 62 GLU B C 1
ATOM 5441 O O . GLU B 1 62 ? 71.306 81.559 62.253 1.00 11.00 62 GLU B O 1
ATOM 5447 N N . LYS B 1 63 ? 70.159 79.637 62.026 1.00 10.55 63 LYS B N 1
ATOM 5448 C CA . LYS B 1 63 ? 71.386 78.840 61.978 1.00 10.38 63 LYS B CA 1
ATOM 5449 C C . LYS B 1 63 ? 72.195 79.069 60.699 1.00 9.62 63 LYS B C 1
ATOM 5450 O O . LYS B 1 63 ? 73.422 79.101 60.752 1.00 9.63 63 LYS B O 1
ATOM 5456 N N . ILE B 1 64 ? 71.521 79.266 59.568 1.00 9.24 64 ILE B N 1
ATOM 5457 C CA . ILE B 1 64 ? 72.214 79.566 58.326 1.00 9.69 64 ILE B CA 1
ATOM 5458 C C . ILE B 1 64 ? 72.845 80.947 58.406 1.00 9.81 64 ILE B C 1
ATOM 5459 O O . ILE B 1 64 ? 74.018 81.159 58.053 1.00 9.83 64 ILE B O 1
ATOM 5464 N N . ARG B 1 65 ? 72.118 81.903 58.992 1.00 10.91 65 ARG B N 1
ATOM 5465 C CA . ARG B 1 65 ? 72.707 83.237 59.172 1.00 9.80 65 ARG B CA 1
ATOM 5466 C C . ARG B 1 65 ? 74.014 83.116 59.954 1.00 9.16 65 ARG B C 1
ATOM 5467 O O . ARG B 1 65 ? 75.076 83.676 59.629 1.00 8.43 65 ARG B O 1
ATOM 5475 N N . ARG B 1 66 ? 73.950 82.396 61.061 1.00 8.32 66 ARG B N 1
ATOM 5476 C CA . ARG B 1 66 ? 75.114 82.177 61.929 1.00 9.41 66 ARG B CA 1
ATOM 5477 C C . ARG B 1 66 ? 76.250 81.515 61.153 1.00 9.35 66 ARG B C 1
ATOM 5478 O O . ARG B 1 66 ? 77.425 81.912 61.274 1.00 8.31 66 ARG B O 1
ATOM 5486 N N . TYR B 1 67 ? 75.943 80.518 60.335 1.00 8.07 67 TYR B N 1
ATOM 5487 C CA . TYR B 1 67 ? 76.987 79.887 59.521 1.00 8.35 67 TYR B CA 1
ATOM 5488 C C . TYR B 1 67 ? 77.543 80.844 58.472 1.00 7.57 67 TYR B C 1
ATOM 5489 O O . TYR B 1 67 ? 78.758 80.858 58.275 1.00 7.36 67 TYR B O 1
ATOM 5498 N N . LEU B 1 68 ? 76.686 81.596 57.778 1.00 7.37 68 LEU B N 1
ATOM 5499 C CA . LEU B 1 68 ? 77.187 82.516 56.751 1.00 9.32 68 LEU B CA 1
ATOM 5500 C C . LEU B 1 68 ? 78.151 83.543 57.328 1.00 10.22 68 LEU B C 1
ATOM 5501 O O . LEU B 1 68 ? 79.180 83.894 56.776 1.00 9.62 68 LEU B O 1
ATOM 5506 N N . LEU B 1 69 ? 77.775 84.101 58.502 1.00 10.76 69 LEU B N 1
ATOM 5507 C CA . LEU B 1 69 ? 78.628 85.091 59.172 1.00 9.67 69 LEU B CA 1
ATOM 5508 C C . LEU B 1 69 ? 79.904 84.438 59.662 1.00 9.47 69 LEU B C 1
ATOM 5509 O O . LEU B 1 69 ? 81.005 85.004 59.654 1.00 9.16 69 LEU B O 1
ATOM 5514 N N . HIS B 1 70 ? 79.818 83.201 60.135 1.00 10.14 70 HIS B N 1
ATOM 5515 C CA . HIS B 1 70 ? 81.033 82.495 60.616 1.00 10.88 70 HIS B CA 1
ATOM 5516 C C . HIS B 1 70 ? 81.992 82.306 59.451 1.00 9.98 70 HIS B C 1
ATOM 5517 O O . HIS B 1 70 ? 83.200 82.382 59.633 1.00 9.85 70 HIS B O 1
ATOM 5524 N N . GLU B 1 71 ? 81.478 82.007 58.250 1.00 8.83 71 GLU B N 1
ATOM 5525 C CA . GLU B 1 71 ? 82.358 81.781 57.099 1.00 9.66 71 GLU B CA 1
ATOM 5526 C C . GLU B 1 71 ? 82.879 83.054 56.479 1.00 9.69 71 GLU B C 1
ATOM 5527 O O . GLU B 1 71 ? 83.832 82.991 55.666 1.00 10.91 71 GLU B O 1
ATOM 5533 N N . GLN B 1 72 ? 82.275 84.202 56.759 1.00 9.39 72 GLN B N 1
ATOM 5534 C CA . GLN B 1 72 ? 82.700 85.476 56.191 1.00 11.15 72 GLN B CA 1
ATOM 5535 C C . GLN B 1 72 ? 84.048 85.899 56.771 1.00 10.93 72 GLN B C 1
ATOM 5536 O O . GLN B 1 72 ? 84.214 85.778 57.992 1.00 11.00 72 GLN B O 1
ATOM 5542 N N . ARG B 1 73 ? 84.981 86.331 55.923 1.00 10.99 73 ARG B N 1
ATOM 5543 C CA . ARG B 1 73 ? 86.291 86.757 56.458 1.00 11.53 73 ARG B CA 1
ATOM 5544 C C . ARG B 1 73 ? 86.154 88.194 56.977 1.00 13.51 73 ARG B C 1
ATOM 5545 O O . ARG B 1 73 ? 85.187 88.929 56.718 1.00 10.81 73 ARG B O 1
ATOM 5553 N N . GLU B 1 74 ? 87.165 88.669 57.685 1.00 14.82 74 GLU B N 1
ATOM 5554 C CA . GLU B 1 74 ? 87.203 90.033 58.234 1.00 17.95 74 GLU B CA 1
ATOM 5555 C C . GLU B 1 74 ? 87.040 91.129 57.192 1.00 17.68 74 GLU B C 1
ATOM 5556 O O . GLU B 1 74 ? 86.397 92.171 57.457 1.00 17.22 74 GLU B O 1
ATOM 5562 N N . ASP B 1 75 ? 87.470 90.924 55.944 1.00 16.40 75 ASP B N 1
ATOM 5563 C CA . ASP B 1 75 ? 87.248 91.918 54.891 1.00 15.66 75 ASP B CA 1
ATOM 5564 C C . ASP B 1 75 ? 85.851 91.879 54.294 1.00 14.42 75 ASP B C 1
ATOM 5565 O O . ASP B 1 75 ? 85.555 92.549 53.285 1.00 13.38 75 ASP B O 1
ATOM 5570 N N . GLY B 1 76 ? 84.962 91.039 54.832 1.00 11.84 76 GLY B N 1
ATOM 5571 C CA . GLY B 1 76 ? 83.576 90.972 54.371 1.00 9.87 76 GLY B CA 1
ATOM 5572 C C . GLY B 1 76 ? 83.338 90.006 53.222 1.00 9.90 76 GLY B C 1
ATOM 5573 O O . GLY B 1 76 ? 82.206 89.915 52.776 1.00 9.17 76 GLY B O 1
ATOM 5574 N N . THR B 1 77 ? 84.361 89.287 52.771 1.00 9.33 77 THR B N 1
ATOM 5575 C CA . THR B 1 77 ? 84.152 88.380 51.632 1.00 9.81 77 THR B CA 1
ATOM 5576 C C . THR B 1 77 ? 84.081 86.906 51.986 1.00 10.28 77 THR B C 1
ATOM 5577 O O . THR B 1 77 ? 84.422 86.457 53.090 1.00 9.29 77 THR B O 1
ATOM 5581 N N . TRP B 1 78 ? 83.576 86.109 51.044 1.00 9.21 78 TRP B N 1
ATOM 5582 C CA . TRP B 1 78 ? 83.596 84.667 51.169 1.00 8.60 78 TRP B CA 1
ATOM 5583 C C . TRP B 1 78 ? 84.495 84.129 50.050 1.00 8.75 78 TRP B C 1
ATOM 5584 O O . TRP B 1 78 ? 84.635 84.748 48.970 1.00 8.18 78 TRP B O 1
ATOM 5595 N N . ALA B 1 79 ? 85.030 82.938 50.261 1.00 8.47 79 ALA B N 1
ATOM 5596 C CA . ALA B 1 79 ? 85.947 82.315 49.295 1.00 9.11 79 ALA B CA 1
ATOM 5597 C C . ALA B 1 79 ? 85.465 80.909 48.965 1.00 8.28 79 ALA B C 1
ATOM 5598 O O . ALA B 1 79 ? 84.610 80.355 49.663 1.00 8.49 79 ALA B O 1
ATOM 5600 N N . LEU B 1 80 ? 86.079 80.295 47.957 1.00 8.65 80 LEU B N 1
ATOM 5601 C CA . LEU B 1 80 ? 85.769 78.951 47.533 1.00 8.51 80 LEU B CA 1
ATOM 5602 C C . LEU B 1 80 ? 86.449 77.929 48.443 1.00 8.98 80 LEU B C 1
ATOM 5603 O O . LEU B 1 80 ? 86.101 76.743 48.374 1.00 9.85 80 LEU B O 1
ATOM 5608 N N . TYR B 1 81 ? 87.470 78.347 49.159 1.00 7.14 81 TYR B N 1
ATOM 5609 C CA . TYR B 1 81 ? 88.212 77.498 50.072 1.00 8.39 81 TYR B CA 1
ATOM 5610 C C . TYR B 1 81 ? 88.907 78.330 51.151 1.00 7.72 81 TYR B C 1
ATOM 5611 O O . TYR B 1 81 ? 89.093 79.537 50.982 1.00 8.64 81 TYR B O 1
ATOM 5620 N N . PRO B 1 82 ? 89.266 77.715 52.262 1.00 8.41 82 PRO B N 1
ATOM 5621 C CA . PRO B 1 82 ? 89.884 78.434 53.365 1.00 9.15 82 PRO B CA 1
ATOM 5622 C C . PRO B 1 82 ? 91.175 79.109 52.922 1.00 9.75 82 PRO B C 1
ATOM 5623 O O . PRO B 1 82 ? 92.057 78.539 52.268 1.00 9.83 82 PRO B O 1
ATOM 5627 N N . GLY B 1 83 ? 91.264 80.394 53.190 1.00 9.46 83 GLY B N 1
ATOM 5628 C CA . GLY B 1 83 ? 92.379 81.271 52.843 1.00 9.76 83 GLY B CA 1
ATOM 5629 C C . GLY B 1 83 ? 92.354 81.724 51.391 1.00 10.13 83 GLY B C 1
ATOM 5630 O O . GLY B 1 83 ? 93.247 82.444 50.932 1.00 10.12 83 GLY B O 1
ATOM 5631 N N . GLY B 1 84 ? 91.329 81.352 50.617 1.00 10.59 84 GLY B N 1
ATOM 5632 C CA . GLY B 1 84 ? 91.291 81.709 49.207 1.00 10.60 84 GLY B CA 1
ATOM 5633 C C . GLY B 1 84 ? 90.974 83.164 48.952 1.00 11.41 84 GLY B C 1
ATOM 5634 O O . GLY B 1 84 ? 90.589 83.930 49.850 1.00 12.17 84 GLY B O 1
ATOM 5635 N N . PRO B 1 85 ? 91.140 83.573 47.683 1.00 11.87 85 PRO B N 1
ATOM 5636 C CA . PRO B 1 85 ? 90.851 84.940 47.292 1.00 11.58 85 PRO B CA 1
ATOM 5637 C C . PRO B 1 85 ? 89.344 85.155 47.420 1.00 11.48 85 PRO B C 1
ATOM 5638 O O . PRO B 1 85 ? 88.582 84.192 47.305 1.00 9.43 85 PRO B O 1
ATOM 5642 N N . PRO B 1 86 ? 88.932 86.396 47.645 1.00 12.19 86 PRO B N 1
ATOM 5643 C CA . PRO B 1 86 ? 87.522 86.716 47.708 1.00 11.45 86 PRO B CA 1
ATOM 5644 C C . PRO B 1 86 ? 86.875 86.285 46.396 1.00 11.28 86 PRO B C 1
ATOM 5645 O O . PRO B 1 86 ? 87.416 86.439 45.297 1.00 9.74 86 PRO B O 1
ATOM 5649 N N . ASP B 1 87 ? 85.716 85.646 46.460 1.00 9.40 87 ASP B N 1
ATOM 5650 C CA . ASP B 1 87 ? 85.016 85.143 45.301 1.00 9.01 87 ASP B CA 1
ATOM 5651 C C . ASP B 1 87 ? 83.731 85.944 45.062 1.00 8.54 87 ASP B C 1
ATOM 5652 O O . ASP B 1 87 ? 82.880 85.984 45.962 1.00 9.64 87 ASP B O 1
ATOM 5657 N N . LEU B 1 88 ? 83.592 86.557 43.893 1.00 8.24 88 LEU B N 1
ATOM 5658 C CA . LEU B 1 88 ? 82.408 87.363 43.619 1.00 8.52 88 LEU B CA 1
ATOM 5659 C C . LEU B 1 88 ? 81.107 86.590 43.699 1.00 8.65 88 LEU B C 1
ATOM 5660 O O . LEU B 1 88 ? 80.137 87.001 44.374 1.00 8.00 88 LEU B O 1
ATOM 5665 N N . ASP B 1 89 ? 81.001 85.467 42.962 1.00 7.68 89 ASP B N 1
ATOM 5666 C CA . ASP B 1 89 ? 79.766 84.728 42.913 1.00 7.89 89 ASP B CA 1
ATOM 5667 C C . ASP B 1 89 ? 79.307 84.318 44.325 1.00 9.55 89 ASP B C 1
ATOM 5668 O O . ASP B 1 89 ? 78.116 84.477 44.674 1.00 8.59 89 ASP B O 1
ATOM 5673 N N . THR B 1 90 ? 80.252 83.766 45.083 1.00 8.12 90 THR B N 1
ATOM 5674 C CA . THR B 1 90 ? 79.933 83.281 46.425 1.00 8.05 90 THR B CA 1
ATOM 5675 C C . THR B 1 90 ? 79.518 84.405 47.363 1.00 8.63 90 THR B C 1
ATOM 5676 O O . THR B 1 90 ? 78.560 84.247 48.120 1.00 7.03 90 THR B O 1
ATOM 5680 N N . THR B 1 91 ? 80.225 85.545 47.300 1.00 8.72 91 THR B N 1
ATOM 5681 C CA . THR B 1 91 ? 79.916 86.711 48.113 1.00 8.05 91 THR B CA 1
ATOM 5682 C C . THR B 1 91 ? 78.551 87.289 47.761 1.00 8.94 91 THR B C 1
ATOM 5683 O O . THR B 1 91 ? 77.794 87.653 48.687 1.00 8.28 91 THR B O 1
ATOM 5687 N N . ILE B 1 92 ? 78.191 87.392 46.474 1.00 8.29 92 ILE B N 1
ATOM 5688 C CA . ILE B 1 92 ? 76.866 87.844 46.083 1.00 7.84 92 ILE B CA 1
ATOM 5689 C C . ILE B 1 92 ? 75.782 86.940 46.696 1.00 8.98 92 ILE B C 1
ATOM 5690 O O . ILE B 1 92 ? 74.815 87.425 47.294 1.00 8.27 92 ILE B O 1
ATOM 5695 N N . GLU B 1 93 ? 75.883 85.614 46.494 1.00 8.70 93 GLU B N 1
ATOM 5696 C CA . GLU B 1 93 ? 74.860 84.717 47.032 1.00 7.74 93 GLU B CA 1
ATOM 5697 C C . GLU B 1 93 ? 74.779 84.788 48.550 1.00 7.47 93 GLU B C 1
ATOM 5698 O O . GLU B 1 93 ? 73.622 84.797 49.040 1.00 7.41 93 GLU B O 1
ATOM 5704 N N . ALA B 1 94 ? 75.873 84.883 49.294 1.00 6.78 94 ALA B N 1
ATOM 5705 C CA . ALA B 1 94 ? 75.772 84.988 50.748 1.00 9.22 94 ALA B CA 1
ATOM 5706 C C . ALA B 1 94 ? 75.120 86.302 51.155 1.00 9.11 94 ALA B C 1
ATOM 5707 O O . ALA B 1 94 ? 74.277 86.333 52.060 1.00 8.91 94 ALA B O 1
ATOM 5709 N N . TYR B 1 95 ? 75.446 87.391 50.456 1.00 8.84 95 TYR B N 1
ATOM 5710 C CA . TYR B 1 95 ? 74.853 88.696 50.731 1.00 8.79 95 TYR B CA 1
ATOM 5711 C C . TYR B 1 95 ? 73.351 88.643 50.510 1.00 9.61 95 TYR B C 1
ATOM 5712 O O . TYR B 1 95 ? 72.557 89.150 51.323 1.00 9.86 95 TYR B O 1
ATOM 5721 N N . VAL B 1 96 ? 72.882 88.090 49.397 1.00 8.20 96 VAL B N 1
ATOM 5722 C CA . VAL B 1 96 ? 71.471 87.979 49.105 1.00 7.73 96 VAL B CA 1
ATOM 5723 C C . VAL B 1 96 ? 70.759 87.161 50.190 1.00 8.09 96 VAL B C 1
ATOM 5724 O O . VAL B 1 96 ? 69.713 87.580 50.692 1.00 6.71 96 VAL B O 1
ATOM 5728 N N . ALA B 1 97 ? 71.321 86.018 50.557 1.00 8.04 97 ALA B N 1
ATOM 5729 C CA . ALA B 1 97 ? 70.687 85.142 51.543 1.00 9.55 97 ALA B CA 1
ATOM 5730 C C . ALA B 1 97 ? 70.634 85.857 52.908 1.00 9.25 97 ALA B C 1
ATOM 5731 O O . ALA B 1 97 ? 69.589 85.823 53.571 1.00 9.32 97 ALA B O 1
ATOM 5733 N N . LEU B 1 98 ? 71.729 86.489 53.301 1.00 8.52 98 LEU B N 1
ATOM 5734 C CA . LEU B 1 98 ? 71.718 87.265 54.555 1.00 11.03 98 LEU B CA 1
ATOM 5735 C C . LEU B 1 98 ? 70.666 88.353 54.557 1.00 11.33 98 LEU B C 1
ATOM 5736 O O . LEU B 1 98 ? 69.990 88.563 55.580 1.00 13.13 98 LEU B O 1
ATOM 5741 N N . LYS B 1 99 ? 70.528 89.129 53.489 1.00 11.21 99 LYS B N 1
ATOM 5742 C CA . LYS B 1 99 ? 69.501 90.187 53.457 1.00 11.50 99 LYS B CA 1
ATOM 5743 C C . LYS B 1 99 ? 68.119 89.548 53.557 1.00 12.22 99 LYS B C 1
ATOM 5744 O O . LYS B 1 99 ? 67.235 89.996 54.304 1.00 12.84 99 LYS B O 1
ATOM 5750 N N . TYR B 1 100 ? 67.879 88.435 52.838 1.00 10.47 100 TYR B N 1
ATOM 5751 C CA . TYR B 1 100 ? 66.627 87.732 52.907 1.00 10.95 100 TYR B CA 1
ATOM 5752 C C . TYR B 1 100 ? 66.323 87.273 54.350 1.00 12.11 100 TYR B C 1
ATOM 5753 O O . TYR B 1 100 ? 65.216 87.476 54.834 1.00 10.69 100 TYR B O 1
ATOM 5762 N N . ILE B 1 101 ? 67.303 86.693 55.026 1.00 10.43 101 ILE B N 1
ATOM 5763 C CA . ILE B 1 101 ? 67.123 86.215 56.395 1.00 12.97 101 ILE B CA 1
ATOM 5764 C C . ILE B 1 101 ? 66.785 87.390 57.329 1.00 15.01 101 ILE B C 1
ATOM 5765 O O . ILE B 1 101 ? 65.956 87.233 58.232 1.00 13.68 101 ILE B O 1
ATOM 5770 N N . GLY B 1 102 ? 67.365 88.555 57.103 1.00 16.00 102 GLY B N 1
ATOM 5771 C CA . GLY B 1 102 ? 66.959 89.716 57.860 1.00 20.81 102 GLY B CA 1
ATOM 5772 C C . GLY B 1 102 ? 67.988 90.767 58.150 1.00 23.22 102 GLY B C 1
ATOM 5773 O O . GLY B 1 102 ? 67.578 91.761 58.782 1.00 25.87 102 GLY B O 1
ATOM 5774 N N . MET B 1 103 ? 69.255 90.594 57.814 1.00 24.24 103 MET B N 1
ATOM 5775 C CA . MET B 1 103 ? 70.239 91.617 58.090 1.00 25.96 103 MET B CA 1
ATOM 5776 C C . MET B 1 103 ? 69.910 92.823 57.198 1.00 28.17 103 MET B C 1
ATOM 5777 O O . MET B 1 103 ? 69.535 92.651 56.033 1.00 28.10 103 MET B O 1
ATOM 5782 N N . SER B 1 104 ? 70.124 93.990 57.790 1.00 28.32 104 SER B N 1
ATOM 5783 C CA . SER B 1 104 ? 69.935 95.208 57.007 1.00 30.02 104 SER B CA 1
ATOM 5784 C C . SER B 1 104 ? 71.225 95.435 56.203 1.00 29.92 104 SER B C 1
ATOM 5785 O O . SER B 1 104 ? 72.333 95.200 56.723 1.00 28.36 104 SER B O 1
ATOM 5788 N N . ARG B 1 105 ? 71.105 96.072 55.032 1.00 29.70 105 ARG B N 1
ATOM 5789 C CA . ARG B 1 105 ? 72.277 96.450 54.247 1.00 30.59 105 ARG B CA 1
ATOM 5790 C C . ARG B 1 105 ? 73.167 97.449 54.988 1.00 30.27 105 ARG B C 1
ATOM 5791 O O . ARG B 1 105 ? 74.355 97.538 54.629 1.00 29.34 105 ARG B O 1
ATOM 5799 N N . ASP B 1 106 ? 72.696 98.112 56.042 1.00 30.27 106 ASP B N 1
ATOM 5800 C CA . ASP B 1 106 ? 73.500 99.007 56.859 1.00 30.48 106 ASP B CA 1
ATOM 5801 C C . ASP B 1 106 ? 74.337 98.318 57.918 1.00 29.24 106 ASP B C 1
ATOM 5802 O O . ASP B 1 106 ? 75.199 98.967 58.541 1.00 29.88 106 ASP B O 1
ATOM 5807 N N . GLU B 1 107 ? 74.159 97.022 58.178 1.00 27.54 107 GLU B N 1
ATOM 5808 C CA . GLU B 1 107 ? 75.038 96.349 59.142 1.00 25.72 107 GLU B CA 1
ATOM 5809 C C . GLU B 1 107 ? 76.440 96.223 58.553 1.00 24.51 107 GLU B C 1
ATOM 5810 O O . GLU B 1 107 ? 76.675 96.070 57.352 1.00 22.59 107 GLU B O 1
ATOM 5816 N N . GLU B 1 108 ? 77.470 96.281 59.402 1.00 22.80 108 GLU B N 1
ATOM 5817 C CA . GLU B 1 108 ? 78.842 96.257 58.950 1.00 22.62 108 GLU B CA 1
ATOM 5818 C C . GLU B 1 108 ? 79.226 95.108 58.027 1.00 21.15 108 GLU B C 1
ATOM 5819 O O . GLU B 1 108 ? 79.814 95.309 56.956 1.00 19.27 108 GLU B O 1
ATOM 5825 N N . PRO B 1 109 ? 78.915 93.871 58.385 1.00 19.70 109 PRO B N 1
ATOM 5826 C CA . PRO B 1 109 ? 79.201 92.732 57.530 1.00 18.43 109 PRO B CA 1
ATOM 5827 C C . PRO B 1 109 ? 78.559 92.890 56.149 1.00 16.94 109 PRO B C 1
ATOM 5828 O O . PRO B 1 109 ? 79.154 92.470 55.152 1.00 15.69 109 PRO B O 1
ATOM 5832 N N . MET B 1 110 ? 77.354 93.465 56.049 1.00 14.38 110 MET B N 1
ATOM 5833 C CA . MET B 1 110 ? 76.717 93.674 54.769 1.00 13.29 110 MET B CA 1
ATOM 5834 C C . MET B 1 110 ? 77.419 94.778 53.977 1.00 13.00 110 MET B C 1
ATOM 5835 O O . MET B 1 110 ? 77.677 94.609 52.774 1.00 11.80 110 MET B O 1
ATOM 5840 N N . GLN B 1 111 ? 77.809 95.848 54.662 1.00 11.10 111 GLN B N 1
ATOM 5841 C CA . GLN B 1 111 ? 78.528 96.925 53.958 1.00 13.88 111 GLN B CA 1
ATOM 5842 C C . GLN B 1 111 ? 79.854 96.467 53.374 1.00 12.56 111 GLN B C 1
ATOM 5843 O O . GLN B 1 111 ? 80.193 96.843 52.236 1.00 11.39 111 GLN B O 1
ATOM 5849 N N . LYS B 1 112 ? 80.589 95.653 54.159 1.00 11.64 112 LYS B N 1
ATOM 5850 C CA . LYS B 1 112 ? 81.881 95.188 53.630 1.00 13.43 112 LYS B CA 1
ATOM 5851 C C . LYS B 1 112 ? 81.699 94.285 52.425 1.00 12.69 112 LYS B C 1
ATOM 5852 O O . LYS B 1 112 ? 82.442 94.365 51.448 1.00 13.26 112 LYS B O 1
ATOM 5858 N N . ALA B 1 113 ? 80.712 93.393 52.556 1.00 11.87 113 ALA B N 1
ATOM 5859 C CA . ALA B 1 113 ? 80.411 92.474 51.465 1.00 12.42 113 ALA B CA 1
ATOM 5860 C C . ALA B 1 113 ? 80.032 93.257 50.212 1.00 12.17 113 ALA B C 1
ATOM 5861 O O . ALA B 1 113 ? 80.599 93.001 49.165 1.00 11.57 113 ALA B O 1
ATOM 5863 N N . LEU B 1 114 ? 79.141 94.236 50.352 1.00 11.94 114 LEU B N 1
ATOM 5864 C CA . LEU B 1 114 ? 78.709 95.066 49.244 1.00 13.31 114 LEU B CA 1
ATOM 5865 C C . LEU B 1 114 ? 79.899 95.800 48.606 1.00 13.10 114 LEU B C 1
ATOM 5866 O O . LEU B 1 114 ? 79.996 95.866 47.390 1.00 11.92 114 LEU B O 1
ATOM 5871 N N . ARG B 1 115 ? 80.758 96.368 49.458 1.00 13.37 115 ARG B N 1
ATOM 5872 C CA . ARG B 1 115 ? 81.922 97.055 48.869 1.00 15.01 115 ARG B CA 1
ATOM 5873 C C . ARG B 1 115 ? 82.697 96.126 47.929 1.00 14.07 115 ARG B C 1
ATOM 5874 O O . ARG B 1 115 ? 83.098 96.543 46.831 1.00 12.63 115 ARG B O 1
ATOM 5882 N N . PHE B 1 116 ? 82.940 94.868 48.396 1.00 12.23 116 PHE B N 1
ATOM 5883 C CA . PHE B 1 116 ? 83.688 93.961 47.529 1.00 10.83 116 PHE B CA 1
ATOM 5884 C C . PHE B 1 116 ? 82.894 93.681 46.260 1.00 11.89 116 PHE B C 1
ATOM 5885 O O . PHE B 1 116 ? 83.448 93.704 45.158 1.00 11.55 116 PHE B O 1
ATOM 5893 N N . ILE B 1 117 ? 81.589 93.368 46.401 1.00 10.89 117 ILE B N 1
ATOM 5894 C CA . ILE B 1 117 ? 80.765 93.042 45.241 1.00 10.91 117 ILE B CA 1
ATOM 5895 C C . ILE B 1 117 ? 80.795 94.141 44.177 1.00 11.85 117 ILE B C 1
ATOM 5896 O O . ILE B 1 117 ? 81.040 93.891 42.985 1.00 11.16 117 ILE B O 1
ATOM 5901 N N . GLN B 1 118 ? 80.563 95.386 44.628 1.00 10.77 118 GLN B N 1
ATOM 5902 C CA . GLN B 1 118 ? 80.567 96.532 43.703 1.00 11.01 118 GLN B CA 1
ATOM 5903 C C . GLN B 1 118 ? 81.946 96.801 43.130 1.00 11.47 118 GLN B C 1
ATOM 5904 O O . GLN B 1 118 ? 82.059 97.179 41.952 1.00 11.01 118 GLN B O 1
ATOM 5910 N N . SER B 1 119 ? 83.019 96.506 43.863 1.00 11.78 119 SER B N 1
ATOM 5911 C CA . SER B 1 119 ? 84.383 96.668 43.353 1.00 12.37 119 SER B CA 1
ATOM 5912 C C . SER B 1 119 ? 84.703 95.711 42.210 1.00 13.24 119 SER B C 1
ATOM 5913 O O . SER B 1 119 ? 85.640 95.958 41.427 1.00 12.21 119 SER B O 1
ATOM 5916 N N . GLN B 1 120 ? 83.954 94.620 42.059 1.00 12.79 120 GLN B N 1
ATOM 5917 C CA . GLN B 1 120 ? 84.205 93.606 41.057 1.00 13.00 120 GLN B CA 1
ATOM 5918 C C . GLN B 1 120 ? 83.186 93.589 39.939 1.00 13.44 120 GLN B C 1
ATOM 5919 O O . GLN B 1 120 ? 83.164 92.601 39.191 1.00 14.34 120 GLN B O 1
ATOM 5925 N N . GLY B 1 121 ? 82.374 94.638 39.822 1.00 11.98 121 GLY B N 1
ATOM 5926 C CA . GLY B 1 121 ? 81.408 94.657 38.734 1.00 11.27 121 GLY B CA 1
ATOM 5927 C C . GLY B 1 121 ? 80.040 94.087 39.058 1.00 10.62 121 GLY B C 1
ATOM 5928 O O . GLY B 1 121 ? 79.225 94.031 38.115 1.00 10.83 121 GLY B O 1
ATOM 5929 N N . GLY B 1 122 ? 79.721 93.842 40.309 1.00 10.22 122 GLY B N 1
ATOM 5930 C CA . GLY B 1 122 ? 78.391 93.400 40.700 1.00 11.18 122 GLY B CA 1
ATOM 5931 C C . GLY B 1 122 ? 77.805 92.177 40.028 1.00 11.29 122 GLY B C 1
ATOM 5932 O O . GLY B 1 122 ? 78.493 91.300 39.509 1.00 10.40 122 GLY B O 1
ATOM 5933 N N . ILE B 1 123 ? 76.478 92.090 40.039 1.00 11.21 123 ILE B N 1
ATOM 5934 C CA . ILE B 1 123 ? 75.720 90.980 39.498 1.00 11.37 123 ILE B CA 1
ATOM 5935 C C . ILE B 1 123 ? 75.993 90.725 38.029 1.00 11.58 123 ILE B C 1
ATOM 5936 O O . ILE B 1 123 ? 76.121 89.561 37.619 1.00 9.37 123 ILE B O 1
ATOM 5941 N N . GLU B 1 124 ? 76.194 91.757 37.205 1.00 11.85 124 GLU B N 1
ATOM 5942 C CA . GLU B 1 124 ? 76.472 91.499 35.787 1.00 13.14 124 GLU B CA 1
ATOM 5943 C C . GLU B 1 124 ? 77.836 90.838 35.599 1.00 12.21 124 GLU B C 1
ATOM 5944 O O . GLU B 1 124 ? 78.030 90.300 34.496 1.00 13.79 124 GLU B O 1
ATOM 5950 N N . SER B 1 125 ? 78.763 90.841 36.538 1.00 9.20 125 SER B N 1
ATOM 5951 C CA . SER B 1 125 ? 80.028 90.126 36.348 1.00 9.39 125 SER B CA 1
ATOM 5952 C C . SER B 1 125 ? 80.018 88.703 36.938 1.00 8.63 125 SER B C 1
ATOM 5953 O O . SER B 1 125 ? 81.087 88.082 36.999 1.00 8.12 125 SER B O 1
ATOM 5956 N N . SER B 1 126 ? 78.884 88.263 37.421 1.00 8.22 126 SER B N 1
ATOM 5957 C CA . SER B 1 126 ? 78.755 86.974 38.102 1.00 10.18 126 SER B CA 1
ATOM 5958 C C . SER B 1 126 ? 78.364 85.860 37.145 1.00 10.54 126 SER B C 1
ATOM 5959 O O . SER B 1 126 ? 77.954 86.096 36.000 1.00 11.23 126 SER B O 1
ATOM 5962 N N . ARG B 1 127 ? 78.635 84.630 37.568 1.00 9.44 127 ARG B N 1
ATOM 5963 C CA . ARG B 1 127 ? 78.398 83.456 36.744 1.00 8.67 127 ARG B CA 1
ATOM 5964 C C . ARG B 1 127 ? 76.925 83.279 36.441 1.00 7.68 127 ARG B C 1
ATOM 5965 O O . ARG B 1 127 ? 76.046 83.809 37.112 1.00 6.66 127 ARG B O 1
ATOM 5973 N N . VAL B 1 128 ? 76.669 82.458 35.396 1.00 7.83 128 VAL B N 1
ATOM 5974 C CA . VAL B 1 128 ? 75.299 82.173 34.995 1.00 7.64 128 VAL B CA 1
ATOM 5975 C C . VAL B 1 128 ? 74.428 81.699 36.158 1.00 8.75 128 VAL B C 1
ATOM 5976 O O . VAL B 1 128 ? 73.304 82.202 36.345 1.00 8.82 128 VAL B O 1
ATOM 5980 N N . PHE B 1 129 ? 74.898 80.719 36.924 1.00 8.47 129 PHE B N 1
ATOM 5981 C CA . PHE B 1 129 ? 74.017 80.204 37.993 1.00 7.93 129 PHE B CA 1
ATOM 5982 C C . PHE B 1 129 ? 73.651 81.287 38.996 1.00 7.72 129 PHE B C 1
ATOM 5983 O O . PHE B 1 129 ? 72.508 81.242 39.459 1.00 7.81 129 PHE B O 1
ATOM 5991 N N . THR B 1 130 ? 74.539 82.213 39.340 1.00 7.26 130 THR B N 1
ATOM 5992 C CA . THR B 1 130 ? 74.191 83.301 40.264 1.00 8.05 130 THR B CA 1
ATOM 5993 C C . THR B 1 130 ? 73.139 84.221 39.692 1.00 8.08 130 THR B C 1
ATOM 5994 O O . THR B 1 130 ? 72.140 84.587 40.341 1.00 7.91 130 THR B O 1
ATOM 5998 N N . ARG B 1 131 ? 73.292 84.603 38.416 1.00 6.95 131 ARG B N 1
ATOM 5999 C CA . ARG B 1 131 ? 72.269 85.443 37.777 1.00 8.58 131 ARG B CA 1
ATOM 6000 C C . ARG B 1 131 ? 70.941 84.719 37.649 1.00 9.27 131 ARG B C 1
ATOM 6001 O O . ARG B 1 131 ? 69.868 85.321 37.750 1.00 9.70 131 ARG B O 1
ATOM 6009 N N . MET B 1 132 ? 71.021 83.394 37.445 1.00 10.00 132 MET B N 1
ATOM 6010 C CA . MET B 1 132 ? 69.786 82.611 37.275 1.00 9.15 132 MET B CA 1
ATOM 6011 C C . MET B 1 132 ? 69.048 82.504 38.593 1.00 9.40 132 MET B C 1
ATOM 6012 O O . MET B 1 132 ? 67.827 82.639 38.628 1.00 10.10 132 MET B O 1
ATOM 6017 N N . TRP B 1 133 ? 69.751 82.256 39.698 1.00 8.29 133 TRP B N 1
ATOM 6018 C CA . TRP B 1 133 ? 69.085 82.241 41.012 1.00 8.83 133 TRP B CA 1
ATOM 6019 C C . TRP B 1 133 ? 68.429 83.602 41.265 1.00 10.10 133 TRP B C 1
ATOM 6020 O O . TRP B 1 133 ? 67.311 83.621 41.798 1.00 9.02 133 TRP B O 1
ATOM 6031 N N . LEU B 1 134 ? 69.106 84.700 40.900 1.00 9.17 134 LEU B N 1
ATOM 6032 C CA . LEU B 1 134 ? 68.460 86.010 41.052 1.00 11.72 134 LEU B CA 1
ATOM 6033 C C . LEU B 1 134 ? 67.283 86.199 40.112 1.00 9.90 134 LEU B C 1
ATOM 6034 O O . LEU B 1 134 ? 66.230 86.708 40.557 1.00 10.88 134 LEU B O 1
ATOM 6039 N N . ALA B 1 135 ? 67.311 85.689 38.878 1.00 9.31 135 ALA B N 1
ATOM 6040 C CA . ALA B 1 135 ? 66.146 85.753 37.993 1.00 8.60 135 ALA B CA 1
ATOM 6041 C C . ALA B 1 135 ? 64.957 84.991 38.551 1.00 10.07 135 ALA B C 1
ATOM 6042 O O . ALA B 1 135 ? 63.768 85.431 38.541 1.00 10.35 135 ALA B O 1
ATOM 6044 N N . LEU B 1 136 ? 65.227 83.830 39.170 1.00 9.73 136 LEU B N 1
ATOM 6045 C CA . LEU B 1 136 ? 64.189 83.034 39.811 1.00 9.57 136 LEU B CA 1
ATOM 6046 C C . LEU B 1 136 ? 63.445 83.810 40.900 1.00 9.86 136 LEU B C 1
ATOM 6047 O O . LEU B 1 136 ? 62.270 83.526 41.154 1.00 9.11 136 LEU B O 1
ATOM 6052 N N . VAL B 1 137 ? 64.123 84.740 41.589 1.00 9.85 137 VAL B N 1
ATOM 6053 C CA . VAL B 1 137 ? 63.494 85.521 42.648 1.00 9.94 137 VAL B CA 1
ATOM 6054 C C . VAL B 1 137 ? 63.208 86.954 42.219 1.00 11.39 137 VAL B C 1
ATOM 6055 O O . VAL B 1 137 ? 62.979 87.832 43.072 1.00 11.93 137 VAL B O 1
ATOM 6059 N N . GLY B 1 138 ? 63.177 87.224 40.919 1.00 11.20 138 GLY B N 1
ATOM 6060 C CA . GLY B 1 138 ? 62.759 88.522 40.419 1.00 11.76 138 GLY B CA 1
ATOM 6061 C C . GLY B 1 138 ? 63.781 89.634 40.500 1.00 13.04 138 GLY B C 1
ATOM 6062 O O . GLY B 1 138 ? 63.436 90.813 40.303 1.00 12.47 138 GLY B O 1
ATOM 6063 N N . GLU B 1 139 ? 65.045 89.276 40.720 1.00 12.26 139 GLU B N 1
ATOM 6064 C CA . GLU B 1 139 ? 66.060 90.309 40.893 1.00 12.56 139 GLU B CA 1
ATOM 6065 C C . GLU B 1 139 ? 66.959 90.470 39.687 1.00 13.12 139 GLU B C 1
ATOM 6066 O O . GLU B 1 139 ? 67.803 91.361 39.706 1.00 14.77 139 GLU B O 1
ATOM 6072 N N . TYR B 1 140 ? 66.797 89.699 38.630 1.00 11.70 140 TYR B N 1
ATOM 6073 C CA . TYR B 1 140 ? 67.613 89.776 37.425 1.00 12.48 140 TYR B CA 1
ATOM 6074 C C . TYR B 1 140 ? 66.746 89.348 36.256 1.00 13.11 140 TYR B C 1
ATOM 6075 O O . TYR B 1 140 ? 65.895 88.467 36.456 1.00 12.29 140 TYR B O 1
ATOM 6084 N N . PRO B 1 141 ? 66.883 89.947 35.076 1.00 14.16 141 PRO B N 1
ATOM 6085 C CA . PRO B 1 141 ? 66.037 89.602 33.945 1.00 15.08 141 PRO B CA 1
ATOM 6086 C C . PRO B 1 141 ? 66.322 88.222 33.378 1.00 15.68 141 PRO B C 1
ATOM 6087 O O . PRO B 1 141 ? 67.455 87.912 33.011 1.00 14.49 141 PRO B O 1
ATOM 6091 N N . TRP B 1 142 ? 65.285 87.409 33.197 1.00 15.87 142 TRP B N 1
ATOM 6092 C CA . TRP B 1 142 ? 65.394 86.086 32.611 1.00 16.78 142 TRP B CA 1
ATOM 6093 C C . TRP B 1 142 ? 65.909 86.148 31.182 1.00 17.75 142 TRP B C 1
ATOM 6094 O O . TRP B 1 142 ? 66.691 85.315 30.735 1.00 16.28 142 TRP B O 1
ATOM 6105 N N . GLU B 1 143 ? 65.553 87.191 30.433 1.00 17.31 143 GLU B N 1
ATOM 6106 C CA . GLU B 1 143 ? 66.027 87.430 29.090 1.00 19.89 143 GLU B CA 1
ATOM 6107 C C . GLU B 1 143 ? 67.552 87.463 29.010 1.00 18.93 143 GLU B C 1
ATOM 6108 O O . GLU B 1 143 ? 68.073 87.188 27.918 1.00 19.57 143 GLU B O 1
ATOM 6114 N N . LYS B 1 144 ? 68.298 87.803 30.054 1.00 17.30 144 LYS B N 1
ATOM 6115 C CA . LYS B 1 144 ? 69.757 87.826 30.002 1.00 17.29 144 LYS B CA 1
ATOM 6116 C C . LYS B 1 144 ? 70.411 86.557 30.525 1.00 16.68 144 LYS B C 1
ATOM 6117 O O . LYS B 1 144 ? 71.643 86.420 30.604 1.00 17.17 144 LYS B O 1
ATOM 6123 N N . VAL B 1 145 ? 69.621 85.550 30.908 1.00 15.82 145 VAL B N 1
ATOM 6124 C CA . VAL B 1 145 ? 70.178 84.257 31.294 1.00 13.83 145 VAL B CA 1
ATOM 6125 C C . VAL B 1 145 ? 70.229 83.360 30.051 1.00 15.46 145 VAL B C 1
ATOM 6126 O O . VAL B 1 145 ? 69.215 83.204 29.358 1.00 16.33 145 VAL B O 1
ATOM 6130 N N . PRO B 1 146 ? 71.349 82.730 29.725 1.00 15.47 146 PRO B N 1
ATOM 6131 C CA . PRO B 1 146 ? 71.485 81.848 28.585 1.00 15.94 146 PRO B CA 1
ATOM 6132 C C . PRO B 1 146 ? 70.403 80.766 28.604 1.00 16.49 146 PRO B C 1
ATOM 6133 O O . PRO B 1 146 ? 70.129 80.140 29.630 1.00 12.89 146 PRO B O 1
ATOM 6137 N N . MET B 1 147 ? 69.801 80.519 27.449 1.00 16.02 147 MET B N 1
ATOM 6138 C CA . MET B 1 147 ? 68.679 79.584 27.384 1.00 17.35 147 MET B CA 1
ATOM 6139 C C . MET B 1 147 ? 69.084 78.136 27.229 1.00 17.11 147 MET B C 1
ATOM 6140 O O . MET B 1 147 ? 69.923 77.752 26.404 1.00 16.76 147 MET B O 1
ATOM 6145 N N . VAL B 1 148 ? 68.419 77.280 28.007 1.00 16.94 148 VAL B N 1
ATOM 6146 C CA . VAL B 1 148 ? 68.540 75.827 27.914 1.00 15.07 148 VAL B CA 1
ATOM 6147 C C . VAL B 1 148 ? 67.115 75.384 27.561 1.00 14.49 148 VAL B C 1
ATOM 6148 O O . VAL B 1 148 ? 66.239 75.419 28.411 1.00 13.81 148 VAL B O 1
ATOM 6152 N N . PRO B 1 149 ? 66.865 75.114 26.294 1.00 13.79 149 PRO B N 1
ATOM 6153 C CA . PRO B 1 149 ? 65.523 74.786 25.837 1.00 13.53 149 PRO B CA 1
ATOM 6154 C C . PRO B 1 149 ? 65.171 73.350 26.118 1.00 13.52 149 PRO B C 1
ATOM 6155 O O . PRO B 1 149 ? 65.950 72.410 25.908 1.00 13.07 149 PRO B O 1
ATOM 6159 N N . PRO B 1 150 ? 63.916 73.089 26.462 1.00 13.88 150 PRO B N 1
ATOM 6160 C CA . PRO B 1 150 ? 63.439 71.719 26.703 1.00 13.68 150 PRO B CA 1
ATOM 6161 C C . PRO B 1 150 ? 63.569 70.868 25.470 1.00 14.27 150 PRO B C 1
ATOM 6162 O O . PRO B 1 150 ? 63.724 69.636 25.543 1.00 13.53 150 PRO B O 1
ATOM 6166 N N . GLU B 1 151 ? 63.616 71.440 24.249 1.00 13.20 151 GLU B N 1
ATOM 6167 C CA . GLU B 1 151 ? 63.784 70.700 23.010 1.00 13.35 151 GLU B CA 1
ATOM 6168 C C . GLU B 1 151 ? 65.137 70.025 22.895 1.00 14.62 151 GLU B C 1
ATOM 6169 O O . GLU B 1 151 ? 65.341 69.114 22.067 1.00 13.93 151 GLU B O 1
ATOM 6175 N N . ILE B 1 152 ? 66.087 70.284 23.809 1.00 12.96 152 ILE B N 1
ATOM 6176 C CA . ILE B 1 152 ? 67.312 69.539 23.918 1.00 12.15 152 ILE B CA 1
ATOM 6177 C C . ILE B 1 152 ? 66.981 68.066 24.103 1.00 12.81 152 ILE B C 1
ATOM 6178 O O . ILE B 1 152 ? 67.768 67.188 23.674 1.00 11.60 152 ILE B O 1
ATOM 6183 N N . MET B 1 153 ? 65.840 67.695 24.735 1.00 11.99 153 MET B N 1
ATOM 6184 C CA . MET B 1 153 ? 65.452 66.306 24.915 1.00 13.32 153 MET B CA 1
ATOM 6185 C C . MET B 1 153 ? 65.154 65.584 23.591 1.00 14.62 153 MET B C 1
ATOM 6186 O O . MET B 1 153 ? 65.106 64.336 23.600 1.00 15.07 153 MET B O 1
ATOM 6191 N N . PHE B 1 154 ? 64.956 66.303 22.494 1.00 14.77 154 PHE B N 1
ATOM 6192 C CA . PHE B 1 154 ? 64.768 65.669 21.188 1.00 17.03 154 PHE B CA 1
ATOM 6193 C C . PHE B 1 154 ? 66.074 65.270 20.518 1.00 18.58 154 PHE B C 1
ATOM 6194 O O . PHE B 1 154 ? 66.034 64.550 19.504 1.00 19.66 154 PHE B O 1
ATOM 6202 N N . LEU B 1 155 ? 67.237 65.707 21.005 1.00 18.34 155 LEU B N 1
ATOM 6203 C CA . LEU B 1 155 ? 68.490 65.298 20.382 1.00 18.83 155 LEU B CA 1
ATOM 6204 C C . LEU B 1 155 ? 68.824 63.862 20.750 1.00 20.02 155 LEU B C 1
ATOM 6205 O O . LEU B 1 155 ? 68.929 63.495 21.929 1.00 18.72 155 LEU B O 1
ATOM 6210 N N . GLY B 1 156 ? 69.048 63.039 19.742 1.00 21.26 156 GLY B N 1
ATOM 6211 C CA . GLY B 1 156 ? 69.424 61.635 19.924 1.00 23.65 156 GLY B CA 1
ATOM 6212 C C . GLY B 1 156 ? 70.837 61.541 20.471 1.00 25.47 156 GLY B C 1
ATOM 6213 O O . GLY B 1 156 ? 71.606 62.504 20.425 1.00 24.46 156 GLY B O 1
ATOM 6214 N N . LYS B 1 157 ? 71.241 60.360 20.912 1.00 28.14 157 LYS B N 1
ATOM 6215 C CA . LYS B 1 157 ? 72.527 60.101 21.551 1.00 31.64 157 LYS B CA 1
ATOM 6216 C C . LYS B 1 157 ? 73.764 60.297 20.699 1.00 33.15 157 LYS B C 1
ATOM 6217 O O . LYS B 1 157 ? 74.879 60.267 21.252 1.00 33.80 157 LYS B O 1
ATOM 6223 N N . ARG B 1 158 ? 73.673 60.561 19.404 1.00 34.51 158 ARG B N 1
ATOM 6224 C CA . ARG B 1 158 ? 74.855 60.846 18.604 1.00 36.61 158 ARG B CA 1
ATOM 6225 C C . ARG B 1 158 ? 74.797 62.272 18.067 1.00 35.71 158 ARG B C 1
ATOM 6226 O O . ARG B 1 158 ? 75.618 62.686 17.246 1.00 35.97 158 ARG B O 1
ATOM 6234 N N . MET B 1 159 ? 73.814 63.051 18.515 1.00 33.31 159 MET B N 1
ATOM 6235 C CA . MET B 1 159 ? 73.719 64.432 18.071 1.00 31.78 159 MET B CA 1
ATOM 6236 C C . MET B 1 159 ? 74.516 65.375 18.964 1.00 29.68 159 MET B C 1
ATOM 6237 O O . MET B 1 159 ? 74.688 65.170 20.159 1.00 28.37 159 MET B O 1
ATOM 6242 N N . PRO B 1 160 ? 74.997 66.453 18.352 1.00 28.90 160 PRO B N 1
ATOM 6243 C CA . PRO B 1 160 ? 75.706 67.515 19.041 1.00 26.48 160 PRO B CA 1
ATOM 6244 C C . PRO B 1 160 ? 74.844 68.124 20.134 1.00 23.75 160 PRO B C 1
ATOM 6245 O O . PRO B 1 160 ? 73.649 68.357 19.957 1.00 21.88 160 PRO B O 1
ATOM 6249 N N . LEU B 1 161 ? 75.436 68.316 21.305 1.00 20.57 161 LEU B N 1
ATOM 6250 C CA . LEU B 1 161 ? 74.809 68.861 22.487 1.00 18.44 161 LEU B CA 1
ATOM 6251 C C . LEU B 1 161 ? 73.682 68.017 23.063 1.00 17.10 161 LEU B C 1
ATOM 6252 O O . LEU B 1 161 ? 72.916 68.493 23.914 1.00 16.81 161 LEU B O 1
ATOM 6257 N N . ASN B 1 162 ? 73.575 66.735 22.712 1.00 15.57 162 ASN B N 1
ATOM 6258 C CA . ASN B 1 162 ? 72.542 65.888 23.327 1.00 14.41 162 ASN B CA 1
ATOM 6259 C C . ASN B 1 162 ? 72.972 65.693 24.781 1.00 14.03 162 ASN B C 1
ATOM 6260 O O . ASN B 1 162 ? 74.168 65.810 25.131 1.00 12.34 162 ASN B O 1
ATOM 6265 N N . ILE B 1 163 ? 72.033 65.350 25.653 1.00 13.10 163 ILE B N 1
ATOM 6266 C CA . ILE B 1 163 ? 72.311 65.295 27.075 1.00 12.27 163 ILE B CA 1
ATOM 6267 C C . ILE B 1 163 ? 73.397 64.305 27.460 1.00 12.00 163 ILE B C 1
ATOM 6268 O O . ILE B 1 163 ? 74.043 64.555 28.470 1.00 10.05 163 ILE B O 1
ATOM 6273 N N . TYR B 1 164 ? 73.588 63.222 26.723 1.00 11.83 164 TYR B N 1
ATOM 6274 C CA . TYR B 1 164 ? 74.619 62.242 27.037 1.00 11.53 164 TYR B CA 1
ATOM 6275 C C . TYR B 1 164 ? 76.013 62.706 26.646 1.00 11.00 164 TYR B C 1
ATOM 6276 O O . TYR B 1 164 ? 76.979 62.019 27.045 1.00 11.56 164 TYR B O 1
ATOM 6285 N N . GLU B 1 165 ? 76.174 63.863 26.029 1.00 11.08 165 GLU B N 1
ATOM 6286 C CA . GLU B 1 165 ? 77.491 64.467 25.797 1.00 11.43 165 GLU B CA 1
ATOM 6287 C C . GLU B 1 165 ? 77.946 65.246 27.030 1.00 10.21 165 GLU B C 1
ATOM 6288 O O . GLU B 1 165 ? 79.110 65.633 27.099 1.00 10.56 165 GLU B O 1
ATOM 6294 N N . PHE B 1 166 ? 77.039 65.605 27.915 1.00 11.00 166 PHE B N 1
ATOM 6295 C CA . PHE B 1 166 ? 77.367 66.339 29.145 1.00 9.92 166 PHE B CA 1
ATOM 6296 C C . PHE B 1 166 ? 77.847 65.361 30.214 1.00 9.68 166 PHE B C 1
ATOM 6297 O O . PHE B 1 166 ? 77.367 64.220 30.142 1.00 11.05 166 PHE B O 1
ATOM 6305 N N . GLY B 1 167 ? 78.655 65.761 31.175 1.00 8.47 167 GLY B N 1
ATOM 6306 C CA . GLY B 1 167 ? 79.091 64.866 32.247 1.00 7.49 167 GLY B CA 1
ATOM 6307 C C . GLY B 1 167 ? 77.897 64.611 33.174 1.00 9.21 167 GLY B C 1
ATOM 6308 O O . GLY B 1 167 ? 76.912 65.377 33.166 1.00 9.09 167 GLY B O 1
ATOM 6309 N N . SER B 1 168 ? 77.946 63.583 33.995 1.00 8.45 168 SER B N 1
ATOM 6310 C CA . SER B 1 168 ? 76.791 63.187 34.780 1.00 10.80 168 SER B CA 1
ATOM 6311 C C . SER B 1 168 ? 76.321 64.266 35.741 1.00 9.95 168 SER B C 1
ATOM 6312 O O . SER B 1 168 ? 75.109 64.452 35.828 1.00 9.70 168 SER B O 1
ATOM 6315 N N . TRP B 1 169 ? 77.232 64.995 36.355 1.00 10.98 169 TRP B N 1
ATOM 6316 C CA . TRP B 1 169 ? 76.803 66.025 37.308 1.00 12.74 169 TRP B CA 1
ATOM 6317 C C . TRP B 1 169 ? 76.190 67.211 36.596 1.00 14.79 169 TRP B C 1
ATOM 6318 O O . TRP B 1 169 ? 75.469 67.969 37.272 1.00 17.94 169 TRP B O 1
ATOM 6329 N N . ALA B 1 170 ? 76.339 67.418 35.306 1.00 13.62 170 ALA B N 1
ATOM 6330 C CA . ALA B 1 170 ? 75.750 68.537 34.604 1.00 12.44 170 ALA B CA 1
ATOM 6331 C C . ALA B 1 170 ? 74.483 68.117 33.845 1.00 12.96 170 ALA B C 1
ATOM 6332 O O . ALA B 1 170 ? 73.652 68.954 33.481 1.00 11.20 170 ALA B O 1
ATOM 6334 N N . ARG B 1 171 ? 74.365 66.820 33.591 1.00 10.99 171 ARG B N 1
ATOM 6335 C CA . ARG B 1 171 ? 73.280 66.268 32.776 1.00 10.53 171 ARG B CA 1
ATOM 6336 C C . ARG B 1 171 ? 71.892 66.441 33.366 1.00 9.86 171 ARG B C 1
ATOM 6337 O O . ARG B 1 171 ? 71.038 67.069 32.723 1.00 9.59 171 ARG B O 1
ATOM 6345 N N . ALA B 1 172 ? 71.683 66.051 34.613 1.00 9.51 172 ALA B N 1
ATOM 6346 C CA . ALA B 1 172 ? 70.400 66.268 35.263 1.00 10.10 172 ALA B CA 1
ATOM 6347 C C . ALA B 1 172 ? 70.117 67.749 35.453 1.00 9.04 172 ALA B C 1
ATOM 6348 O O . ALA B 1 172 ? 68.986 68.194 35.426 1.00 8.37 172 ALA B O 1
ATOM 6350 N N . THR B 1 173 ? 71.170 68.538 35.693 1.00 9.34 173 THR B N 1
ATOM 6351 C CA . THR B 1 173 ? 71.025 69.989 35.814 1.00 9.23 173 THR B CA 1
ATOM 6352 C C . THR B 1 173 ? 70.451 70.548 34.522 1.00 9.84 173 THR B C 1
ATOM 6353 O O . THR B 1 173 ? 69.478 71.330 34.554 1.00 10.69 173 THR B O 1
ATOM 6357 N N . VAL B 1 174 ? 71.037 70.161 33.397 1.00 7.83 174 VAL B N 1
ATOM 6358 C CA . VAL B 1 174 ? 70.526 70.608 32.087 1.00 9.09 174 VAL B CA 1
ATOM 6359 C C . VAL B 1 174 ? 69.080 70.185 31.902 1.00 8.51 174 VAL B C 1
ATOM 6360 O O . VAL B 1 174 ? 68.260 70.990 31.437 1.00 8.64 174 VAL B O 1
ATOM 6364 N N . VAL B 1 175 ? 68.743 68.938 32.228 1.00 8.57 175 VAL B N 1
ATOM 6365 C CA . VAL B 1 175 ? 67.349 68.484 32.035 1.00 7.75 175 VAL B CA 1
ATOM 6366 C C . VAL B 1 175 ? 66.389 69.261 32.918 1.00 8.84 175 VAL B C 1
ATOM 6367 O O . VAL B 1 175 ? 65.364 69.744 32.418 1.00 8.56 175 VAL B O 1
ATOM 6371 N N . ALA B 1 176 ? 66.686 69.412 34.232 1.00 6.61 176 ALA B N 1
ATOM 6372 C CA . ALA B 1 176 ? 65.732 70.175 35.057 1.00 6.93 176 ALA B CA 1
ATOM 6373 C C . ALA B 1 176 ? 65.678 71.642 34.661 1.00 7.54 176 ALA B C 1
ATOM 6374 O O . ALA B 1 176 ? 64.595 72.246 34.627 1.00 7.21 176 ALA B O 1
ATOM 6376 N N . LEU B 1 177 ? 66.842 72.239 34.330 1.00 5.98 177 LEU B N 1
ATOM 6377 C CA . LEU B 1 177 ? 66.824 73.652 33.950 1.00 9.26 177 LEU B CA 1
ATOM 6378 C C . LEU B 1 177 ? 66.161 73.856 32.587 1.00 10.55 177 LEU B C 1
ATOM 6379 O O . LEU B 1 177 ? 65.684 74.967 32.328 1.00 8.95 177 LEU B O 1
ATOM 6384 N N . SER B 1 178 ? 66.048 72.827 31.743 1.00 10.11 178 SER B N 1
ATOM 6385 C CA . SER B 1 178 ? 65.321 72.991 30.480 1.00 12.25 178 SER B CA 1
ATOM 6386 C C . SER B 1 178 ? 63.837 73.205 30.776 1.00 12.90 178 SER B C 1
ATOM 6387 O O . SER B 1 178 ? 63.196 73.988 30.066 1.00 14.31 178 SER B O 1
ATOM 6390 N N . ILE B 1 179 ? 63.313 72.633 31.855 1.00 12.34 179 ILE B N 1
ATOM 6391 C CA . ILE B 1 179 ? 61.938 72.869 32.278 1.00 11.37 179 ILE B CA 1
ATOM 6392 C C . ILE B 1 179 ? 61.844 74.258 32.913 1.00 13.70 179 ILE B C 1
ATOM 6393 O O . ILE B 1 179 ? 60.937 75.059 32.633 1.00 13.10 179 ILE B O 1
ATOM 6398 N N . VAL B 1 180 ? 62.817 74.585 33.770 1.00 11.84 180 VAL B N 1
ATOM 6399 C CA . VAL B 1 180 ? 62.791 75.860 34.448 1.00 12.48 180 VAL B CA 1
ATOM 6400 C C . VAL B 1 180 ? 62.865 77.023 33.461 1.00 13.79 180 VAL B C 1
ATOM 6401 O O . VAL B 1 180 ? 62.088 77.976 33.535 1.00 13.21 180 VAL B O 1
ATOM 6405 N N . MET B 1 181 ? 63.844 77.015 32.544 1.00 14.22 181 MET B N 1
ATOM 6406 C CA . MET B 1 181 ? 64.002 78.089 31.580 1.00 16.09 181 MET B CA 1
ATOM 6407 C C . MET B 1 181 ? 62.870 78.156 30.576 1.00 17.71 181 MET B C 1
ATOM 6408 O O . MET B 1 181 ? 62.535 79.211 30.048 1.00 18.92 181 MET B O 1
ATOM 6413 N N . SER B 1 182 ? 62.228 77.035 30.329 1.00 18.30 182 SER B N 1
ATOM 6414 C CA . SER B 1 182 ? 61.039 77.001 29.487 1.00 20.18 182 SER B CA 1
ATOM 6415 C C . SER B 1 182 ? 59.974 77.945 30.061 1.00 19.34 182 SER B C 1
ATOM 6416 O O . SER B 1 182 ? 59.318 78.651 29.299 1.00 20.38 182 SER B O 1
ATOM 6419 N N . ARG B 1 183 ? 59.776 77.943 31.371 1.00 18.51 183 ARG B N 1
ATOM 6420 C CA . ARG B 1 183 ? 58.712 78.742 31.971 1.00 17.24 183 ARG B CA 1
ATOM 6421 C C . ARG B 1 183 ? 59.126 80.093 32.496 1.00 17.33 183 ARG B C 1
ATOM 6422 O O . ARG B 1 183 ? 58.300 80.977 32.735 1.00 16.58 183 ARG B O 1
ATOM 6430 N N . GLN B 1 184 ? 60.408 80.304 32.795 1.00 16.86 184 GLN B N 1
ATOM 6431 C CA . GLN B 1 184 ? 60.951 81.542 33.353 1.00 17.18 184 GLN B CA 1
ATOM 6432 C C . GLN B 1 184 ? 60.149 82.042 34.537 1.00 16.17 184 GLN B C 1
ATOM 6433 O O . GLN B 1 184 ? 59.599 83.134 34.495 1.00 14.28 184 GLN B O 1
ATOM 6439 N N . PRO B 1 185 ? 59.961 81.176 35.550 1.00 15.32 185 PRO B N 1
ATOM 6440 C CA . PRO B 1 185 ? 59.156 81.506 36.699 1.00 14.28 185 PRO B CA 1
ATOM 6441 C C . PRO B 1 185 ? 59.834 82.605 37.523 1.00 13.33 185 PRO B C 1
ATOM 6442 O O . PRO B 1 185 ? 61.052 82.724 37.548 1.00 11.74 185 PRO B O 1
ATOM 6446 N N . VAL B 1 186 ? 59.046 83.387 38.244 1.00 12.74 186 VAL B N 1
ATOM 6447 C CA . VAL B 1 186 ? 59.531 84.468 39.071 1.00 13.09 186 VAL B CA 1
ATOM 6448 C C . VAL B 1 186 ? 58.842 84.340 40.425 1.00 12.63 186 VAL B C 1
ATOM 6449 O O . VAL B 1 186 ? 57.610 84.297 40.416 1.00 11.17 186 VAL B O 1
ATOM 6453 N N . PHE B 1 187 ? 59.598 84.265 41.504 1.00 12.80 187 PHE B N 1
ATOM 6454 C CA . PHE B 1 187 ? 59.097 84.150 42.880 1.00 12.33 187 PHE B CA 1
ATOM 6455 C C . PHE B 1 187 ? 59.622 85.356 43.648 1.00 13.68 187 PHE B C 1
ATOM 6456 O O . PHE B 1 187 ? 60.684 85.331 44.292 1.00 12.58 187 PHE B O 1
ATOM 6464 N N . PRO B 1 188 ? 58.927 86.492 43.542 1.00 13.73 188 PRO B N 1
ATOM 6465 C CA . PRO B 1 188 ? 59.421 87.750 44.064 1.00 13.58 188 PRO B CA 1
ATOM 6466 C C . PRO B 1 188 ? 59.802 87.732 45.524 1.00 13.75 188 PRO B C 1
ATOM 6467 O O . PRO B 1 188 ? 59.135 87.115 46.338 1.00 12.54 188 PRO B O 1
ATOM 6471 N N . LEU B 1 189 ? 60.886 88.440 45.866 1.00 14.23 189 LEU B N 1
ATOM 6472 C CA . LEU B 1 189 ? 61.285 88.536 47.267 1.00 15.03 189 LEU B CA 1
ATOM 6473 C C . LEU B 1 189 ? 60.408 89.575 47.957 1.00 16.23 189 LEU B C 1
ATOM 6474 O O . LEU B 1 189 ? 59.889 90.483 47.292 1.00 15.70 189 LEU B O 1
ATOM 6479 N N . PRO B 1 190 ? 60.292 89.529 49.279 1.00 16.96 190 PRO B N 1
ATOM 6480 C CA . PRO B 1 190 ? 59.664 90.641 49.979 1.00 17.64 190 PRO B CA 1
ATOM 6481 C C . PRO B 1 190 ? 60.460 91.903 49.625 1.00 18.55 190 PRO B C 1
ATOM 6482 O O . PRO B 1 190 ? 61.693 91.852 49.464 1.00 16.53 190 PRO B O 1
ATOM 6486 N N . GLU B 1 191 ? 59.814 93.060 49.598 1.00 18.90 191 GLU B N 1
ATOM 6487 C CA . GLU B 1 191 ? 60.444 94.347 49.321 1.00 20.89 191 GLU B CA 1
ATOM 6488 C C . GLU B 1 191 ? 61.745 94.597 50.043 1.00 19.91 191 GLU B C 1
ATOM 6489 O O . GLU B 1 191 ? 62.765 95.024 49.485 1.00 18.35 191 GLU B O 1
ATOM 6495 N N . ARG B 1 192 ? 61.753 94.371 51.369 1.00 19.02 192 ARG B N 1
ATOM 6496 C CA . ARG B 1 192 ? 62.942 94.588 52.169 1.00 19.03 192 ARG B CA 1
ATOM 6497 C C . ARG B 1 192 ? 64.150 93.745 51.772 1.00 17.95 192 ARG B C 1
ATOM 6498 O O . ARG B 1 192 ? 65.267 94.079 52.188 1.00 16.81 192 ARG B O 1
ATOM 6506 N N . ALA B 1 193 ? 63.982 92.613 51.091 1.00 16.33 193 ALA B N 1
ATOM 6507 C CA . ALA B 1 193 ? 65.095 91.748 50.748 1.00 15.44 193 ALA B CA 1
ATOM 6508 C C . ALA B 1 193 ? 65.589 92.000 49.322 1.00 15.52 193 ALA B C 1
ATOM 6509 O O . ALA B 1 193 ? 66.557 91.348 48.892 1.00 14.22 193 ALA B O 1
ATOM 6511 N N . ARG B 1 194 ? 64.968 92.936 48.597 1.00 13.65 194 ARG B N 1
ATOM 6512 C CA . ARG B 1 194 ? 65.443 93.176 47.223 1.00 14.20 194 ARG B CA 1
ATOM 6513 C C . ARG B 1 194 ? 66.849 93.724 47.231 1.00 13.85 194 ARG B C 1
ATOM 6514 O O . ARG B 1 194 ? 67.247 94.422 48.169 1.00 11.54 194 ARG B O 1
ATOM 6522 N N . VAL B 1 195 ? 67.606 93.480 46.138 1.00 13.57 195 VAL B N 1
ATOM 6523 C CA . VAL B 1 195 ? 69.028 93.864 46.128 1.00 14.13 195 VAL B CA 1
ATOM 6524 C C . VAL B 1 195 ? 69.467 94.648 44.902 1.00 14.54 195 VAL B C 1
ATOM 6525 O O . VAL B 1 195 ? 70.414 94.310 44.187 1.00 13.74 195 VAL B O 1
ATOM 6529 N N . PRO B 1 196 ? 68.816 95.777 44.593 1.00 14.49 196 PRO B N 1
ATOM 6530 C CA . PRO B 1 196 ? 69.174 96.613 43.471 1.00 14.02 196 PRO B CA 1
ATOM 6531 C C . PRO B 1 196 ? 70.571 97.178 43.642 1.00 13.20 196 PRO B C 1
ATOM 6532 O O . PRO B 1 196 ? 71.225 97.436 42.628 1.00 12.63 196 PRO B O 1
ATOM 6536 N N . GLU B 1 197 ? 71.089 97.286 44.861 1.00 12.21 197 GLU B N 1
ATOM 6537 C CA . GLU B 1 197 ? 72.438 97.732 45.122 1.00 12.86 197 GLU B CA 1
ATOM 6538 C C . GLU B 1 197 ? 73.508 96.854 44.504 1.00 13.82 197 GLU B C 1
ATOM 6539 O O . GLU B 1 197 ? 74.647 97.341 44.307 1.00 15.46 197 GLU B O 1
ATOM 6545 N N . LEU B 1 198 ? 73.240 95.620 44.115 1.00 13.14 198 LEU B N 1
ATOM 6546 C CA . LEU B 1 198 ? 74.220 94.746 43.485 1.00 14.08 198 LEU B CA 1
ATOM 6547 C C . LEU B 1 198 ? 74.496 95.122 42.042 1.00 13.77 198 LEU B C 1
ATOM 6548 O O . LEU B 1 198 ? 75.427 94.588 41.431 1.00 12.97 198 LEU B O 1
ATOM 6553 N N . TYR B 1 199 ? 73.716 96.036 41.467 1.00 12.37 199 TYR B N 1
ATOM 6554 C CA . TYR B 1 199 ? 73.974 96.516 40.136 1.00 13.03 199 TYR B CA 1
ATOM 6555 C C . TYR B 1 199 ? 74.832 97.804 40.164 1.00 13.38 199 TYR B C 1
ATOM 6556 O O . TYR B 1 199 ? 75.264 98.204 39.085 1.00 13.16 199 TYR B O 1
ATOM 6565 N N . GLU B 1 200 ? 74.984 98.463 41.304 1.00 11.79 200 GLU B N 1
ATOM 6566 C CA . GLU B 1 200 ? 75.777 99.700 41.323 1.00 12.90 200 GLU B CA 1
ATOM 6567 C C . GLU B 1 200 ? 77.237 99.342 41.412 1.00 12.29 200 GLU B C 1
ATOM 6568 O O . GLU B 1 200 ? 77.620 98.733 42.408 1.00 13.98 200 GLU B O 1
ATOM 6574 N N . THR B 1 201 ? 78.030 99.604 40.392 1.00 11.53 201 THR B N 1
ATOM 6575 C CA . THR B 1 201 ? 79.408 99.113 40.386 1.00 11.07 201 THR B CA 1
ATOM 6576 C C . THR B 1 201 ? 80.481 100.190 40.416 1.00 13.05 201 THR B C 1
ATOM 6577 O O . THR B 1 201 ? 80.272 101.291 39.910 1.00 12.53 201 THR B O 1
ATOM 6581 N N . ASP B 1 202 ? 81.677 99.858 40.891 1.00 12.77 202 ASP B N 1
ATOM 6582 C CA . ASP B 1 202 ? 82.820 100.755 40.877 1.00 13.50 202 ASP B CA 1
ATOM 6583 C C . ASP B 1 202 ? 83.528 100.736 39.513 1.00 14.67 202 ASP B C 1
ATOM 6584 O O . ASP B 1 202 ? 84.137 101.716 39.108 1.00 13.75 202 ASP B O 1
ATOM 6589 N N . VAL B 1 203 ? 83.476 99.581 38.849 1.00 13.09 203 VAL B N 1
ATOM 6590 C CA . VAL B 1 203 ? 84.137 99.326 37.585 1.00 12.31 203 VAL B CA 1
ATOM 6591 C C . VAL B 1 203 ? 83.064 98.866 36.602 1.00 12.78 203 VAL B C 1
ATOM 6592 O O . VAL B 1 203 ? 81.971 98.460 37.015 1.00 12.38 203 VAL B O 1
ATOM 6596 N N . PRO B 1 204 ? 83.310 98.926 35.313 1.00 11.86 204 PRO B N 1
ATOM 6597 C CA . PRO B 1 204 ? 82.374 98.386 34.328 1.00 13.80 204 PRO B CA 1
ATOM 6598 C C . PRO B 1 204 ? 82.216 96.883 34.561 1.00 15.52 204 PRO B C 1
ATOM 6599 O O . PRO B 1 204 ? 83.167 96.160 34.846 1.00 14.21 204 PRO B O 1
ATOM 6603 N N . PRO B 1 205 ? 81.021 96.352 34.362 1.00 17.44 205 PRO B N 1
ATOM 6604 C CA . PRO B 1 205 ? 80.795 94.920 34.505 1.00 19.43 205 PRO B CA 1
ATOM 6605 C C . PRO B 1 205 ? 81.434 94.162 33.360 1.00 22.01 205 PRO B C 1
ATOM 6606 O O . PRO B 1 205 ? 81.573 94.749 32.295 1.00 21.18 205 PRO B O 1
ATOM 6610 N N . ARG B 1 206 ? 81.761 92.884 33.525 1.00 25.66 206 ARG B N 1
ATOM 6611 C CA . ARG B 1 206 ? 82.304 92.087 32.418 1.00 28.89 206 ARG B CA 1
ATOM 6612 C C . ARG B 1 206 ? 81.655 90.699 32.396 1.00 28.87 206 ARG B C 1
ATOM 6613 O O . ARG B 1 206 ? 81.824 89.978 33.375 1.00 29.01 206 ARG B O 1
ATOM 6621 N N . ARG B 1 207 ? 80.963 90.352 31.328 1.00 29.41 207 ARG B N 1
ATOM 6622 C CA . ARG B 1 207 ? 80.308 89.061 31.201 1.00 30.63 207 ARG B CA 1
ATOM 6623 C C . ARG B 1 207 ? 81.333 87.924 31.223 1.00 30.05 207 ARG B C 1
ATOM 6624 O O . ARG B 1 207 ? 82.353 87.889 30.541 1.00 29.95 207 ARG B O 1
ATOM 6632 N N . ARG B 1 208 ? 81.051 86.977 32.103 1.00 29.34 208 ARG B N 1
ATOM 6633 C CA . ARG B 1 208 ? 81.910 85.775 32.233 1.00 28.36 208 ARG B CA 1
ATOM 6634 C C . ARG B 1 208 ? 81.521 84.883 31.061 1.00 26.68 208 ARG B C 1
ATOM 6635 O O . ARG B 1 208 ? 80.312 84.645 30.907 1.00 27.24 208 ARG B O 1
ATOM 6643 N N . GLY B 1 209 ? 82.416 84.476 30.170 1.00 25.37 209 GLY B N 1
ATOM 6644 C CA . GLY B 1 209 ? 82.012 83.649 29.040 1.00 23.48 209 GLY B CA 1
ATOM 6645 C C . GLY B 1 209 ? 82.165 82.144 29.263 1.00 21.83 209 GLY B C 1
ATOM 6646 O O . GLY B 1 209 ? 82.622 81.669 30.293 1.00 19.95 209 GLY B O 1
ATOM 6647 N N . ALA B 1 210 ? 81.780 81.375 28.256 1.00 22.10 210 ALA B N 1
ATOM 6648 C CA . ALA B 1 210 ? 81.936 79.918 28.235 1.00 22.83 210 ALA B CA 1
ATOM 6649 C C . ALA B 1 210 ? 83.379 79.535 28.535 1.00 23.62 210 ALA B C 1
ATOM 6650 O O . ALA B 1 210 ? 84.316 80.202 28.086 1.00 23.79 210 ALA B O 1
ATOM 6652 N N . LYS B 1 211 ? 83.609 78.503 29.339 1.00 24.64 211 LYS B N 1
ATOM 6653 C CA . LYS B 1 211 ? 84.935 78.100 29.784 1.00 28.41 211 LYS B CA 1
ATOM 6654 C C . LYS B 1 211 ? 85.854 77.705 28.629 1.00 30.85 211 LYS B C 1
ATOM 6655 O O . LYS B 1 211 ? 87.083 77.857 28.763 1.00 30.92 211 LYS B O 1
ATOM 6661 N N . GLY B 1 212 ? 85.273 77.220 27.532 1.00 31.76 212 GLY B N 1
ATOM 6662 C CA . GLY B 1 212 ? 86.042 76.883 26.355 1.00 33.01 212 GLY B CA 1
ATOM 6663 C C . GLY B 1 212 ? 86.022 78.005 25.325 1.00 34.61 212 GLY B C 1
ATOM 6664 O O . GLY B 1 212 ? 86.575 77.817 24.235 1.00 34.76 212 GLY B O 1
ATOM 6665 N N . GLY B 1 213 ? 85.394 79.141 25.611 1.00 34.86 213 GLY B N 1
ATOM 6666 C CA . GLY B 1 213 ? 85.299 80.254 24.682 1.00 35.14 213 GLY B CA 1
ATOM 6667 C C . GLY B 1 213 ? 84.040 80.114 23.841 1.00 37.05 213 GLY B C 1
ATOM 6668 O O . GLY B 1 213 ? 83.632 79.011 23.473 1.00 36.65 213 GLY B O 1
ATOM 6669 N N . GLY B 1 214 ? 83.368 81.211 23.535 1.00 38.89 214 GLY B N 1
ATOM 6670 C CA . GLY B 1 214 ? 82.141 81.136 22.732 1.00 42.09 214 GLY B CA 1
ATOM 6671 C C . GLY B 1 214 ? 82.540 81.051 21.264 1.00 44.59 214 GLY B C 1
ATOM 6672 O O . GLY B 1 214 ? 83.698 80.765 20.933 1.00 45.75 214 GLY B O 1
ATOM 6673 N N . GLY B 1 215 ? 81.603 81.316 20.379 1.00 45.82 215 GLY B N 1
ATOM 6674 C CA . GLY B 1 215 ? 81.886 81.301 18.942 1.00 47.18 215 GLY B CA 1
ATOM 6675 C C . GLY B 1 215 ? 80.671 81.929 18.265 1.00 48.28 215 GLY B C 1
ATOM 6676 O O . GLY B 1 215 ? 79.590 81.876 18.864 1.00 48.25 215 GLY B O 1
ATOM 6677 N N . TRP B 1 216 ? 80.846 82.428 17.044 1.00 48.78 216 TRP B N 1
ATOM 6678 C CA . TRP B 1 216 ? 79.693 83.025 16.356 1.00 49.34 216 TRP B CA 1
ATOM 6679 C C . TRP B 1 216 ? 78.517 82.050 16.387 1.00 47.66 216 TRP B C 1
ATOM 6680 O O . TRP B 1 216 ? 77.403 82.471 16.734 1.00 47.50 216 TRP B O 1
ATOM 6691 N N . ILE B 1 217 ? 78.697 80.785 16.007 1.00 46.24 217 ILE B N 1
ATOM 6692 C CA . ILE B 1 217 ? 77.582 79.851 16.016 1.00 44.89 217 ILE B CA 1
ATOM 6693 C C . ILE B 1 217 ? 76.889 79.760 17.374 1.00 43.50 217 ILE B C 1
ATOM 6694 O O . ILE B 1 217 ? 75.657 79.721 17.403 1.00 42.47 217 ILE B O 1
ATOM 6699 N N . PHE B 1 218 ? 77.608 79.766 18.487 1.00 41.93 218 PHE B N 1
ATOM 6700 C CA . PHE B 1 218 ? 76.989 79.652 19.805 1.00 40.39 218 PHE B CA 1
ATOM 6701 C C . PHE B 1 218 ? 76.241 80.902 20.232 1.00 39.84 218 PHE B C 1
ATOM 6702 O O . PHE B 1 218 ? 75.194 80.795 20.885 1.00 38.92 218 PHE B O 1
ATOM 6710 N N . ASP B 1 219 ? 76.736 82.095 19.872 1.00 39.45 219 ASP B N 1
ATOM 6711 C CA . ASP B 1 219 ? 76.031 83.317 20.234 1.00 38.79 219 ASP B CA 1
ATOM 6712 C C . ASP B 1 219 ? 74.738 83.404 19.406 1.00 37.16 219 ASP B C 1
ATOM 6713 O O . ASP B 1 219 ? 73.723 83.854 19.926 1.00 36.34 219 ASP B O 1
ATOM 6718 N N . ALA B 1 220 ? 74.841 82.993 18.142 1.00 34.93 220 ALA B N 1
ATOM 6719 C CA . ALA B 1 220 ? 73.699 83.027 17.237 1.00 34.33 220 ALA B CA 1
ATOM 6720 C C . ALA B 1 220 ? 72.578 82.111 17.718 1.00 32.95 220 ALA B C 1
ATOM 6721 O O . ALA B 1 220 ? 71.410 82.488 17.734 1.00 33.06 220 ALA B O 1
ATOM 6723 N N . LEU B 1 221 ? 72.969 80.910 18.137 1.00 31.45 221 LEU B N 1
ATOM 6724 C CA . LEU B 1 221 ? 72.008 79.936 18.643 1.00 30.16 221 LEU B CA 1
ATOM 6725 C C . LEU B 1 221 ? 71.354 80.475 19.909 1.00 28.69 221 LEU B C 1
ATOM 6726 O O . LEU B 1 221 ? 70.126 80.396 20.028 1.00 27.60 221 LEU B O 1
ATOM 6731 N N . ASP B 1 222 ? 72.147 81.062 20.812 1.00 27.54 222 ASP B N 1
ATOM 6732 C CA . ASP B 1 222 ? 71.565 81.606 22.046 1.00 26.74 222 ASP B CA 1
ATOM 6733 C C . ASP B 1 222 ? 70.579 82.722 21.760 1.00 26.92 222 ASP B C 1
ATOM 6734 O O . ASP B 1 222 ? 69.490 82.839 22.336 1.00 25.65 222 ASP B O 1
ATOM 6739 N N . ARG B 1 223 ? 70.936 83.603 20.818 1.00 27.26 223 ARG B N 1
ATOM 6740 C CA . ARG B 1 223 ? 70.057 84.715 20.404 1.00 26.75 223 ARG B CA 1
ATOM 6741 C C . ARG B 1 223 ? 68.770 84.149 19.828 1.00 23.85 223 ARG B C 1
ATOM 6742 O O . ARG B 1 223 ? 67.662 84.520 20.179 1.00 23.97 223 ARG B O 1
ATOM 6750 N N . ALA B 1 224 ? 68.887 83.170 18.938 1.00 22.75 224 ALA B N 1
ATOM 6751 C CA . ALA B 1 224 ? 67.715 82.512 18.340 1.00 22.82 224 ALA B CA 1
ATOM 6752 C C . ALA B 1 224 ? 66.807 81.894 19.396 1.00 22.54 224 ALA B C 1
ATOM 6753 O O . ALA B 1 224 ? 65.573 82.025 19.357 1.00 21.59 224 ALA B O 1
ATOM 6755 N N . LEU B 1 225 ? 67.440 81.208 20.382 1.00 21.76 225 LEU B N 1
ATOM 6756 C CA . LEU B 1 225 ? 66.646 80.610 21.454 1.00 20.80 225 LEU B CA 1
ATOM 6757 C C . LEU B 1 225 ? 65.912 81.654 22.262 1.00 21.22 225 LEU B C 1
ATOM 6758 O O . LEU B 1 225 ? 64.751 81.415 22.630 1.00 21.27 225 LEU B O 1
ATOM 6763 N N . HIS B 1 226 ? 66.505 82.816 22.527 1.00 22.10 226 HIS B N 1
ATOM 6764 C CA . HIS B 1 226 ? 65.779 83.875 23.224 1.00 23.70 226 HIS B CA 1
ATOM 6765 C C . HIS B 1 226 ? 64.681 84.448 22.323 1.00 24.48 226 HIS B C 1
ATOM 6766 O O . HIS B 1 226 ? 63.594 84.733 22.819 1.00 25.00 226 HIS B O 1
ATOM 6773 N N . GLY B 1 227 ? 64.940 84.568 21.022 1.00 24.84 227 GLY B N 1
ATOM 6774 C CA . GLY B 1 227 ? 63.878 85.030 20.100 1.00 26.23 227 GLY B CA 1
ATOM 6775 C C . GLY B 1 227 ? 62.728 84.025 20.095 1.00 25.99 227 GLY B C 1
ATOM 6776 O O . GLY B 1 227 ? 61.543 84.382 20.260 1.00 25.72 227 GLY B O 1
ATOM 6777 N N . TYR B 1 228 ? 63.083 82.736 20.019 1.00 26.00 228 TYR B N 1
ATOM 6778 C CA . TYR B 1 228 ? 62.049 81.695 20.053 1.00 26.45 228 TYR B CA 1
ATOM 6779 C C . TYR B 1 228 ? 61.245 81.761 21.334 1.00 27.36 228 TYR B C 1
ATOM 6780 O O . TYR B 1 228 ? 60.009 81.649 21.347 1.00 27.25 228 TYR B O 1
ATOM 6789 N N . GLN B 1 229 ? 61.910 82.031 22.459 1.00 27.97 229 GLN B N 1
ATOM 6790 C CA . GLN B 1 229 ? 61.261 82.134 23.761 1.00 29.82 229 GLN B CA 1
ATOM 6791 C C . GLN B 1 229 ? 60.140 83.156 23.766 1.00 31.72 229 GLN B C 1
ATOM 6792 O O . GLN B 1 229 ? 59.106 82.978 24.419 1.00 31.16 229 GLN B O 1
ATOM 6798 N N . LYS B 1 230 ? 60.346 84.262 23.043 1.00 33.76 230 LYS B N 1
ATOM 6799 C CA . LYS B 1 230 ? 59.362 85.330 22.960 1.00 36.64 230 LYS B CA 1
ATOM 6800 C C . LYS B 1 230 ? 58.111 84.936 22.176 1.00 36.67 230 LYS B C 1
ATOM 6801 O O . LYS B 1 230 ? 57.060 85.525 22.427 1.00 37.39 230 LYS B O 1
ATOM 6807 N N . LEU B 1 231 ? 58.185 83.985 21.253 1.00 36.84 231 LEU B N 1
ATOM 6808 C CA . LEU B 1 231 ? 57.000 83.567 20.519 1.00 37.26 231 LEU B CA 1
ATOM 6809 C C . LEU B 1 231 ? 55.940 83.060 21.489 1.00 37.68 231 LEU B C 1
ATOM 6810 O O . LEU B 1 231 ? 56.237 82.686 22.626 1.00 37.84 231 LEU B O 1
ATOM 6815 N N . SER B 1 232 ? 54.688 83.095 21.051 1.00 37.64 232 SER B N 1
ATOM 6816 C CA . SER B 1 232 ? 53.573 82.648 21.880 1.00 37.72 232 SER B CA 1
ATOM 6817 C C . SER B 1 232 ? 53.328 81.159 21.676 1.00 36.49 232 SER B C 1
ATOM 6818 O O . SER B 1 232 ? 52.836 80.495 22.589 1.00 37.12 232 SER B O 1
ATOM 6821 N N . VAL B 1 233 ? 53.630 80.633 20.484 1.00 35.51 233 VAL B N 1
ATOM 6822 C CA . VAL B 1 233 ? 53.439 79.201 20.268 1.00 34.55 233 VAL B CA 1
ATOM 6823 C C . VAL B 1 233 ? 54.771 78.511 19.990 1.00 32.05 233 VAL B C 1
ATOM 6824 O O . VAL B 1 233 ? 55.628 78.978 19.242 1.00 31.96 233 VAL B O 1
ATOM 6828 N N . HIS B 1 234 ? 54.931 77.359 20.656 1.00 29.88 234 HIS B N 1
ATOM 6829 C CA . HIS B 1 234 ? 56.148 76.556 20.508 1.00 27.79 234 HIS B CA 1
ATOM 6830 C C . HIS B 1 234 ? 55.792 75.098 20.259 1.00 26.68 234 HIS B C 1
ATOM 6831 O O . HIS B 1 234 ? 55.568 74.332 21.198 1.00 26.05 234 HIS B O 1
ATOM 6838 N N . PRO B 1 235 ? 55.646 74.728 18.992 1.00 26.90 235 PRO B N 1
ATOM 6839 C CA . PRO B 1 235 ? 55.261 73.397 18.583 1.00 26.27 235 PRO B CA 1
ATOM 6840 C C . PRO B 1 235 ? 56.147 72.350 19.228 1.00 25.04 235 PRO B C 1
ATOM 6841 O O . PRO B 1 235 ? 57.373 72.472 19.187 1.00 24.06 235 PRO B O 1
ATOM 6845 N N . PHE B 1 236 ? 55.562 71.325 19.831 1.00 24.08 236 PHE B N 1
ATOM 6846 C CA . PHE B 1 236 ? 56.314 70.249 20.467 1.00 24.01 236 PHE B CA 1
ATOM 6847 C C . PHE B 1 236 ? 57.009 70.627 21.766 1.00 22.05 236 PHE B C 1
ATOM 6848 O O . PHE B 1 236 ? 57.648 69.750 22.370 1.00 20.81 236 PHE B O 1
ATOM 6856 N N . ARG B 1 237 ? 56.899 71.851 22.259 1.00 20.32 237 ARG B N 1
ATOM 6857 C CA . ARG B 1 237 ? 57.554 72.231 23.511 1.00 19.37 237 ARG B CA 1
ATOM 6858 C C . ARG B 1 237 ? 56.964 71.408 24.655 1.00 19.18 237 ARG B C 1
ATOM 6859 O O . ARG B 1 237 ? 57.722 70.867 25.449 1.00 17.71 237 ARG B O 1
ATOM 6867 N N . ARG B 1 238 ? 55.649 71.256 24.745 1.00 19.06 238 ARG B N 1
ATOM 6868 C CA . ARG B 1 238 ? 55.043 70.435 25.782 1.00 19.15 238 ARG B CA 1
ATOM 6869 C C . ARG B 1 238 ? 55.557 68.997 25.761 1.00 18.20 238 ARG B C 1
ATOM 6870 O O . ARG B 1 238 ? 55.895 68.405 26.787 1.00 17.02 238 ARG B O 1
ATOM 6878 N N . ALA B 1 239 ? 55.628 68.396 24.575 1.00 16.50 239 ALA B N 1
ATOM 6879 C CA . ALA B 1 239 ? 56.179 67.073 24.405 1.00 16.6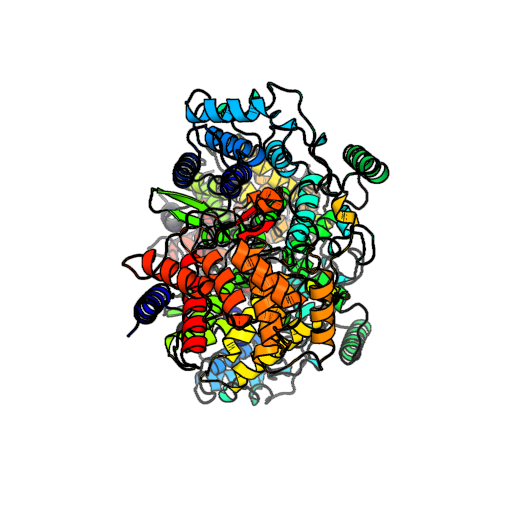9 239 ALA B CA 1
ATOM 6880 C C . ALA B 1 239 ? 57.636 67.042 24.884 1.00 15.93 239 ALA B C 1
ATOM 6881 O O . ALA B 1 239 ? 58.055 66.111 25.576 1.00 14.71 239 ALA B O 1
ATOM 6883 N N . ALA B 1 240 ? 58.414 68.091 24.574 1.00 14.27 240 ALA B N 1
ATOM 6884 C CA . ALA B 1 240 ? 59.792 68.143 25.067 1.00 14.16 240 ALA B CA 1
ATOM 6885 C C . ALA B 1 240 ? 59.820 68.204 26.593 1.00 13.34 240 ALA B C 1
ATOM 6886 O O . ALA B 1 240 ? 60.638 67.553 27.255 1.00 12.21 240 ALA B O 1
ATOM 6888 N N . GLU B 1 241 ? 58.953 69.007 27.196 1.00 13.26 241 GLU B N 1
ATOM 6889 C CA . GLU B 1 241 ? 58.899 69.152 28.654 1.00 13.21 241 GLU B CA 1
ATOM 6890 C C . GLU B 1 241 ? 58.549 67.842 29.350 1.00 13.54 241 GLU B C 1
ATOM 6891 O O . GLU B 1 241 ? 59.120 67.568 30.419 1.00 12.38 241 GLU B O 1
ATOM 6897 N N . ILE B 1 242 ? 57.649 67.064 28.763 1.00 11.90 242 ILE B N 1
ATOM 6898 C CA . ILE B 1 242 ? 57.256 65.775 29.310 1.00 12.26 242 ILE B CA 1
ATOM 6899 C C . ILE B 1 242 ? 58.437 64.823 29.220 1.00 12.24 242 ILE B C 1
ATOM 6900 O O . ILE B 1 242 ? 58.667 64.045 30.158 1.00 11.29 242 ILE B O 1
ATOM 6905 N N . ARG B 1 243 ? 59.204 64.850 28.115 1.00 11.57 243 ARG B N 1
ATOM 6906 C CA . ARG B 1 243 ? 60.404 64.010 28.069 1.00 11.51 243 ARG B CA 1
ATOM 6907 C C . ARG B 1 243 ? 61.341 64.419 29.220 1.00 10.58 243 ARG B C 1
ATOM 6908 O O . ARG B 1 243 ? 61.967 63.545 29.797 1.00 9.16 243 ARG B O 1
ATOM 6916 N N . ALA B 1 244 ? 61.529 65.727 29.447 1.00 9.69 244 ALA B N 1
ATOM 6917 C CA . ALA B 1 244 ? 62.456 66.147 30.520 1.00 10.48 244 ALA B CA 1
ATOM 6918 C C . ALA B 1 244 ? 61.944 65.676 31.876 1.00 9.45 244 ALA B C 1
ATOM 6919 O O . ALA B 1 244 ? 62.700 65.123 32.715 1.00 10.81 244 ALA B O 1
ATOM 6921 N N . LEU B 1 245 ? 60.650 65.877 32.150 1.00 8.47 245 LEU B N 1
ATOM 6922 C CA . LEU B 1 245 ? 60.047 65.423 33.381 1.00 8.49 245 LEU B CA 1
ATOM 6923 C C . LEU B 1 245 ? 60.220 63.920 33.546 1.00 8.50 245 LEU B C 1
ATOM 6924 O O . LEU B 1 245 ? 60.655 63.479 34.605 1.00 8.77 245 LEU B O 1
ATOM 6929 N N . ASP B 1 246 ? 59.871 63.107 32.552 1.00 8.01 246 ASP B N 1
ATOM 6930 C CA . ASP B 1 246 ? 59.979 61.659 32.650 1.00 9.76 246 ASP B CA 1
ATOM 6931 C C . ASP B 1 246 ? 61.420 61.223 32.924 1.00 9.36 246 ASP B C 1
ATOM 6932 O O . ASP B 1 246 ? 61.680 60.362 33.752 1.00 9.69 246 ASP B O 1
ATOM 6937 N N . TRP B 1 247 ? 62.360 61.861 32.228 1.00 10.09 247 TRP B N 1
ATOM 6938 C CA . TRP B 1 247 ? 63.774 61.551 32.444 1.00 9.04 247 TRP B CA 1
ATOM 6939 C C . TRP B 1 247 ? 64.105 61.783 33.909 1.00 8.95 247 TRP B C 1
ATOM 6940 O O . TRP B 1 247 ? 64.772 60.891 34.462 1.00 8.79 247 TRP B O 1
ATOM 6951 N N . LEU B 1 248 ? 63.721 62.901 34.523 1.00 7.13 248 LEU B N 1
ATOM 6952 C CA . LEU B 1 248 ? 63.991 63.130 35.937 1.00 8.38 248 LEU B CA 1
ATOM 6953 C C . LEU B 1 248 ? 63.250 62.178 36.874 1.00 9.35 248 LEU B C 1
ATOM 6954 O O . LEU B 1 248 ? 63.832 61.686 37.864 1.00 7.86 248 LEU B O 1
ATOM 6959 N N . LEU B 1 249 ? 61.983 61.898 36.559 1.00 8.94 249 LEU B N 1
ATOM 6960 C CA . LEU B 1 249 ? 61.216 61.000 37.441 1.00 8.24 249 LEU B CA 1
ATOM 6961 C C . LEU B 1 249 ? 61.852 59.617 37.483 1.00 7.59 249 LEU B C 1
ATOM 6962 O O . LEU B 1 249 ? 61.960 59.056 38.574 1.00 6.81 249 LEU B O 1
ATOM 6967 N N . GLU B 1 250 ? 62.254 59.079 36.345 1.00 6.55 250 GLU B N 1
ATOM 6968 C CA . GLU B 1 250 ? 62.860 57.769 36.263 1.00 8.73 250 GLU B CA 1
ATOM 6969 C C . GLU B 1 250 ? 64.145 57.642 37.067 1.00 9.78 250 GLU B C 1
ATOM 6970 O O . GLU B 1 250 ? 64.395 56.560 37.594 1.00 8.05 250 GLU B O 1
ATOM 6976 N N . ARG B 1 251 ? 64.973 58.715 37.123 1.00 9.22 251 ARG B N 1
ATOM 6977 C CA . ARG B 1 251 ? 66.270 58.631 37.736 1.00 8.69 251 ARG B CA 1
ATOM 6978 C C . ARG B 1 251 ? 66.420 59.148 39.155 1.00 9.62 251 ARG B C 1
ATOM 6979 O O . ARG B 1 251 ? 67.515 59.024 39.697 1.00 9.46 251 ARG B O 1
ATOM 6987 N N . GLN B 1 252 ? 65.371 59.631 39.793 1.00 9.02 252 GLN B N 1
ATOM 6988 C CA . GLN B 1 252 ? 65.510 60.104 41.165 1.00 9.03 252 GLN B CA 1
ATOM 6989 C C . GLN B 1 252 ? 66.171 59.044 42.029 1.00 8.69 252 GLN B C 1
ATOM 6990 O O . GLN B 1 252 ? 65.778 57.890 42.003 1.00 9.25 252 GLN B O 1
ATOM 6996 N N . ALA B 1 253 ? 67.177 59.470 42.789 1.00 7.92 253 ALA B N 1
ATOM 6997 C CA . ALA B 1 253 ? 67.903 58.631 43.711 1.00 8.60 253 ALA B CA 1
ATOM 6998 C C . ALA B 1 253 ? 67.015 58.201 44.869 1.00 8.36 253 ALA B C 1
ATOM 6999 O O . ALA B 1 253 ? 66.032 58.849 45.253 1.00 8.07 253 ALA B O 1
ATOM 7001 N N . GLY B 1 254 ? 67.446 57.132 45.550 1.00 9.11 254 GLY B N 1
ATOM 7002 C CA . GLY B 1 254 ? 66.674 56.599 46.663 1.00 10.12 254 GLY B CA 1
ATOM 7003 C C . GLY B 1 254 ? 66.632 57.516 47.879 1.00 10.82 254 GLY B C 1
ATOM 7004 O O . GLY B 1 254 ? 65.709 57.343 48.672 1.00 9.97 254 GLY B O 1
ATOM 7005 N N . ASP B 1 255 ? 67.541 58.499 48.008 1.00 10.34 255 ASP B N 1
ATOM 7006 C CA . ASP B 1 255 ? 67.504 59.405 49.143 1.00 10.64 255 ASP B CA 1
ATOM 7007 C C . ASP B 1 255 ? 66.672 60.644 48.774 1.00 10.89 255 ASP B C 1
ATOM 7008 O O . ASP B 1 255 ? 66.525 61.583 49.534 1.00 10.30 255 ASP B O 1
ATOM 7013 N N . GLY B 1 256 ? 66.088 60.654 47.552 1.00 9.88 256 GLY B N 1
ATOM 7014 C CA . GLY B 1 256 ? 65.247 61.783 47.149 1.00 8.48 256 GLY B CA 1
ATOM 7015 C C . GLY B 1 256 ? 66.036 62.790 46.313 1.00 8.40 256 GLY B C 1
ATOM 7016 O O . GLY B 1 256 ? 65.392 63.656 45.727 1.00 7.05 256 GLY B O 1
ATOM 7017 N N . SER B 1 257 ? 67.370 62.687 46.282 1.00 6.40 257 SER B N 1
ATOM 7018 C CA . SER B 1 257 ? 68.119 63.656 45.483 1.00 7.99 257 SER B CA 1
ATOM 7019 C C . SER B 1 257 ? 68.092 63.233 44.023 1.00 7.65 257 SER B C 1
ATOM 7020 O O . SER B 1 257 ? 67.512 62.189 43.652 1.00 6.24 257 SER B O 1
ATOM 7023 N N . TRP B 1 258 ? 68.735 64.075 43.204 1.00 8.92 258 TRP B N 1
ATOM 7024 C CA . TRP B 1 258 ? 69.057 63.725 41.826 1.00 9.07 258 TRP B CA 1
ATOM 7025 C C . TRP B 1 258 ? 70.584 63.616 41.834 1.00 9.89 258 TRP B C 1
ATOM 7026 O O . TRP B 1 258 ? 71.329 64.555 42.126 1.00 8.98 258 TRP B O 1
ATOM 7037 N N . GLY B 1 259 ? 71.098 62.406 41.619 1.00 10.41 259 GLY B N 1
ATOM 7038 C CA . GLY B 1 259 ? 72.527 62.159 41.565 1.00 7.79 259 GLY B CA 1
ATOM 7039 C C . GLY B 1 259 ? 73.288 62.391 42.856 1.00 8.05 259 GLY B C 1
ATOM 7040 O O . GLY B 1 259 ? 74.532 62.474 42.824 1.00 7.07 259 GLY B O 1
ATOM 7041 N N . GLY B 1 260 ? 72.651 62.527 43.999 1.00 7.37 260 GLY B N 1
ATOM 7042 C CA . GLY B 1 260 ? 73.342 62.734 45.275 1.00 7.12 260 GLY B CA 1
ATOM 7043 C C . GLY B 1 260 ? 74.140 64.020 45.374 1.00 8.82 260 GLY B C 1
ATOM 7044 O O . GLY B 1 260 ? 75.101 64.178 46.170 1.00 8.16 260 GLY B O 1
ATOM 7045 N N . ILE B 1 261 ? 73.783 65.036 44.555 1.00 7.62 261 ILE B N 1
ATOM 7046 C CA . ILE B 1 261 ? 74.527 66.289 44.531 1.00 6.68 261 ILE B CA 1
ATOM 7047 C C . ILE B 1 261 ? 73.531 67.455 44.526 1.00 6.81 261 ILE B C 1
ATOM 7048 O O . ILE B 1 261 ? 72.439 67.377 43.982 1.00 5.58 261 ILE B O 1
ATOM 7053 N N . GLN B 1 262 ? 73.997 68.557 45.091 1.00 5.68 262 GLN B N 1
ATOM 7054 C CA . GLN B 1 262 ? 73.126 69.709 45.289 1.00 6.37 262 GLN B CA 1
ATOM 7055 C C . GLN B 1 262 ? 72.467 70.316 44.084 1.00 7.10 262 GLN B C 1
ATOM 7056 O O . GLN B 1 262 ? 71.239 70.574 44.153 1.00 6.31 262 GLN B O 1
ATOM 7062 N N . PRO B 1 263 ? 73.179 70.623 43.017 1.00 7.60 263 PRO B N 1
ATOM 7063 C CA . PRO B 1 263 ? 72.583 71.398 41.919 1.00 7.75 263 PRO B CA 1
ATOM 7064 C C . PRO B 1 263 ? 71.385 70.784 41.251 1.00 6.73 263 PRO B C 1
ATOM 7065 O O . PRO B 1 263 ? 70.290 71.361 41.270 1.00 8.01 263 PRO B O 1
ATOM 7069 N N . PRO B 1 264 ? 71.458 69.606 40.656 1.00 6.32 264 PRO B N 1
ATOM 7070 C CA . PRO B 1 264 ? 70.312 68.993 39.996 1.00 7.07 264 PRO B CA 1
ATOM 7071 C C . PRO B 1 264 ? 69.161 68.719 40.940 1.00 8.07 264 PRO B C 1
ATOM 7072 O O . PRO B 1 264 ? 67.986 68.866 40.574 1.00 7.71 264 PRO B O 1
ATOM 7076 N N . TRP B 1 265 ? 69.490 68.423 42.214 1.00 7.21 265 TRP B N 1
ATOM 7077 C CA . TRP B 1 265 ? 68.457 68.226 43.214 1.00 7.75 265 TRP B CA 1
ATOM 7078 C C . TRP B 1 265 ? 67.620 69.486 43.424 1.00 7.60 265 TRP B C 1
ATOM 7079 O O . TRP B 1 265 ? 66.382 69.467 43.372 1.00 8.01 265 TRP B O 1
ATOM 7090 N N . PHE B 1 266 ? 68.300 70.616 43.646 1.00 6.62 266 PHE B N 1
ATOM 7091 C CA . PHE B 1 266 ? 67.549 71.869 43.852 1.00 6.91 266 PHE B CA 1
ATOM 7092 C C . PHE B 1 266 ? 66.817 72.269 42.580 1.00 6.77 266 PHE B C 1
ATOM 7093 O O . PHE B 1 266 ? 65.655 72.674 42.644 1.00 7.45 266 PHE B O 1
ATOM 7101 N N . TYR B 1 267 ? 67.431 72.159 41.404 1.00 6.67 267 TYR B N 1
ATOM 7102 C CA . TYR B 1 267 ? 66.764 72.542 40.162 1.00 6.92 267 TYR B CA 1
ATOM 7103 C C . TYR B 1 267 ? 65.603 71.609 39.822 1.00 7.45 267 TYR B C 1
ATOM 7104 O O . TYR B 1 267 ? 64.596 72.085 39.298 1.00 8.58 267 TYR B O 1
ATOM 7113 N N . ALA B 1 268 ? 65.699 70.314 40.096 1.00 6.70 268 ALA B N 1
ATOM 7114 C CA . ALA B 1 268 ? 64.583 69.385 39.885 1.00 7.78 268 ALA B CA 1
ATOM 7115 C C . ALA B 1 268 ? 63.406 69.759 40.777 1.00 7.55 268 ALA B C 1
ATOM 7116 O O . ALA B 1 268 ? 62.235 69.749 40.343 1.00 7.89 268 ALA B O 1
ATOM 7118 N N . LEU B 1 269 ? 63.623 70.097 42.042 1.00 6.60 269 LEU B N 1
ATOM 7119 C CA . LEU B 1 269 ? 62.545 70.497 42.945 1.00 7.20 269 LEU B CA 1
ATOM 7120 C C . LEU B 1 269 ? 61.831 71.757 42.425 1.00 8.02 269 LEU B C 1
ATOM 7121 O O . LEU B 1 269 ? 60.614 71.881 42.457 1.00 8.13 269 LEU B O 1
ATOM 7126 N N . ILE B 1 270 ? 62.574 72.698 41.863 1.00 7.82 270 ILE B N 1
ATOM 7127 C CA . ILE B 1 270 ? 62.001 73.910 41.275 1.00 7.46 270 ILE B CA 1
ATOM 7128 C C . ILE B 1 270 ? 61.218 73.571 40.037 1.00 7.48 270 ILE B C 1
ATOM 7129 O O . ILE B 1 270 ? 60.111 74.054 39.784 1.00 9.44 270 ILE B O 1
ATOM 7134 N N . ALA B 1 271 ? 61.729 72.645 39.216 1.00 8.98 271 ALA B N 1
ATOM 7135 C CA . ALA B 1 271 ? 61.026 72.187 38.026 1.00 9.60 271 ALA B CA 1
ATOM 7136 C C . ALA B 1 271 ? 59.701 71.566 38.466 1.00 9.00 271 ALA B C 1
ATOM 7137 O O . ALA B 1 271 ? 58.664 71.902 37.905 1.00 8.55 271 ALA B O 1
ATOM 7139 N N . LEU B 1 272 ? 59.703 70.716 39.486 1.00 8.75 272 LEU B N 1
ATOM 7140 C CA . LEU B 1 272 ? 58.465 70.087 39.961 1.00 9.02 272 LEU B CA 1
ATOM 7141 C C . LEU B 1 272 ? 57.478 71.131 40.465 1.00 10.07 272 LEU B C 1
ATOM 7142 O O . LEU B 1 272 ? 56.255 71.104 40.226 1.00 10.36 272 LEU B O 1
ATOM 7147 N N . LYS B 1 273 ? 57.997 72.097 41.251 1.00 9.64 273 LYS B N 1
ATOM 7148 C CA . LYS B 1 273 ? 57.177 73.203 41.763 1.00 9.08 273 LYS B CA 1
ATOM 7149 C C . LYS B 1 273 ? 56.452 73.892 40.612 1.00 10.52 273 LYS B C 1
ATOM 7150 O O . LYS B 1 273 ? 55.246 74.130 40.596 1.00 9.05 273 LYS B O 1
ATOM 7156 N N . ILE B 1 274 ? 57.211 74.247 39.584 1.00 10.63 274 ILE B N 1
ATOM 7157 C CA . ILE B 1 274 ? 56.705 74.959 38.405 1.00 12.72 274 ILE B CA 1
ATOM 7158 C C . ILE B 1 274 ? 55.673 74.189 37.605 1.00 12.52 274 ILE B C 1
ATOM 7159 O O . ILE B 1 274 ? 54.774 74.791 37.045 1.00 12.53 274 ILE B O 1
ATOM 7164 N N . LEU B 1 275 ? 55.760 72.883 37.597 1.00 10.75 275 LEU B N 1
ATOM 7165 C CA . LEU B 1 275 ? 54.846 71.981 36.950 1.00 12.54 275 LEU B CA 1
ATOM 7166 C C . LEU B 1 275 ? 53.643 71.670 37.829 1.00 11.39 275 LEU B C 1
ATOM 7167 O O . LEU B 1 275 ? 52.832 70.825 37.467 1.00 12.20 275 LEU B O 1
ATOM 7172 N N . ASP B 1 276 ? 53.536 72.277 39.008 1.00 10.64 276 ASP B N 1
ATOM 7173 C CA . ASP B 1 276 ? 52.442 72.093 39.914 1.00 11.20 276 ASP B CA 1
ATOM 7174 C C . ASP B 1 276 ? 52.393 70.630 40.382 1.00 10.80 276 ASP B C 1
ATOM 7175 O O . ASP B 1 276 ? 51.331 70.001 40.413 1.00 10.73 276 ASP B O 1
ATOM 7180 N N . MET B 1 277 ? 53.568 70.129 40.689 1.00 9.48 277 MET B N 1
ATOM 7181 C CA . MET B 1 277 ? 53.710 68.757 41.195 1.00 9.81 277 MET B CA 1
ATOM 7182 C C . MET B 1 277 ? 54.144 68.754 42.638 1.00 9.08 277 MET B C 1
ATOM 7183 O O . MET B 1 277 ? 54.825 67.813 43.098 1.00 9.13 277 MET B O 1
ATOM 7188 N N . THR B 1 278 ? 53.704 69.733 43.457 1.00 9.63 278 THR B N 1
ATOM 7189 C CA . THR B 1 278 ? 54.112 69.718 44.869 1.00 10.86 278 THR B CA 1
ATOM 7190 C C . THR B 1 278 ? 53.394 68.604 45.623 1.00 11.82 278 THR B C 1
ATOM 7191 O O . THR B 1 278 ? 53.914 68.231 46.684 1.00 12.53 278 THR B O 1
ATOM 7195 N N . GLN B 1 279 ? 52.303 68.036 45.105 1.00 11.48 279 GLN B N 1
ATOM 7196 C CA . GLN B 1 279 ? 51.675 66.913 45.812 1.00 12.66 279 GLN B CA 1
ATOM 7197 C C . GLN B 1 279 ? 52.118 65.565 45.231 1.00 12.29 279 GLN B C 1
ATOM 7198 O O . GLN B 1 279 ? 51.393 64.573 45.356 1.00 11.36 279 GLN B O 1
ATOM 7204 N N . HIS B 1 280 ? 53.208 65.588 44.474 1.00 10.60 280 HIS B N 1
ATOM 7205 C CA . HIS B 1 280 ? 53.675 64.364 43.814 1.00 10.60 280 HIS B CA 1
ATOM 7206 C C . HIS B 1 280 ? 54.795 63.763 44.643 1.00 10.74 280 HIS B C 1
ATOM 7207 O O . HIS B 1 280 ? 55.633 64.500 45.160 1.00 11.37 280 HIS B O 1
ATOM 7214 N N . PRO B 1 281 ? 54.829 62.452 44.797 1.00 11.39 281 PRO B N 1
ATOM 7215 C CA . PRO B 1 281 ? 55.853 61.774 45.556 1.00 10.92 281 PRO B CA 1
ATOM 7216 C C . PRO B 1 281 ? 57.269 62.168 45.191 1.00 10.27 281 PRO B C 1
ATOM 7217 O O . PRO B 1 281 ? 58.113 62.125 46.092 1.00 9.22 281 PRO B O 1
ATOM 7221 N N . ALA B 1 282 ? 57.601 62.441 43.932 1.00 9.80 282 ALA B N 1
ATOM 7222 C CA . ALA B 1 282 ? 58.981 62.802 43.596 1.00 10.23 282 ALA B CA 1
ATOM 7223 C C . ALA B 1 282 ? 59.328 64.088 44.336 1.00 10.48 282 ALA B C 1
ATOM 7224 O O . ALA B 1 282 ? 60.434 64.209 44.870 1.00 10.32 282 ALA B O 1
ATOM 7226 N N . PHE B 1 283 ? 58.388 65.046 44.374 1.00 9.52 283 PHE B N 1
ATOM 7227 C CA . PHE B 1 283 ? 58.671 66.323 45.052 1.00 8.95 283 PHE B CA 1
ATOM 7228 C C . PHE B 1 283 ? 58.721 66.130 46.575 1.00 9.60 283 PHE B C 1
ATOM 7229 O O . PHE B 1 283 ? 59.573 66.653 47.294 1.00 7.74 283 PHE B O 1
ATOM 7237 N N . ILE B 1 284 ? 57.765 65.367 47.109 1.00 10.31 284 ILE B N 1
ATOM 7238 C CA . ILE B 1 284 ? 57.651 65.130 48.549 1.00 10.71 284 ILE B CA 1
ATOM 7239 C C . ILE B 1 284 ? 58.898 64.435 49.087 1.00 10.54 284 ILE B C 1
ATOM 7240 O O . ILE B 1 284 ? 59.479 64.907 50.069 1.00 10.15 284 ILE B O 1
ATOM 7245 N N . LYS B 1 285 ? 59.289 63.333 48.428 1.00 10.97 285 LYS B N 1
ATOM 7246 C CA . LYS B 1 285 ? 60.499 62.642 48.809 1.00 11.42 285 LYS B CA 1
ATOM 7247 C C . LYS B 1 285 ? 61.744 63.468 48.542 1.00 10.74 285 LYS B C 1
ATOM 7248 O O . LYS B 1 285 ? 62.710 63.434 49.317 1.00 9.62 285 LYS B O 1
ATOM 7254 N N . GLY B 1 286 ? 61.759 64.237 47.442 1.00 9.84 286 GLY B N 1
ATOM 7255 C CA . GLY B 1 286 ? 62.877 65.132 47.129 1.00 8.46 286 GLY B CA 1
ATOM 7256 C C . GLY B 1 286 ? 63.081 66.187 48.188 1.00 8.87 286 GLY B C 1
ATOM 7257 O O . GLY B 1 286 ? 64.211 66.505 48.600 1.00 8.14 286 GLY B O 1
ATOM 7258 N N . TRP B 1 287 ? 61.983 66.765 48.687 1.00 8.41 287 TRP B N 1
ATOM 7259 C CA . TRP B 1 287 ? 62.023 67.772 49.720 1.00 8.81 287 TRP B CA 1
ATOM 7260 C C . TRP B 1 287 ? 62.483 67.165 51.050 1.00 10.19 287 TRP B C 1
ATOM 7261 O O . TRP B 1 287 ? 63.388 67.687 51.728 1.00 9.41 287 TRP B O 1
ATOM 7272 N N . GLU B 1 288 ? 61.829 66.082 51.453 1.00 7.92 288 GLU B N 1
ATOM 7273 C CA . GLU B 1 288 ? 62.144 65.418 52.716 1.00 9.45 288 GLU B CA 1
ATOM 7274 C C . GLU B 1 288 ? 63.558 64.887 52.813 1.00 10.04 288 GLU B C 1
ATOM 7275 O O . GLU B 1 288 ? 64.165 64.866 53.895 1.00 9.67 288 GLU B O 1
ATOM 7281 N N . GLY B 1 289 ? 64.140 64.448 51.677 1.00 8.89 289 GLY B N 1
ATOM 7282 C CA . GLY B 1 289 ? 65.474 63.892 51.698 1.00 8.86 289 GLY B CA 1
ATOM 7283 C C . GLY B 1 289 ? 66.522 64.953 51.989 1.00 8.96 289 GLY B C 1
ATOM 7284 O O . GLY B 1 289 ? 67.660 64.574 52.316 1.00 9.67 289 GLY B O 1
ATOM 7285 N N . LEU B 1 290 ? 66.226 66.245 51.819 1.00 7.72 290 LEU B N 1
ATOM 7286 C CA . LEU B 1 290 ? 67.217 67.288 52.033 1.00 8.80 290 LEU B CA 1
ATOM 7287 C C . LEU B 1 290 ? 67.822 67.213 53.436 1.00 9.25 290 LEU B C 1
ATOM 7288 O O . LEU B 1 290 ? 69.025 67.463 53.590 1.00 9.80 290 LEU B O 1
ATOM 7293 N N . GLU B 1 291 ? 67.054 66.891 54.470 1.00 9.27 291 GLU B N 1
ATOM 7294 C CA . GLU B 1 291 ? 67.563 66.864 55.827 1.00 9.27 291 GLU B CA 1
ATOM 7295 C C . GLU B 1 291 ? 68.741 65.926 56.008 1.00 10.38 291 GLU B C 1
ATOM 7296 O O . GLU B 1 291 ? 69.664 66.250 56.779 1.00 10.35 291 GLU B O 1
ATOM 7302 N N . LEU B 1 292 ? 68.826 64.797 55.295 1.00 8.02 292 LEU B N 1
ATOM 7303 C CA . LEU B 1 292 ? 69.967 63.912 55.414 1.00 9.03 292 LEU B CA 1
ATOM 7304 C C . LEU B 1 292 ? 71.288 64.616 55.061 1.00 8.78 292 LEU B C 1
ATOM 7305 O O . LEU B 1 292 ? 72.338 64.204 55.575 1.00 6.90 292 LEU B O 1
ATOM 7310 N N . TYR B 1 293 ? 71.272 65.657 54.210 1.00 6.95 293 TYR B N 1
ATOM 7311 C CA . TYR B 1 293 ? 72.506 66.321 53.808 1.00 7.66 293 TYR B CA 1
ATOM 7312 C C . TYR B 1 293 ? 72.815 67.531 54.696 1.00 8.23 293 TYR B C 1
ATOM 7313 O O . TYR B 1 293 ? 73.856 68.165 54.491 1.00 8.35 293 TYR B O 1
ATOM 7322 N N . GLY B 1 294 ? 71.909 67.890 55.586 1.00 8.64 294 GLY B N 1
ATOM 7323 C CA . GLY B 1 294 ? 72.128 69.001 56.513 1.00 8.83 294 GLY B CA 1
ATOM 7324 C C . GLY B 1 294 ? 73.010 68.578 57.687 1.00 9.76 294 GLY B C 1
ATOM 7325 O O . GLY B 1 294 ? 73.033 67.389 58.047 1.00 9.50 294 GLY B O 1
ATOM 7326 N N . VAL B 1 295 ? 73.852 69.486 58.181 1.00 9.82 295 VAL B N 1
ATOM 7327 C CA . VAL B 1 295 ? 74.721 69.210 59.318 1.00 10.50 295 VAL B CA 1
ATOM 7328 C C . VAL B 1 295 ? 74.601 70.345 60.350 1.00 11.12 295 VAL B C 1
ATOM 7329 O O . VAL B 1 295 ? 74.878 71.518 60.044 1.00 9.79 295 VAL B O 1
ATOM 7333 N N . GLU B 1 296 ? 74.191 70.020 61.580 1.00 10.79 296 GLU B N 1
ATOM 7334 C CA . GLU B 1 296 ? 74.157 71.016 62.655 1.00 12.55 296 GLU B CA 1
ATOM 7335 C C . GLU B 1 296 ? 75.594 71.244 63.098 1.00 13.14 296 GLU B C 1
ATOM 7336 O O . GLU B 1 296 ? 76.277 70.258 63.392 1.00 14.88 296 GLU B O 1
ATOM 7342 N N . LEU B 1 297 ? 76.096 72.465 63.145 1.00 12.99 297 LEU B N 1
ATOM 7343 C CA . LEU B 1 297 ? 77.496 72.668 63.489 1.00 11.08 297 LEU B CA 1
ATOM 7344 C C . LEU B 1 297 ? 77.650 73.022 64.957 1.00 11.37 297 LEU B C 1
ATOM 7345 O O . LEU B 1 297 ? 76.798 73.667 65.593 1.00 10.81 297 LEU B O 1
ATOM 7350 N N . ASP B 1 298 ? 78.818 72.715 65.506 1.00 11.22 298 ASP B N 1
ATOM 7351 C CA . ASP B 1 298 ? 79.088 72.909 66.934 1.00 11.97 298 ASP B CA 1
ATOM 7352 C C . ASP B 1 298 ? 78.960 74.345 67.398 1.00 12.27 298 ASP B C 1
ATOM 7353 O O . ASP B 1 298 ? 78.652 74.561 68.590 1.00 11.74 298 ASP B O 1
ATOM 7358 N N . TYR B 1 299 ? 79.110 75.373 66.575 1.00 10.66 299 TYR B N 1
ATOM 7359 C CA . TYR B 1 299 ? 78.941 76.758 67.024 1.00 10.67 299 TYR B CA 1
ATOM 7360 C C . TYR B 1 299 ? 77.550 77.316 66.752 1.00 10.64 299 TYR B C 1
ATOM 7361 O O . TYR B 1 299 ? 77.310 78.527 66.903 1.00 10.45 299 TYR B O 1
ATOM 7370 N N . GLY B 1 300 ? 76.565 76.503 66.379 1.00 10.81 300 GLY B N 1
ATOM 7371 C CA . GLY B 1 300 ? 75.187 76.940 66.211 1.00 9.89 300 GLY B CA 1
ATOM 7372 C C . GLY B 1 300 ? 74.792 77.105 64.748 1.00 9.50 300 GLY B C 1
ATOM 7373 O O . GLY B 1 300 ? 73.652 77.471 64.487 1.00 8.98 300 GLY B O 1
ATOM 7374 N N . GLY B 1 301 ? 75.753 76.950 63.829 1.00 10.40 301 GLY B N 1
ATOM 7375 C CA . GLY B 1 301 ? 75.369 77.124 62.408 1.00 10.76 301 GLY B CA 1
ATOM 7376 C C . GLY B 1 301 ? 74.757 75.834 61.871 1.00 9.80 301 GLY B C 1
ATOM 7377 O O . GLY B 1 301 ? 74.677 74.829 62.548 1.00 8.82 301 GLY B O 1
ATOM 7378 N N . TRP B 1 302 ? 74.281 75.887 60.621 1.00 9.51 302 TRP B N 1
ATOM 7379 C CA . TRP B 1 302 ? 73.820 74.707 59.918 1.00 9.20 302 TRP B CA 1
ATOM 7380 C C . TRP B 1 302 ? 74.360 74.795 58.481 1.00 8.24 302 TRP B C 1
ATOM 7381 O O . TRP B 1 302 ? 74.406 75.923 57.949 1.00 7.87 302 TRP B O 1
ATOM 7392 N N . MET B 1 303 ? 74.779 73.668 57.929 1.00 8.81 303 MET B N 1
ATOM 7393 C CA . MET B 1 303 ? 75.292 73.695 56.553 1.00 8.36 303 MET B CA 1
ATOM 7394 C C . MET B 1 303 ? 74.582 72.587 55.768 1.00 9.43 303 MET B C 1
ATOM 7395 O O . MET B 1 303 ? 74.016 71.665 56.378 1.00 8.65 303 MET B O 1
ATOM 7400 N N . PHE B 1 304 ? 74.702 72.668 54.455 1.00 7.22 304 PHE B N 1
ATOM 7401 C CA . PHE B 1 304 ? 74.114 71.694 53.547 1.00 8.49 304 PHE B CA 1
ATOM 7402 C C . PHE B 1 304 ? 75.269 71.096 52.745 1.00 9.32 304 PHE B C 1
ATOM 7403 O O . PHE B 1 304 ? 75.998 71.871 52.105 1.00 9.38 304 PHE B O 1
ATOM 7411 N N . GLN B 1 305 ? 75.425 69.778 52.769 1.00 8.97 305 GLN B N 1
ATOM 7412 C CA . GLN B 1 305 ? 76.552 69.175 52.054 1.00 8.15 305 GLN B CA 1
ATOM 7413 C C . GLN B 1 305 ? 76.332 69.164 50.548 1.00 8.92 305 GLN B C 1
ATOM 7414 O O . GLN B 1 305 ? 75.279 68.709 50.096 1.00 8.12 305 GLN B O 1
ATOM 7420 N N . ALA B 1 306 ? 77.387 69.545 49.806 1.00 8.18 306 ALA B N 1
ATOM 7421 C CA . ALA B 1 306 ? 77.311 69.549 48.352 1.00 8.19 306 ALA B CA 1
ATOM 7422 C C . ALA B 1 306 ? 77.007 68.144 47.791 1.00 8.57 306 ALA B C 1
ATOM 7423 O O . ALA B 1 306 ? 76.340 67.968 46.763 1.00 6.54 306 ALA B O 1
ATOM 7425 N N . SER B 1 307 ? 77.602 67.174 48.463 1.00 7.79 307 SER B N 1
ATOM 7426 C CA . SER B 1 307 ? 77.382 65.760 48.241 1.00 6.91 307 SER B CA 1
ATOM 7427 C C . SER B 1 307 ? 77.736 64.997 49.513 1.00 6.88 307 SER B C 1
ATOM 7428 O O . SER B 1 307 ? 78.052 65.695 50.499 1.00 7.33 307 SER B O 1
ATOM 7431 N N . ILE B 1 308 ? 77.553 63.671 49.572 1.00 6.25 308 ILE B N 1
ATOM 7432 C CA . ILE B 1 308 ? 77.891 62.969 50.825 1.00 7.13 308 ILE B CA 1
ATOM 7433 C C . ILE B 1 308 ? 78.804 61.816 50.472 1.00 7.81 308 ILE B C 1
ATOM 7434 O O . ILE B 1 308 ? 78.558 61.091 49.497 1.00 7.13 308 ILE B O 1
ATOM 7439 N N . SER B 1 309 ? 79.844 61.553 51.266 1.00 7.17 309 SER B N 1
ATOM 7440 C CA . SER B 1 309 ? 80.869 60.581 50.934 1.00 7.86 309 SER B CA 1
ATOM 7441 C C . SER B 1 309 ? 81.036 59.294 51.693 1.00 7.33 309 SER B C 1
ATOM 7442 O O . SER B 1 309 ? 82.154 58.767 51.779 1.00 7.22 309 SER B O 1
ATOM 7445 N N . PRO B 1 310 ? 79.994 58.638 52.179 1.00 8.48 310 PRO B N 1
ATOM 7446 C CA . PRO B 1 310 ? 80.146 57.455 53.002 1.00 8.88 310 PRO B CA 1
ATOM 7447 C C . PRO B 1 310 ? 80.835 56.306 52.326 1.00 8.68 310 PRO B C 1
ATOM 7448 O O . PRO B 1 310 ? 81.663 55.655 52.987 1.00 9.06 310 PRO B O 1
ATOM 7452 N N . VAL B 1 311 ? 80.569 56.011 51.065 1.00 8.79 311 VAL B N 1
ATOM 7453 C CA . VAL B 1 311 ? 81.195 54.824 50.479 1.00 8.42 311 VAL B CA 1
ATOM 7454 C C . VAL B 1 311 ? 82.702 55.044 50.367 1.00 8.67 311 VAL B C 1
ATOM 7455 O O . VAL B 1 311 ? 83.479 54.144 50.701 1.00 8.59 311 VAL B O 1
ATOM 7459 N N . TRP B 1 312 ? 83.068 56.229 49.891 1.00 8.27 312 TRP B N 1
ATOM 7460 C CA . TRP B 1 312 ? 84.466 56.621 49.726 1.00 8.18 312 TRP B CA 1
ATOM 7461 C C . TRP B 1 312 ? 85.176 56.638 51.069 1.00 8.15 312 TRP B C 1
ATOM 7462 O O . TRP B 1 312 ? 86.242 56.052 51.250 1.00 8.35 312 TRP B O 1
ATOM 7473 N N . ASP B 1 313 ? 84.582 57.289 52.068 1.00 8.29 313 ASP B N 1
ATOM 7474 C CA . ASP B 1 313 ? 85.176 57.318 53.406 1.00 8.73 313 ASP B CA 1
ATOM 7475 C C . ASP B 1 313 ? 85.369 55.878 53.911 1.00 9.18 313 ASP B C 1
ATOM 7476 O O . ASP B 1 313 ? 86.429 55.614 54.500 1.00 8.34 313 ASP B O 1
ATOM 7481 N N . THR B 1 314 ? 84.380 55.013 53.737 1.00 8.73 314 THR B N 1
ATOM 7482 C CA . THR B 1 314 ? 84.493 53.639 54.225 1.00 9.58 314 THR B CA 1
ATOM 7483 C C . THR B 1 314 ? 85.562 52.841 53.502 1.00 9.99 314 THR B C 1
ATOM 7484 O O . THR B 1 314 ? 86.376 52.153 54.122 1.00 9.62 314 THR B O 1
ATOM 7488 N N . GLY B 1 315 ? 85.576 52.875 52.173 1.00 10.01 315 GLY B N 1
ATOM 7489 C CA . GLY B 1 315 ? 86.601 52.126 51.418 1.00 9.44 315 GLY B CA 1
ATOM 7490 C C . GLY B 1 315 ? 88.005 52.604 51.772 1.00 10.43 315 GLY B C 1
ATOM 7491 O O . GLY B 1 315 ? 88.942 51.796 51.904 1.00 8.85 315 GLY B O 1
ATOM 7492 N N . LEU B 1 316 ? 88.206 53.923 51.930 1.00 8.97 316 LEU B N 1
ATOM 7493 C CA . LEU B 1 316 ? 89.533 54.423 52.283 1.00 9.57 316 LEU B CA 1
ATOM 7494 C C . LEU B 1 316 ? 89.897 53.987 53.704 1.00 10.53 316 LEU B C 1
ATOM 7495 O O . LEU B 1 316 ? 91.057 53.624 53.974 1.00 10.05 316 LEU B O 1
ATOM 7500 N N . ALA B 1 317 ? 88.952 54.038 54.638 1.00 10.41 317 ALA B N 1
ATOM 7501 C CA . ALA B 1 317 ? 89.254 53.657 56.027 1.00 11.14 317 ALA B CA 1
ATOM 7502 C C . ALA B 1 317 ? 89.657 52.182 56.110 1.00 11.92 317 ALA B C 1
ATOM 7503 O O . ALA B 1 317 ? 90.618 51.828 56.782 1.00 11.83 317 ALA B O 1
ATOM 7505 N N . VAL B 1 318 ? 88.975 51.312 55.363 1.00 11.83 318 VAL B N 1
ATOM 7506 C CA . VAL B 1 318 ? 89.360 49.898 55.344 1.00 11.74 318 VAL B CA 1
ATOM 7507 C C . VAL B 1 318 ? 90.777 49.764 54.826 1.00 12.48 318 VAL B C 1
ATOM 7508 O O . VAL B 1 318 ? 91.595 49.038 55.424 1.00 13.24 318 VAL B O 1
ATOM 7512 N N . LEU B 1 319 ? 91.143 50.417 53.717 1.00 12.17 319 LEU B N 1
ATOM 7513 C CA . LEU B 1 319 ? 92.489 50.316 53.175 1.00 12.07 319 LEU B CA 1
ATOM 7514 C C . LEU B 1 319 ? 93.543 50.806 54.151 1.00 13.05 319 LEU B C 1
ATOM 7515 O O . LEU B 1 319 ? 94.620 50.183 54.269 1.00 12.99 319 LEU B O 1
ATOM 7520 N N . ALA B 1 320 ? 93.262 51.903 54.842 1.00 12.37 320 ALA B N 1
ATOM 7521 C CA . ALA B 1 320 ? 94.199 52.474 55.798 1.00 13.28 320 ALA B CA 1
ATOM 7522 C C . ALA B 1 320 ? 94.429 51.543 56.991 1.00 14.83 320 ALA B C 1
ATOM 7523 O O . ALA B 1 320 ? 95.571 51.340 57.424 1.00 14.63 320 ALA B O 1
ATOM 7525 N N . LEU B 1 321 ? 93.352 50.985 57.526 1.00 14.16 321 LEU B N 1
ATOM 7526 C CA . LEU B 1 321 ? 93.458 50.080 58.660 1.00 14.58 321 LEU B CA 1
ATOM 7527 C C . LEU B 1 321 ? 94.174 48.803 58.275 1.00 14.54 321 LEU B C 1
ATOM 7528 O O . LEU B 1 321 ? 94.993 48.306 59.079 1.00 14.94 321 LEU B O 1
ATOM 7533 N N . ARG B 1 322 ? 93.904 48.268 57.082 1.00 13.54 322 ARG B N 1
ATOM 7534 C CA . ARG B 1 322 ? 94.597 47.075 56.630 1.00 14.26 322 ARG B CA 1
ATOM 7535 C C . ARG B 1 322 ? 96.070 47.418 56.450 1.00 15.61 322 ARG B C 1
ATOM 7536 O O . ARG B 1 322 ? 96.931 46.651 56.921 1.00 15.80 322 ARG B O 1
ATOM 7544 N N . ALA B 1 323 ? 96.393 48.590 55.903 1.00 15.20 323 ALA B N 1
ATOM 7545 C CA . ALA B 1 323 ? 97.805 48.963 55.728 1.00 14.62 323 ALA B CA 1
ATOM 7546 C C . ALA B 1 323 ? 98.460 49.182 57.084 1.00 14.85 323 ALA B C 1
ATOM 7547 O O . ALA B 1 323 ? 99.658 48.913 57.247 1.00 13.93 323 ALA B O 1
ATOM 7549 N N . ALA B 1 324 ? 97.722 49.637 58.078 1.00 15.04 324 ALA B N 1
ATOM 7550 C CA . ALA B 1 324 ? 98.245 49.815 59.417 1.00 17.77 324 ALA B CA 1
ATOM 7551 C C . ALA B 1 324 ? 98.494 48.496 60.162 1.00 19.37 324 ALA B C 1
ATOM 7552 O O . ALA B 1 324 ? 99.098 48.543 61.238 1.00 19.39 324 ALA B O 1
ATOM 7554 N N . GLY B 1 325 ? 97.969 47.370 59.704 1.00 20.80 325 GLY B N 1
ATOM 7555 C CA . GLY B 1 325 ? 98.201 46.119 60.403 1.00 21.11 325 GLY B CA 1
ATOM 7556 C C . GLY B 1 325 ? 96.960 45.413 60.900 1.00 21.88 325 GLY B C 1
ATOM 7557 O O . GLY B 1 325 ? 97.153 44.267 61.335 1.00 21.60 325 GLY B O 1
ATOM 7558 N N . LEU B 1 326 ? 95.768 46.018 60.889 1.00 21.30 326 LEU B N 1
ATOM 7559 C CA . LEU B 1 326 ? 94.598 45.247 61.329 1.00 21.38 326 LEU B CA 1
ATOM 7560 C C . LEU B 1 326 ? 94.432 44.071 60.359 1.00 20.92 326 LEU B C 1
ATOM 7561 O O . LEU B 1 326 ? 94.624 44.180 59.153 1.00 20.83 326 LEU B O 1
ATOM 7566 N N . PRO B 1 327 ? 94.141 42.895 60.908 1.00 20.81 327 PRO B N 1
ATOM 7567 C CA . PRO B 1 327 ? 93.994 41.690 60.115 1.00 20.81 327 PRO B CA 1
ATOM 7568 C C . PRO B 1 327 ? 92.819 41.744 59.157 1.00 20.01 327 PRO B C 1
ATOM 7569 O O . PRO B 1 327 ? 91.833 42.446 59.399 1.00 19.38 327 PRO B O 1
ATOM 7573 N N . ALA B 1 328 ? 92.844 40.962 58.089 1.00 19.04 328 ALA B N 1
ATOM 7574 C CA . ALA B 1 328 ? 91.801 40.872 57.107 1.00 19.36 328 ALA B CA 1
ATOM 7575 C C . ALA B 1 328 ? 90.440 40.458 57.648 1.00 20.32 328 ALA B C 1
ATOM 7576 O O . ALA B 1 328 ? 89.416 40.700 56.992 1.00 19.99 328 ALA B O 1
ATOM 7578 N N . ASP B 1 329 ? 90.397 39.810 58.810 1.00 19.86 329 ASP B N 1
ATOM 7579 C CA . ASP B 1 329 ? 89.165 39.349 59.411 1.00 19.21 329 ASP B CA 1
ATOM 7580 C C . ASP B 1 329 ? 88.926 40.076 60.724 1.00 18.83 329 ASP B C 1
ATOM 7581 O O . ASP B 1 329 ? 88.173 39.563 61.542 1.00 17.97 329 ASP B O 1
ATOM 7586 N N . HIS B 1 330 ? 89.519 41.254 60.921 1.00 18.26 330 HIS B N 1
ATOM 7587 C CA . HIS B 1 330 ? 89.235 42.032 62.121 1.00 18.87 330 HIS B CA 1
ATOM 7588 C C . HIS B 1 330 ? 87.725 42.261 62.172 1.00 19.95 330 HIS B C 1
ATOM 7589 O O . HIS B 1 330 ? 87.154 42.608 61.111 1.00 18.96 330 HIS B O 1
ATOM 7596 N N . ASP B 1 331 ? 87.070 42.125 63.327 1.00 19.07 331 ASP B N 1
ATOM 7597 C CA . ASP B 1 331 ? 85.612 42.248 63.345 1.00 20.78 331 ASP B CA 1
ATOM 7598 C C . ASP B 1 331 ? 85.049 43.591 62.879 1.00 19.40 331 ASP B C 1
ATOM 7599 O O . ASP B 1 331 ? 83.951 43.611 62.311 1.00 18.21 331 ASP B O 1
ATOM 7604 N N . ARG B 1 332 ? 85.725 44.704 63.117 1.00 18.35 332 ARG B N 1
ATOM 7605 C CA . ARG B 1 332 ? 85.199 45.999 62.663 1.00 18.31 332 ARG B CA 1
ATOM 7606 C C . ARG B 1 332 ? 85.389 46.124 61.158 1.00 16.88 332 ARG B C 1
ATOM 7607 O O . ARG B 1 332 ? 84.557 46.745 60.469 1.00 17.69 332 ARG B O 1
ATOM 7615 N N . LEU B 1 333 ? 86.407 45.479 60.606 1.00 15.60 333 LEU B N 1
ATOM 7616 C CA . LEU B 1 333 ? 86.594 45.521 59.152 1.00 15.62 333 LEU B CA 1
ATOM 7617 C C . LEU B 1 333 ? 85.662 44.552 58.442 1.00 16.04 333 LEU B C 1
ATOM 7618 O O . LEU B 1 333 ? 85.251 44.780 57.289 1.00 13.80 333 LEU B O 1
ATOM 7623 N N . VAL B 1 334 ? 85.303 43.467 59.139 1.00 15.23 334 VAL B N 1
ATOM 7624 C CA . VAL B 1 334 ? 84.338 42.509 58.584 1.00 16.13 334 VAL B CA 1
ATOM 7625 C C . VAL B 1 334 ? 82.984 43.203 58.497 1.00 15.37 334 VAL B C 1
ATOM 7626 O O . VAL B 1 334 ? 82.246 43.101 57.509 1.00 17.03 334 VAL B O 1
ATOM 7630 N N . LYS B 1 335 ? 82.613 43.955 59.514 1.00 15.08 335 LYS B N 1
ATOM 7631 C CA . LYS B 1 335 ? 81.390 44.737 59.525 1.00 15.75 335 LYS B CA 1
ATOM 7632 C C . LYS B 1 335 ? 81.348 45.761 58.385 1.00 15.19 335 LYS B C 1
ATOM 7633 O O . LYS B 1 335 ? 80.347 45.893 57.674 1.00 15.23 335 LYS B O 1
ATOM 7639 N N . ALA B 1 336 ? 82.455 46.465 58.163 1.00 13.99 336 ALA B N 1
ATOM 7640 C CA . ALA B 1 336 ? 82.579 47.435 57.078 1.00 14.03 336 ALA B CA 1
ATOM 7641 C C . ALA B 1 336 ? 82.419 46.728 55.737 1.00 14.07 336 ALA B C 1
ATOM 7642 O O . ALA B 1 336 ? 81.737 47.202 54.824 1.00 13.30 336 ALA B O 1
ATOM 7644 N N . GLY B 1 337 ? 83.098 45.584 55.612 1.00 13.39 337 GLY B N 1
ATOM 7645 C CA . GLY B 1 337 ? 83.072 44.796 54.381 1.00 13.11 337 GLY B CA 1
ATOM 7646 C C . GLY B 1 337 ? 81.674 44.276 54.047 1.00 13.08 337 GLY B C 1
ATOM 7647 O O . GLY B 1 337 ? 81.248 44.317 52.894 1.00 11.03 337 GLY B O 1
ATOM 7648 N N . GLU B 1 338 ? 80.927 43.820 55.064 1.00 13.07 338 GLU B N 1
ATOM 7649 C CA . GLU B 1 338 ? 79.547 43.377 54.837 1.00 14.26 338 GLU B CA 1
ATOM 7650 C C . GLU B 1 338 ? 78.632 44.548 54.452 1.00 13.48 338 GLU B C 1
ATOM 7651 O O . GLU B 1 338 ? 77.764 44.370 53.613 1.00 12.70 338 GLU B O 1
ATOM 7657 N N . TRP B 1 339 ? 78.856 45.703 55.074 1.00 13.20 339 TRP B N 1
ATOM 7658 C CA . TRP B 1 339 ? 78.078 46.900 54.738 1.00 12.88 339 TRP B CA 1
ATOM 7659 C C . TRP B 1 339 ? 78.367 47.278 53.291 1.00 13.37 339 TRP B C 1
ATOM 7660 O O . TRP B 1 339 ? 77.430 47.524 52.534 1.00 13.60 339 TRP B O 1
ATOM 7671 N N . LEU B 1 340 ? 79.648 47.254 52.894 1.00 12.51 340 LEU B N 1
ATOM 7672 C CA . LEU B 1 340 ? 80.023 47.586 51.529 1.00 12.63 340 LEU B CA 1
ATOM 7673 C C . LEU B 1 340 ? 79.383 46.654 50.515 1.00 13.77 340 LEU B C 1
ATOM 7674 O O . LEU B 1 340 ? 78.879 47.118 49.476 1.00 12.84 340 LEU B O 1
ATOM 7679 N N . LEU B 1 341 ? 79.354 45.327 50.805 1.00 12.37 341 LEU B N 1
ATOM 7680 C CA . LEU B 1 341 ? 78.732 44.401 49.867 1.00 12.73 341 LEU B CA 1
ATOM 7681 C C . LEU B 1 341 ? 77.283 44.780 49.564 1.00 11.23 341 LEU B C 1
ATOM 7682 O O . LEU B 1 341 ? 76.830 44.705 48.416 1.00 11.63 341 LEU B O 1
ATOM 7687 N N . ASP B 1 342 ? 76.525 45.204 50.562 1.00 11.44 342 ASP B N 1
ATOM 7688 C CA . ASP B 1 342 ? 75.135 45.608 50.375 1.00 13.03 342 ASP B CA 1
ATOM 7689 C C . ASP B 1 342 ? 75.028 46.886 49.541 1.00 12.12 342 ASP B C 1
ATOM 7690 O O . ASP B 1 342 ? 73.918 47.197 49.134 1.00 13.43 342 ASP B O 1
ATOM 7695 N N . ARG B 1 343 ? 76.066 47.662 49.305 1.00 12.40 343 ARG B N 1
ATOM 7696 C CA . ARG B 1 343 ? 75.951 48.896 48.536 1.00 10.79 343 ARG B CA 1
ATOM 7697 C C . ARG B 1 343 ? 76.128 48.621 47.040 1.00 11.88 343 ARG B C 1
ATOM 7698 O O . ARG B 1 343 ? 75.923 49.529 46.235 1.00 10.53 343 ARG B O 1
ATOM 7706 N N . GLN B 1 344 ? 76.562 47.418 46.634 1.00 10.93 344 GLN B N 1
ATOM 7707 C CA . GLN B 1 344 ? 76.863 47.207 45.198 1.00 10.44 344 GLN B CA 1
ATOM 7708 C C . GLN B 1 344 ? 75.621 47.406 44.340 1.00 10.95 344 GLN B C 1
ATOM 7709 O O . GLN B 1 344 ? 74.535 46.957 44.705 1.00 10.32 344 GLN B O 1
ATOM 7715 N N . ILE B 1 345 ? 75.743 48.035 43.164 1.00 10.77 345 ILE B N 1
ATOM 7716 C CA . ILE B 1 345 ? 74.564 48.324 42.363 1.00 9.91 345 ILE B CA 1
ATOM 7717 C C . ILE B 1 345 ? 74.375 47.290 41.271 1.00 11.51 345 ILE B C 1
ATOM 7718 O O . ILE B 1 345 ? 75.295 47.045 40.484 1.00 11.03 345 ILE B O 1
ATOM 7723 N N . THR B 1 346 ? 73.177 46.734 41.169 1.00 11.62 346 THR B N 1
ATOM 7724 C CA . THR B 1 346 ? 72.964 45.685 40.154 1.00 13.02 346 THR B CA 1
ATOM 7725 C C . THR B 1 346 ? 71.999 46.089 39.061 1.00 12.55 346 THR B C 1
ATOM 7726 O O . THR B 1 346 ? 71.568 45.224 38.287 1.00 12.00 346 THR B O 1
ATOM 7730 N N . VAL B 1 347 ? 71.731 47.381 38.878 1.00 10.60 347 VAL B N 1
ATOM 7731 C CA . VAL B 1 347 ? 70.859 47.808 37.771 1.00 10.92 347 VAL B CA 1
ATOM 7732 C C . VAL B 1 347 ? 71.665 48.737 36.873 1.00 11.44 347 VAL B C 1
ATOM 7733 O O . VAL B 1 347 ? 72.613 49.355 37.371 1.00 11.48 347 VAL B O 1
ATOM 7737 N N . PRO B 1 348 ? 71.315 48.886 35.609 1.00 12.02 348 PRO B N 1
ATOM 7738 C CA . PRO B 1 348 ? 71.992 49.794 34.711 1.00 12.30 348 PRO B CA 1
ATOM 7739 C C . PRO B 1 348 ? 71.745 51.261 35.020 1.00 12.30 348 PRO B C 1
ATOM 7740 O O . PRO B 1 348 ? 70.644 51.644 35.391 1.00 10.64 348 PRO B O 1
ATOM 7744 N N . GLY B 1 349 ? 72.763 52.110 34.890 1.00 11.89 349 GLY B N 1
ATOM 7745 C CA . GLY B 1 349 ? 72.613 53.550 35.138 1.00 10.40 349 GLY B CA 1
ATOM 7746 C C . GLY B 1 349 ? 72.809 54.244 33.788 1.00 10.77 349 GLY B C 1
ATOM 7747 O O . GLY B 1 349 ? 72.908 53.572 32.751 1.00 11.00 349 GLY B O 1
ATOM 7748 N N . ASP B 1 350 ? 73.010 55.566 33.785 1.00 9.64 350 ASP B N 1
ATOM 7749 C CA . ASP B 1 350 ? 73.213 56.317 32.540 1.00 9.78 350 ASP B CA 1
ATOM 7750 C C . ASP B 1 350 ? 74.446 55.862 31.786 1.00 9.15 350 ASP B C 1
ATOM 7751 O O . ASP B 1 350 ? 74.521 55.986 30.544 1.00 8.02 350 ASP B O 1
ATOM 7756 N N . TRP B 1 351 ? 75.442 55.299 32.500 1.00 8.58 351 TRP B N 1
ATOM 7757 C CA . TRP B 1 351 ? 76.633 54.769 31.825 1.00 9.78 351 TRP B CA 1
ATOM 7758 C C . TRP B 1 351 ? 76.303 53.713 30.773 1.00 10.87 351 TRP B C 1
ATOM 7759 O O . TRP B 1 351 ? 77.046 53.558 29.790 1.00 9.39 351 TRP B O 1
ATOM 7770 N N . ALA B 1 352 ? 75.169 53.015 30.904 1.00 12.16 352 ALA B N 1
ATOM 7771 C CA . ALA B 1 352 ? 74.722 51.981 29.985 1.00 13.21 352 ALA B CA 1
ATOM 7772 C C . ALA B 1 352 ? 74.320 52.509 28.622 1.00 14.73 352 ALA B C 1
ATOM 7773 O O . ALA B 1 352 ? 74.214 51.714 27.658 1.00 14.10 352 ALA B O 1
ATOM 7775 N N . VAL B 1 353 ? 74.191 53.820 28.445 1.00 14.42 353 VAL B N 1
ATOM 7776 C CA . VAL B 1 353 ? 74.013 54.411 27.128 1.00 15.56 353 VAL B CA 1
ATOM 7777 C C . VAL B 1 353 ? 75.263 54.119 26.296 1.00 16.96 353 VAL B C 1
ATOM 7778 O O . VAL B 1 353 ? 75.140 53.832 25.103 1.00 15.18 353 VAL B O 1
ATOM 7782 N N . LYS B 1 354 ? 76.480 54.192 26.857 1.00 16.87 354 LYS B N 1
ATOM 7783 C CA . LYS B 1 354 ? 77.669 53.869 26.081 1.00 16.44 354 LYS B CA 1
ATOM 7784 C C . LYS B 1 354 ? 77.956 52.377 26.156 1.00 15.82 354 LYS B C 1
ATOM 7785 O O . LYS B 1 354 ? 78.689 51.834 25.318 1.00 15.00 354 LYS B O 1
ATOM 7791 N N . ARG B 1 355 ? 77.502 51.709 27.229 1.00 13.12 355 ARG B N 1
ATOM 7792 C CA . ARG B 1 355 ? 77.824 50.298 27.459 1.00 13.75 355 ARG B CA 1
ATOM 7793 C C . ARG B 1 355 ? 76.579 49.500 27.781 1.00 13.97 355 ARG B C 1
ATOM 7794 O O . ARG B 1 355 ? 76.372 49.008 28.893 1.00 13.63 355 ARG B O 1
ATOM 7802 N N . PRO B 1 356 ? 75.715 49.316 26.774 1.00 15.43 356 PRO B N 1
ATOM 7803 C CA . PRO B 1 356 ? 74.433 48.674 26.982 1.00 16.52 356 PRO B CA 1
ATOM 7804 C C . PRO B 1 356 ? 74.488 47.201 27.289 1.00 17.07 356 PRO B C 1
ATOM 7805 O O . PRO B 1 356 ? 73.492 46.672 27.786 1.00 17.33 356 PRO B O 1
ATOM 7809 N N . ASN B 1 357 ? 75.597 46.521 27.063 1.00 16.63 357 ASN B N 1
ATOM 7810 C CA . ASN B 1 357 ? 75.666 45.080 27.337 1.00 18.49 357 ASN B CA 1
ATOM 7811 C C . ASN B 1 357 ? 76.543 44.796 28.536 1.00 17.85 357 ASN B C 1
ATOM 7812 O O . ASN B 1 357 ? 76.781 43.641 28.890 1.00 18.56 357 ASN B O 1
ATOM 7817 N N . LEU B 1 358 ? 77.097 45.837 29.147 1.00 16.35 358 LEU B N 1
ATOM 7818 C CA . LEU B 1 358 ? 77.986 45.655 30.280 1.00 14.57 358 LEU B CA 1
ATOM 7819 C C . LEU B 1 358 ? 77.189 45.403 31.541 1.00 14.81 358 LEU B C 1
ATOM 7820 O O . LEU B 1 358 ? 76.256 46.136 31.869 1.00 14.77 358 LEU B O 1
ATOM 7825 N N . LYS B 1 359 ? 77.510 44.331 32.253 1.00 14.65 359 LYS B N 1
ATOM 7826 C CA . LYS B 1 359 ? 76.789 43.965 33.452 1.00 15.33 359 LYS B CA 1
ATOM 7827 C C . LYS B 1 359 ? 77.055 44.938 34.587 1.00 14.36 359 LYS B C 1
ATOM 7828 O O . LYS B 1 359 ? 78.205 45.250 34.903 1.00 13.31 359 LYS B O 1
ATOM 7834 N N . PRO B 1 360 ? 76.023 45.415 35.254 1.00 13.90 360 PRO B N 1
ATOM 7835 C CA . PRO B 1 360 ? 76.167 46.378 36.332 1.00 13.10 360 PRO B CA 1
ATOM 7836 C C . PRO B 1 360 ? 77.022 45.836 37.477 1.00 13.19 360 PRO B C 1
ATOM 7837 O O . PRO B 1 360 ? 76.864 44.664 37.804 1.00 13.81 360 PRO B O 1
ATOM 7841 N N . GLY B 1 361 ? 77.866 46.643 38.107 1.00 11.14 361 GLY B N 1
ATOM 7842 C CA . GLY B 1 361 ? 78.617 46.115 39.259 1.00 10.84 361 GLY B CA 1
ATOM 7843 C C . GLY B 1 361 ? 79.279 47.254 40.021 1.00 10.57 361 GLY B C 1
ATOM 7844 O O . GLY B 1 361 ? 80.191 46.979 40.816 1.00 9.98 361 GLY B O 1
ATOM 7845 N N . GLY B 1 362 ? 78.833 48.505 39.773 1.00 9.22 362 GLY B N 1
ATOM 7846 C CA . GLY B 1 362 ? 79.530 49.613 40.401 1.00 9.44 362 GLY B CA 1
ATOM 7847 C C . GLY B 1 362 ? 79.042 49.971 41.789 1.00 10.28 362 GLY B C 1
ATOM 7848 O O . GLY B 1 362 ? 78.084 49.410 42.361 1.00 9.73 362 GLY B O 1
ATOM 7849 N N . PHE B 1 363 ? 79.756 50.943 42.371 1.00 9.48 363 PHE B N 1
ATOM 7850 C CA . PHE B 1 363 ? 79.406 51.508 43.670 1.00 9.77 363 PHE B CA 1
ATOM 7851 C C . PHE B 1 363 ? 79.323 53.023 43.506 1.00 9.76 363 PHE B C 1
ATOM 7852 O O . PHE B 1 363 ? 80.131 53.622 42.781 1.00 10.02 363 PHE B O 1
ATOM 7860 N N . ALA B 1 364 ? 78.380 53.638 44.216 1.00 9.32 364 ALA B N 1
ATOM 7861 C CA . ALA B 1 364 ? 78.240 55.093 44.193 1.00 8.83 364 ALA B CA 1
ATOM 7862 C C . ALA B 1 364 ? 78.955 55.660 45.408 1.00 9.74 364 ALA B C 1
ATOM 7863 O O . ALA B 1 364 ? 79.525 54.919 46.217 1.00 8.79 364 ALA B O 1
ATOM 7865 N N . PHE B 1 365 ? 78.937 56.976 45.539 1.00 9.19 365 PHE B N 1
ATOM 7866 C CA . PHE B 1 365 ? 79.626 57.727 46.583 1.00 8.19 365 PHE B CA 1
ATOM 7867 C C . PHE B 1 365 ? 78.761 57.864 47.835 1.00 7.83 365 PHE B C 1
ATOM 7868 O O . PHE B 1 365 ? 79.292 57.812 48.935 1.00 6.27 365 PHE B O 1
ATOM 7876 N N . GLN B 1 366 ? 77.470 58.058 47.619 1.00 8.66 366 GLN B N 1
ATOM 7877 C CA . GLN B 1 366 ? 76.470 58.336 48.657 1.00 8.96 366 GLN B CA 1
ATOM 7878 C C . GLN B 1 366 ? 75.888 57.029 49.179 1.00 9.42 366 GLN B C 1
ATOM 7879 O O . GLN B 1 366 ? 76.415 55.988 48.762 1.00 8.51 366 GLN B O 1
ATOM 7885 N N . PHE B 1 367 ? 74.835 57.015 49.994 1.00 9.34 367 PHE B N 1
ATOM 7886 C CA . PHE B 1 367 ? 74.277 55.745 50.442 1.00 8.55 367 PHE B CA 1
ATOM 7887 C C . PHE B 1 367 ? 73.409 55.093 49.364 1.00 9.34 367 PHE B C 1
ATOM 7888 O O . PHE B 1 367 ? 73.373 53.870 49.242 1.00 10.13 367 PHE B O 1
ATOM 7896 N N . ASP B 1 368 ? 72.675 55.881 48.592 1.00 9.58 368 ASP B N 1
ATOM 7897 C CA . ASP B 1 368 ? 71.728 55.263 47.639 1.00 10.80 368 ASP B CA 1
ATOM 7898 C C . ASP B 1 368 ? 71.592 56.140 46.403 1.00 9.90 368 ASP B C 1
ATOM 7899 O O . ASP B 1 368 ? 70.900 57.164 46.450 1.00 10.44 368 ASP B O 1
ATOM 7904 N N . ASN B 1 369 ? 72.249 55.712 45.338 1.00 8.48 369 ASN B N 1
ATOM 7905 C CA . ASN B 1 369 ? 72.318 56.507 44.096 1.00 8.61 369 ASN B CA 1
ATOM 7906 C C . ASN B 1 369 ? 72.632 55.544 42.971 1.00 7.91 369 ASN B C 1
ATOM 7907 O O . ASN B 1 369 ? 73.699 55.612 42.341 1.00 8.63 369 ASN B O 1
ATOM 7912 N N . VAL B 1 370 ? 71.754 54.594 42.699 1.00 9.02 370 VAL B N 1
ATOM 7913 C CA . VAL B 1 370 ? 71.978 53.489 41.813 1.00 8.09 370 VAL B CA 1
ATOM 7914 C C . VAL B 1 370 ? 72.245 53.834 40.351 1.00 8.61 370 VAL B C 1
ATOM 7915 O O . VAL B 1 370 ? 72.966 53.065 39.678 1.00 7.87 370 VAL B O 1
ATOM 7919 N N . TYR B 1 371 ? 71.731 54.959 39.853 1.00 8.51 371 TYR B N 1
ATOM 7920 C CA . TYR B 1 371 ? 71.942 55.219 38.427 1.00 8.66 371 TYR B CA 1
ATOM 7921 C C . TYR B 1 371 ? 73.282 55.862 38.136 1.00 8.58 371 TYR B C 1
ATOM 7922 O O . TYR B 1 371 ? 73.596 56.062 36.957 1.00 7.35 371 TYR B O 1
ATOM 7931 N N . TYR B 1 372 ? 74.061 56.242 39.151 1.00 7.06 372 TYR B N 1
ATOM 7932 C CA . TYR B 1 372 ? 75.327 56.923 39.022 1.00 8.62 372 TYR B CA 1
ATOM 7933 C C . TYR B 1 372 ? 76.469 56.393 39.876 1.00 8.41 372 TYR B C 1
ATOM 7934 O O . TYR B 1 372 ? 77.124 57.146 40.631 1.00 10.66 372 TYR B O 1
ATOM 7943 N N . PRO B 1 373 ? 76.829 55.115 39.718 1.00 8.96 373 PRO B N 1
ATOM 7944 C CA . PRO B 1 373 ? 78.025 54.567 40.321 1.00 8.21 373 PRO B CA 1
ATOM 7945 C C . PRO B 1 373 ? 79.203 55.301 39.689 1.00 8.16 373 PRO B C 1
ATOM 7946 O O . PRO B 1 373 ? 79.051 55.847 38.579 1.00 7.33 373 PRO B O 1
ATOM 795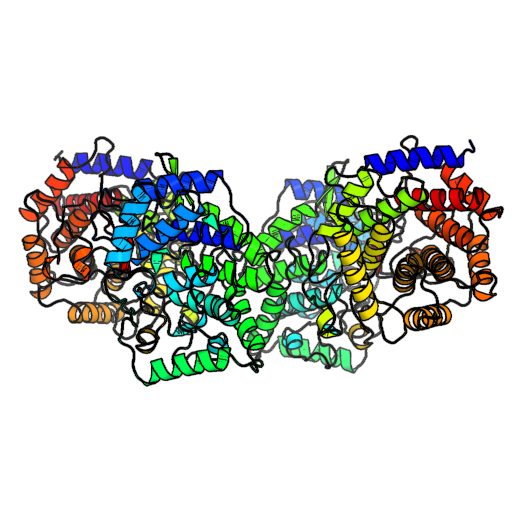0 N N . ASP B 1 374 ? 80.323 55.334 40.359 1.00 7.32 374 ASP B N 1
ATOM 7951 C CA . ASP B 1 374 ? 81.479 56.053 39.819 1.00 8.88 374 ASP B CA 1
ATOM 7952 C C . ASP B 1 374 ? 82.698 55.135 39.906 1.00 7.76 374 ASP B C 1
ATOM 7953 O O . ASP B 1 374 ? 82.783 54.257 40.749 1.00 8.41 374 ASP B O 1
ATOM 7958 N N . VAL B 1 375 ? 83.654 55.363 39.027 1.00 9.90 375 VAL B N 1
ATOM 7959 C CA . VAL B 1 375 ? 84.829 54.516 38.920 1.00 9.28 375 VAL B CA 1
ATOM 7960 C C . VAL B 1 375 ? 85.712 54.586 40.145 1.00 9.53 375 VAL B C 1
ATOM 7961 O O . VAL B 1 375 ? 86.309 53.564 40.512 1.00 8.66 375 VAL B O 1
ATOM 7965 N N . CYS B 1 376 ? 85.930 55.743 40.764 1.00 9.08 376 CYS B N 1
ATOM 7966 C CA . CYS B 1 376 ? 86.781 55.793 41.949 1.00 10.68 376 CYS B CA 1
ATOM 7967 C C . CYS B 1 376 ? 86.227 54.959 43.106 1.00 11.34 376 CYS B C 1
ATOM 7968 O O . CYS B 1 376 ? 86.965 54.171 43.699 1.00 11.02 376 CYS B O 1
ATOM 7971 N N . ASP B 1 377 ? 84.953 55.144 43.421 1.00 9.78 377 ASP B N 1
ATOM 7972 C CA . ASP B 1 377 ? 84.344 54.366 44.504 1.00 11.13 377 ASP B CA 1
ATOM 7973 C C . ASP B 1 377 ? 84.354 52.876 44.159 1.00 10.44 377 ASP B C 1
ATOM 7974 O O . ASP B 1 377 ? 84.623 52.049 45.023 1.00 9.67 377 ASP B O 1
ATOM 7979 N N . THR B 1 378 ? 84.074 52.525 42.891 1.00 10.32 378 THR B N 1
ATOM 7980 C CA . THR B 1 378 ? 84.121 51.091 42.539 1.00 9.64 378 THR B CA 1
ATOM 7981 C C . THR B 1 378 ? 85.529 50.539 42.724 1.00 9.49 378 THR B C 1
ATOM 7982 O O . THR B 1 378 ? 85.707 49.457 43.300 1.00 8.46 378 THR B O 1
ATOM 7986 N N . ALA B 1 379 ? 86.542 51.276 42.246 1.00 9.43 379 ALA B N 1
ATOM 7987 C CA . ALA B 1 379 ? 87.937 50.806 42.378 1.00 9.65 379 ALA B CA 1
ATOM 7988 C C . ALA B 1 379 ? 88.336 50.682 43.838 1.00 9.52 379 ALA B C 1
ATOM 7989 O O . ALA B 1 379 ? 88.890 49.641 44.240 1.00 9.50 379 ALA B O 1
ATOM 7991 N N . VAL B 1 380 ? 88.009 51.682 44.652 1.00 8.68 380 VAL B N 1
ATOM 7992 C CA . VAL B 1 380 ? 88.439 51.620 46.062 1.00 10.44 380 VAL B CA 1
ATOM 7993 C C . VAL B 1 380 ? 87.649 50.570 46.809 1.00 9.34 380 VAL B C 1
ATOM 7994 O O . VAL B 1 380 ? 88.270 49.874 47.626 1.00 9.88 380 VAL B O 1
ATOM 7998 N N . VAL B 1 381 ? 86.363 50.387 46.538 1.00 9.34 381 VAL B N 1
ATOM 7999 C CA . VAL B 1 381 ? 85.630 49.338 47.250 1.00 9.96 381 VAL B CA 1
ATOM 8000 C C . VAL B 1 381 ? 86.061 47.936 46.822 1.00 11.17 381 VAL B C 1
ATOM 8001 O O . VAL B 1 381 ? 86.231 47.045 47.663 1.00 11.90 381 VAL B O 1
ATOM 8005 N N . VAL B 1 382 ? 86.230 47.672 45.524 1.00 10.53 382 VAL B N 1
ATOM 8006 C CA . VAL B 1 382 ? 86.680 46.382 45.042 1.00 11.46 382 VAL B CA 1
ATOM 8007 C C . VAL B 1 382 ? 88.045 46.051 45.665 1.00 12.94 382 VAL B C 1
ATOM 8008 O O . VAL B 1 382 ? 88.250 44.932 46.152 1.00 12.65 382 VAL B O 1
ATOM 8012 N N . TRP B 1 383 ? 88.951 47.014 45.704 1.00 11.36 383 TRP B N 1
ATOM 8013 C CA . TRP B 1 383 ? 90.260 46.873 46.310 1.00 11.59 383 TRP B CA 1
ATOM 8014 C C . TRP B 1 383 ? 90.136 46.620 47.806 1.00 12.18 383 TRP B C 1
ATOM 8015 O O . TRP B 1 383 ? 90.717 45.653 48.341 1.00 12.11 383 TRP B O 1
ATOM 8026 N N . ALA B 1 384 ? 89.332 47.384 48.529 1.00 11.45 384 ALA B N 1
ATOM 8027 C CA . ALA B 1 384 ? 89.150 47.167 49.958 1.00 11.86 384 ALA B CA 1
ATOM 8028 C C . ALA B 1 384 ? 88.635 45.747 50.217 1.00 13.59 384 ALA B C 1
ATOM 8029 O O . ALA B 1 384 ? 89.145 45.060 51.106 1.00 14.87 384 ALA B O 1
ATOM 8031 N N . LEU B 1 385 ? 87.675 45.296 49.415 1.00 13.02 385 LEU B N 1
ATOM 8032 C CA . LEU B 1 385 ? 87.106 43.972 49.576 1.00 13.80 385 LEU B CA 1
ATOM 8033 C C . LEU B 1 385 ? 88.165 42.896 49.375 1.00 15.02 385 LEU B C 1
ATOM 8034 O O . LEU B 1 385 ? 88.179 41.860 50.052 1.00 15.35 385 LEU B O 1
ATOM 8039 N N . ASN B 1 386 ? 89.084 43.151 48.439 1.00 15.43 386 ASN B N 1
ATOM 8040 C CA . ASN B 1 386 ? 90.173 42.235 48.152 1.00 15.62 386 ASN B CA 1
ATOM 8041 C C . ASN B 1 386 ? 91.148 42.140 49.306 1.00 16.07 386 ASN B C 1
ATOM 8042 O O . ASN B 1 386 ? 92.052 41.295 49.241 1.00 16.44 386 ASN B O 1
ATOM 8047 N N . THR B 1 387 ? 91.089 43.009 50.315 1.00 14.64 387 THR B N 1
ATOM 8048 C CA . THR B 1 387 ? 92.003 42.915 51.434 1.00 14.66 387 THR B CA 1
ATOM 8049 C C . THR B 1 387 ? 91.347 42.215 52.617 1.00 14.64 387 THR B C 1
ATOM 8050 O O . THR B 1 387 ? 91.970 42.091 53.685 1.00 14.74 387 THR B O 1
ATOM 8054 N N . LEU B 1 388 ? 90.069 41.869 52.498 1.00 14.89 388 LEU B N 1
ATOM 8055 C CA . LEU B 1 388 ? 89.345 41.324 53.631 1.00 15.51 388 LEU B CA 1
ATOM 8056 C C . LEU B 1 388 ? 89.024 39.829 53.510 1.00 16.81 388 LEU B C 1
ATOM 8057 O O . LEU B 1 388 ? 89.077 39.272 52.423 1.00 16.20 388 LEU B O 1
ATOM 8062 N N . ARG B 1 389 ? 88.670 39.242 54.652 1.00 17.78 389 ARG B N 1
ATOM 8063 C CA . ARG B 1 389 ? 88.216 37.848 54.685 1.00 21.03 389 ARG B CA 1
ATOM 8064 C C . ARG B 1 389 ? 86.873 37.908 55.411 1.00 19.06 389 ARG B C 1
ATOM 8065 O O . ARG B 1 389 ? 86.837 38.322 56.572 1.00 19.26 389 ARG B O 1
ATOM 8073 N N . LEU B 1 390 ? 85.812 37.589 54.694 1.00 19.64 390 LEU B N 1
ATOM 8074 C CA . LEU B 1 390 ? 84.471 37.694 55.280 1.00 21.00 390 LEU B CA 1
ATOM 8075 C C . LEU B 1 390 ? 83.812 36.337 55.428 1.00 22.04 390 LEU B C 1
ATOM 8076 O O . LEU B 1 390 ? 84.153 35.412 54.704 1.00 22.27 390 LEU B O 1
ATOM 8081 N N . PRO B 1 391 ? 82.777 36.251 56.253 1.00 24.12 391 PRO B N 1
ATOM 8082 C CA . PRO B 1 391 ? 82.028 35.014 56.469 1.00 24.62 391 PRO B CA 1
ATOM 8083 C C . PRO B 1 391 ? 81.527 34.401 55.184 1.00 25.52 391 PRO B C 1
ATOM 8084 O O . PRO B 1 391 ? 81.593 33.178 55.010 1.00 26.28 391 PRO B O 1
ATOM 8088 N N . ASP B 1 392 ? 81.017 35.218 54.259 1.00 24.55 392 ASP B N 1
ATOM 8089 C CA . ASP B 1 392 ? 80.527 34.717 52.983 1.00 24.98 392 ASP B CA 1
ATOM 8090 C C . ASP B 1 392 ? 81.522 34.996 51.868 1.00 24.88 392 ASP B C 1
ATOM 8091 O O . ASP B 1 392 ? 81.386 35.964 51.112 1.00 24.86 392 ASP B O 1
ATOM 8096 N N . GLU B 1 393 ? 82.502 34.140 51.673 1.00 24.77 393 GLU B N 1
ATOM 8097 C CA . GLU B 1 393 ? 83.556 34.314 50.685 1.00 25.72 393 GLU B CA 1
ATOM 8098 C C . GLU B 1 393 ? 83.100 34.216 49.240 1.00 25.95 393 GLU B C 1
ATOM 8099 O O . GLU B 1 393 ? 83.610 34.889 48.327 1.00 24.07 393 GLU B O 1
ATOM 8105 N N . ARG B 1 394 ? 82.066 33.392 49.018 1.00 25.22 394 ARG B N 1
ATOM 8106 C CA . ARG B 1 394 ? 81.506 33.269 47.686 1.00 26.31 394 ARG B CA 1
ATOM 8107 C C . ARG B 1 394 ? 80.938 34.632 47.259 1.00 24.83 394 ARG B C 1
ATOM 8108 O O . ARG B 1 394 ? 81.123 35.065 46.118 1.00 23.15 394 ARG B O 1
ATOM 8116 N N . ARG B 1 395 ? 80.255 35.261 48.205 1.00 22.06 395 ARG B N 1
ATOM 8117 C CA . ARG B 1 395 ? 79.671 36.562 47.975 1.00 21.10 395 ARG B CA 1
ATOM 8118 C C . ARG B 1 395 ? 80.735 37.651 47.801 1.00 19.89 395 ARG B C 1
ATOM 8119 O O . ARG B 1 395 ? 80.568 38.506 46.927 1.00 19.23 395 ARG B O 1
ATOM 8127 N N . ARG B 1 396 ? 81.825 37.645 48.559 1.00 18.49 396 ARG B N 1
ATOM 8128 C CA . ARG B 1 396 ? 82.899 38.620 48.422 1.00 17.85 396 ARG B CA 1
ATOM 8129 C C . ARG B 1 396 ? 83.553 38.485 47.055 1.00 17.95 396 ARG B C 1
ATOM 8130 O O . ARG B 1 396 ? 83.785 39.449 46.307 1.00 16.36 396 ARG B O 1
ATOM 8138 N N . ARG B 1 397 ? 83.835 37.251 46.642 1.00 17.75 397 ARG B N 1
ATOM 8139 C CA . ARG B 1 397 ? 84.453 36.987 45.353 1.00 19.38 397 ARG B CA 1
ATOM 8140 C C . ARG B 1 397 ? 83.572 37.437 44.194 1.00 18.72 397 ARG B C 1
ATOM 8141 O O . ARG B 1 397 ? 84.064 37.980 43.197 1.00 18.13 397 ARG B O 1
ATOM 8149 N N . ASP B 1 398 ? 82.267 37.164 44.285 1.00 18.24 398 ASP B N 1
ATOM 8150 C CA . ASP B 1 398 ? 81.337 37.525 43.221 1.00 18.33 398 ASP B CA 1
ATOM 8151 C C . ASP B 1 398 ? 81.197 39.049 43.164 1.00 16.41 398 ASP B C 1
ATOM 8152 O O . ASP B 1 398 ? 81.147 39.589 42.070 1.00 16.40 398 ASP B O 1
ATOM 8157 N N . ALA B 1 399 ? 81.177 39.718 44.298 1.00 13.96 399 ALA B N 1
ATOM 8158 C CA . ALA B 1 399 ? 81.107 41.181 44.291 1.00 14.65 399 ALA B CA 1
ATOM 8159 C C . ALA B 1 399 ? 82.380 41.759 43.655 1.00 14.06 399 ALA B C 1
ATOM 8160 O O . ALA B 1 399 ? 82.292 42.666 42.816 1.00 12.79 399 ALA B O 1
ATOM 8162 N N . MET B 1 400 ? 83.543 41.209 44.031 1.00 12.78 400 MET B N 1
ATOM 8163 C CA . MET B 1 400 ? 84.781 41.726 43.450 1.00 14.09 400 MET B CA 1
ATOM 8164 C C . MET B 1 400 ? 84.828 41.490 41.946 1.00 14.29 400 MET B C 1
ATOM 8165 O O . MET B 1 400 ? 85.204 42.403 41.211 1.00 13.62 400 MET B O 1
ATOM 8170 N N . THR B 1 401 ? 84.382 40.331 41.498 1.00 13.48 401 THR B N 1
ATOM 8171 C CA . THR B 1 401 ? 84.394 40.049 40.058 1.00 14.84 401 THR B CA 1
ATOM 8172 C C . THR B 1 401 ? 83.496 41.006 39.298 1.00 14.78 401 THR B C 1
ATOM 8173 O O . THR B 1 401 ? 83.844 41.565 38.257 1.00 14.80 401 THR B O 1
ATOM 8177 N N . LYS B 1 402 ? 82.265 41.193 39.805 1.00 14.37 402 LYS B N 1
ATOM 8178 C CA . LYS B 1 402 ? 81.317 42.088 39.164 1.00 14.64 402 LYS B CA 1
ATOM 8179 C C . LYS B 1 402 ? 81.857 43.530 39.149 1.00 12.65 402 LYS B C 1
ATOM 8180 O O . LYS B 1 402 ? 81.661 44.195 38.142 1.00 11.71 402 LYS B O 1
ATOM 8186 N N . GLY B 1 403 ? 82.405 43.961 40.277 1.00 11.14 403 GLY B N 1
ATOM 8187 C CA . GLY B 1 403 ? 82.901 45.346 40.352 1.00 11.74 403 GLY B CA 1
ATOM 8188 C C . GLY B 1 403 ? 84.091 45.546 39.404 1.00 11.66 403 GLY B C 1
ATOM 8189 O O . GLY B 1 403 ? 84.138 46.487 38.616 1.00 9.59 403 GLY B O 1
ATOM 8190 N N . PHE B 1 404 ? 85.011 44.556 39.449 1.00 11.67 404 PHE B N 1
ATOM 8191 C CA . PHE B 1 404 ? 86.207 44.629 38.602 1.00 10.93 404 PHE B CA 1
ATOM 8192 C C . PHE B 1 404 ? 85.865 44.672 37.134 1.00 11.16 404 PHE B C 1
ATOM 8193 O O . PHE B 1 404 ? 86.385 45.432 36.310 1.00 9.72 404 PHE B O 1
ATOM 8201 N N . ARG B 1 405 ? 84.918 43.785 36.747 1.00 11.02 405 ARG B N 1
ATOM 8202 C CA . ARG B 1 405 ? 84.469 43.709 35.360 1.00 11.15 405 ARG B CA 1
ATOM 8203 C C . ARG B 1 405 ? 83.747 44.973 34.931 1.00 10.63 405 ARG B C 1
ATOM 8204 O O . ARG B 1 405 ? 83.874 45.379 33.787 1.00 9.17 405 ARG B O 1
ATOM 8212 N N . TRP B 1 406 ? 82.993 45.558 35.864 1.00 9.70 406 TRP B N 1
ATOM 8213 C CA . TRP B 1 406 ? 82.327 46.833 35.535 1.00 10.54 406 TRP B CA 1
ATOM 8214 C C . TRP B 1 406 ? 83.393 47.901 35.266 1.00 9.49 406 TRP B C 1
ATOM 8215 O O . TRP B 1 406 ? 83.343 48.555 34.243 1.00 10.40 406 TRP B O 1
ATOM 8226 N N . ILE B 1 407 ? 84.418 48.020 36.086 1.00 10.42 407 ILE B N 1
ATOM 8227 C CA . ILE B 1 407 ? 85.502 48.987 35.823 1.00 9.90 407 ILE B CA 1
ATOM 8228 C C . ILE B 1 407 ? 86.124 48.723 34.462 1.00 10.24 407 ILE B C 1
ATOM 8229 O O . ILE B 1 407 ? 86.278 49.627 33.640 1.00 10.39 407 ILE B O 1
ATOM 8234 N N . VAL B 1 408 ? 86.489 47.462 34.186 1.00 9.31 408 VAL B N 1
ATOM 8235 C CA . VAL B 1 408 ? 87.074 47.141 32.884 1.00 8.94 408 VAL B CA 1
ATOM 8236 C C . VAL B 1 408 ? 86.205 47.635 31.739 1.00 9.20 408 VAL B C 1
ATOM 8237 O O . VAL B 1 408 ? 86.710 48.261 30.816 1.00 9.45 408 VAL B O 1
ATOM 8241 N N . GLY B 1 409 ? 84.884 47.396 31.773 1.00 9.32 409 GLY B N 1
ATOM 8242 C CA . GLY B 1 409 ? 84.020 47.857 30.714 1.00 8.87 409 GLY B CA 1
ATOM 8243 C C . GLY B 1 409 ? 83.894 49.369 30.623 1.00 10.57 409 GLY B C 1
ATOM 8244 O O . GLY B 1 409 ? 83.583 49.850 29.522 1.00 11.00 409 GLY B O 1
ATOM 8245 N N . MET B 1 410 ? 84.179 50.102 31.709 1.00 10.41 410 MET B N 1
ATOM 8246 C CA . MET B 1 410 ? 84.108 51.574 31.650 1.00 9.99 410 MET B CA 1
ATOM 8247 C C . MET B 1 410 ? 85.385 52.258 31.207 1.00 10.64 410 MET B C 1
ATOM 8248 O O . MET B 1 410 ? 85.465 53.522 31.239 1.00 10.80 410 MET B O 1
ATOM 8253 N N . GLN B 1 411 ? 86.426 51.528 30.798 1.00 9.60 411 GLN B N 1
ATOM 8254 C CA . GLN B 1 411 ? 87.672 52.177 30.362 1.00 10.12 411 GLN B CA 1
ATOM 8255 C C . GLN B 1 411 ? 87.412 53.010 29.109 1.00 9.45 411 GLN B C 1
ATOM 8256 O O . GLN B 1 411 ? 86.733 52.520 28.213 1.00 8.25 411 GLN B O 1
ATOM 8262 N N . SER B 1 412 ? 87.958 54.225 29.014 1.00 9.74 412 SER B N 1
ATOM 8263 C CA . SER B 1 412 ? 87.722 55.037 27.826 1.00 9.58 412 SER B CA 1
ATOM 8264 C C . SER B 1 412 ? 88.723 54.714 26.713 1.00 10.83 412 SER B C 1
ATOM 8265 O O . SER B 1 412 ? 89.735 54.082 26.999 1.00 9.45 412 SER B O 1
ATOM 8268 N N . SER B 1 413 ? 88.451 55.161 25.498 1.00 11.35 413 SER B N 1
ATOM 8269 C CA . SER B 1 413 ? 89.290 54.863 24.348 1.00 13.77 413 SER B CA 1
ATOM 8270 C C . SER B 1 413 ? 90.745 55.279 24.478 1.00 13.87 413 SER B C 1
ATOM 8271 O O . SER B 1 413 ? 91.601 54.543 23.976 1.00 13.88 413 SER B O 1
ATOM 8274 N N . ASN B 1 414 ? 91.058 56.350 25.192 1.00 12.23 414 ASN B N 1
ATOM 8275 C CA . ASN B 1 414 ? 92.437 56.793 25.308 1.00 11.58 414 ASN B CA 1
ATOM 8276 C C . ASN B 1 414 ? 93.195 56.000 26.367 1.00 11.76 414 ASN B C 1
ATOM 8277 O O . ASN B 1 414 ? 94.347 56.283 26.624 1.00 12.55 414 ASN B O 1
ATOM 8282 N N . GLY B 1 415 ? 92.585 55.006 26.998 1.00 10.35 415 GLY B N 1
ATOM 8283 C CA . GLY B 1 415 ? 93.202 54.140 27.971 1.00 9.31 415 GLY B CA 1
ATOM 8284 C C . GLY B 1 415 ? 92.966 54.576 29.423 1.00 9.82 415 GLY B C 1
ATOM 8285 O O . GLY B 1 415 ? 93.227 53.781 30.338 1.00 9.61 415 GLY B O 1
ATOM 8286 N N . GLY B 1 416 ? 92.465 55.795 29.626 1.00 9.44 416 GLY B N 1
ATOM 8287 C CA . GLY B 1 416 ? 92.196 56.232 31.007 1.00 10.08 416 GLY B CA 1
ATOM 8288 C C . GLY B 1 416 ? 90.715 55.983 31.341 1.00 10.47 416 GLY B C 1
ATOM 8289 O O . GLY B 1 416 ? 89.919 55.510 30.531 1.00 9.87 416 GLY B O 1
ATOM 8290 N N . TRP B 1 417 ? 90.347 56.380 32.556 1.00 9.41 417 TRP B N 1
ATOM 8291 C CA . TRP B 1 417 ? 88.971 56.338 33.011 1.00 9.91 417 TRP B CA 1
ATOM 8292 C C . TRP B 1 417 ? 88.537 57.736 33.467 1.00 9.07 417 TRP B C 1
ATOM 8293 O O . TRP B 1 417 ? 89.307 58.473 34.113 1.00 9.02 417 TRP B O 1
ATOM 8304 N N . GLY B 1 418 ? 87.311 58.090 33.117 1.00 8.35 418 GLY B N 1
ATOM 8305 C CA . GLY B 1 418 ? 86.634 59.252 33.703 1.00 7.74 418 GLY B CA 1
ATOM 8306 C C . GLY B 1 418 ? 85.890 58.728 34.951 1.00 10.47 418 GLY B C 1
ATOM 8307 O O . GLY B 1 418 ? 85.967 57.532 35.330 1.00 8.73 418 GLY B O 1
ATOM 8308 N N . ALA B 1 419 ? 85.134 59.597 35.617 1.00 9.02 419 ALA B N 1
ATOM 8309 C CA . ALA B 1 419 ? 84.476 59.176 36.851 1.00 8.79 419 ALA B CA 1
ATOM 8310 C C . ALA B 1 419 ? 83.180 58.404 36.659 1.00 8.75 419 ALA B C 1
ATOM 8311 O O . ALA B 1 419 ? 82.920 57.478 37.440 1.00 8.41 419 ALA B O 1
ATOM 8313 N N . TYR B 1 420 ? 82.317 58.803 35.714 1.00 8.55 420 TYR B N 1
ATOM 8314 C CA . TYR B 1 420 ? 81.046 58.149 35.540 1.00 10.08 420 TYR B CA 1
ATOM 8315 C C . TYR B 1 420 ? 80.770 57.540 34.171 1.00 10.71 420 TYR B C 1
ATOM 8316 O O . TYR B 1 420 ? 79.828 56.754 34.032 1.00 11.50 420 TYR B O 1
ATOM 8325 N N . ASP B 1 421 ? 81.434 58.014 33.133 1.00 10.86 421 ASP B N 1
ATOM 8326 C CA . ASP B 1 421 ? 81.132 57.592 31.779 1.00 10.48 421 ASP B CA 1
ATOM 8327 C C . ASP B 1 421 ? 82.360 57.271 30.935 1.00 10.18 421 ASP B C 1
ATOM 8328 O O . ASP B 1 421 ? 83.497 57.697 31.170 1.00 9.71 421 ASP B O 1
ATOM 8333 N N . VAL B 1 422 ? 82.069 56.591 29.848 1.00 9.95 422 VAL B N 1
ATOM 8334 C CA . VAL B 1 422 ? 83.026 56.222 28.826 1.00 10.01 422 VAL B CA 1
ATOM 8335 C C . VAL B 1 422 ? 83.067 57.338 27.780 1.00 8.44 422 VAL B C 1
ATOM 8336 O O . VAL B 1 422 ? 81.995 57.708 27.276 1.00 7.38 422 VAL B O 1
ATOM 8340 N N . ASP B 1 423 ? 84.276 57.756 27.425 1.00 8.63 423 ASP B N 1
ATOM 8341 C CA . ASP B 1 423 ? 84.460 58.729 26.344 1.00 10.19 423 ASP B CA 1
ATOM 8342 C C . ASP B 1 423 ? 83.552 59.938 26.424 1.00 11.07 423 ASP B C 1
ATOM 8343 O O . ASP B 1 423 ? 83.000 60.414 25.414 1.00 10.54 423 ASP B O 1
ATOM 8348 N N . ASN B 1 424 ? 83.453 60.550 27.616 1.00 10.63 424 ASN B N 1
ATOM 8349 C CA . ASN B 1 424 ? 82.619 61.773 27.733 1.00 11.03 424 ASN B CA 1
ATOM 8350 C C . ASN B 1 424 ? 83.585 62.924 27.452 1.00 12.11 424 ASN B C 1
ATOM 8351 O O . ASN B 1 424 ? 84.032 63.598 28.387 1.00 11.04 424 ASN B O 1
ATOM 8356 N N . THR B 1 425 ? 84.005 63.065 26.187 1.00 11.64 425 THR B N 1
ATOM 8357 C CA . THR B 1 425 ? 85.086 63.933 25.776 1.00 12.29 425 THR B CA 1
ATOM 8358 C C . THR B 1 425 ? 84.677 64.939 24.709 1.00 13.85 425 THR B C 1
ATOM 8359 O O . THR B 1 425 ? 85.550 65.588 24.139 1.00 14.19 425 THR B O 1
ATOM 8363 N N . SER B 1 426 ? 83.383 65.090 24.455 1.00 14.14 426 SER B N 1
ATOM 8364 C CA . SER B 1 426 ? 82.918 66.069 23.500 1.00 15.19 426 SER B CA 1
ATOM 8365 C C . SER B 1 426 ? 83.441 67.464 23.848 1.00 17.02 426 SER B C 1
ATOM 8366 O O . SER B 1 426 ? 83.540 67.841 25.030 1.00 14.52 426 SER B O 1
ATOM 8369 N N . ASP B 1 427 ? 83.828 68.201 22.801 1.00 17.09 427 ASP B N 1
ATOM 8370 C CA . ASP B 1 427 ? 84.277 69.566 23.052 1.00 19.43 427 ASP B CA 1
ATOM 8371 C C . ASP B 1 427 ? 83.102 70.538 22.943 1.00 18.65 427 ASP B C 1
ATOM 8372 O O . ASP B 1 427 ? 83.234 71.637 23.494 1.00 20.31 427 ASP B O 1
ATOM 8377 N N . LEU B 1 428 ? 81.952 70.184 22.414 1.00 17.00 428 LEU B N 1
ATOM 8378 C CA . LEU B 1 428 ? 80.846 71.115 22.279 1.00 19.29 428 LEU B CA 1
ATOM 8379 C C . LEU B 1 428 ? 80.254 71.750 23.523 1.00 17.88 428 LEU B C 1
ATOM 8380 O O . LEU B 1 428 ? 80.073 72.972 23.568 1.00 16.78 428 LEU B O 1
ATOM 8385 N N . PRO B 1 429 ? 79.956 70.983 24.569 1.00 17.21 429 PRO B N 1
ATOM 8386 C CA . PRO B 1 429 ? 79.410 71.528 25.806 1.00 17.56 429 PRO B CA 1
ATOM 8387 C C . PRO B 1 429 ? 80.232 72.661 26.381 1.00 17.72 429 PRO B C 1
ATOM 8388 O O . PRO B 1 429 ? 79.681 73.530 27.060 1.00 18.28 429 PRO B O 1
ATOM 8392 N N . ASN B 1 430 ? 81.529 72.734 26.187 1.00 19.06 430 ASN B N 1
ATOM 8393 C CA . ASN B 1 430 ? 82.410 73.773 26.654 1.00 20.58 430 ASN B CA 1
ATOM 8394 C C . ASN B 1 430 ? 82.194 75.121 25.983 1.00 20.99 430 ASN B C 1
ATOM 8395 O O . ASN B 1 430 ? 82.841 76.079 26.453 1.00 21.45 430 ASN B O 1
ATOM 8400 N N . HIS B 1 431 ? 81.422 75.238 24.916 1.00 20.34 431 HIS B N 1
ATOM 8401 C CA . HIS B 1 431 ? 81.268 76.516 24.241 1.00 20.08 431 HIS B CA 1
ATOM 8402 C C . HIS B 1 431 ? 79.910 77.183 24.386 1.00 19.82 431 HIS B C 1
ATOM 8403 O O . HIS B 1 431 ? 79.722 78.291 23.860 1.00 19.18 431 HIS B O 1
ATOM 8410 N N . ILE B 1 432 ? 78.952 76.546 25.045 1.00 19.21 432 ILE B N 1
ATOM 8411 C CA . ILE B 1 432 ? 77.633 77.144 25.219 1.00 19.00 432 ILE B CA 1
ATOM 8412 C C . ILE B 1 432 ? 77.750 78.158 26.359 1.00 19.02 432 ILE B C 1
ATOM 8413 O O . ILE B 1 432 ? 78.538 77.973 27.301 1.00 15.43 432 ILE B O 1
ATOM 8418 N N . PRO B 1 433 ? 76.973 79.231 26.271 1.00 18.39 433 PRO B N 1
ATOM 8419 C CA . PRO B 1 433 ? 77.085 80.355 27.204 1.00 19.68 433 PRO B CA 1
ATOM 8420 C C . PRO B 1 433 ? 76.851 79.977 28.652 1.00 19.83 433 PRO B C 1
ATOM 8421 O O . PRO B 1 433 ? 77.419 80.369 29.679 1.00 18.86 433 PRO B O 1
ATOM 8425 N N . PHE B 1 434 ? 76.022 78.961 28.794 1.00 20.96 434 PHE B N 1
ATOM 8426 C CA . PHE B 1 434 ? 75.673 78.375 30.058 1.00 21.43 434 PHE B CA 1
ATOM 8427 C C . PHE B 1 434 ? 76.855 77.811 30.795 1.00 20.58 434 PHE B C 1
ATOM 8428 O O . PHE B 1 434 ? 76.880 77.837 32.019 1.00 20.96 434 PHE B O 1
ATOM 8436 N N . SER B 1 435 ? 77.863 77.284 30.117 1.00 19.22 435 SER B N 1
ATOM 8437 C CA . SER B 1 435 ? 78.960 76.608 30.792 1.00 17.90 435 SER B CA 1
ATOM 8438 C C . SER B 1 435 ? 80.080 77.505 31.222 1.00 15.90 435 SER B C 1
ATOM 8439 O O . SER B 1 435 ? 81.234 77.189 30.951 1.00 17.17 435 SER B O 1
ATOM 8442 N N . ASP B 1 436 ? 79.858 78.553 31.979 1.00 14.11 436 ASP B N 1
ATOM 8443 C CA . ASP B 1 436 ? 80.948 79.450 32.388 1.00 13.32 436 ASP B CA 1
ATOM 8444 C C . ASP B 1 436 ? 81.500 79.035 33.751 1.00 13.71 436 ASP B C 1
ATOM 8445 O O . ASP B 1 436 ? 82.418 79.675 34.223 1.00 14.21 436 ASP B O 1
ATOM 8450 N N . PHE B 1 437 ? 80.974 77.967 34.347 1.00 12.83 437 PHE B N 1
ATOM 8451 C CA . PHE B 1 437 ? 81.423 77.581 35.688 1.00 13.50 437 PHE B CA 1
ATOM 8452 C C . PHE B 1 437 ? 81.639 76.085 35.787 1.00 12.92 437 PHE B C 1
ATOM 8453 O O . PHE B 1 437 ? 80.733 75.291 35.484 1.00 12.90 437 PHE B O 1
ATOM 8461 N N . GLY B 1 438 ? 82.765 75.641 36.360 1.00 11.86 438 GLY B N 1
ATOM 8462 C CA . GLY B 1 438 ? 82.928 74.194 36.553 1.00 12.36 438 GLY B CA 1
ATOM 8463 C C . GLY B 1 438 ? 83.210 73.448 35.238 1.00 13.54 438 GLY B C 1
ATOM 8464 O O . GLY B 1 438 ? 83.578 74.069 34.251 1.00 13.38 438 GLY B O 1
ATOM 8465 N N . GLU B 1 439 ? 83.188 72.125 35.282 1.00 13.54 439 GLU B N 1
ATOM 8466 C CA . GLU B 1 439 ? 83.404 71.257 34.135 1.00 13.85 439 GLU B CA 1
ATOM 8467 C C . GLU B 1 439 ? 82.040 70.737 33.680 1.00 13.96 439 GLU B C 1
ATOM 8468 O O . GLU B 1 439 ? 81.193 70.443 34.546 1.00 15.29 439 GLU B O 1
ATOM 8474 N N . VAL B 1 440 ? 81.843 70.661 32.390 1.00 10.57 440 VAL B N 1
ATOM 8475 C CA . VAL B 1 440 ? 80.482 70.262 31.919 1.00 10.75 440 VAL B CA 1
ATOM 8476 C C . VAL B 1 440 ? 80.595 68.901 31.296 1.00 10.40 440 VAL B C 1
ATOM 8477 O O . VAL B 1 440 ? 79.600 68.282 30.905 1.00 10.38 440 VAL B O 1
ATOM 8481 N N . THR B 1 441 ? 81.813 68.384 31.165 1.00 8.10 441 THR B N 1
ATOM 8482 C CA . THR B 1 441 ? 82.036 67.039 30.624 1.00 9.27 441 THR B CA 1
ATOM 8483 C C . THR B 1 441 ? 82.914 66.292 31.609 1.00 9.33 441 THR B C 1
ATOM 8484 O O . THR B 1 441 ? 83.588 66.903 32.468 1.00 10.63 441 THR B O 1
ATOM 8488 N N . ASP B 1 442 ? 83.020 64.986 31.420 1.00 9.83 442 ASP B N 1
ATOM 8489 C CA . ASP B 1 442 ? 83.770 64.088 32.305 1.00 9.43 442 ASP B CA 1
ATOM 8490 C C . ASP B 1 442 ? 84.756 63.220 31.533 1.00 9.71 442 ASP B C 1
ATOM 8491 O O . ASP B 1 442 ? 84.598 62.015 31.457 1.00 9.04 442 ASP B O 1
ATOM 8496 N N . PRO B 1 443 ? 85.810 63.806 30.967 1.00 9.32 443 PRO B N 1
ATOM 8497 C CA . PRO B 1 443 ? 86.818 63.055 30.270 1.00 9.39 443 PRO B CA 1
ATOM 8498 C C . PRO B 1 443 ? 87.689 62.302 31.262 1.00 10.19 443 PRO B C 1
ATOM 8499 O O . PRO B 1 443 ? 87.773 62.617 32.456 1.00 10.37 443 PRO B O 1
ATOM 8503 N N . PRO B 1 444 ? 88.372 61.271 30.768 1.00 9.80 444 PRO B N 1
ATOM 8504 C CA . PRO B 1 444 ? 89.305 60.527 31.578 1.00 9.71 444 PRO B CA 1
ATOM 8505 C C . PRO B 1 444 ? 90.302 61.436 32.275 1.00 9.71 444 PRO B C 1
ATOM 8506 O O . PRO B 1 444 ? 90.705 62.458 31.739 1.00 9.95 444 PRO B O 1
ATOM 8510 N N . SER B 1 445 ? 90.720 61.095 33.490 1.00 8.06 445 SER B N 1
ATOM 8511 C CA . SER B 1 445 ? 91.721 61.863 34.205 1.00 8.56 445 SER B CA 1
ATOM 8512 C C . SER B 1 445 ? 92.762 60.908 34.813 1.00 9.32 445 SER B C 1
ATOM 8513 O O . SER B 1 445 ? 92.513 59.711 34.946 1.00 8.77 445 SER B O 1
ATOM 8516 N N . GLU B 1 446 ? 93.909 61.459 35.174 1.00 8.94 446 GLU B N 1
ATOM 8517 C CA . GLU B 1 446 ? 95.024 60.713 35.711 1.00 7.69 446 GLU B CA 1
ATOM 8518 C C . GLU B 1 446 ? 94.750 60.063 37.047 1.00 9.16 446 GLU B C 1
ATOM 8519 O O . GLU B 1 446 ? 95.181 58.910 37.274 1.00 8.54 446 GLU B O 1
ATOM 8525 N N . ASP B 1 447 ? 94.161 60.816 38.001 1.00 7.70 447 ASP B N 1
ATOM 8526 C CA . ASP B 1 447 ? 93.942 60.250 39.323 1.00 8.25 447 ASP B CA 1
ATOM 8527 C C . ASP B 1 447 ? 92.975 59.075 39.303 1.00 9.96 447 ASP B C 1
ATOM 8528 O O . ASP B 1 447 ? 93.173 58.084 40.017 1.00 9.50 447 ASP B O 1
ATOM 8533 N N . VAL B 1 448 ? 91.870 59.177 38.553 1.00 9.54 448 VAL B N 1
ATOM 8534 C CA . VAL B 1 448 ? 90.893 58.101 38.481 1.00 9.32 448 VAL B CA 1
ATOM 8535 C C . VAL B 1 448 ? 91.570 56.859 37.874 1.00 8.79 448 VAL B C 1
ATOM 8536 O O . VAL B 1 448 ? 91.436 55.786 38.430 1.00 8.79 448 VAL B O 1
ATOM 8540 N N . THR B 1 449 ? 92.269 57.050 36.761 1.00 7.15 449 THR B N 1
ATOM 8541 C CA . THR B 1 449 ? 93.015 55.978 36.137 1.00 7.56 449 THR B CA 1
ATOM 8542 C C . THR B 1 449 ? 94.021 55.342 37.090 1.00 8.65 449 THR B C 1
ATOM 8543 O O . THR B 1 449 ? 94.114 54.105 37.160 1.00 8.77 449 THR B O 1
ATOM 8547 N N . ALA B 1 450 ? 94.777 56.124 37.837 1.00 8.48 450 ALA B N 1
ATOM 8548 C CA . ALA B 1 450 ? 95.708 55.616 38.837 1.00 9.55 450 ALA B CA 1
ATOM 8549 C C . ALA B 1 450 ? 94.979 54.800 39.894 1.00 10.50 450 ALA B C 1
ATOM 8550 O O . ALA B 1 450 ? 95.443 53.717 40.297 1.00 10.78 450 ALA B O 1
ATOM 8552 N N . HIS B 1 451 ? 93.810 55.237 40.368 1.00 10.98 451 HIS B N 1
ATOM 8553 C CA . HIS B 1 451 ? 93.077 54.457 41.387 1.00 11.20 451 HIS B CA 1
ATOM 8554 C C . HIS B 1 451 ? 92.593 53.119 40.853 1.00 9.79 451 HIS B C 1
ATOM 855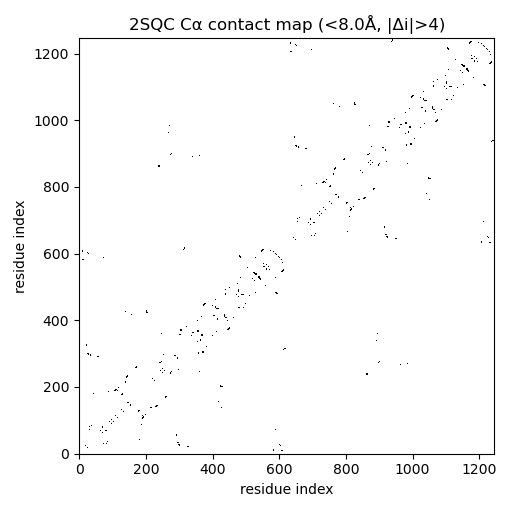5 O O . HIS B 1 451 ? 92.691 52.086 41.542 1.00 9.70 451 HIS B O 1
ATOM 8562 N N . VAL B 1 452 ? 92.168 53.083 39.596 1.00 9.57 452 VAL B N 1
ATOM 8563 C CA . VAL B 1 452 ? 91.791 51.835 38.953 1.00 8.50 452 VAL B CA 1
ATOM 8564 C C . VAL B 1 452 ? 92.994 50.891 38.911 1.00 10.53 452 VAL B C 1
ATOM 8565 O O . VAL B 1 452 ? 92.878 49.700 39.193 1.00 9.31 452 VAL B O 1
ATOM 8569 N N . LEU B 1 453 ? 94.159 51.433 38.524 1.00 10.41 453 LEU B N 1
ATOM 8570 C CA . LEU B 1 453 ? 95.357 50.607 38.429 1.00 12.18 453 LEU B CA 1
ATOM 8571 C C . LEU B 1 453 ? 95.776 50.084 39.796 1.00 13.02 453 LEU B C 1
ATOM 8572 O O . LEU B 1 453 ? 96.268 48.949 39.863 1.00 12.29 453 LEU B O 1
ATOM 8577 N N . GLU B 1 454 ? 95.643 50.862 40.863 1.00 12.28 454 GLU B N 1
ATOM 8578 C CA . GLU B 1 454 ? 95.983 50.364 42.197 1.00 12.66 454 GLU B CA 1
ATOM 8579 C C . GLU B 1 454 ? 95.072 49.187 42.548 1.00 12.31 454 GLU B C 1
ATOM 8580 O O . GLU B 1 454 ? 95.528 48.209 43.100 1.00 11.24 454 GLU B O 1
ATOM 8586 N N . CYS B 1 455 ? 93.780 49.325 42.243 1.00 11.57 455 CYS B N 1
ATOM 8587 C CA . CYS B 1 455 ? 92.824 48.263 42.457 1.00 10.81 455 CYS B CA 1
ATOM 8588 C C . CYS B 1 455 ? 93.240 47.025 41.658 1.00 11.86 455 CYS B C 1
ATOM 8589 O O . CYS B 1 455 ? 93.394 45.934 42.233 1.00 11.58 455 CYS B O 1
ATOM 8592 N N . PHE B 1 456 ? 93.462 47.197 40.347 1.00 10.08 456 PHE B N 1
ATOM 8593 C CA . PHE B 1 456 ? 93.858 46.046 39.519 1.00 11.39 456 PHE B CA 1
ATOM 8594 C C . PHE B 1 456 ? 95.167 45.420 39.953 1.00 11.65 456 PHE B C 1
ATOM 8595 O O . PHE B 1 456 ? 95.313 44.176 39.995 1.00 11.70 456 PHE B O 1
ATOM 8603 N N . GLY B 1 457 ? 96.147 46.237 40.339 1.00 11.99 457 GLY B N 1
ATOM 8604 C CA . GLY B 1 457 ? 97.427 45.758 40.852 1.00 12.12 457 GLY B CA 1
ATOM 8605 C C . GLY B 1 457 ? 97.340 44.952 42.127 1.00 13.56 457 GLY B C 1
ATOM 8606 O O . GLY B 1 457 ? 98.127 44.005 42.366 1.00 12.11 457 GLY B O 1
ATOM 8607 N N . SER B 1 458 ? 96.301 45.182 42.941 1.00 13.56 458 SER B N 1
ATOM 8608 C CA . SER B 1 458 ? 96.121 44.410 44.181 1.00 13.50 458 SER B CA 1
ATOM 8609 C C . SER B 1 458 ? 95.752 42.973 43.852 1.00 13.91 458 SER B C 1
ATOM 8610 O O . SER B 1 458 ? 95.838 42.109 44.725 1.00 13.09 458 SER B O 1
ATOM 8613 N N . PHE B 1 459 ? 95.375 42.631 42.638 1.00 13.98 459 PHE B N 1
ATOM 8614 C CA . PHE B 1 459 ? 95.049 41.263 42.230 1.00 15.36 459 PHE B CA 1
ATOM 8615 C C . PHE B 1 459 ? 96.255 40.624 41.532 1.00 15.83 459 PHE B C 1
ATOM 8616 O O . PHE B 1 459 ? 96.189 39.513 41.020 1.00 15.07 459 PHE B O 1
ATOM 8624 N N . GLY B 1 460 ? 97.388 41.339 41.470 1.00 15.28 460 GLY B N 1
ATOM 8625 C CA . GLY B 1 460 ? 98.566 40.825 40.805 1.00 15.96 460 GLY B CA 1
ATOM 8626 C C . GLY B 1 460 ? 98.618 41.090 39.320 1.00 15.78 460 GLY B C 1
ATOM 8627 O O . GLY B 1 460 ? 99.590 40.639 38.709 1.00 16.39 460 GLY B O 1
ATOM 8628 N N . TYR B 1 461 ? 97.702 41.798 38.678 1.00 14.32 461 TYR B N 1
ATOM 8629 C CA . TYR B 1 461 ? 97.826 41.985 37.221 1.00 14.29 461 TYR B CA 1
ATOM 8630 C C . TYR B 1 461 ? 98.847 43.054 36.901 1.00 14.07 461 TYR B C 1
ATOM 8631 O O . TYR B 1 461 ? 99.162 43.843 37.799 1.00 13.02 461 TYR B O 1
ATOM 8640 N N . ASP B 1 462 ? 99.423 43.016 35.714 1.00 13.49 462 ASP B N 1
ATOM 8641 C CA . ASP B 1 462 ? 100.457 44.001 35.368 1.00 13.64 462 ASP B CA 1
ATOM 8642 C C . ASP B 1 462 ? 100.240 44.438 33.924 1.00 13.11 462 ASP B C 1
ATOM 8643 O O . ASP B 1 462 ? 99.231 44.041 33.330 1.00 12.85 462 ASP B O 1
ATOM 8648 N N . ASP B 1 463 ? 101.250 45.061 33.334 1.00 12.46 463 ASP B N 1
ATOM 8649 C CA . ASP B 1 463 ? 101.093 45.594 31.989 1.00 13.20 463 ASP B CA 1
ATOM 8650 C C . ASP B 1 463 ? 101.190 44.601 30.861 1.00 11.98 463 ASP B C 1
ATOM 8651 O O . ASP B 1 463 ? 101.075 45.026 29.713 1.00 11.31 463 ASP B O 1
ATOM 8656 N N . ALA B 1 464 ? 101.232 43.297 31.159 1.00 12.08 464 ALA B N 1
ATOM 8657 C CA . ALA B 1 464 ? 101.099 42.266 30.133 1.00 12.72 464 ALA B CA 1
ATOM 8658 C C . ALA B 1 464 ? 99.625 42.279 29.676 1.00 11.83 464 ALA B C 1
ATOM 8659 O O . ALA B 1 464 ? 99.263 42.020 28.509 1.00 12.02 464 ALA B O 1
ATOM 8661 N N . TRP B 1 465 ? 98.736 42.681 30.588 1.00 11.32 465 TRP B N 1
ATOM 8662 C CA . TRP B 1 465 ? 97.317 42.871 30.251 1.00 10.58 465 TRP B CA 1
ATOM 8663 C C . TRP B 1 465 ? 97.183 44.195 29.496 1.00 11.13 465 TRP B C 1
ATOM 8664 O O . TRP B 1 465 ? 97.549 45.236 30.070 1.00 10.91 465 TRP B O 1
ATOM 8675 N N . LYS B 1 466 ? 96.670 44.208 28.285 1.00 10.13 466 LYS B N 1
ATOM 8676 C CA . LYS B 1 466 ? 96.518 45.368 27.458 1.00 11.04 466 LYS B CA 1
ATOM 8677 C C . LYS B 1 466 ? 95.669 46.488 28.071 1.00 11.79 466 LYS B C 1
ATOM 8678 O O . LYS B 1 466 ? 95.936 47.655 27.794 1.00 11.35 466 LYS B O 1
ATOM 8684 N N . VAL B 1 467 ? 94.691 46.189 28.898 1.00 11.32 467 VAL B N 1
ATOM 8685 C CA . VAL B 1 467 ? 93.941 47.180 29.643 1.00 10.98 467 VAL B CA 1
ATOM 8686 C C . VAL B 1 467 ? 94.893 48.043 30.481 1.00 11.23 467 VAL B C 1
ATOM 8687 O O . VAL B 1 467 ? 94.772 49.280 30.473 1.00 10.75 467 VAL B O 1
ATOM 8691 N N . ILE B 1 468 ? 95.804 47.396 31.214 1.00 10.21 468 ILE B N 1
ATOM 8692 C CA . ILE B 1 468 ? 96.755 48.150 32.051 1.00 10.62 468 ILE B CA 1
ATOM 8693 C C . ILE B 1 468 ? 97.803 48.825 31.182 1.00 12.20 468 ILE B C 1
ATOM 8694 O O . ILE B 1 468 ? 98.101 50.006 31.336 1.00 10.45 468 ILE B O 1
ATOM 8699 N N . ARG B 1 469 ? 98.301 48.134 30.135 1.00 13.02 469 ARG B N 1
ATOM 8700 C CA . ARG B 1 469 ? 99.280 48.795 29.274 1.00 13.50 469 ARG B CA 1
ATOM 8701 C C . ARG B 1 469 ? 98.717 50.077 28.670 1.00 11.73 469 ARG B C 1
ATOM 8702 O O . ARG B 1 469 ? 99.403 51.083 28.618 1.00 11.69 469 ARG B O 1
ATOM 8710 N N . ARG B 1 470 ? 97.489 50.096 28.162 1.00 10.80 470 ARG B N 1
ATOM 8711 C CA . ARG B 1 470 ? 96.891 51.295 27.579 1.00 11.96 470 ARG B CA 1
ATOM 8712 C C . ARG B 1 470 ? 96.727 52.389 28.654 1.00 11.92 470 ARG B C 1
ATOM 8713 O O . ARG B 1 470 ? 96.948 53.575 28.335 1.00 12.14 470 ARG B O 1
ATOM 8721 N N . ALA B 1 471 ? 96.442 51.999 29.883 1.00 10.99 471 ALA B N 1
ATOM 8722 C CA . ALA B 1 471 ? 96.312 52.951 30.991 1.00 11.28 471 ALA B CA 1
ATOM 8723 C C . ALA B 1 471 ? 97.648 53.579 31.337 1.00 11.50 471 ALA B C 1
ATOM 8724 O O . ALA B 1 471 ? 97.769 54.802 31.584 1.00 11.91 471 ALA B O 1
ATOM 8726 N N . VAL B 1 472 ? 98.702 52.744 31.376 1.00 11.98 472 VAL B N 1
ATOM 8727 C CA . VAL B 1 472 ? 100.050 53.250 31.677 1.00 11.92 472 VAL B CA 1
ATOM 8728 C C . VAL B 1 472 ? 100.492 54.193 30.565 1.00 12.43 472 VAL B C 1
ATOM 8729 O O . VAL B 1 472 ? 101.047 55.266 30.863 1.00 11.73 472 VAL B O 1
ATOM 8733 N N . GLU B 1 473 ? 100.210 53.860 29.303 1.00 11.12 473 GLU B N 1
ATOM 8734 C CA . GLU B 1 473 ? 100.569 54.719 28.187 1.00 13.43 473 GLU B CA 1
ATOM 8735 C C . GLU B 1 473 ? 99.832 56.057 28.284 1.00 13.20 473 GLU B C 1
ATOM 8736 O O . GLU B 1 473 ? 100.437 57.117 28.017 1.00 12.52 473 GLU B O 1
ATOM 8742 N N . TYR B 1 474 ? 98.546 55.985 28.671 1.00 11.63 474 TYR B N 1
ATOM 8743 C CA . TYR B 1 474 ? 97.802 57.218 28.910 1.00 11.90 474 TYR B CA 1
ATOM 8744 C C . TYR B 1 474 ? 98.467 58.058 30.005 1.00 11.43 474 TYR B C 1
ATOM 8745 O O . TYR B 1 474 ? 98.689 59.262 29.832 1.00 12.43 474 TYR B O 1
ATOM 8754 N N . LEU B 1 475 ? 98.823 57.488 31.163 1.00 11.69 475 LEU B N 1
ATOM 8755 C CA . LEU B 1 475 ? 99.501 58.253 32.207 1.00 10.67 475 LEU B CA 1
ATOM 8756 C C . LEU B 1 475 ? 100.825 58.846 31.728 1.00 13.55 475 LEU B C 1
ATOM 8757 O O . LEU B 1 475 ? 101.154 60.029 31.991 1.00 13.02 475 LEU B O 1
ATOM 8762 N N . LYS B 1 476 ? 101.615 58.069 30.983 1.00 12.57 476 LYS B N 1
ATOM 8763 C CA . LYS B 1 476 ? 102.883 58.557 30.447 1.00 13.08 476 LYS B CA 1
ATOM 8764 C C . LYS B 1 476 ? 102.649 59.743 29.518 1.00 13.17 476 LYS B C 1
ATOM 8765 O O . LYS B 1 476 ? 103.405 60.717 29.649 1.00 12.89 476 LYS B O 1
ATOM 8771 N N . ARG B 1 477 ? 101.619 59.756 28.685 1.00 11.97 477 ARG B N 1
ATOM 8772 C CA . ARG B 1 477 ? 101.363 60.878 27.810 1.00 13.25 477 ARG B CA 1
ATOM 8773 C C . ARG B 1 477 ? 100.924 62.103 28.627 1.00 13.70 477 ARG B C 1
ATOM 8774 O O . ARG B 1 477 ? 101.181 63.225 28.210 1.00 12.84 477 ARG B O 1
ATOM 8782 N N . GLU B 1 478 ? 100.257 61.907 29.760 1.00 12.87 478 GLU B N 1
ATOM 8783 C CA . GLU B 1 478 ? 99.777 63.028 30.553 1.00 13.11 478 GLU B CA 1
ATOM 8784 C C . GLU B 1 478 ? 100.775 63.613 31.515 1.00 12.90 478 GLU B C 1
ATOM 8785 O O . GLU B 1 478 ? 100.482 64.696 32.079 1.00 13.02 478 GLU B O 1
ATOM 8791 N N . GLN B 1 479 ? 101.884 62.920 31.774 1.00 12.14 479 GLN B N 1
ATOM 8792 C CA . GLN B 1 479 ? 102.859 63.456 32.740 1.00 11.73 479 GLN B CA 1
ATOM 8793 C C . GLN B 1 479 ? 103.303 64.850 32.312 1.00 12.28 479 GLN B C 1
ATOM 8794 O O . GLN B 1 479 ? 103.510 65.139 31.134 1.00 10.41 479 GLN B O 1
ATOM 8800 N N . LYS B 1 480 ? 103.398 65.780 33.271 1.00 12.23 480 LYS B N 1
ATOM 8801 C CA . LYS B 1 480 ? 103.768 67.149 32.910 1.00 13.29 480 LYS B CA 1
ATOM 8802 C C . LYS B 1 480 ? 105.264 67.263 32.691 1.00 13.72 480 LYS B C 1
ATOM 8803 O O . LYS B 1 480 ? 106.051 66.443 33.203 1.00 12.45 480 LYS B O 1
ATOM 8809 N N . PRO B 1 481 ? 105.688 68.362 32.075 1.00 14.99 481 PRO B N 1
ATOM 8810 C CA . PRO B 1 481 ? 107.100 68.631 31.842 1.00 15.56 481 PRO B CA 1
ATOM 8811 C C . PRO B 1 481 ? 107.952 68.616 33.089 1.00 15.48 481 PRO B C 1
ATOM 8812 O O . PRO B 1 481 ? 109.112 68.179 33.029 1.00 15.57 481 PRO B O 1
ATOM 8816 N N . ASP B 1 482 ? 107.454 69.002 34.273 1.00 15.08 482 ASP B N 1
ATOM 8817 C CA . ASP B 1 482 ? 108.273 68.956 35.490 1.00 13.94 482 ASP B CA 1
ATOM 8818 C C . ASP B 1 482 ? 108.272 67.574 36.124 1.00 14.20 482 ASP B C 1
ATOM 8819 O O . ASP B 1 482 ? 108.919 67.372 37.160 1.00 14.37 482 ASP B O 1
ATOM 8824 N N . GLY B 1 483 ? 107.573 66.583 35.561 1.00 13.52 483 GLY B N 1
ATOM 8825 C CA . GLY B 1 483 ? 107.587 65.252 36.151 1.00 12.61 483 GLY B CA 1
ATOM 8826 C C . GLY B 1 483 ? 106.333 64.943 36.964 1.00 13.30 483 GLY B C 1
ATOM 8827 O O . GLY B 1 483 ? 106.114 63.781 37.342 1.00 12.59 483 GLY B O 1
ATOM 8828 N N . SER B 1 484 ? 105.496 65.942 37.249 1.00 12.38 484 SER B N 1
ATOM 8829 C CA . SER B 1 484 ? 104.298 65.678 38.061 1.00 11.58 484 SER B CA 1
ATOM 8830 C C . SER B 1 484 ? 103.092 65.241 37.262 1.00 10.87 484 SER B C 1
ATOM 8831 O O . SER B 1 484 ? 103.032 65.289 36.025 1.00 11.96 484 SER B O 1
ATOM 8834 N N . TRP B 1 485 ? 102.031 64.831 37.981 1.00 10.41 485 TRP B N 1
ATOM 8835 C CA . TRP B 1 485 ? 100.756 64.564 37.332 1.00 9.08 485 TRP B CA 1
ATOM 8836 C C . TRP B 1 485 ? 99.667 65.412 38.013 1.00 9.98 485 TRP B C 1
ATOM 8837 O O . TRP B 1 485 ? 99.643 65.551 39.245 1.00 9.40 485 TRP B O 1
ATOM 8848 N N . PHE B 1 486 ? 98.774 65.949 37.210 1.00 9.53 486 PHE B N 1
ATOM 8849 C CA . PHE B 1 486 ? 97.671 66.800 37.660 1.00 10.37 486 PHE B CA 1
ATOM 8850 C C . PHE B 1 486 ? 96.702 66.060 38.573 1.00 10.57 486 PHE B C 1
ATOM 8851 O O . PHE B 1 486 ? 96.553 64.821 38.479 1.00 10.80 486 PHE B O 1
ATOM 8859 N N . GLY B 1 487 ? 96.036 66.786 39.467 1.00 9.17 487 GLY B N 1
ATOM 8860 C CA . GLY B 1 487 ? 95.044 66.185 40.367 1.00 9.49 487 GLY B CA 1
ATOM 8861 C C . GLY B 1 487 ? 93.641 66.644 39.970 1.00 9.09 487 GLY B C 1
ATOM 8862 O O . GLY B 1 487 ? 93.287 67.752 40.346 1.00 9.39 487 GLY B O 1
ATOM 8863 N N . ARG B 1 488 ? 92.862 65.837 39.248 1.00 8.57 488 ARG B N 1
ATOM 8864 C CA . ARG B 1 488 ? 91.521 66.273 38.866 1.00 8.99 488 ARG B CA 1
ATOM 8865 C C . ARG B 1 488 ? 90.539 66.339 40.035 1.00 9.14 488 ARG B C 1
ATOM 8866 O O . ARG B 1 488 ? 89.711 67.278 40.089 1.00 8.04 488 ARG B O 1
ATOM 8874 N N . TRP B 1 489 ? 90.603 65.393 40.965 1.00 8.13 489 TRP B N 1
ATOM 8875 C CA . TRP B 1 489 ? 89.636 65.373 42.068 1.00 8.61 489 TRP B CA 1
ATOM 8876 C C . TRP B 1 489 ? 90.256 65.590 43.442 1.00 8.27 489 TRP B C 1
ATOM 8877 O O . TRP B 1 489 ? 89.545 65.537 44.454 1.00 8.36 489 TRP B O 1
ATOM 8888 N N . GLY B 1 490 ? 91.563 65.737 43.534 1.00 7.73 490 GLY B N 1
ATOM 8889 C CA . GLY B 1 490 ? 92.288 65.975 44.772 1.00 6.96 490 GLY B CA 1
ATOM 8890 C C . GLY B 1 490 ? 93.332 67.073 44.522 1.00 9.82 490 GLY B C 1
ATOM 8891 O O . GLY B 1 490 ? 93.859 67.205 43.400 1.00 8.44 490 GLY B O 1
ATOM 8892 N N . VAL B 1 491 ? 93.728 67.760 45.601 1.00 9.13 491 VAL B N 1
ATOM 8893 C CA . VAL B 1 491 ? 94.512 68.966 45.459 1.00 8.50 491 VAL B CA 1
ATOM 8894 C C . VAL B 1 491 ? 96.008 68.670 45.454 1.00 10.12 491 VAL B C 1
ATOM 8895 O O . VAL B 1 491 ? 96.590 68.307 46.449 1.00 8.42 491 VAL B O 1
ATOM 8899 N N . ASN B 1 492 ? 96.909 68.796 44.502 1.00 9.10 492 ASN B N 1
ATOM 8900 C CA . ASN B 1 492 ? 96.724 68.919 43.087 1.00 8.43 492 ASN B CA 1
ATOM 8901 C C . ASN B 1 492 ? 97.793 68.073 42.416 1.00 9.78 492 ASN B C 1
ATOM 8902 O O . ASN B 1 492 ? 97.536 66.873 42.289 1.00 8.16 492 ASN B O 1
ATOM 8907 N N . TYR B 1 493 ? 98.963 68.666 42.189 1.00 9.94 493 TYR B N 1
ATOM 8908 C CA . TYR B 1 493 ? 100.048 67.864 41.612 1.00 10.32 493 TYR B CA 1
ATOM 8909 C C . TYR B 1 493 ? 100.553 66.884 42.663 1.00 10.70 493 TYR B C 1
ATOM 8910 O O . TYR B 1 493 ? 100.941 65.779 42.281 1.00 12.30 493 TYR B O 1
ATOM 8919 N N . LEU B 1 494 ? 100.480 67.193 43.960 1.00 10.01 494 LEU B N 1
ATOM 8920 C CA . LEU B 1 494 ? 100.864 66.225 44.985 1.00 10.52 494 LEU B CA 1
ATOM 8921 C C . LEU B 1 494 ? 99.926 65.015 44.932 1.00 10.07 494 LEU B C 1
ATOM 8922 O O . LEU B 1 494 ? 100.295 63.855 45.076 1.00 10.26 494 LEU B O 1
ATOM 8927 N N . TYR B 1 495 ? 98.632 65.287 44.807 1.00 9.45 495 TYR B N 1
ATOM 8928 C CA . TYR B 1 495 ? 97.618 64.233 44.755 1.00 8.53 495 TYR B CA 1
ATOM 8929 C C . TYR B 1 495 ? 97.788 63.377 43.510 1.00 8.46 495 TYR B C 1
ATOM 8930 O O . TYR B 1 495 ? 97.811 62.158 43.641 1.00 9.01 495 TYR B O 1
ATOM 8939 N N . GLY B 1 496 ? 97.805 64.019 42.334 1.00 7.99 496 GLY B N 1
ATOM 8940 C CA . GLY B 1 496 ? 97.951 63.212 41.110 1.00 8.89 496 GLY B CA 1
ATOM 8941 C C . GLY B 1 496 ? 99.287 62.463 41.096 1.00 9.30 496 GLY B C 1
ATOM 8942 O O . GLY B 1 496 ? 99.343 61.268 40.749 1.00 9.72 496 GLY B O 1
ATOM 8943 N N . THR B 1 497 ? 100.385 63.117 41.490 1.00 10.13 497 THR B N 1
ATOM 8944 C CA . THR B 1 497 ? 101.702 62.452 41.470 1.00 9.98 497 THR B CA 1
ATOM 8945 C C . THR B 1 497 ? 101.734 61.299 42.455 1.00 11.52 497 THR B C 1
ATOM 8946 O O . THR B 1 497 ? 102.189 60.200 42.115 1.00 12.08 497 THR B O 1
ATOM 8950 N N . GLY B 1 498 ? 101.184 61.499 43.654 1.00 10.60 498 GLY B N 1
ATOM 8951 C CA . GLY B 1 498 ? 101.135 60.428 44.636 1.00 11.98 498 GLY B CA 1
ATOM 8952 C C . GLY B 1 498 ? 100.275 59.263 44.145 1.00 12.70 498 GLY B C 1
ATOM 8953 O O . GLY B 1 498 ? 100.707 58.122 44.283 1.00 12.07 498 GLY B O 1
ATOM 8954 N N . ALA B 1 499 ? 99.113 59.552 43.560 1.00 11.57 499 ALA B N 1
ATOM 8955 C CA . ALA B 1 499 ? 98.268 58.448 43.053 1.00 11.08 499 ALA B CA 1
ATOM 8956 C C . ALA B 1 499 ? 98.964 57.724 41.905 1.00 10.52 499 ALA B C 1
ATOM 8957 O O . ALA B 1 499 ? 98.874 56.507 41.824 1.00 10.21 499 ALA B O 1
ATOM 8959 N N . VAL B 1 500 ? 99.543 58.477 40.974 1.00 10.38 500 VAL B N 1
ATOM 8960 C CA . VAL B 1 500 ? 100.139 57.827 39.805 1.00 11.12 500 VAL B CA 1
ATOM 8961 C C . VAL B 1 500 ? 101.347 56.991 40.174 1.00 10.98 500 VAL B C 1
ATOM 8962 O O . VAL B 1 500 ? 101.445 55.863 39.673 1.00 10.67 500 VAL B O 1
ATOM 8966 N N . VAL B 1 501 ? 102.283 57.489 40.978 1.00 10.93 501 VAL B N 1
ATOM 8967 C CA . VAL B 1 501 ? 103.451 56.648 41.346 1.00 10.62 501 VAL B CA 1
ATOM 8968 C C . VAL B 1 501 ? 103.013 55.398 42.079 1.00 11.97 501 VAL B C 1
ATOM 8969 O O . VAL B 1 501 ? 103.459 54.292 41.716 1.00 11.50 501 VAL B O 1
ATOM 8973 N N . SER B 1 502 ? 102.061 55.488 43.030 1.00 12.56 502 SER B N 1
ATOM 8974 C CA . SER B 1 502 ? 101.563 54.302 43.707 1.00 12.45 502 SER B CA 1
ATOM 8975 C C . SER B 1 502 ? 100.970 53.309 42.719 1.00 11.47 502 SER B C 1
ATOM 8976 O O . SER B 1 502 ? 101.206 52.120 42.882 1.00 12.36 502 SER B O 1
ATOM 8979 N N . ALA B 1 503 ? 100.202 53.819 41.758 1.00 11.73 503 ALA B N 1
ATOM 8980 C CA . ALA B 1 503 ? 99.575 52.979 40.742 1.00 12.45 503 ALA B CA 1
ATOM 8981 C C . ALA B 1 503 ? 100.614 52.243 39.900 1.00 12.38 503 ALA B C 1
ATOM 8982 O O . ALA B 1 503 ? 100.480 51.027 39.679 1.00 12.12 503 ALA B O 1
ATOM 8984 N N . LEU B 1 504 ? 101.623 52.982 39.421 1.00 12.54 504 LEU B N 1
ATOM 8985 C CA . LEU B 1 504 ? 102.659 52.341 38.581 1.00 12.58 504 LEU B CA 1
ATOM 8986 C C . LEU B 1 504 ? 103.403 51.252 39.333 1.00 12.64 504 LEU B C 1
ATOM 8987 O O . LEU B 1 504 ? 103.617 50.145 38.809 1.00 13.48 504 LEU B O 1
ATOM 8992 N N . LYS B 1 505 ? 103.746 51.507 40.592 1.00 12.41 505 LYS B N 1
ATOM 8993 C CA . LYS B 1 505 ? 104.378 50.512 41.431 1.00 13.65 505 LYS B CA 1
ATOM 8994 C C . LYS B 1 505 ? 103.449 49.299 41.570 1.00 14.40 505 LYS B C 1
ATOM 8995 O O . LYS B 1 505 ? 103.889 48.157 41.446 1.00 14.73 505 LYS B O 1
ATOM 9001 N N . ALA B 1 506 ? 102.172 49.541 41.855 1.00 13.65 506 ALA B N 1
ATOM 9002 C CA . ALA B 1 506 ? 101.206 48.478 42.054 1.00 13.48 506 ALA B CA 1
ATOM 9003 C C . ALA B 1 506 ? 101.007 47.587 40.839 1.00 14.01 506 ALA B C 1
ATOM 9004 O O . ALA B 1 506 ? 100.676 46.405 41.073 1.00 13.76 506 ALA B O 1
ATOM 9006 N N . VAL B 1 507 ? 101.182 48.073 39.611 1.00 12.54 507 VAL B N 1
ATOM 9007 C CA . VAL B 1 507 ? 101.009 47.147 38.471 1.00 13.75 507 VAL B CA 1
ATOM 9008 C C . VAL B 1 507 ? 102.350 46.688 37.907 1.00 14.34 507 VAL B C 1
ATOM 9009 O O . VAL B 1 507 ? 102.418 46.275 36.750 1.00 15.36 507 VAL B O 1
ATOM 9013 N N . GLY B 1 508 ? 103.410 46.672 38.723 1.00 15.27 508 GLY B N 1
ATOM 9014 C CA . GLY B 1 508 ? 104.698 46.126 38.326 1.00 16.39 508 GLY B CA 1
ATOM 9015 C C . GLY B 1 508 ? 105.599 46.962 37.445 1.00 17.00 508 GLY B C 1
ATOM 9016 O O . GLY B 1 508 ? 106.546 46.412 36.850 1.00 17.00 508 GLY B O 1
ATOM 9017 N N . ILE B 1 509 ? 105.384 48.271 37.330 1.00 16.88 509 ILE B N 1
ATOM 9018 C CA . ILE B 1 509 ? 106.303 49.102 36.536 1.00 16.06 509 ILE B CA 1
ATOM 9019 C C . ILE B 1 509 ? 107.575 49.277 37.361 1.00 16.30 509 ILE B C 1
ATOM 9020 O O . ILE B 1 509 ? 107.596 49.336 38.603 1.00 15.38 509 ILE B O 1
ATOM 9025 N N . ASP B 1 510 ? 108.722 49.220 36.679 1.00 17.23 510 ASP B N 1
ATOM 9026 C CA . ASP B 1 510 ? 110.000 49.408 37.382 1.00 16.36 510 ASP B CA 1
ATOM 9027 C C . ASP B 1 510 ? 110.086 50.888 37.758 1.00 15.58 510 ASP B C 1
ATOM 9028 O O . ASP B 1 510 ? 110.229 51.734 36.866 1.00 14.12 510 ASP B O 1
ATOM 9033 N N . THR B 1 511 ? 110.094 51.203 39.052 1.00 15.73 511 THR B N 1
ATOM 9034 C CA . THR B 1 511 ? 110.167 52.608 39.458 1.00 17.15 511 THR B CA 1
ATOM 9035 C C . THR B 1 511 ? 111.525 53.254 39.272 1.00 19.24 511 THR B C 1
ATOM 9036 O O . THR B 1 511 ? 111.687 54.469 39.461 1.00 18.00 511 THR B O 1
ATOM 9040 N N . ARG B 1 512 ? 112.543 52.502 38.841 1.00 19.56 512 ARG B N 1
ATOM 9041 C CA . ARG B 1 512 ? 113.850 53.068 38.526 1.00 20.21 512 ARG B CA 1
ATOM 9042 C C . ARG B 1 512 ? 113.802 53.728 37.160 1.00 19.97 512 ARG B C 1
ATOM 9043 O O . ARG B 1 512 ? 114.750 54.447 36.827 1.00 19.82 512 ARG B O 1
ATOM 9051 N N . GLU B 1 513 ? 112.756 53.554 36.335 1.00 19.46 513 GLU B N 1
ATOM 9052 C CA . GLU B 1 513 ? 112.751 54.266 35.058 1.00 19.42 513 GLU B CA 1
ATOM 9053 C C . GLU B 1 513 ? 112.838 55.775 35.286 1.00 20.20 513 GLU B C 1
ATOM 9054 O O . GLU B 1 513 ? 112.285 56.329 36.249 1.00 19.87 513 GLU B O 1
ATOM 9060 N N . PRO B 1 514 ? 113.503 56.474 34.372 1.00 19.48 514 PRO B N 1
ATOM 9061 C CA . PRO B 1 514 ? 113.708 57.907 34.467 1.00 17.96 514 PRO B CA 1
ATOM 9062 C C . PRO B 1 514 ? 112.442 58.709 34.709 1.00 17.72 514 PRO B C 1
ATOM 9063 O O . PRO B 1 514 ? 112.444 59.601 35.567 1.00 17.12 514 PRO B O 1
ATOM 9067 N N . TYR B 1 515 ? 111.343 58.474 33.989 1.00 17.01 515 TYR B N 1
ATOM 9068 C CA . TYR B 1 515 ? 110.138 59.271 34.199 1.00 16.12 515 TYR B CA 1
ATOM 9069 C C . TYR B 1 515 ? 109.589 59.161 35.612 1.00 15.42 515 TYR B C 1
ATOM 9070 O O . TYR B 1 515 ? 109.094 60.167 36.099 1.00 15.76 515 TYR B O 1
ATOM 9079 N N . ILE B 1 516 ? 109.674 58.014 36.274 1.00 15.41 516 ILE B N 1
ATOM 9080 C CA . ILE B 1 516 ? 109.207 57.901 37.662 1.00 13.36 516 ILE B CA 1
ATOM 9081 C C . ILE B 1 516 ? 110.197 58.545 38.618 1.00 14.22 516 ILE B C 1
ATOM 9082 O O . ILE B 1 516 ? 109.834 59.308 39.530 1.00 12.98 516 ILE B O 1
ATOM 9087 N N . GLN B 1 517 ? 111.503 58.366 38.343 1.00 13.50 517 GLN B N 1
ATOM 9088 C CA . GLN B 1 517 ? 112.529 59.013 39.184 1.00 13.21 517 GLN B CA 1
ATOM 9089 C C . GLN B 1 517 ? 112.342 60.520 39.137 1.00 12.74 517 GLN B C 1
ATOM 9090 O O . GLN B 1 517 ? 112.453 61.203 40.159 1.00 12.99 517 GLN B O 1
ATOM 9096 N N . LYS B 1 518 ? 112.014 61.050 37.962 1.00 12.11 518 LYS B N 1
ATOM 9097 C CA . LYS B 1 518 ? 111.733 62.476 37.819 1.00 14.06 518 LYS B CA 1
ATOM 9098 C C . LYS B 1 518 ? 110.542 62.908 38.672 1.00 14.03 518 LYS B C 1
ATOM 9099 O O . LYS B 1 518 ? 110.596 63.975 39.290 1.00 13.30 518 LYS B O 1
ATOM 9105 N N . ALA B 1 519 ? 109.449 62.112 38.691 1.00 13.05 519 ALA B N 1
ATOM 9106 C CA . ALA B 1 519 ? 108.341 62.445 39.578 1.00 12.19 519 ALA B CA 1
ATOM 9107 C C . ALA B 1 519 ? 108.743 62.398 41.055 1.00 12.65 519 ALA B C 1
ATOM 9108 O O . ALA B 1 519 ? 108.301 63.261 41.839 1.00 12.28 519 ALA B O 1
ATOM 9110 N N . LEU B 1 520 ? 109.576 61.442 41.466 1.00 12.23 520 LEU B N 1
ATOM 9111 C CA . LEU B 1 520 ? 109.990 61.331 42.855 1.00 13.30 520 LEU B CA 1
ATOM 9112 C C . LEU B 1 520 ? 110.875 62.531 43.226 1.00 14.39 520 LEU B C 1
ATOM 9113 O O . LEU B 1 520 ? 110.771 63.077 44.334 1.00 13.31 520 LEU B O 1
ATOM 9118 N N . ASP B 1 521 ? 111.698 63.002 42.276 1.00 14.04 521 ASP B N 1
ATOM 9119 C CA . ASP B 1 521 ? 112.531 64.173 42.561 1.00 14.01 521 ASP B CA 1
ATOM 9120 C C . ASP B 1 521 ? 111.659 65.423 42.696 1.00 13.75 521 ASP B C 1
ATOM 9121 O O . ASP B 1 521 ? 111.888 66.299 43.534 1.00 11.90 521 ASP B O 1
ATOM 9126 N N . TRP B 1 522 ? 110.641 65.479 41.834 1.00 12.51 522 TRP B N 1
ATOM 9127 C CA . TRP B 1 522 ? 109.668 66.586 41.916 1.00 12.88 522 TRP B CA 1
ATOM 9128 C C . TRP B 1 522 ? 109.025 66.590 43.298 1.00 11.95 522 TRP B C 1
ATOM 9129 O O . TRP B 1 522 ? 108.947 67.646 43.939 1.00 12.48 522 TRP B O 1
ATOM 9140 N N . VAL B 1 523 ? 108.625 65.443 43.825 1.00 12.07 523 VAL B N 1
ATOM 9141 C CA . VAL B 1 523 ? 108.079 65.367 45.166 1.00 12.22 523 VAL B CA 1
ATOM 9142 C C . VAL B 1 523 ? 109.101 65.855 46.190 1.00 13.58 523 VAL B C 1
ATOM 9143 O O . VAL B 1 523 ? 108.795 66.743 46.992 1.00 11.67 523 VAL B O 1
ATOM 9147 N N . GLU B 1 524 ? 110.331 65.314 46.190 1.00 14.08 524 GLU B N 1
ATOM 9148 C CA . GLU B 1 524 ? 111.315 65.782 47.175 1.00 14.70 524 GLU B CA 1
ATOM 9149 C C . GLU B 1 524 ? 111.577 67.276 47.079 1.00 15.00 524 GLU B C 1
ATOM 9150 O O . GLU B 1 524 ? 111.672 67.983 48.118 1.00 13.63 524 GLU B O 1
ATOM 9156 N N . GLN B 1 525 ? 111.637 67.837 45.869 1.00 14.44 525 GLN B N 1
ATOM 9157 C CA . GLN B 1 525 ? 111.889 69.268 45.726 1.00 16.23 525 GLN B CA 1
ATOM 9158 C C . GLN B 1 525 ? 110.739 70.125 46.243 1.00 16.96 525 GLN B C 1
ATOM 9159 O O . GLN B 1 525 ? 110.972 71.322 46.497 1.00 16.76 525 GLN B O 1
ATOM 9165 N N . HIS B 1 526 ? 109.544 69.591 46.476 1.00 14.96 526 HIS B N 1
ATOM 9166 C CA . HIS B 1 526 ? 108.464 70.427 46.999 1.00 13.83 526 HIS B CA 1
ATOM 9167 C C . HIS B 1 526 ? 108.222 70.269 48.488 1.00 13.52 526 HIS B C 1
ATOM 9168 O O . HIS B 1 526 ? 107.266 70.857 48.998 1.00 12.72 526 HIS B O 1
ATOM 9175 N N . GLN B 1 527 ? 109.036 69.491 49.198 1.00 12.73 527 GLN B N 1
ATOM 9176 C CA . GLN B 1 527 ? 108.840 69.326 50.643 1.00 13.07 527 GLN B CA 1
ATOM 9177 C C . GLN B 1 527 ? 108.995 70.671 51.338 1.00 14.58 527 GLN B C 1
ATOM 9178 O O . GLN B 1 527 ? 109.848 71.467 50.945 1.00 13.67 527 GLN B O 1
ATOM 9184 N N . ASN B 1 528 ? 108.209 70.944 52.373 1.00 13.98 528 ASN B N 1
ATOM 9185 C CA . ASN B 1 528 ? 108.335 72.230 53.065 1.00 15.75 528 ASN B CA 1
ATOM 9186 C C . ASN B 1 528 ? 109.424 72.101 54.139 1.00 16.09 528 ASN B C 1
ATOM 9187 O O . ASN B 1 528 ? 109.741 70.999 54.594 1.00 13.63 528 ASN B O 1
ATOM 9192 N N . PRO B 1 529 ? 109.827 73.245 54.663 1.00 16.91 529 PRO B N 1
ATOM 9193 C CA . PRO B 1 529 ? 110.801 73.296 55.757 1.00 17.77 529 PRO B CA 1
ATOM 9194 C C . PRO B 1 529 ? 110.337 72.543 56.991 1.00 17.27 529 PRO B C 1
ATOM 9195 O O . PRO B 1 529 ? 111.169 71.936 57.698 1.00 17.59 529 PRO B O 1
ATOM 9199 N N . ASP B 1 530 ? 109.033 72.490 57.283 1.00 16.05 530 ASP B N 1
ATOM 9200 C CA . ASP B 1 530 ? 108.567 71.765 58.465 1.00 15.05 530 ASP B CA 1
ATOM 9201 C C . ASP B 1 530 ? 108.605 70.264 58.248 1.00 14.06 530 ASP B C 1
ATOM 9202 O O . ASP B 1 530 ? 108.208 69.528 59.160 1.00 14.15 530 ASP B O 1
ATOM 9207 N N . GLY B 1 531 ? 108.919 69.763 57.050 1.00 12.69 531 GLY B N 1
ATOM 9208 C CA . GLY B 1 531 ? 108.960 68.322 56.822 1.00 12.90 531 GLY B CA 1
ATOM 9209 C C . GLY B 1 531 ? 107.695 67.779 56.138 1.00 13.94 531 GLY B C 1
ATOM 9210 O O . GLY B 1 531 ? 107.732 66.672 55.577 1.00 12.92 531 GLY B O 1
ATOM 9211 N N . GLY B 1 532 ? 106.610 68.584 56.213 1.00 12.69 532 GLY B N 1
ATOM 9212 C CA . GLY B 1 532 ? 105.358 68.143 55.574 1.00 12.27 532 GLY B CA 1
ATOM 9213 C C . GLY B 1 532 ? 105.350 68.618 54.113 1.00 12.09 532 GLY B C 1
ATOM 9214 O O . GLY B 1 532 ? 106.289 69.254 53.611 1.00 11.49 532 GLY B O 1
ATOM 9215 N N . TRP B 1 533 ? 104.261 68.262 53.431 1.00 9.91 533 TRP B N 1
ATOM 9216 C CA . TRP B 1 533 ? 104.026 68.798 52.093 1.00 10.43 533 TRP B CA 1
ATOM 9217 C C . TRP B 1 533 ? 102.650 69.472 52.131 1.00 10.50 533 TRP B C 1
ATOM 9218 O O . TRP B 1 533 ? 101.791 69.063 52.917 1.00 8.47 533 TRP B O 1
ATOM 9229 N N . GLY B 1 534 ? 102.473 70.466 51.257 1.00 11.20 534 GLY B N 1
ATOM 9230 C CA . GLY B 1 534 ? 101.169 71.104 51.155 1.00 10.91 534 GLY B CA 1
ATOM 9231 C C . GLY B 1 534 ? 101.030 71.674 49.763 1.00 11.57 534 GLY B C 1
ATOM 9232 O O . GLY B 1 534 ? 102.048 71.900 49.077 1.00 10.10 534 GLY B O 1
ATOM 9233 N N . GLU B 1 535 ? 99.771 71.952 49.377 1.00 10.73 535 GLU B N 1
ATOM 9234 C CA . GLU B 1 535 ? 99.523 72.506 48.057 1.00 10.24 535 GLU B CA 1
ATOM 9235 C C . GLU B 1 535 ? 98.227 73.302 48.122 1.00 10.12 535 GLU B C 1
ATOM 9236 O O . GLU B 1 535 ? 97.166 72.751 48.408 1.00 9.85 535 GLU B O 1
ATOM 9242 N N . ASP B 1 536 ? 98.317 74.593 47.899 1.00 10.02 536 ASP B N 1
ATOM 9243 C CA . ASP B 1 536 ? 97.126 75.447 48.007 1.00 9.96 536 ASP B CA 1
ATOM 9244 C C . ASP B 1 536 ? 96.213 75.260 46.811 1.00 10.10 536 ASP B C 1
ATOM 9245 O O . ASP B 1 536 ? 96.689 74.937 45.728 1.00 8.63 536 ASP B O 1
ATOM 9250 N N . CYS B 1 537 ? 94.904 75.560 46.933 1.00 9.27 537 CYS B N 1
ATOM 9251 C CA . CYS B 1 537 ? 94.002 75.487 45.801 1.00 9.02 537 CYS B CA 1
ATOM 9252 C C . CYS B 1 537 ? 94.358 76.542 44.758 1.00 11.03 537 CYS B C 1
ATOM 9253 O O . CYS B 1 537 ? 93.979 76.307 43.610 1.00 10.17 537 CYS B O 1
ATOM 9256 N N . ARG B 1 538 ? 95.154 77.582 45.033 1.00 10.76 538 ARG B N 1
ATOM 9257 C CA . ARG B 1 538 ? 95.650 78.493 44.010 1.00 11.88 538 ARG B CA 1
ATOM 9258 C C . ARG B 1 538 ? 96.458 77.775 42.932 1.00 12.17 538 ARG B C 1
ATOM 9259 O O . ARG B 1 538 ? 96.654 78.266 41.817 1.00 11.41 538 ARG B O 1
ATOM 9267 N N . SER B 1 539 ? 96.976 76.585 43.230 1.00 12.23 539 SER B N 1
ATOM 9268 C CA . SER B 1 539 ? 97.658 75.721 42.290 1.00 12.14 539 SER B CA 1
ATOM 9269 C C . SER B 1 539 ? 96.957 75.526 40.952 1.00 12.75 539 SER B C 1
ATOM 9270 O O . SER B 1 539 ? 97.618 75.318 39.929 1.00 11.75 539 SER B O 1
ATOM 9273 N N . TYR B 1 540 ? 95.630 75.464 40.888 1.00 11.97 540 TYR B N 1
ATOM 9274 C CA . TYR B 1 540 ? 94.902 75.241 39.650 1.00 12.04 540 TYR B CA 1
ATOM 9275 C C . TYR B 1 540 ? 94.965 76.426 38.698 1.00 14.65 540 TYR B C 1
ATOM 9276 O O . TYR B 1 540 ? 94.870 76.197 37.481 1.00 14.43 540 TYR B O 1
ATOM 9285 N N . GLU B 1 541 ? 95.126 77.650 39.162 1.00 15.55 541 GLU B N 1
ATOM 9286 C CA . GLU B 1 541 ? 95.194 78.770 38.237 1.00 18.38 541 GLU B CA 1
ATOM 9287 C C . GLU B 1 541 ? 96.577 79.422 38.211 1.00 19.68 541 GLU B C 1
ATOM 9288 O O . GLU B 1 541 ? 96.676 80.415 37.475 1.00 19.92 541 GLU B O 1
ATOM 9294 N N . ASP B 1 542 ? 97.512 78.994 39.035 1.00 18.50 542 ASP B N 1
ATOM 9295 C CA . ASP B 1 542 ? 98.803 79.699 39.059 1.00 19.36 542 ASP B CA 1
ATOM 9296 C C . ASP B 1 542 ? 99.929 78.695 39.147 1.00 19.05 542 ASP B C 1
ATOM 9297 O O . ASP B 1 542 ? 100.093 78.017 40.147 1.00 18.43 542 ASP B O 1
ATOM 9302 N N . PRO B 1 543 ? 100.785 78.643 38.123 1.00 20.62 543 PRO B N 1
ATOM 9303 C CA . PRO B 1 543 ? 101.931 77.745 38.081 1.00 20.25 543 PRO B CA 1
ATOM 9304 C C . PRO B 1 543 ? 102.871 77.928 39.242 1.00 18.79 543 PRO B C 1
ATOM 9305 O O . PRO B 1 543 ? 103.477 76.947 39.645 1.00 19.11 543 PRO B O 1
ATOM 9309 N N . ALA B 1 544 ? 102.984 79.112 39.838 1.00 18.34 544 ALA B N 1
ATOM 9310 C CA . ALA B 1 544 ? 103.877 79.294 40.986 1.00 18.34 544 ALA B CA 1
ATOM 9311 C C . ALA B 1 544 ? 103.421 78.535 42.220 1.00 17.58 544 ALA B C 1
ATOM 9312 O O . ALA B 1 544 ? 104.186 78.379 43.187 1.00 16.17 544 ALA B O 1
ATOM 9314 N N . TYR B 1 545 ? 102.165 78.071 42.256 1.00 15.84 545 TYR B N 1
ATOM 9315 C CA . TYR B 1 545 ? 101.658 77.292 43.383 1.00 15.56 545 TYR B CA 1
ATOM 9316 C C . TYR B 1 545 ? 101.680 75.782 43.148 1.00 15.52 545 TYR B C 1
ATOM 9317 O O . TYR B 1 545 ? 101.174 75.035 44.017 1.00 14.90 545 TYR B O 1
ATOM 9326 N N . ALA B 1 546 ? 102.271 75.332 42.042 1.00 14.63 546 ALA B N 1
ATOM 9327 C CA . ALA B 1 546 ? 102.341 73.885 41.785 1.00 14.04 546 ALA B CA 1
ATOM 9328 C C . ALA B 1 546 ? 103.091 73.209 42.915 1.00 14.32 546 ALA B C 1
ATOM 9329 O O . ALA B 1 546 ? 104.198 73.615 43.287 1.00 14.22 546 ALA B O 1
ATOM 9331 N N . GLY B 1 547 ? 102.468 72.246 43.602 1.00 11.90 547 GLY B N 1
ATOM 9332 C CA . GLY B 1 547 ? 103.023 71.570 44.751 1.00 12.22 547 GLY B CA 1
ATOM 9333 C C . GLY B 1 547 ? 103.394 72.477 45.912 1.00 13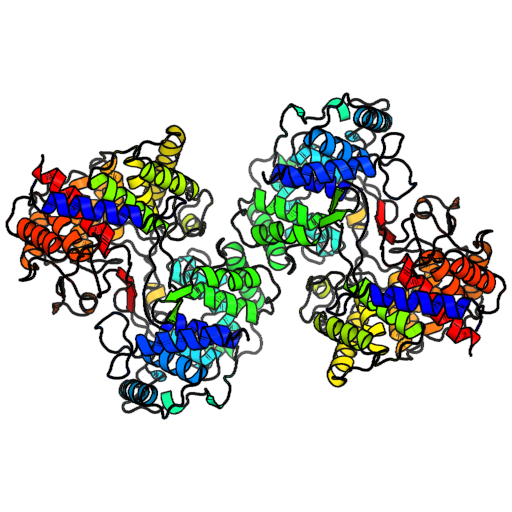.32 547 GLY B C 1
ATOM 9334 O O . GLY B 1 547 ? 104.285 72.130 46.703 1.00 12.59 547 GLY B O 1
ATOM 9335 N N . LYS B 1 548 ? 102.764 73.643 46.061 1.00 12.66 548 LYS B N 1
ATOM 9336 C CA . LYS B 1 548 ? 103.138 74.586 47.083 1.00 12.72 548 LYS B CA 1
ATOM 9337 C C . LYS B 1 548 ? 101.960 75.092 47.921 1.00 12.52 548 LYS B C 1
ATOM 9338 O O . LYS B 1 548 ? 100.949 75.483 47.363 1.00 11.55 548 LYS B O 1
ATOM 9344 N N . GLY B 1 549 ? 102.129 75.088 49.237 1.00 11.60 549 GLY B N 1
ATOM 9345 C CA . GLY B 1 549 ? 101.103 75.602 50.142 1.00 11.98 549 GLY B CA 1
ATOM 9346 C C . GLY B 1 549 ? 101.483 75.218 51.579 1.00 12.11 549 GLY B C 1
ATOM 9347 O O . GLY B 1 549 ? 102.475 74.511 51.764 1.00 12.43 549 GLY B O 1
ATOM 9348 N N . ALA B 1 550 ? 100.702 75.662 52.557 1.00 11.52 550 ALA B N 1
ATOM 9349 C CA . ALA B 1 550 ? 100.927 75.231 53.937 1.00 11.89 550 ALA B CA 1
ATOM 9350 C C . ALA B 1 550 ? 100.831 73.716 53.990 1.00 12.13 550 ALA B C 1
ATOM 9351 O O . ALA B 1 550 ? 99.974 73.106 53.308 1.00 11.49 550 ALA B O 1
ATOM 9353 N N . SER B 1 551 ? 101.696 73.086 54.794 1.00 11.63 551 SER B N 1
ATOM 9354 C CA . SER B 1 551 ? 101.645 71.636 54.931 1.00 11.54 551 SER B CA 1
ATOM 9355 C C . SER B 1 551 ? 100.306 71.186 55.492 1.00 11.72 551 SER B C 1
ATOM 9356 O O . SER B 1 551 ? 99.703 71.840 56.360 1.00 11.81 551 SER B O 1
ATOM 9359 N N . THR B 1 552 ? 99.810 70.063 55.022 1.00 10.17 552 THR B N 1
ATOM 9360 C CA . THR B 1 552 ? 98.595 69.444 55.538 1.00 10.12 552 THR B CA 1
ATOM 9361 C C . THR B 1 552 ? 98.893 67.968 55.756 1.00 9.55 552 THR B C 1
ATOM 9362 O O . THR B 1 552 ? 99.725 67.380 55.060 1.00 11.46 552 THR B O 1
ATOM 9366 N N . PRO B 1 553 ? 98.175 67.321 56.655 1.00 10.21 553 PRO B N 1
ATOM 9367 C CA . PRO B 1 553 ? 98.367 65.885 56.883 1.00 9.04 553 PRO B CA 1
ATOM 9368 C C . PRO B 1 553 ? 98.047 65.049 55.659 1.00 10.45 553 PRO B C 1
ATOM 9369 O O . PRO B 1 553 ? 98.769 64.078 55.345 1.00 10.42 553 PRO B O 1
ATOM 9373 N N . SER B 1 554 ? 96.959 65.339 54.938 1.00 9.67 554 SER B N 1
ATOM 9374 C CA . SER B 1 554 ? 96.624 64.517 53.766 1.00 8.95 554 SER B CA 1
ATOM 9375 C C . SER B 1 554 ? 97.622 64.680 52.631 1.00 9.24 554 SER B C 1
ATOM 9376 O O . SER B 1 554 ? 98.007 63.657 52.053 1.00 8.86 554 SER B O 1
ATOM 9379 N N . GLN B 1 555 ? 98.085 65.888 52.312 1.00 9.16 555 GLN B N 1
ATOM 9380 C CA . GLN B 1 555 ? 99.050 66.073 51.217 1.00 10.19 555 GLN B CA 1
ATOM 9381 C C . GLN B 1 555 ? 100.429 65.526 51.596 1.00 10.25 555 GLN B C 1
ATOM 9382 O O . GLN B 1 555 ? 101.139 65.001 50.735 1.00 9.24 555 GLN B O 1
ATOM 9388 N N . THR B 1 556 ? 100.795 65.613 52.882 1.00 9.70 556 THR B N 1
ATOM 9389 C CA . THR B 1 556 ? 102.042 64.992 53.334 1.00 10.30 556 THR B CA 1
ATOM 9390 C C . THR B 1 556 ? 101.934 63.484 53.125 1.00 10.66 556 THR B C 1
ATOM 9391 O O . THR B 1 556 ? 102.848 62.843 52.611 1.00 10.05 556 THR B O 1
ATOM 9395 N N . ALA B 1 557 ? 100.783 62.906 53.475 1.00 10.15 557 ALA B N 1
ATOM 9396 C CA . ALA B 1 557 ? 100.529 61.499 53.253 1.00 11.26 557 ALA B CA 1
ATOM 9397 C C . ALA B 1 557 ? 100.655 61.135 51.779 1.00 12.18 557 ALA B C 1
ATOM 9398 O O . ALA B 1 557 ? 101.356 60.136 51.446 1.00 11.16 557 ALA B O 1
ATOM 9400 N N . TRP B 1 558 ? 100.101 61.968 50.885 1.00 10.93 558 TRP B N 1
ATOM 9401 C CA . TRP B 1 558 ? 100.218 61.655 49.451 1.00 11.21 558 TRP B CA 1
ATOM 9402 C C . TRP B 1 558 ? 101.658 61.655 48.971 1.00 12.03 558 TRP B C 1
ATOM 9403 O O . TRP B 1 558 ? 102.085 60.759 48.212 1.00 11.97 558 TRP B O 1
ATOM 9414 N N . ALA B 1 559 ? 102.422 62.672 49.376 1.00 11.06 559 ALA B N 1
ATOM 9415 C CA . ALA B 1 559 ? 103.828 62.748 48.988 1.00 12.20 559 ALA B CA 1
ATOM 9416 C C . ALA B 1 559 ? 104.608 61.555 49.544 1.00 12.05 559 ALA B C 1
ATOM 9417 O O . ALA B 1 559 ? 105.385 60.920 48.843 1.00 11.87 559 ALA B O 1
ATOM 9419 N N . LEU B 1 560 ? 104.384 61.209 50.800 1.00 11.89 560 LEU B N 1
ATOM 9420 C CA . LEU B 1 560 ? 105.010 60.060 51.437 1.00 13.51 560 LEU B CA 1
ATOM 9421 C C . LEU B 1 560 ? 104.728 58.782 50.651 1.00 14.08 560 LEU B C 1
ATOM 9422 O O . LEU B 1 560 ? 105.616 57.970 50.350 1.00 12.62 560 LEU B O 1
ATOM 9427 N N . MET B 1 561 ? 103.458 58.609 50.247 1.00 14.16 561 MET B N 1
ATOM 9428 C CA . MET B 1 561 ? 103.080 57.420 49.490 1.00 14.85 561 MET B CA 1
ATOM 9429 C C . MET B 1 561 ? 103.788 57.357 48.158 1.00 14.22 561 MET B C 1
ATOM 9430 O O . MET B 1 561 ? 104.199 56.269 47.705 1.00 13.80 561 MET B O 1
ATOM 9435 N N . ALA B 1 562 ? 103.961 58.512 47.519 1.00 12.70 562 ALA B N 1
ATOM 9436 C CA . ALA B 1 562 ? 104.733 58.527 46.265 1.00 12.46 562 ALA B CA 1
ATOM 9437 C C . ALA B 1 562 ? 106.161 58.057 46.570 1.00 12.02 562 ALA B C 1
ATOM 9438 O O . ALA B 1 562 ? 106.681 57.162 45.886 1.00 10.88 562 ALA B O 1
ATOM 9440 N N . LEU B 1 563 ? 106.794 58.606 47.610 1.00 11.65 563 LEU B N 1
ATOM 9441 C CA . LEU B 1 563 ? 108.165 58.217 47.940 1.00 12.29 563 LEU B CA 1
ATOM 9442 C C . LEU B 1 563 ? 108.319 56.744 48.316 1.00 13.43 563 LEU B C 1
ATOM 9443 O O . LEU B 1 563 ? 109.285 56.068 47.940 1.00 13.41 563 LEU B O 1
ATOM 9448 N N . ILE B 1 564 ? 107.394 56.231 49.127 1.00 13.53 564 ILE B N 1
ATOM 9449 C CA . ILE B 1 564 ? 107.416 54.834 49.549 1.00 14.23 564 ILE B CA 1
ATOM 9450 C C . ILE B 1 564 ? 107.246 53.905 48.344 1.00 15.00 564 ILE B C 1
ATOM 9451 O O . ILE B 1 564 ? 107.981 52.926 48.113 1.00 13.30 564 ILE B O 1
ATOM 9456 N N . ALA B 1 565 ? 106.268 54.200 47.495 1.00 13.63 565 ALA B N 1
ATOM 9457 C CA . ALA B 1 565 ? 106.019 53.404 46.295 1.00 14.30 565 ALA B CA 1
ATOM 9458 C C . ALA B 1 565 ? 107.234 53.412 45.365 1.00 15.04 565 ALA B C 1
ATOM 9459 O O . ALA B 1 565 ? 107.555 52.409 44.736 1.00 13.66 565 ALA B O 1
ATOM 9461 N N . GLY B 1 566 ? 107.945 54.542 45.300 1.00 15.82 566 GLY B N 1
ATOM 9462 C CA . GLY B 1 566 ? 109.111 54.691 44.457 1.00 16.14 566 GLY B CA 1
ATOM 9463 C C . GLY B 1 566 ? 110.398 54.136 45.054 1.00 16.74 566 GLY B C 1
ATOM 9464 O O . GLY B 1 566 ? 111.476 54.382 44.483 1.00 18.50 566 GLY B O 1
ATOM 9465 N N . GLY B 1 567 ? 110.371 53.440 46.178 1.00 16.96 567 GLY B N 1
ATOM 9466 C CA . GLY B 1 567 ? 111.550 52.855 46.790 1.00 17.77 567 GLY B CA 1
ATOM 9467 C C . GLY B 1 567 ? 112.375 53.815 47.633 1.00 18.97 567 GLY B C 1
ATOM 9468 O O . GLY B 1 567 ? 113.525 53.490 47.996 1.00 18.57 567 GLY B O 1
ATOM 9469 N N . ARG B 1 568 ? 111.785 54.961 48.015 1.00 17.80 568 ARG B N 1
ATOM 9470 C CA . ARG B 1 568 ? 112.493 55.927 48.839 1.00 16.44 568 ARG B CA 1
ATOM 9471 C C . ARG B 1 568 ? 111.948 56.050 50.242 1.00 15.52 568 ARG B C 1
ATOM 9472 O O . ARG B 1 568 ? 112.161 57.094 50.885 1.00 14.81 568 ARG B O 1
ATOM 9480 N N . ALA B 1 569 ? 111.438 54.974 50.836 1.00 15.66 569 ALA B N 1
ATOM 9481 C CA . ALA B 1 569 ? 110.998 55.022 52.228 1.00 16.99 569 ALA B CA 1
ATOM 9482 C C . ALA B 1 569 ? 112.154 55.401 53.137 1.00 18.52 569 ALA B C 1
ATOM 9483 O O . ALA B 1 569 ? 111.921 56.041 54.169 1.00 18.74 569 ALA B O 1
ATOM 9485 N N . GLU B 1 570 ? 113.395 55.022 52.801 1.00 19.04 570 GLU B N 1
ATOM 9486 C CA . GLU B 1 570 ? 114.543 55.326 53.634 1.00 21.42 570 GLU B CA 1
ATOM 9487 C C . GLU B 1 570 ? 115.127 56.724 53.430 1.00 21.02 570 GLU B C 1
ATOM 9488 O O . GLU B 1 570 ? 116.016 57.084 54.216 1.00 22.32 570 GLU B O 1
ATOM 9494 N N . SER B 1 571 ? 114.692 57.429 52.404 1.00 19.01 571 SER B N 1
ATOM 9495 C CA . SER B 1 571 ? 115.238 58.752 52.117 1.00 18.22 571 SER B CA 1
ATOM 9496 C C . SER B 1 571 ? 115.031 59.679 53.292 1.00 18.45 571 SER B C 1
ATOM 9497 O O . SER B 1 571 ? 114.091 59.523 54.096 1.00 17.95 571 SER B O 1
ATOM 9500 N N . GLU B 1 572 ? 115.862 60.716 53.397 1.00 17.82 572 GLU B N 1
ATOM 9501 C CA . GLU B 1 572 ? 115.704 61.744 54.421 1.00 17.65 572 GLU B CA 1
ATOM 9502 C C . GLU B 1 572 ? 114.356 62.462 54.252 1.00 16.67 572 GLU B C 1
ATOM 9503 O O . GLU B 1 572 ? 113.734 62.867 55.239 1.00 15.79 572 GLU B O 1
ATOM 9509 N N . ALA B 1 573 ? 113.931 62.672 53.005 1.00 15.36 573 ALA B N 1
ATOM 9510 C CA . ALA B 1 573 ? 112.643 63.323 52.744 1.00 15.67 573 ALA B CA 1
ATOM 9511 C C . ALA B 1 573 ? 111.512 62.528 53.387 1.00 15.01 573 ALA B C 1
ATOM 9512 O O . ALA B 1 573 ? 110.722 63.109 54.156 1.00 14.31 573 ALA B O 1
ATOM 9514 N N . ALA B 1 574 ? 111.443 61.219 53.153 1.00 14.16 574 ALA B N 1
ATOM 9515 C CA . ALA B 1 574 ? 110.424 60.401 53.794 1.00 14.85 574 ALA B CA 1
ATOM 9516 C C . ALA B 1 574 ? 110.544 60.429 55.314 1.00 16.35 574 ALA B C 1
ATOM 9517 O O . ALA B 1 574 ? 109.578 60.694 56.045 1.00 14.94 574 ALA B O 1
ATOM 9519 N N . ARG B 1 575 ? 111.748 60.244 55.857 1.00 14.74 575 ARG B N 1
ATOM 9520 C CA . ARG B 1 575 ? 111.989 60.320 57.291 1.00 15.47 575 ARG B CA 1
ATOM 9521 C C . ARG B 1 575 ? 111.445 61.637 57.843 1.00 15.42 575 ARG B C 1
ATOM 9522 O O . ARG B 1 575 ? 110.777 61.612 58.878 1.00 14.43 575 ARG B O 1
ATOM 9530 N N . ARG B 1 576 ? 111.693 62.765 57.166 1.00 14.84 576 ARG B N 1
ATOM 9531 C CA . ARG B 1 576 ? 111.174 64.028 57.695 1.00 15.23 576 ARG B CA 1
ATOM 9532 C C . ARG B 1 576 ? 109.653 64.107 57.602 1.00 14.11 576 ARG B C 1
ATOM 9533 O O . ARG B 1 576 ? 108.996 64.786 58.418 1.00 15.04 576 ARG B O 1
ATOM 9541 N N . GLY B 1 577 ? 109.068 63.518 56.565 1.00 12.99 577 GLY B N 1
ATOM 9542 C CA . GLY B 1 577 ? 107.605 63.558 56.402 1.00 12.37 577 GLY B CA 1
ATOM 9543 C C . GLY B 1 577 ? 106.909 62.749 57.476 1.00 12.91 577 GLY B C 1
ATOM 9544 O O . GLY B 1 577 ? 105.904 63.157 58.082 1.00 13.24 577 GLY B O 1
ATOM 9545 N N . VAL B 1 578 ? 107.461 61.583 57.780 1.00 13.02 578 VAL B N 1
ATOM 9546 C CA . VAL B 1 578 ? 106.898 60.758 58.865 1.00 13.82 578 VAL B CA 1
ATOM 9547 C C . VAL B 1 578 ? 107.037 61.549 60.153 1.00 15.56 578 VAL B C 1
ATOM 9548 O O . VAL B 1 578 ? 106.093 61.640 60.937 1.00 15.42 578 VAL B O 1
ATOM 9552 N N . GLN B 1 579 ? 108.212 62.185 60.367 1.00 16.88 579 GLN B N 1
ATOM 9553 C CA . GLN B 1 579 ? 108.382 62.943 61.612 1.00 16.99 579 GLN B CA 1
ATOM 9554 C C . GLN B 1 579 ? 107.367 64.069 61.699 1.00 16.33 579 GLN B C 1
ATOM 9555 O O . GLN B 1 579 ? 106.866 64.375 62.778 1.00 17.02 579 GLN B O 1
ATOM 9561 N N . TYR B 1 580 ? 107.103 64.770 60.594 1.00 16.02 580 TYR B N 1
ATOM 9562 C CA . TYR B 1 580 ? 106.110 65.846 60.608 1.00 15.11 580 TYR B CA 1
ATOM 9563 C C . TYR B 1 580 ? 104.756 65.283 61.023 1.00 14.90 580 TYR B C 1
ATOM 9564 O O . TYR B 1 580 ? 104.023 65.980 61.756 1.00 14.99 580 TYR B O 1
ATOM 9573 N N . LEU B 1 581 ? 104.363 64.099 60.546 1.00 14.43 581 LEU B N 1
ATOM 9574 C CA . LEU B 1 581 ? 103.082 63.521 60.952 1.00 15.11 581 LEU B CA 1
ATOM 9575 C C . LEU B 1 581 ? 103.076 63.172 62.439 1.00 16.23 581 LEU B C 1
ATOM 9576 O O . LEU B 1 581 ? 102.070 63.383 63.119 1.00 16.21 581 LEU B O 1
ATOM 9581 N N . VAL B 1 582 ? 104.204 62.651 62.938 1.00 16.75 582 VAL B N 1
ATOM 9582 C CA . VAL B 1 582 ? 104.331 62.315 64.346 1.00 16.45 582 VAL B CA 1
ATOM 9583 C C . VAL B 1 582 ? 104.141 63.559 65.179 1.00 16.14 582 VAL B C 1
ATOM 9584 O O . VAL B 1 582 ? 103.389 63.528 66.128 1.00 15.78 582 VAL B O 1
ATOM 9588 N N . GLU B 1 583 ? 104.862 64.625 64.827 1.00 16.85 583 GLU B N 1
ATOM 9589 C CA . GLU B 1 583 ? 104.826 65.848 65.619 1.00 18.12 583 GLU B CA 1
ATOM 9590 C C . GLU B 1 583 ? 103.516 66.608 65.538 1.00 17.93 583 GLU B C 1
ATOM 9591 O O . GLU B 1 583 ? 103.228 67.340 66.489 1.00 16.37 583 GLU B O 1
ATOM 9597 N N . THR B 1 584 ? 102.779 66.521 64.422 1.00 16.07 584 THR B N 1
ATOM 9598 C CA . THR B 1 584 ? 101.535 67.298 64.359 1.00 16.27 584 THR B CA 1
ATOM 9599 C C . THR B 1 584 ? 100.294 66.528 64.801 1.00 16.81 584 THR B C 1
ATOM 9600 O O . THR B 1 584 ? 99.194 67.118 64.842 1.00 16.45 584 THR B O 1
ATOM 9604 N N . GLN B 1 585 ? 100.420 65.235 65.060 1.00 16.56 585 GLN B N 1
ATOM 9605 C CA . GLN B 1 585 ? 99.259 64.450 65.488 1.00 16.97 585 GLN B CA 1
ATOM 9606 C C . GLN B 1 585 ? 98.644 65.033 66.754 1.00 18.05 585 GLN B C 1
ATOM 9607 O O . GLN B 1 585 ? 99.363 65.504 67.635 1.00 16.59 585 GLN B O 1
ATOM 9613 N N . ARG B 1 586 ? 97.310 65.087 66.817 1.00 18.64 586 ARG B N 1
ATOM 9614 C CA . ARG B 1 586 ? 96.645 65.606 68.011 1.00 20.27 586 ARG B CA 1
ATOM 9615 C C . ARG B 1 586 ? 96.710 64.576 69.134 1.00 20.45 586 ARG B C 1
ATOM 9616 O O . ARG B 1 586 ? 96.858 63.378 68.885 1.00 19.69 586 ARG B O 1
ATOM 9624 N N . PRO B 1 587 ? 96.442 65.001 70.362 1.00 21.80 587 PRO B N 1
ATOM 9625 C CA . PRO B 1 587 ? 96.334 64.080 71.493 1.00 22.25 587 PRO B CA 1
ATOM 9626 C C . PRO B 1 587 ? 95.315 62.990 71.224 1.00 22.57 587 PRO B C 1
ATOM 9627 O O . PRO B 1 587 ? 95.584 61.822 71.539 1.00 22.29 587 PRO B O 1
ATOM 9631 N N . ASP B 1 588 ? 94.169 63.231 70.563 1.00 22.02 588 ASP B N 1
ATOM 9632 C CA . ASP B 1 588 ? 93.219 62.144 70.299 1.00 20.98 588 ASP B CA 1
ATOM 9633 C C . ASP B 1 588 ? 93.651 61.182 69.208 1.00 20.05 588 ASP B C 1
ATOM 9634 O O . ASP B 1 588 ? 92.964 60.167 68.999 1.00 19.76 588 ASP B O 1
ATOM 9639 N N . GLY B 1 589 ? 94.752 61.413 68.490 1.00 19.11 589 GLY B N 1
ATOM 9640 C CA . GLY B 1 589 ? 95.197 60.436 67.485 1.00 18.04 589 GLY B CA 1
ATOM 9641 C C . GLY B 1 589 ? 94.853 60.878 66.057 1.00 19.14 589 GLY B C 1
ATOM 9642 O O . GLY B 1 589 ? 95.336 60.289 65.078 1.00 17.48 589 GLY B O 1
ATOM 9643 N N . GLY B 1 590 ? 94.058 61.939 65.929 1.00 18.44 590 GLY B N 1
ATOM 9644 C CA . GLY B 1 590 ? 93.715 62.435 64.581 1.00 19.04 590 GLY B CA 1
ATOM 9645 C C . GLY B 1 590 ? 94.617 63.624 64.240 1.00 18.58 590 GLY B C 1
ATOM 9646 O O . GLY B 1 590 ? 95.565 63.955 64.962 1.00 18.87 590 GLY B O 1
ATOM 9647 N N . TRP B 1 591 ? 94.375 64.269 63.093 1.00 16.84 591 TRP B N 1
ATOM 9648 C CA . TRP B 1 591 ? 95.147 65.445 62.716 1.00 15.17 591 TRP B CA 1
ATOM 9649 C C . TRP B 1 591 ? 94.193 66.583 62.337 1.00 15.32 591 TRP B C 1
ATOM 9650 O O . TRP B 1 591 ? 93.087 66.306 61.859 1.00 14.11 591 TRP B O 1
ATOM 9661 N N . ASP B 1 592 ? 94.643 67.825 62.554 1.00 14.28 592 ASP B N 1
ATOM 9662 C CA . ASP B 1 592 ? 93.822 68.953 62.093 1.00 13.85 592 ASP B CA 1
ATOM 9663 C C . ASP B 1 592 ? 94.152 69.208 60.612 1.00 12.87 592 ASP B C 1
ATOM 9664 O O . ASP B 1 592 ? 95.273 68.892 60.181 1.00 12.10 592 ASP B O 1
ATOM 9669 N N . GLU B 1 593 ? 93.251 69.866 59.908 1.00 12.29 593 GLU B N 1
ATOM 9670 C CA . GLU B 1 593 ? 93.525 70.218 58.505 1.00 11.48 593 GLU B CA 1
ATOM 9671 C C . GLU B 1 593 ? 92.588 71.341 58.101 1.00 11.02 593 GLU B C 1
ATOM 9672 O O . GLU B 1 593 ? 91.499 71.067 57.612 1.00 9.94 593 GLU B O 1
ATOM 9678 N N . PRO B 1 594 ? 92.972 72.605 58.316 1.00 10.84 594 PRO B N 1
ATOM 9679 C CA . PRO B 1 594 ? 92.129 73.733 58.013 1.00 10.02 594 PRO B CA 1
ATOM 9680 C C . PRO B 1 594 ? 92.126 74.164 56.559 1.00 11.08 594 PRO B C 1
ATOM 9681 O O . PRO B 1 594 ? 91.530 75.186 56.221 1.00 10.61 594 PRO B O 1
ATOM 9685 N N . TYR B 1 595 ? 92.790 73.454 55.647 1.00 9.51 595 TYR B N 1
ATOM 9686 C CA . TYR B 1 595 ? 92.843 73.732 54.232 1.00 10.41 595 TYR B CA 1
ATOM 9687 C C . TYR B 1 595 ? 92.131 72.619 53.460 1.00 10.32 595 TYR B C 1
ATOM 9688 O O . TYR B 1 595 ? 92.229 71.450 53.872 1.00 11.00 595 TYR B O 1
ATOM 9697 N N . TYR B 1 596 ? 91.519 72.958 52.340 1.00 8.54 596 TYR B N 1
ATOM 9698 C CA . TYR B 1 596 ? 90.858 71.927 51.545 1.00 8.56 596 TYR B CA 1
ATOM 9699 C C . TYR B 1 596 ? 91.903 71.184 50.719 1.00 8.64 596 TYR B C 1
ATOM 9700 O O . TYR B 1 596 ? 92.872 71.800 50.235 1.00 7.39 596 TYR B O 1
ATOM 9709 N N . THR B 1 597 ? 91.693 69.877 50.610 1.00 8.02 597 THR B N 1
ATOM 9710 C CA . THR B 1 597 ? 92.618 69.096 49.778 1.00 8.83 597 THR B CA 1
ATOM 9711 C C . THR B 1 597 ? 91.824 68.303 48.738 1.00 9.43 597 THR B C 1
ATOM 9712 O O . THR B 1 597 ? 92.430 67.507 48.018 1.00 8.83 597 THR B O 1
ATOM 9716 N N . GLY B 1 598 ? 90.535 68.618 48.607 1.00 7.77 598 GLY B N 1
ATOM 9717 C CA . GLY B 1 598 ? 89.701 67.956 47.589 1.00 7.00 598 GLY B CA 1
ATOM 9718 C C . GLY B 1 598 ? 89.330 68.930 46.478 1.00 7.87 598 GLY B C 1
ATOM 9719 O O . GLY B 1 598 ? 89.241 70.137 46.719 1.00 7.49 598 GLY B O 1
ATOM 9720 N N . THR B 1 599 ? 89.056 68.401 45.276 1.00 6.71 599 THR B N 1
ATOM 9721 C CA . THR B 1 599 ? 88.671 69.278 44.167 1.00 7.67 599 THR B CA 1
ATOM 9722 C C . THR B 1 599 ? 87.363 68.813 43.537 1.00 8.18 599 THR B C 1
ATOM 9723 O O . THR B 1 599 ? 87.221 67.634 43.187 1.00 7.32 599 THR B O 1
ATOM 9727 N N . GLY B 1 600 ? 86.392 69.715 43.394 1.00 7.70 600 GLY B N 1
ATOM 9728 C CA . GLY B 1 600 ? 85.138 69.346 42.731 1.00 7.91 600 GLY B CA 1
ATOM 9729 C C . GLY B 1 600 ? 85.266 69.711 41.250 1.00 8.81 600 GLY B C 1
ATOM 9730 O O . GLY B 1 600 ? 84.979 68.874 40.395 1.00 8.23 600 GLY B O 1
ATOM 9731 N N . PHE B 1 601 ? 85.713 70.949 40.951 1.00 8.43 601 PHE B N 1
ATOM 9732 C CA . PHE B 1 601 ? 85.969 71.419 39.608 1.00 9.56 601 PHE B CA 1
ATOM 9733 C C . PHE B 1 601 ? 87.217 72.316 39.619 1.00 10.18 601 PHE B C 1
ATOM 9734 O O . PHE B 1 601 ? 87.211 73.343 40.313 1.00 9.99 601 PHE B O 1
ATOM 9742 N N . PRO B 1 602 ? 88.254 71.929 38.909 1.00 9.89 602 PRO B N 1
ATOM 9743 C CA . PRO B 1 602 ? 89.499 72.697 38.897 1.00 10.63 602 PRO B CA 1
ATOM 9744 C C . PRO B 1 602 ? 89.213 74.165 38.663 1.00 11.20 602 PRO B C 1
ATOM 9745 O O . PRO B 1 602 ? 88.431 74.522 37.768 1.00 11.78 602 PRO B O 1
ATOM 9749 N N . GLY B 1 603 ? 89.763 75.062 39.485 1.00 11.30 603 GLY B N 1
ATOM 9750 C CA . GLY B 1 603 ? 89.551 76.470 39.382 1.00 11.18 603 GLY B CA 1
ATOM 9751 C C . GLY B 1 603 ? 88.287 77.013 40.029 1.00 13.81 603 GLY B C 1
ATOM 9752 O O . GLY B 1 603 ? 88.298 78.178 40.447 1.00 14.40 603 GLY B O 1
ATOM 9753 N N . ASP B 1 604 ? 87.177 76.285 40.110 1.00 11.56 604 ASP B N 1
ATOM 9754 C CA . ASP B 1 604 ? 85.889 76.809 40.486 1.00 11.39 604 ASP B CA 1
ATOM 9755 C C . ASP B 1 604 ? 85.209 76.235 41.709 1.00 11.38 604 ASP B C 1
ATOM 9756 O O . ASP B 1 604 ? 84.289 76.833 42.244 1.00 11.22 604 ASP B O 1
ATOM 9761 N N . PHE B 1 605 ? 85.552 75.005 42.102 1.00 10.52 605 PHE B N 1
ATOM 9762 C CA . PHE B 1 605 ? 84.809 74.378 43.197 1.00 10.51 605 PHE B CA 1
ATOM 9763 C C . PHE B 1 605 ? 85.683 73.399 43.948 1.00 9.37 605 PHE B C 1
ATOM 9764 O O . PHE B 1 605 ? 86.178 72.433 43.364 1.00 9.40 605 PHE B O 1
ATOM 9772 N N . TYR B 1 606 ? 85.900 73.707 45.227 1.00 8.26 606 TYR B N 1
ATOM 9773 C CA . TYR B 1 606 ? 86.814 72.945 46.064 1.00 7.51 606 TYR B CA 1
ATOM 9774 C C . TYR B 1 606 ? 86.086 72.300 47.235 1.00 7.76 606 TYR B C 1
ATOM 9775 O O . TYR B 1 606 ? 85.050 72.754 47.695 1.00 7.03 606 TYR B O 1
ATOM 9784 N N . LEU B 1 607 ? 86.688 71.217 47.718 1.00 8.14 607 LEU B N 1
ATOM 9785 C CA . LEU B 1 607 ? 86.089 70.386 48.751 1.00 7.60 607 LEU B CA 1
ATOM 9786 C C . LEU B 1 607 ? 87.007 70.018 49.897 1.00 8.38 607 LEU B C 1
ATOM 9787 O O . LEU B 1 607 ? 88.199 69.777 49.716 1.00 9.28 607 LEU B O 1
ATOM 9792 N N . GLY B 1 608 ? 86.427 70.010 51.099 1.00 7.49 608 GLY B N 1
ATOM 9793 C CA . GLY B 1 608 ? 87.190 69.595 52.299 1.00 7.23 608 GLY B CA 1
ATOM 9794 C C . GLY B 1 608 ? 86.577 68.254 52.730 1.00 8.17 608 GLY B C 1
ATOM 9795 O O . GLY B 1 608 ? 85.452 68.185 53.223 1.00 6.52 608 GLY B O 1
ATOM 9796 N N . TYR B 1 609 ? 87.292 67.175 52.387 1.00 7.99 609 TYR B N 1
ATOM 9797 C CA . TYR B 1 609 ? 86.851 65.819 52.771 1.00 8.37 609 TYR B CA 1
ATOM 9798 C C . TYR B 1 609 ? 87.350 65.643 54.215 1.00 9.20 609 TYR B C 1
ATOM 9799 O O . TYR B 1 609 ? 88.558 65.465 54.423 1.00 8.78 609 TYR B O 1
ATOM 9808 N N . THR B 1 610 ? 86.472 65.810 55.196 1.00 7.83 610 THR B N 1
ATOM 9809 C CA . THR B 1 610 ? 86.922 65.868 56.581 1.00 8.84 610 THR B CA 1
ATOM 9810 C C . THR B 1 610 ? 87.582 64.613 57.091 1.00 9.98 610 THR B C 1
ATOM 9811 O O . THR B 1 610 ? 88.313 64.761 58.076 1.00 11.01 610 THR B O 1
ATOM 9815 N N . MET B 1 611 ? 87.467 63.447 56.493 1.00 11.22 611 MET B N 1
ATOM 9816 C CA . MET B 1 611 ? 88.153 62.252 56.956 1.00 11.69 611 MET B CA 1
ATOM 9817 C C . MET B 1 611 ? 89.575 62.178 56.396 1.00 11.79 611 MET B C 1
ATOM 9818 O O . MET B 1 611 ? 90.417 61.441 56.933 1.00 11.65 611 MET B O 1
ATOM 9823 N N . TYR B 1 612 ? 89.889 62.922 55.319 1.00 9.52 612 TYR B N 1
ATOM 9824 C CA . TYR B 1 612 ? 91.228 62.793 54.725 1.00 9.67 612 TYR B CA 1
ATOM 9825 C C . TYR B 1 612 ? 92.378 63.024 55.698 1.00 9.88 612 TYR B C 1
ATOM 9826 O O . TYR B 1 612 ? 93.397 62.308 55.662 1.00 9.72 612 TYR B O 1
ATOM 9835 N N . ARG B 1 613 ? 92.210 63.989 56.587 1.00 10.35 613 ARG B N 1
ATOM 9836 C CA . ARG B 1 613 ? 93.226 64.333 57.580 1.00 11.96 613 ARG B CA 1
ATOM 9837 C C . ARG B 1 613 ? 93.563 63.172 58.511 1.00 12.11 613 ARG B C 1
ATOM 9838 O O . ARG B 1 613 ? 94.645 63.201 59.116 1.00 11.49 613 ARG B O 1
ATOM 9846 N N . HIS B 1 614 ? 92.694 62.179 58.663 1.00 10.84 614 HIS B N 1
ATOM 9847 C CA . HIS B 1 614 ? 92.933 61.060 59.546 1.00 12.46 614 HIS B CA 1
ATOM 9848 C C . HIS B 1 614 ? 93.254 59.812 58.736 1.00 12.48 614 HIS B C 1
ATOM 9849 O O . HIS B 1 614 ? 94.235 59.134 59.039 1.00 12.61 614 HIS B O 1
ATOM 9856 N N . VAL B 1 615 ? 92.472 59.588 57.673 1.00 11.02 615 VAL B N 1
ATOM 9857 C CA . VAL B 1 615 ? 92.646 58.346 56.933 1.00 11.40 615 VAL B CA 1
ATOM 9858 C C . VAL B 1 615 ? 93.923 58.293 56.113 1.00 11.90 615 VAL B C 1
ATOM 9859 O O . VAL B 1 615 ? 94.554 57.233 56.049 1.00 10.19 615 VAL B O 1
ATOM 9863 N N . PHE B 1 616 ? 94.350 59.416 55.535 1.00 10.21 616 PHE B N 1
ATOM 9864 C CA . PHE B 1 616 ? 95.534 59.386 54.678 1.00 10.63 616 PHE B CA 1
ATOM 9865 C C . PHE B 1 616 ? 96.802 59.242 55.487 1.00 11.20 616 PHE B C 1
ATOM 9866 O O . PHE B 1 616 ? 97.646 58.417 55.113 1.00 11.96 616 PHE B O 1
ATOM 9874 N N . PRO B 1 617 ? 96.986 59.927 56.592 1.00 11.46 617 PRO B N 1
ATOM 9875 C CA . PRO B 1 617 ? 98.152 59.729 57.456 1.00 12.19 617 PRO B CA 1
ATOM 9876 C C . PRO B 1 617 ? 98.203 58.290 57.966 1.00 13.55 617 PRO B C 1
ATOM 9877 O O . PRO B 1 617 ? 99.252 57.624 57.928 1.00 13.29 617 PRO B O 1
ATOM 9881 N N . THR B 1 618 ? 97.074 57.733 58.381 1.00 12.53 618 THR B N 1
ATOM 9882 C CA . THR B 1 618 ? 97.033 56.337 58.809 1.00 13.14 618 THR B CA 1
ATOM 9883 C C . THR B 1 618 ? 97.493 55.418 57.686 1.00 13.55 618 THR B C 1
ATOM 9884 O O . THR B 1 618 ? 98.355 54.525 57.868 1.00 13.20 618 THR B O 1
ATOM 9888 N N . LEU B 1 619 ? 96.964 55.617 56.470 1.00 13.43 619 LEU B N 1
ATOM 9889 C CA . LEU B 1 619 ? 97.381 54.813 55.323 1.00 12.35 619 LEU B CA 1
ATOM 9890 C C . LEU B 1 619 ? 98.875 54.942 55.039 1.00 13.33 619 LEU B C 1
ATOM 9891 O O . LEU B 1 619 ? 99.602 53.943 54.854 1.00 13.71 619 LEU B O 1
ATOM 9896 N N . ALA B 1 620 ? 99.361 56.174 54.964 1.00 12.18 620 ALA B N 1
ATOM 9897 C CA . ALA B 1 620 ? 100.766 56.419 54.645 1.00 13.70 620 ALA B CA 1
ATOM 9898 C C . ALA B 1 620 ? 101.710 55.848 55.700 1.00 13.48 620 ALA B C 1
ATOM 9899 O O . ALA B 1 620 ? 102.729 55.238 55.368 1.00 12.79 620 ALA B O 1
ATOM 9901 N N . LEU B 1 621 ? 101.354 56.019 56.974 1.00 14.09 621 LEU B N 1
ATOM 9902 C CA . LEU B 1 621 ? 102.182 55.499 58.066 1.00 14.50 621 LEU B CA 1
ATOM 9903 C C . LEU B 1 621 ? 102.174 53.983 58.035 1.00 15.67 621 LEU B C 1
ATOM 9904 O O . LEU B 1 621 ? 103.232 53.392 58.245 1.00 16.22 621 LEU B O 1
ATOM 9909 N N . GLY B 1 622 ? 101.056 53.339 57.711 1.00 16.06 622 GLY B N 1
ATOM 9910 C CA . GLY B 1 622 ? 100.993 51.881 57.609 1.00 14.31 622 GLY B CA 1
ATOM 9911 C C . GLY B 1 622 ? 101.861 51.416 56.459 1.00 16.58 622 GLY B C 1
ATOM 9912 O O . GLY B 1 622 ? 102.643 50.450 56.588 1.00 14.95 622 GLY B O 1
ATOM 9913 N N . ARG B 1 623 ? 101.826 52.107 55.305 1.00 15.83 623 ARG B N 1
ATOM 9914 C CA . ARG B 1 623 ? 102.677 51.717 54.193 1.00 16.06 623 ARG B CA 1
ATOM 9915 C C . ARG B 1 623 ? 104.151 51.895 54.555 1.00 17.43 623 ARG B C 1
ATOM 9916 O O . ARG B 1 623 ? 105.065 51.142 54.153 1.00 17.42 623 ARG B O 1
ATOM 9924 N N . TYR B 1 624 ? 104.408 52.976 55.281 1.00 17.62 624 TYR B N 1
ATOM 9925 C CA . TYR B 1 624 ? 105.758 53.301 55.733 1.00 18.55 624 TYR B CA 1
ATOM 9926 C C . TYR B 1 624 ? 106.273 52.175 56.633 1.00 19.37 624 TYR B C 1
ATOM 9927 O O . TYR B 1 624 ? 107.356 51.635 56.399 1.00 18.41 624 TYR B O 1
ATOM 9936 N N . LYS B 1 625 ? 105.490 51.810 57.630 1.00 20.68 625 LYS B N 1
ATOM 9937 C CA . LYS B 1 625 ? 105.853 50.719 58.541 1.00 23.47 625 LYS B CA 1
ATOM 9938 C C . LYS B 1 625 ? 106.149 49.445 57.769 1.00 24.44 625 LYS B C 1
ATOM 9939 O O . LYS B 1 625 ? 107.204 48.808 57.967 1.00 23.29 625 LYS B O 1
ATOM 9945 N N . GLN B 1 626 ? 105.297 49.067 56.826 1.00 24.70 626 GLN B N 1
ATOM 9946 C CA . GLN B 1 626 ? 105.517 47.860 56.053 1.00 26.65 626 GLN B CA 1
ATOM 9947 C C . GLN B 1 626 ? 106.800 47.938 55.237 1.00 27.64 626 GLN B C 1
ATOM 9948 O O . GLN B 1 626 ? 107.454 46.901 55.084 1.00 27.97 626 GLN B O 1
ATOM 9954 N N . ALA B 1 627 ? 107.112 49.090 54.659 1.00 26.27 627 ALA B N 1
ATOM 9955 C CA . ALA B 1 627 ? 108.308 49.207 53.835 1.00 26.90 627 ALA B CA 1
ATOM 9956 C C . ALA B 1 627 ? 109.557 49.128 54.720 1.00 27.39 627 ALA B C 1
ATOM 9957 O O . ALA B 1 627 ? 110.543 48.520 54.336 1.00 27.02 627 ALA B O 1
ATOM 9959 N N . ILE B 1 628 ? 109.507 49.727 55.888 1.00 28.58 628 ILE B N 1
ATOM 9960 C CA . ILE B 1 628 ? 110.609 49.734 56.835 1.00 31.16 628 ILE B CA 1
ATOM 9961 C C . ILE B 1 628 ? 110.807 48.358 57.440 1.00 33.36 628 ILE B C 1
ATOM 9962 O O . ILE B 1 628 ? 111.960 47.956 57.627 1.00 34.81 628 ILE B O 1
ATOM 9967 N N . GLU B 1 629 ? 109.739 47.626 57.731 1.00 34.49 629 GLU B N 1
ATOM 9968 C CA . GLU B 1 629 ? 109.858 46.281 58.271 1.00 35.36 629 GLU B CA 1
ATOM 9969 C C . GLU B 1 629 ? 110.416 45.314 57.240 1.00 35.70 629 GLU B C 1
ATOM 9970 O O . GLU B 1 629 ? 111.094 44.359 57.631 1.00 37.14 629 GLU B O 1
ATOM 9976 N N . ARG B 1 630 ? 110.122 45.493 55.963 1.00 35.11 630 ARG B N 1
ATOM 9977 C CA . ARG B 1 630 ? 110.602 44.616 54.910 1.00 34.82 630 ARG B CA 1
ATOM 9978 C C . ARG B 1 630 ? 111.974 45.117 54.436 1.00 34.07 630 ARG B C 1
ATOM 9979 O O . ARG B 1 630 ? 112.207 45.151 53.229 1.00 34.07 630 ARG B O 1
#

Nearest PDB structures (foldseek):
  2sqc-assembly1_A  TM=1.002E+00  e=2.239E-100  Alicyclobacillus acidocaldarius
  3sqc-assembly2_B  TM=9.995E-01  e=3.478E-94  Alicyclobacillus acidocaldarius
  1gsz-assembly1_A  TM=9.994E-01  e=2.601E-91  Alicyclobacillus acidocaldarius
  1w6k-assembly1_A  TM=8.869E-01  e=4.218E-33  Homo sapiens
  1w6j-assembly1_A  TM=8.692E-01  e=1.072E-32  Homo sapiens

Foldseek 3Di:
DDLLLVLLVLLLVLLLVQADPLQFHWDFKDWWLLLVLLVLLLCLLVVNDDLLQLVQALVVLVVQQDPLLAHAGWVPDDGDQLRLLSSLLSNQLSPDACPDPSNVSSLVVLQAAQFPQQYALVSQLSCLQQPQHPLLPRQALALCLCVDDPVDFSRLLLWAQVQSLLSLLVNLCSLVSHHSHGPPSSHCPSRNNHPDHHDHQFFQLAADPVQVVVRVVVSVVSPDPDDPCSVVSNVSSLVVQVVQQWPLLARQQFRNSLSSNLSSCVVVVNCVPPSNVSSVVSQVVQWDQDPVGHIGGGRGIAGLPSLLLQLLLSLLSPDAQANPSLLSSLVLLLVQWAQDEASQCVVPVPQTGQAGCRHRIRRNFGWLLSLLSSLLSLLRHDYPPVVSSVVSSVSSLSNNLSQQEPQLFHWTGYHPSPDPRVSHHRNNSFFGGTTDGFQLSRLSNLLSVLSVVAAVVPVSRVSSLVSNVVQQDPQLFGFDFWWQTSLNSLLSNLLSCLSRPHQLPPPSNVSSLVVLLVQQDPQLAWDAALCVLVDVVRPRHDPGAQLSSLSSLSSCLSSVNLPDVSVVSSSVSSSVQQDPSSFHDGSTFTTCDGRPHITMRRPCSRSSSNSNSSSSSVVSVVD/DDLLLVLLVLLLVLLLVQADPLQFHWDFKDWWLLLVLLVLLLCLLLVNDDLLQLVQALVVLVVQQDPLLAHAGWPPDDGDQLRLLSSLLSNQLSPDACPDPSNVSSLVVLQAAQFPQQYALVSLLSCLQAPQHPLLPRQALALCLCVDDPVDFSRLLLWAQVCSLLSLLVNLCSLVSHHSHGPPRSHCPSRNNHPDHHDHQFFQLAADPVQVVVRVVVSVQSPDPDDPCSVVSNVSSLVVQVVQQWPLLARQQFRNSLSSNLSSCVVVVNCVPVSNVSSVVSQVVQWDQDPVSHIGGGRGIAGLVRLLLQLLLSLLSPDAQANPSLLSSLVLNLVQWAQDEASQCVVPVPQTGQAGCGHRIRRNFGWLLSLLSSLQSLLRHDYPDVVSSVVSSVSSLSNNLSFQEPQLFHWIGYHPSPDPRVSHHRNNSFFGGTTDGFQLSRLSNLLSVLSVVAAVVPVSRVSSVVSNVVQQDPQLFGFCFWWQTSLNSLLSNLLSNLSRPHQLPDPSNVSSLVVLLVQQDPQLAWDAALCVLVDVVRPRHDPGAQLSSLSSLSSCLSSVNLVPVSVVSSSVSSSVQQDPSSFHDGSTFTTAPGRPHITMRRPCSRSSSNSNSSSSSVVSVVD

Radius of gyration: 35.51 Å; Cα contacts (8 Å, |Δi|>4): 2554; chains: 2; bounding box: 114×83×58 Å

Sequence (1246 aa):
APAYARTLDRAVEYLLSCQKDEGYWWGPLLSNVTMEAEYVLLCHILDRVDRDRMEKIRRYLLHEQREDGTWALYPGGPPDLDTTIEAYVALKYIGMSRDEEPMQKALRFIQSQGGIESSRVFTRMWLALVGEYPWEKVPMVPPEIMFLGKRMPLNIYEFGSWARATVVALSIVMSRQPVFPLPERARVPELYETDVPPRRRGAKGGGGWIFDALDRALHGYQKLSVHPFRRAAEIRALDWLLERQAGDGSWGGIQPPWFYALIALKILDMTQHPAFIKGWEGLELYGVELDYGGWMFQASISPVWDTGLAVLALRAAGLPADHDRLVKAGEWLLDRQITVPGDWAVKRPNLKPGGFAFQFDNVYYPDVCDTAVVVWALNTLRLPDERRRRDAMTKGFRWIVGMQSSNGGWGAYDVDNTSDLPNHIPFSDFGEVTDPPSEDVTAHVLECFGSFGYDDAWKVIRRAVEYLKREQKPDGSWFGRWGVNYLYGTGAVVSALKAVGIDTREPYIQKALDWVEQHQNPDGGWGEDCRSYEDPAYAGKGASTPSQTAWALMALIAGGRAESEAARRGVQYLVETQRPDGGWDEPYYTGTGFPGDFYLGYTMYRHVFPTLALGRYKQAIERAPAYARTLDRAVEYLLSCQKDEGYWWGPLLSNVTMEAEYVLLCHILDRVDRDRMEKIRRYLLHEQREDGTWALYPGGPPDLDTTIEAYVALKYIGMSRDEEPMQKALRFIQSQGGIESSRVFTRMWLALVGEYPWEKVPMVPPEIMFLGKRMPLNIYEFGSWARATVVALSIVMSRQPVFPLPERARVPELYETDVPPRRRGAKGGGGWIFDALDRALHGYQKLSVHPFRRAAEIRALDWLLERQAGDGSWGGIQPPWFYALIALKILDMTQHPAFIKGWEGLELYGVELDYGGWMFQASISPVWDTGLAVLALRAAGLPADHDRLVKAGEWLLDRQITVPGDWAVKRPNLKPGGFAFQFDNVYYPDVCDTAVVVWALNTLRLPDERRRRDAMTKGFRWIVGMQSSNGGWGAYDVDNTSDLPNHIPFSDFGEVTDPPSEDVTAHVLECFGSFGYDDAWKVIRRAVEYLKREQKPDGSWFGRWGVNYLYGTGAVVSALKAVGIDTREPYIQKALDWVEQHQNPDGGWGEDCRSYEDPAYAGKGASTPSQTAWALMALIAGGRAESEAARRGVQYLVETQRPDGGWDEPYYTGTGFPGDFYLGYTMYRHVFPTLALGRYKQAIER

GO terms:
  GO:0051007 squalene-hopene cyclase activity (F, EXP)

Secondary structure (DSSP, 8-state):
--HHHHHHHHHHHHHHHH--TTS-----EE--THHHHHHHHHHHHTT---HHHHHHHHHHHHHHS-TTS---SSTTPPP-HHHHHHHHHHHHHHT--TTSHHHHHHHHHHHHTT-GGGS-HHHHHHHHHTTSS-GGGSPP--GGGGGS-TTSTT-GGGS-HHHHHHHHHHHHHHHH----PPPGGG--GGGG--SS-------TT---HHHHHHHHHHHHHHHSS--TTHHHHHHHHHHHHHHH--TTSSSTTSHHHHHHHHHHHHHTT-TTSHHHHHHHHGGGGGEEE-TTS-EEE-SS--HHHHHHHHHHHHHHTT--TT-HHHHHHHHHHHHT---S--GGGGT-TTSPP--B-SSSS-TT--BHHHHHHHHHHHTT---S-HHHHHHHHHHHHHHHHHT--TTS-B-SS-SS---SGGGGSTT-SSS-SS---BHHHHHHHHHHHHTTT--TTSHHHHHHHHHHHHH--TTS----SSBSSHHHHHHHHHHHHHHTT--TTSHHHHHHHHHHHHT--TTS-----GGGGT-GGGTT-SS--HHHHHHHHHHHHHTT-SSSHHHHHHHHHHHHH--TTS-----S--EEEETTTEEEEETTHHHHHHHHHHHHHHHHHH-/--HHHHHHHHHHHHHHHH--TTS-----EE--THHHHHHHHHHHHTT---HHHHHHHHHHHHHHS-TTS---SSTTPPP-HHHHHHHHHHHHHHT--TTSHHHHHHHHHHHHTT-GGGS-HHHHHHHHHTTSS-GGGSPP--GGGGGS-TTSTT-GGGS-HHHHHHHHHHHHHHHH----PPPGGG--GGGG--SS-------TT---HHHHHHHHHHHHHHHSS--TTHHHHHHHHHHHHHHH--TTSSSTTSHHHHHHHHHHHHHTT-TTSHHHHHHHHGGGGGEEE-TTS-EEE-SS--HHHHHHHHHHHHHHTT--TT-HHHHHHHHHHHTT---S--GGGGT-TTSPP----SSSS-TT---HHHHHHHHHHHTT---S-HHHHHHHHHHHHHHHHHT--TTS-B-SS-SS---SGGGGSTT--SS-SS---BHHHHHHHHHHHHTTT--TTSHHHHHHHHHHHHH--TTS----SSBSSHHHHHHHHHHHHHHTT--TTSHHHHHHHHHHHHT--TTS-----GGGGT-GGGTT-SS--HHHHHHHHHHHHHTT-TTSHHHHHHHHHHHHH--TTS-----S--EEEETTTEEEEETTHHHHHHHHHHHHHHHHHH-

B-factor: mean 17.79, std 11.22, range [2.46, 79.43]

CATH classification: 1.50.10.20 (+1 more: 1.50.10.20)

Organism: Alicyclobacillus acidocaldarius subsp. acidocaldarius (strain ATCC 27009 / DSM 446 / BCRC 14685 / JCM 5260 / KCTC 1825 / NBRC 15652 / NCIMB 11725 / NRRL B-14509 / 104-IA) (NCBI:txid521098)

Solvent-accessible surface area: 45775 Å² total; per-residue (Å²): 105,76,41,27,9,133,4,2,76,96,2,16,115,43,0,45,86,34,21,82,129,113,0,29,0,53,4,51,3,51,13,10,4,5,9,1,0,6,8,0,4,0,2,28,4,6,123,94,64,82,208,105,34,10,82,62,0,82,117,16,0,47,105,75,27,70,146,80,1,3,2,15,22,17,51,53,4,66,57,28,18,5,1,0,0,5,0,0,2,0,0,17,31,36,41,4,46,99,106,69,109,44,0,72,47,0,16,146,29,0,28,40,87,0,0,1,32,14,0,14,3,31,1,0,0,2,5,0,0,1,39,27,9,52,10,110,111,0,11,12,8,22,0,38,18,20,72,63,28,132,240,86,84,28,1,10,36,31,2,0,10,27,10,1,7,5,3,0,0,0,0,0,0,0,10,107,35,17,79,39,93,6,64,139,116,0,109,1,84,1,0,84,103,50,104,65,116,69,198,116,75,46,14,96,40,35,50,31,217,106,27,66,41,78,28,159,63,31,33,38,69,33,174,104,113,106,42,82,153,18,173,43,0,11,77,123,0,17,16,15,1,3,33,43,1,2,13,19,0,0,3,15,0,32,2,41,1,0,0,4,0,0,0,1,2,56,24,38,92,11,34,85,7,1,5,1,34,33,0,55,86,12,3,95,76,0,19,32,100,41,152,70,24,0,3,9,1,3,9,9,0,2,0,1,14,5,0,0,11,0,0,9,0,0,66,15,15,57,27,70,24,69,42,101,69,0,24,90,0,0,58,22,0,9,86,67,25,9,85,16,81,10,8,6,20,50,96,82,100,148,37,137,25,0,1,0,6,26,4,50,30,5,23,29,16,2,10,0,18,2,0,0,4,0,0,36,0,0,40,30,3,145,8,108,54,57,152,86,26,122,71,5,17,57,54,0,30,161,0,0,44,18,1,12,4,95,63,0,0,0,1,7,40,8,2,42,7,76,29,88,66,0,34,34,22,42,15,3,6,27,2,54,12,10,4,61,14,8,14,1,0,0,0,19,0,0,14,0,0,11,45,54,63,105,65,61,91,73,150,13,0,145,106,0,6,75,7,0,79,145,60,34,76,120,67,0,0,0,44,0,24,50,0,0,0,35,1,12,0,0,3,11,0,0,7,0,0,109,38,1,62,22,60,16,183,63,111,31,0,54,101,0,0,58,9,1,60,141,48,29,30,133,84,2,0,0,1,4,21,3,68,6,32,134,54,120,74,61,22,1,112,16,54,18,2,6,0,1,0,0,8,1,0,12,0,0,20,10,6,65,42,8,115,20,114,7,0,112,82,0,8,78,18,0,29,125,62,18,53,131,77,1,0,2,88,9,96,82,25,2,0,0,6,35,21,14,22,24,4,13,5,20,23,17,2,45,13,3,14,0,0,12,0,0,0,48,13,56,94,36,53,122,250,103,76,40,28,9,134,4,2,76,96,1,17,116,43,0,47,86,34,20,81,132,113,0,29,0,53,4,51,2,51,13,10,4,5,9,1,1,6,9,0,4,0,2,28,3,7,122,93,65,81,209,105,34,9,81,63,0,82,112,16,0,48,104,75,26,68,145,80,1,2,2,16,21,19,50,53,4,67,56,28,18,5,1,0,0,6,0,0,1,0,0,15,31,37,40,4,46,98,106,67,112,44,0,73,45,0,16,145,30,0,28,38,86,0,0,1,32,13,0,13,1,31,0,1,0,2,5,0,0,0,39,26,9,54,10,110,109,1,11,13,8,22,0,37,19,20,72,64,28,131,240,86,83,29,1,9,35,33,2,0,9,27,11,1,6,4,4,0,0,0,0,0,0,0,9,106,35,18,77,41,91,7,65,136,114,0,106,2,84,1,1,81,106,52,103,65,116,70,203,116,76,49,12,97,39,34,52,29,215,105,27,69,38,78,28,161,62,31,34,37,67,32,176,102,114,104,40,84,153,17,171,43,0,11,76,123,0,17,17,15,2,3,34,43,2,2,12,20,0,0,2,15,0,31,2,42,2,0,0,4,0,0,0,1,1,56,25,35,91,12,34,84,7,1,6,1,34,32,0,53,88,12,3,95,76,0,18,32,101,43,152,69,25,0,3,9,1,4,9,9,0,2,0,1,15,4,0,0,11,0,0,9,0,0,67,15,16,58,27,70,22,68,41,101,68,0,24,88,0,0,59,21,0,8,86,68,24,9,89,18,80,9,8,7,19,49,94,82,100,148,36,132,24,0,1,0,5,28,3,51,28,5,24,30,16,2,9,1,17,2,0,0,4,0,0,36,0,0,40,30,3,146,8,108,66,57,158,91,27,123,60,6,16,56,52,0,29,159,0,0,45,17,1,14,4,95,62,0,0,0,2,7,42,9,2,43,7,74,30,89,66,0,37,34,22,41,14,4,6,28,3,52,13,10,4,61,14,8,13,1,0,0,0,19,0,0,14,0,0,12,44,57,62,103,63,60,92,75,151,13,0,148,106,0,5,75,6,0,82,146,61,34,75,121,69,0,1,0,45,0,23,50,0,0,0,35,1,11,0,0,4,11,0,0,7,0,0,108,39,1,61,22,60,16,184,64,112,33,0,52,100,0,0,59,9,1,58,142,48,28,30,132,84,2,0,0,0,4,20,4,71,6,31,134,55,121,74,62,22,1,109,15,54,19,2,6,0,1,0,0,8,1,0,12,0,0,20,10,7,66,45,10,148,28,103,7,0,117,76,0,8,61,18,0,30,126,62,18,53,131,79,1,0,2,90,9,95,82,25,1,0,0,7,33,22,14,24,23,3,13,5,21,24,15,2,44,13,3,14,0,0,14,0,0,0,47,19,55,64,36,56,121,229